Protein AF-A0A151ZHG3-F1 (afdb_monomer_lite)

Radius of gyration: 78.9 Å; chains: 1; bounding box: 194×83×197 Å

Organism: Tieghemostelium lacteum (NCBI:txid361077)

pLDDT: mean 72.51, std 23.06, range [22.98, 97.56]

InterPro domains:
  IPR000742 EGF-like domain [PS00022] (960-971)
  IPR000742 EGF-like domain [PS50026] (939-972)
  IPR000742 EGF-like domain [SM00181] (391-419)
  IPR000742 EGF-like domain [SM00181] (942-972)
  IPR002049 Laminin-type EGF domain [cd00055] (942-973)
  IPR002909 IPT domain [PF01833] (423-484)
  IPR002909 IPT domain [PF01833] (854-936)
  IPR002909 IPT domain [SM00429] (594-681)
  IPR002909 IPT domain [SM00429] (853-940)
  IPR013783 Immunoglobulin-like fold [G3DSA:2.60.40.10] (420-499)
  IPR013783 Immunoglobulin-like fold [G3DSA:2.60.40.10] (840-936)
  IPR014756 Immunoglobulin E-set [SSF81296] (421-482)
  IPR014756 Immunoglobulin E-set [SSF81296] (851-918)
  IPR041161 Tenascin, EGF-like domain [PF18720] (391-419)
  IPR052014 Dictyostelium Tiger [PTHR31341] (378-1003)

Structure (mmCIF, N/CA/C/O backbone):
data_AF-A0A151ZHG3-F1
#
_entry.id   AF-A0A151ZHG3-F1
#
loop_
_atom_site.group_PDB
_atom_site.id
_atom_site.type_symbol
_atom_site.label_atom_id
_atom_site.label_alt_id
_atom_site.label_comp_id
_atom_site.label_asym_id
_atom_site.label_entity_id
_atom_site.label_seq_id
_atom_site.pdbx_PDB_ins_code
_atom_site.Cartn_x
_atom_site.Cartn_y
_atom_site.Cartn_z
_atom_site.occupancy
_atom_site.B_iso_or_equiv
_atom_site.auth_seq_id
_atom_site.auth_comp_id
_atom_site.auth_asym_id
_atom_site.auth_atom_id
_atom_site.pdbx_PDB_model_num
ATOM 1 N N . MET A 1 1 ? -11.875 -30.733 -8.586 1.00 32.72 1 MET A N 1
ATOM 2 C CA . MET A 1 1 ? -11.616 -31.790 -9.596 1.00 32.72 1 MET A CA 1
ATOM 3 C C . MET A 1 1 ? -10.429 -31.286 -10.433 1.00 32.72 1 MET A C 1
ATOM 5 O O . MET A 1 1 ? -10.622 -30.297 -11.114 1.00 32.72 1 MET A O 1
ATOM 9 N N . LYS A 1 2 ? -9.149 -31.556 -10.094 1.00 28.02 2 LYS A N 1
ATOM 10 C CA . LYS A 1 2 ? -8.271 -32.693 -10.511 1.00 28.02 2 LYS A CA 1
ATOM 11 C C . LYS A 1 2 ? -8.383 -32.994 -12.033 1.00 28.02 2 LYS A C 1
ATOM 13 O O . LYS A 1 2 ? -9.510 -33.197 -12.449 1.00 28.02 2 LYS A O 1
ATOM 18 N N . PHE A 1 3 ? -7.354 -33.093 -12.898 1.00 29.08 3 PHE A N 1
ATOM 19 C CA . PHE A 1 3 ? -5.898 -33.338 -12.775 1.00 29.08 3 PHE A CA 1
ATOM 20 C C . PHE A 1 3 ? -5.162 -33.107 -14.145 1.00 29.08 3 PHE A C 1
ATOM 22 O O . PHE A 1 3 ? -5.783 -33.302 -15.181 1.00 29.08 3 PHE A O 1
ATOM 29 N N . TYR A 1 4 ? -3.868 -32.730 -14.085 1.00 35.22 4 TYR A N 1
ATOM 30 C CA . TYR A 1 4 ? -2.666 -32.858 -14.972 1.00 35.22 4 TYR A CA 1
ATOM 31 C C . TYR A 1 4 ? -2.671 -33.496 -16.396 1.00 35.22 4 TYR A C 1
ATOM 33 O O . TYR A 1 4 ? -3.367 -34.477 -16.621 1.00 35.22 4 TYR A O 1
ATOM 41 N N . VAL A 1 5 ? -1.723 -33.080 -17.278 1.00 25.66 5 VAL A N 1
ATOM 42 C CA . VAL A 1 5 ? -0.425 -33.768 -17.615 1.00 25.66 5 VAL A CA 1
ATOM 43 C C . VAL A 1 5 ? 0.398 -33.016 -18.710 1.00 25.66 5 VAL A C 1
ATOM 45 O O . VAL A 1 5 ? -0.151 -32.333 -19.564 1.00 25.66 5 VAL A O 1
ATOM 48 N N . PHE A 1 6 ? 1.731 -33.152 -18.613 1.00 24.80 6 PHE A N 1
ATOM 49 C CA . PHE A 1 6 ? 2.894 -32.552 -19.309 1.00 24.80 6 PHE A CA 1
ATOM 50 C C . PHE A 1 6 ? 3.432 -33.425 -20.487 1.00 24.80 6 PHE A C 1
ATOM 52 O O . PHE A 1 6 ? 3.202 -34.631 -20.453 1.00 24.80 6 PHE A O 1
ATOM 59 N N . LEU A 1 7 ? 4.251 -32.865 -21.412 1.00 24.64 7 LEU A N 1
ATOM 60 C CA . LEU A 1 7 ? 5.687 -33.199 -21.704 1.00 24.64 7 LEU A CA 1
ATOM 61 C C . LEU A 1 7 ? 6.189 -33.106 -23.189 1.00 24.64 7 LEU A C 1
ATOM 63 O O . LEU A 1 7 ? 5.473 -33.405 -24.137 1.00 24.64 7 LEU A O 1
ATOM 67 N N . LEU A 1 8 ? 7.472 -32.698 -23.286 1.00 24.86 8 LEU A N 1
ATOM 68 C CA . LEU A 1 8 ? 8.480 -32.424 -24.352 1.00 24.86 8 LEU A CA 1
ATOM 69 C C . LEU A 1 8 ? 8.710 -33.424 -25.525 1.00 24.86 8 LEU A C 1
ATOM 71 O O . LEU A 1 8 ? 8.501 -34.615 -25.333 1.00 24.86 8 LEU A O 1
ATOM 75 N N . PHE A 1 9 ? 9.354 -32.971 -26.634 1.00 23.94 9 PHE A N 1
ATOM 76 C CA . PHE A 1 9 ? 10.766 -33.295 -27.023 1.00 23.94 9 PHE A CA 1
ATOM 77 C C . PHE A 1 9 ? 11.275 -32.603 -28.326 1.00 23.94 9 PHE A C 1
ATOM 79 O O . PHE A 1 9 ? 10.512 -32.372 -29.257 1.00 23.94 9 PHE A O 1
ATOM 86 N N . VAL A 1 10 ? 12.592 -32.326 -28.374 1.00 24.36 10 VAL A N 1
ATOM 87 C CA . VAL A 1 10 ? 13.429 -31.738 -29.458 1.00 24.36 10 VAL A CA 1
ATOM 88 C C . VAL A 1 10 ? 14.488 -32.763 -29.899 1.00 24.36 10 VAL A C 1
ATOM 90 O O . VAL A 1 10 ? 15.020 -33.424 -29.012 1.00 24.36 10 VAL A O 1
ATOM 93 N N . VAL A 1 11 ? 14.879 -32.829 -31.189 1.00 23.81 11 VAL A N 1
ATOM 94 C CA . VAL A 1 11 ? 16.195 -33.353 -31.656 1.00 23.81 11 VAL A CA 1
ATOM 95 C C . VAL A 1 11 ? 16.656 -32.660 -32.961 1.00 23.81 11 VAL A C 1
ATOM 97 O O . VAL A 1 11 ? 15.859 -32.469 -33.875 1.00 23.81 11 VAL A O 1
ATOM 100 N N . ILE A 1 12 ? 17.957 -32.332 -33.028 1.00 25.81 12 ILE A N 1
ATOM 101 C CA . ILE A 1 12 ? 18.757 -31.769 -34.143 1.00 25.81 12 ILE A CA 1
ATOM 102 C C . ILE A 1 12 ? 19.636 -32.873 -34.774 1.00 25.81 12 ILE A C 1
ATOM 104 O O . ILE A 1 12 ? 20.075 -33.769 -34.057 1.00 25.81 12 ILE A O 1
ATOM 108 N N . PHE A 1 13 ? 19.985 -32.760 -36.066 1.00 23.69 13 PHE A N 1
ATOM 109 C CA . PHE A 1 13 ? 21.151 -33.429 -36.677 1.00 23.69 13 PHE A CA 1
ATOM 110 C C . PHE A 1 13 ? 21.885 -32.507 -37.674 1.00 23.69 13 PHE A C 1
ATOM 112 O O . PHE A 1 13 ? 21.244 -31.798 -38.446 1.00 23.69 13 PHE A O 1
ATOM 119 N N . VAL A 1 14 ? 23.225 -32.566 -37.671 1.00 24.27 14 VAL A N 1
ATOM 120 C CA . VAL A 1 14 ? 24.172 -31.926 -38.613 1.00 24.27 14 VAL A CA 1
ATOM 121 C C . VAL A 1 14 ? 25.126 -33.004 -39.153 1.00 24.27 14 VAL A C 1
ATOM 123 O O . VAL A 1 14 ? 25.523 -33.891 -38.397 1.00 24.27 14 VAL A O 1
ATOM 126 N N . VAL A 1 15 ? 25.522 -32.913 -40.431 1.00 24.48 15 VAL A N 1
ATOM 127 C CA . VAL A 1 15 ? 26.600 -33.702 -41.070 1.00 24.48 15 VAL A CA 1
ATOM 128 C C . VAL A 1 15 ? 27.457 -32.779 -41.953 1.00 24.48 15 VAL A C 1
ATOM 130 O O . VAL A 1 15 ? 26.911 -31.943 -42.666 1.00 24.48 15 VAL A O 1
ATOM 133 N N . ILE A 1 16 ? 28.786 -32.957 -41.916 1.00 27.70 16 ILE A N 1
ATOM 134 C CA . ILE A 1 16 ? 29.813 -32.290 -42.747 1.00 27.70 16 ILE A CA 1
ATOM 135 C C . ILE A 1 16 ? 30.636 -33.359 -43.502 1.00 27.70 16 ILE A C 1
ATOM 137 O O . ILE A 1 16 ? 30.966 -34.392 -42.919 1.00 27.70 16 ILE A O 1
ATOM 141 N N . GLY A 1 17 ? 31.055 -33.073 -44.743 1.00 23.31 17 GLY A N 1
ATOM 142 C CA . GLY A 1 17 ? 32.217 -33.667 -45.444 1.00 23.31 17 GLY A CA 1
ATOM 143 C C . GLY A 1 17 ? 32.463 -32.913 -46.768 1.00 23.31 17 GLY A C 1
ATOM 144 O O . GLY A 1 17 ? 31.490 -32.678 -47.470 1.00 23.31 17 GLY A O 1
ATOM 145 N N . LYS A 1 18 ? 33.610 -32.268 -47.054 1.00 25.75 18 LYS A N 1
ATOM 146 C CA . LYS A 1 18 ? 35.032 -32.640 -47.324 1.00 25.75 18 LYS A CA 1
ATOM 147 C C . LYS A 1 18 ? 35.358 -32.607 -48.840 1.00 25.75 18 LYS A C 1
ATOM 149 O O . LYS A 1 18 ? 34.579 -33.108 -49.637 1.00 25.75 18 LYS A O 1
ATOM 154 N N . SER A 1 19 ? 36.492 -31.982 -49.185 1.00 23.53 19 SER A N 1
ATOM 155 C CA . SER A 1 19 ? 36.936 -31.496 -50.508 1.00 23.53 19 SER A CA 1
ATOM 156 C C . SER A 1 19 ? 37.626 -32.528 -51.423 1.00 23.53 19 SER A C 1
ATOM 158 O O . SER A 1 19 ? 38.201 -33.509 -50.948 1.00 23.53 19 SER A O 1
ATOM 160 N N . GLU A 1 20 ? 37.594 -32.261 -52.737 1.00 27.11 20 GLU A N 1
ATOM 161 C CA . GLU A 1 20 ? 38.153 -33.068 -53.839 1.00 27.11 20 GLU A CA 1
ATOM 162 C C . GLU A 1 20 ? 39.524 -32.551 -54.335 1.00 27.11 20 GLU A C 1
ATOM 164 O O . GLU A 1 20 ? 39.814 -31.359 -54.263 1.00 27.11 20 GLU A O 1
ATOM 169 N N . GLY A 1 21 ? 40.365 -33.458 -54.853 1.00 26.03 21 GLY A N 1
ATOM 170 C CA . GLY A 1 21 ? 41.642 -33.167 -55.519 1.00 26.03 21 GLY A CA 1
ATOM 171 C C . GLY A 1 21 ? 41.584 -33.395 -57.038 1.00 26.03 21 GLY A C 1
ATOM 172 O O . GLY A 1 21 ? 40.835 -34.249 -57.512 1.00 26.03 21 GLY A O 1
ATOM 173 N N . PHE A 1 22 ? 42.396 -32.632 -57.781 1.00 30.14 22 PHE A N 1
ATOM 174 C CA . PHE A 1 22 ? 42.469 -32.580 -59.251 1.00 30.14 22 PHE A CA 1
ATOM 175 C C . PHE A 1 22 ? 42.777 -33.934 -59.924 1.00 30.14 22 PHE A C 1
ATOM 177 O O . PHE A 1 22 ? 43.710 -34.643 -59.547 1.00 30.14 22 PHE A O 1
ATOM 184 N N . GLN A 1 23 ? 42.025 -34.248 -60.986 1.00 26.02 23 GLN A N 1
ATOM 185 C CA . GLN A 1 23 ? 42.176 -35.415 -61.864 1.00 26.02 23 GLN A CA 1
ATOM 186 C C . GLN A 1 23 ? 42.426 -34.952 -63.307 1.00 26.02 23 GLN A C 1
ATOM 188 O O . GLN A 1 23 ? 41.683 -34.119 -63.823 1.00 26.02 23 GLN A O 1
ATOM 193 N N . PHE A 1 24 ? 43.431 -35.514 -63.986 1.00 32.88 24 PHE A N 1
ATOM 194 C CA . PHE A 1 24 ? 43.628 -35.314 -65.426 1.00 32.88 24 PHE A CA 1
ATOM 195 C C . PHE A 1 24 ? 42.878 -36.384 -66.231 1.00 32.88 24 PHE A C 1
ATOM 197 O O . PHE A 1 24 ? 42.992 -37.580 -65.963 1.00 32.88 24 PHE A O 1
ATOM 204 N N . GLY A 1 25 ? 42.093 -35.932 -67.212 1.00 26.98 25 GLY A N 1
ATOM 205 C CA . GLY A 1 25 ? 41.219 -36.760 -68.043 1.00 26.98 25 GLY A CA 1
ATOM 206 C C . GLY A 1 25 ? 41.941 -37.582 -69.118 1.00 26.98 25 GLY A C 1
ATOM 207 O O . GLY A 1 25 ? 43.002 -37.217 -69.619 1.00 26.98 25 GLY A O 1
ATOM 208 N N . ASN A 1 26 ? 41.314 -38.706 -69.475 1.00 25.42 26 ASN A N 1
ATOM 209 C CA . ASN A 1 26 ? 41.799 -39.718 -70.415 1.00 25.42 26 ASN A CA 1
ATOM 210 C C . ASN A 1 26 ? 42.131 -39.184 -71.821 1.00 25.42 26 ASN A C 1
ATOM 212 O O . ASN A 1 26 ? 41.357 -38.456 -72.440 1.00 25.42 26 ASN A O 1
ATOM 216 N N . ILE A 1 27 ? 43.249 -39.674 -72.361 1.00 26.95 27 ILE A N 1
ATOM 217 C CA . ILE A 1 27 ? 43.710 -39.449 -73.733 1.00 26.95 27 ILE A CA 1
ATOM 218 C C . ILE A 1 27 ? 42.923 -40.355 -74.690 1.00 26.95 27 ILE A C 1
ATOM 220 O O . ILE A 1 27 ? 43.027 -41.579 -74.626 1.00 26.95 27 ILE A O 1
ATOM 224 N N . THR A 1 28 ? 42.187 -39.767 -75.633 1.00 24.88 28 THR A N 1
ATOM 225 C CA . THR A 1 28 ? 41.669 -40.474 -76.814 1.00 24.88 28 THR A CA 1
ATOM 226 C C . THR A 1 28 ? 42.479 -40.086 -78.043 1.00 24.88 28 THR A C 1
ATOM 228 O O . THR A 1 28 ? 42.341 -38.972 -78.548 1.00 24.88 28 THR A O 1
ATOM 231 N N . SER A 1 29 ? 43.290 -41.004 -78.570 1.00 23.88 29 SER A N 1
ATOM 232 C CA . SER A 1 29 ? 43.828 -40.886 -79.924 1.00 23.88 29 SER A CA 1
ATOM 233 C C . SER A 1 29 ? 42.760 -41.345 -80.925 1.00 23.88 29 SER A C 1
ATOM 235 O O . SER A 1 29 ? 42.322 -42.494 -80.924 1.00 23.88 29 SER A O 1
ATOM 237 N N . ARG A 1 30 ? 42.299 -40.434 -81.789 1.00 23.64 30 ARG A N 1
ATOM 238 C CA . ARG A 1 30 ? 41.543 -40.790 -82.997 1.00 23.64 30 ARG A CA 1
ATOM 239 C C . ARG A 1 30 ? 42.481 -40.679 -84.198 1.00 23.64 30 ARG A C 1
ATOM 241 O O . ARG A 1 30 ? 42.954 -39.575 -84.462 1.00 23.64 30 ARG A O 1
ATOM 248 N N . PRO A 1 31 ? 42.734 -41.757 -84.958 1.00 24.06 31 PRO A N 1
ATOM 249 C CA . PRO A 1 31 ? 43.318 -41.611 -86.279 1.00 24.06 31 PRO A CA 1
ATOM 250 C C . PRO A 1 31 ? 42.263 -40.970 -87.187 1.00 24.06 31 PRO A C 1
ATOM 252 O O . PRO A 1 31 ? 41.190 -41.535 -87.409 1.00 24.06 31 PRO A O 1
ATOM 255 N N . LEU A 1 32 ? 42.548 -39.779 -87.711 1.00 24.03 32 LEU A N 1
ATOM 256 C CA . LEU A 1 32 ? 41.771 -39.195 -88.801 1.00 24.03 32 LEU A CA 1
ATOM 257 C C . LEU A 1 32 ? 42.104 -39.952 -90.096 1.00 24.03 32 LEU A C 1
ATOM 259 O O . LEU A 1 32 ? 42.938 -39.543 -90.894 1.00 24.03 32 LEU A O 1
ATOM 263 N N . GLN A 1 33 ? 41.433 -41.088 -90.302 1.00 30.88 33 GLN A N 1
ATOM 264 C CA . GLN A 1 33 ? 41.176 -41.615 -91.639 1.00 30.88 33 GLN A CA 1
ATOM 265 C C . GLN A 1 33 ? 39.975 -40.865 -92.220 1.00 30.88 33 GLN A C 1
ATOM 267 O O . GLN A 1 33 ? 38.827 -41.219 -91.969 1.00 30.88 33 GLN A O 1
ATOM 272 N N . SER A 1 34 ? 40.230 -39.807 -92.983 1.00 26.52 34 SER A N 1
ATOM 273 C CA . SER A 1 34 ? 39.476 -39.491 -94.205 1.00 26.52 34 SER A CA 1
ATOM 274 C C . SER A 1 34 ? 40.023 -38.217 -94.839 1.00 26.52 34 SER A C 1
ATOM 276 O O . SER A 1 34 ? 40.000 -37.147 -94.248 1.00 26.52 34 SER A O 1
ATOM 278 N N . GLY A 1 35 ? 40.496 -38.364 -96.077 1.00 33.06 35 GLY A N 1
ATOM 279 C CA . GLY A 1 35 ? 40.688 -37.250 -96.999 1.00 33.06 35 GLY A CA 1
ATOM 280 C C . GLY A 1 35 ? 42.008 -36.501 -96.873 1.00 33.06 35 GLY A C 1
ATOM 281 O O . GLY A 1 35 ? 41.970 -35.322 -96.585 1.00 33.06 35 GLY A O 1
ATOM 282 N N . LEU A 1 36 ? 43.142 -37.165 -97.137 1.00 29.58 36 LEU A N 1
ATOM 283 C CA . LEU A 1 36 ? 44.388 -36.559 -97.655 1.00 29.58 36 LEU A CA 1
ATOM 284 C C . LEU A 1 36 ? 45.350 -37.680 -98.120 1.00 29.58 36 LEU A C 1
ATOM 286 O O . LEU A 1 36 ? 46.470 -37.832 -97.651 1.00 29.58 36 LEU A O 1
ATOM 290 N N . ASN A 1 37 ? 44.894 -38.513 -99.063 1.00 27.58 37 ASN A N 1
ATOM 291 C CA . ASN A 1 37 ? 45.688 -39.595 -99.674 1.00 27.58 37 ASN A CA 1
ATOM 292 C C . ASN A 1 37 ? 46.665 -39.107 -100.772 1.00 27.58 37 ASN A C 1
ATOM 294 O O . ASN A 1 37 ? 47.048 -39.890 -101.638 1.00 27.58 37 ASN A O 1
ATOM 298 N N . SER A 1 38 ? 47.073 -37.833 -100.788 1.00 33.28 38 SER A N 1
ATOM 299 C CA . SER A 1 38 ? 47.811 -37.264 -101.932 1.00 33.28 38 SER A CA 1
ATOM 300 C C . SER A 1 38 ? 49.117 -36.532 -101.615 1.00 33.28 38 SER A C 1
ATOM 302 O O . SER A 1 38 ? 49.714 -35.993 -102.538 1.00 33.28 38 SER A O 1
ATOM 304 N N . ILE A 1 39 ? 49.621 -36.543 -100.375 1.00 34.19 39 ILE A N 1
ATOM 305 C CA . ILE A 1 39 ? 50.927 -35.918 -100.047 1.00 34.19 39 ILE A CA 1
ATOM 306 C C . ILE A 1 39 ? 51.812 -36.860 -99.202 1.00 34.19 39 ILE A C 1
ATOM 308 O O . ILE A 1 39 ? 52.592 -36.441 -98.361 1.00 34.19 39 ILE A O 1
ATOM 312 N N . GLY A 1 40 ? 51.685 -38.172 -99.424 1.00 28.14 40 GLY A N 1
ATOM 313 C CA . GLY A 1 40 ? 52.574 -39.199 -98.853 1.00 28.14 40 GLY A CA 1
ATOM 314 C C . GLY A 1 40 ? 53.512 -39.861 -99.870 1.00 28.14 40 GLY A C 1
ATOM 315 O O . GLY A 1 40 ? 54.282 -40.734 -99.500 1.00 28.14 40 GLY A O 1
ATOM 316 N N . ASN A 1 41 ? 53.446 -39.480 -101.152 1.00 31.58 41 ASN A N 1
ATOM 317 C CA . ASN A 1 41 ? 54.189 -40.126 -102.243 1.00 31.58 41 ASN A CA 1
ATOM 318 C C . ASN A 1 41 ? 54.688 -39.108 -103.283 1.00 31.58 41 ASN A C 1
ATOM 320 O O . ASN A 1 41 ? 54.431 -39.257 -104.474 1.00 31.58 41 ASN A O 1
ATOM 324 N N . ILE A 1 42 ? 55.407 -38.067 -102.856 1.00 31.17 42 ILE A N 1
ATOM 325 C CA . ILE A 1 42 ? 56.086 -37.145 -103.788 1.00 31.17 42 ILE A CA 1
ATOM 326 C C . ILE A 1 42 ? 57.606 -37.222 -103.593 1.00 31.17 42 ILE A C 1
ATOM 328 O O . ILE A 1 42 ? 58.290 -36.223 -103.450 1.00 31.17 42 ILE A O 1
ATOM 332 N N . LEU A 1 43 ? 58.140 -38.444 -103.577 1.00 30.92 43 LEU A N 1
ATOM 333 C CA . LEU A 1 43 ? 59.547 -38.735 -103.876 1.00 30.92 43 LEU A CA 1
ATOM 334 C C . LEU A 1 43 ? 59.616 -40.057 -104.654 1.00 30.92 43 LEU A C 1
ATOM 336 O O . LEU A 1 43 ? 60.092 -41.077 -104.167 1.00 30.92 43 LEU A O 1
ATOM 340 N N . ARG A 1 44 ? 59.082 -40.049 -105.875 1.00 32.75 44 ARG A N 1
ATOM 341 C CA . ARG A 1 44 ? 59.429 -41.009 -106.932 1.00 32.75 44 ARG A CA 1
ATOM 342 C C . ARG A 1 44 ? 59.419 -40.265 -108.262 1.00 32.75 44 ARG A C 1
ATOM 344 O O . ARG A 1 44 ? 58.434 -40.304 -108.991 1.00 32.75 44 ARG A O 1
ATOM 351 N N . SER A 1 45 ? 60.499 -39.543 -108.540 1.00 29.28 45 SER A N 1
ATOM 352 C CA . SER A 1 45 ? 60.904 -39.271 -109.918 1.00 29.28 45 SER A CA 1
ATOM 353 C C . SER A 1 45 ? 61.930 -40.326 -110.331 1.00 29.28 45 SER A C 1
ATOM 355 O O . SER A 1 45 ? 62.688 -40.826 -109.496 1.00 29.28 45 SER A O 1
ATOM 357 N N . ASP A 1 46 ? 61.890 -40.711 -111.604 1.00 32.34 46 ASP A N 1
ATOM 358 C CA . ASP A 1 46 ? 62.724 -41.740 -112.220 1.00 32.34 46 ASP A CA 1
ATOM 359 C C . ASP A 1 46 ? 64.220 -41.406 -112.109 1.00 32.34 46 ASP A C 1
ATOM 361 O O . ASP A 1 46 ? 64.811 -40.773 -112.982 1.00 32.34 46 ASP A O 1
ATOM 365 N N . ALA A 1 47 ? 64.856 -41.863 -111.034 1.00 29.34 47 ALA A N 1
ATOM 366 C CA . ALA A 1 47 ? 66.286 -42.118 -111.040 1.00 29.34 47 ALA A CA 1
ATOM 367 C C . ALA A 1 47 ? 66.506 -43.485 -111.701 1.00 29.34 47 ALA A C 1
ATOM 369 O O . ALA A 1 47 ? 65.880 -44.476 -111.313 1.00 29.34 47 ALA A O 1
ATOM 370 N N . SER A 1 48 ? 67.397 -43.555 -112.693 1.00 32.16 48 SER A N 1
ATOM 371 C CA . SER A 1 48 ? 67.920 -44.828 -113.198 1.00 32.16 48 SER A CA 1
ATOM 372 C C . SER A 1 48 ? 68.339 -45.733 -112.030 1.00 32.16 48 SER A C 1
ATOM 374 O O . SER A 1 48 ? 68.832 -45.232 -111.018 1.00 32.16 48 SER A O 1
ATOM 376 N N . GLN A 1 49 ? 68.172 -47.050 -112.186 1.00 33.50 49 GLN A N 1
ATOM 377 C CA . GLN A 1 49 ? 68.347 -48.096 -111.159 1.00 33.50 49 GLN A CA 1
ATOM 378 C C . GLN A 1 49 ? 69.658 -48.075 -110.336 1.00 33.50 49 GLN A C 1
ATOM 380 O O . GLN A 1 49 ? 69.724 -48.781 -109.335 1.00 33.50 49 GLN A O 1
ATOM 385 N N . ASP A 1 50 ? 70.649 -47.245 -110.666 1.00 34.09 50 ASP A N 1
ATOM 386 C CA . ASP A 1 50 ? 71.955 -47.191 -109.995 1.00 34.09 50 ASP A CA 1
ATOM 387 C C . ASP A 1 50 ? 72.091 -46.157 -108.851 1.00 34.09 50 ASP A C 1
ATOM 389 O O . ASP A 1 50 ? 73.151 -46.083 -108.238 1.00 34.09 50 ASP A O 1
ATOM 393 N N . TYR A 1 51 ? 71.052 -45.378 -108.501 1.00 33.34 51 TYR A N 1
ATOM 394 C CA . TYR A 1 51 ? 71.161 -44.309 -107.474 1.00 33.34 51 TYR A CA 1
ATOM 395 C C . TYR A 1 51 ? 70.327 -44.503 -106.186 1.00 33.34 51 TYR A C 1
ATOM 397 O O . TYR A 1 51 ? 70.324 -43.644 -105.306 1.00 33.34 51 TYR A O 1
ATOM 405 N N . GLN A 1 52 ? 69.634 -45.636 -106.023 1.00 31.58 52 GLN A N 1
ATOM 406 C CA . GLN A 1 52 ? 68.735 -45.905 -104.879 1.00 31.58 52 GLN A CA 1
ATOM 407 C C . GLN A 1 52 ? 69.441 -46.241 -103.546 1.00 31.58 52 GLN A C 1
ATOM 409 O O . GLN A 1 52 ? 68.775 -46.338 -102.520 1.00 31.58 52 GLN A O 1
ATOM 414 N N . SER A 1 53 ? 70.766 -46.403 -103.513 1.00 34.25 53 SER A N 1
ATOM 415 C CA . SER A 1 53 ? 71.487 -46.878 -102.320 1.00 34.25 53 SER A CA 1
ATOM 416 C C . SER A 1 53 ? 72.131 -45.785 -101.451 1.00 34.25 53 SER A C 1
ATOM 418 O O . SER A 1 53 ? 72.935 -46.123 -100.587 1.00 34.25 53 SER A O 1
ATOM 420 N N . TYR A 1 54 ? 71.812 -44.497 -101.651 1.00 35.81 54 TYR A N 1
ATOM 421 C CA . TYR A 1 54 ? 72.505 -43.378 -100.978 1.00 35.81 54 TYR A CA 1
ATOM 422 C C . TYR A 1 54 ? 71.591 -42.283 -100.381 1.00 35.81 54 TYR A C 1
ATOM 424 O O . TYR A 1 54 ? 72.006 -41.134 -100.240 1.00 35.81 54 TYR A O 1
ATOM 432 N N . LEU A 1 55 ? 70.353 -42.614 -99.988 1.00 35.94 55 LEU A N 1
ATOM 433 C CA . LEU A 1 55 ? 69.568 -41.749 -99.093 1.00 35.94 55 LEU A CA 1
ATOM 434 C C . LEU A 1 55 ? 69.962 -42.046 -97.642 1.00 35.94 55 LEU A C 1
ATOM 436 O O . LEU A 1 55 ? 69.396 -42.925 -96.994 1.00 35.94 55 LEU A O 1
ATOM 440 N N . ASP A 1 56 ? 70.971 -41.335 -97.151 1.00 40.31 56 ASP A N 1
ATOM 441 C CA . ASP A 1 56 ? 71.382 -41.400 -95.752 1.00 40.31 56 ASP A CA 1
ATOM 442 C C . ASP A 1 56 ? 70.282 -40.756 -94.882 1.00 40.31 56 ASP A C 1
ATOM 444 O O . ASP A 1 56 ? 69.970 -39.571 -95.020 1.00 40.31 56 ASP A O 1
ATOM 448 N N . SER A 1 57 ? 69.657 -41.530 -93.989 1.00 45.03 57 SER A N 1
ATOM 449 C CA . SER A 1 57 ? 68.555 -41.102 -93.104 1.00 45.03 57 SER A CA 1
ATOM 450 C C . SER A 1 57 ? 68.960 -40.045 -92.062 1.00 45.03 57 SER A C 1
ATOM 452 O O . SER A 1 57 ? 68.213 -39.765 -91.128 1.00 45.03 57 SER A O 1
ATOM 454 N N . THR A 1 58 ? 70.164 -39.493 -92.170 1.00 46.22 58 THR A N 1
ATOM 455 C CA . THR A 1 58 ? 70.814 -38.662 -91.155 1.00 46.22 58 THR A CA 1
ATOM 456 C C . THR A 1 58 ? 70.651 -37.154 -91.377 1.00 46.22 58 THR A C 1
ATOM 458 O O . THR A 1 58 ? 70.914 -36.391 -90.445 1.00 46.22 58 THR A O 1
ATOM 461 N N . ASN A 1 59 ? 70.141 -36.715 -92.539 1.00 49.62 59 ASN A N 1
ATOM 462 C CA . ASN A 1 59 ? 69.980 -35.296 -92.898 1.00 49.62 59 ASN A CA 1
ATOM 463 C C . ASN A 1 59 ? 68.523 -34.935 -93.269 1.00 49.62 59 ASN A C 1
ATOM 465 O O . ASN A 1 59 ? 68.203 -34.696 -94.437 1.00 49.62 59 ASN A O 1
ATOM 469 N N . GLN A 1 60 ? 67.640 -34.892 -92.265 1.00 54.97 60 GLN A N 1
ATOM 470 C CA . GLN A 1 60 ? 66.275 -34.360 -92.387 1.00 54.97 60 GLN A CA 1
ATOM 471 C C . GLN A 1 60 ? 66.136 -33.032 -91.629 1.00 54.97 60 GLN A C 1
ATOM 473 O O . GLN A 1 60 ? 66.713 -32.867 -90.552 1.00 54.97 60 GLN A O 1
ATOM 478 N N . PHE A 1 61 ? 65.360 -32.103 -92.187 1.00 56.22 61 PHE A N 1
ATOM 479 C CA . PHE A 1 61 ? 64.965 -30.850 -91.541 1.00 56.22 61 PHE A CA 1
ATOM 480 C C . PHE A 1 61 ? 63.470 -30.865 -91.256 1.00 56.22 61 PHE A C 1
ATOM 482 O O . PHE A 1 61 ? 62.704 -31.222 -92.147 1.00 56.22 61 PHE A O 1
ATOM 489 N N . ASN A 1 62 ? 63.060 -30.427 -90.066 1.00 58.09 62 ASN A N 1
ATOM 490 C CA . ASN A 1 62 ? 61.647 -30.275 -89.723 1.00 58.09 62 ASN A CA 1
ATOM 491 C C . ASN A 1 62 ? 61.346 -28.807 -89.430 1.00 58.09 62 ASN A C 1
ATOM 493 O O . ASN A 1 62 ? 61.995 -28.204 -88.575 1.00 58.09 62 ASN A O 1
ATOM 497 N N . ILE A 1 63 ? 60.351 -28.252 -90.116 1.00 62.53 63 ILE A N 1
ATOM 498 C CA . ILE A 1 63 ? 59.850 -26.891 -89.907 1.00 62.53 63 ILE A CA 1
ATOM 499 C C . ILE A 1 63 ? 58.420 -26.996 -89.391 1.00 62.53 63 ILE A C 1
ATOM 501 O O . ILE A 1 63 ? 57.585 -27.675 -89.990 1.00 62.53 63 ILE A O 1
ATOM 505 N N . LEU A 1 64 ? 58.137 -26.324 -88.279 1.00 58.16 64 LEU A N 1
ATOM 506 C CA . LEU A 1 64 ? 56.792 -26.172 -87.748 1.00 58.16 64 LEU A CA 1
ATOM 507 C C . LEU A 1 64 ? 56.242 -24.807 -88.151 1.00 58.16 64 LEU A C 1
ATOM 509 O O . LEU A 1 64 ? 56.806 -23.783 -87.768 1.00 58.16 64 LEU A O 1
ATOM 513 N N . VAL A 1 65 ? 55.134 -24.788 -88.888 1.00 64.56 65 VAL A N 1
ATOM 514 C CA . VAL A 1 65 ? 54.470 -23.548 -89.309 1.00 64.56 65 VAL A CA 1
ATOM 515 C C . VAL A 1 65 ? 53.021 -23.514 -88.839 1.00 64.56 65 VAL A C 1
ATOM 517 O O . VAL A 1 65 ? 52.314 -24.518 -88.894 1.00 64.56 65 VAL A O 1
ATOM 520 N N . GLN A 1 66 ? 52.567 -22.355 -88.377 1.00 55.16 66 GLN A N 1
ATOM 521 C CA . GLN A 1 66 ? 51.219 -22.119 -87.878 1.00 55.16 66 GLN A CA 1
ATOM 522 C C . GLN A 1 66 ? 50.466 -21.137 -88.779 1.00 55.16 66 GLN A C 1
ATOM 524 O O . GLN A 1 66 ? 50.960 -20.067 -89.112 1.00 55.16 66 GLN A O 1
ATOM 529 N N . THR A 1 67 ? 49.226 -21.488 -89.100 1.00 62.88 67 THR A N 1
ATOM 530 C CA . THR A 1 67 ? 48.183 -20.566 -89.582 1.00 62.88 67 THR A CA 1
ATOM 531 C C . THR A 1 67 ? 47.291 -20.148 -88.417 1.00 62.88 67 THR A C 1
ATOM 533 O O . THR A 1 67 ? 47.359 -20.737 -87.340 1.00 62.88 67 THR A O 1
ATOM 536 N N . GLN A 1 68 ? 46.374 -19.204 -88.631 1.00 53.53 68 GLN A N 1
ATOM 537 C CA . GLN A 1 68 ? 45.401 -18.797 -87.606 1.00 53.53 68 GLN A CA 1
ATOM 538 C C . GLN A 1 68 ? 44.637 -19.975 -86.962 1.00 53.53 68 GLN A C 1
ATOM 540 O O . GLN A 1 68 ? 44.238 -19.876 -85.808 1.00 53.53 68 GLN A O 1
ATOM 545 N N . THR A 1 69 ? 44.454 -21.096 -87.674 1.00 49.22 69 THR A N 1
ATOM 546 C CA . THR A 1 69 ? 43.619 -22.222 -87.212 1.00 49.22 69 THR A CA 1
ATOM 547 C C . THR A 1 69 ? 44.304 -23.591 -87.198 1.00 49.22 69 THR A C 1
ATOM 549 O O . THR A 1 69 ? 43.809 -24.495 -86.531 1.00 49.22 69 THR A O 1
ATOM 552 N N . ASN A 1 70 ? 45.425 -23.776 -87.902 1.00 55.88 70 ASN A N 1
ATOM 553 C CA . ASN A 1 70 ? 46.086 -25.078 -88.070 1.00 55.88 70 ASN A CA 1
ATOM 554 C C . ASN A 1 70 ? 47.611 -24.981 -87.973 1.00 55.88 70 ASN A C 1
ATOM 556 O O . ASN A 1 70 ? 48.193 -23.964 -88.352 1.00 55.88 70 ASN A O 1
ATOM 560 N N . VAL A 1 71 ? 48.255 -26.074 -87.559 1.00 58.78 71 VAL A N 1
ATOM 561 C CA . VAL A 1 71 ? 49.717 -26.227 -87.538 1.00 58.78 71 VAL A CA 1
ATOM 562 C C . VAL A 1 71 ? 50.140 -27.327 -88.495 1.00 58.78 71 VAL A C 1
ATOM 564 O O . VAL A 1 71 ? 49.534 -28.396 -88.527 1.00 58.78 71 VAL A O 1
ATOM 567 N N . TYR A 1 72 ? 51.213 -27.075 -89.233 1.00 63.88 72 TYR A N 1
ATOM 568 C CA . TYR A 1 72 ? 51.792 -27.994 -90.198 1.00 63.88 72 TYR A CA 1
ATOM 569 C C . TYR A 1 72 ? 53.237 -28.318 -89.811 1.00 63.88 72 TYR A C 1
ATOM 571 O O . TYR A 1 72 ? 53.988 -27.441 -89.385 1.00 63.88 72 TYR A O 1
ATOM 579 N N . SER A 1 73 ? 53.623 -29.584 -89.982 1.00 60.84 73 SER A N 1
ATOM 580 C CA . SER A 1 73 ? 55.019 -30.022 -89.952 1.00 60.84 73 SER A CA 1
ATOM 581 C C . SER A 1 73 ? 55.482 -30.264 -91.384 1.00 60.84 73 SER A C 1
ATOM 583 O O . SER A 1 73 ? 54.842 -31.006 -92.130 1.00 60.84 73 SER A O 1
ATOM 585 N N . ILE A 1 74 ? 56.577 -29.622 -91.772 1.00 64.25 74 ILE A N 1
ATOM 586 C CA . ILE A 1 74 ? 57.189 -29.758 -93.090 1.00 64.25 74 ILE A CA 1
ATOM 587 C C . ILE A 1 74 ? 58.533 -30.455 -92.897 1.00 64.25 74 ILE A C 1
ATOM 589 O O . ILE A 1 74 ? 59.414 -29.909 -92.236 1.00 64.25 74 ILE A O 1
ATOM 593 N N . VAL A 1 75 ? 58.682 -31.653 -93.470 1.00 57.53 75 VAL A N 1
ATOM 594 C CA . VAL A 1 75 ? 59.932 -32.427 -93.427 1.00 57.53 75 VAL A CA 1
ATOM 595 C C . VAL A 1 75 ? 60.637 -32.341 -94.768 1.00 57.53 75 VAL A C 1
ATOM 597 O O . VAL A 1 75 ? 60.054 -32.657 -95.804 1.00 57.53 75 VAL A O 1
ATOM 600 N N . LEU A 1 76 ? 61.902 -31.940 -94.751 1.00 58.41 76 LEU A N 1
ATOM 601 C CA . LEU A 1 76 ? 62.729 -31.791 -95.942 1.00 58.41 76 LEU A CA 1
ATOM 602 C C . LEU A 1 76 ? 63.890 -32.782 -95.869 1.00 58.41 76 LEU A C 1
ATOM 604 O O . LEU A 1 76 ? 64.682 -32.751 -94.927 1.00 58.41 76 LEU A O 1
ATOM 608 N N . ALA A 1 77 ? 63.998 -33.665 -96.862 1.00 49.25 77 ALA A N 1
ATOM 609 C CA . ALA A 1 77 ? 65.119 -34.591 -96.995 1.00 49.25 77 ALA A CA 1
ATOM 610 C C . ALA A 1 77 ? 66.209 -33.985 -97.894 1.00 49.25 77 ALA A C 1
ATOM 612 O O . ALA A 1 77 ? 65.919 -33.508 -98.992 1.00 49.25 77 ALA A O 1
ATOM 613 N N . SER A 1 78 ? 67.465 -34.014 -97.442 1.00 48.31 78 SER A N 1
ATOM 614 C CA . SER A 1 78 ? 68.625 -33.646 -98.265 1.00 48.31 78 SER A CA 1
ATOM 615 C C . SER A 1 78 ? 68.863 -34.695 -99.365 1.00 48.31 78 SER A C 1
ATOM 617 O O . SER A 1 78 ? 68.936 -35.889 -99.080 1.00 48.31 78 SER A O 1
ATOM 619 N N . VAL A 1 79 ? 69.014 -34.255 -100.620 1.00 41.97 79 VAL A N 1
ATOM 620 C CA . VAL A 1 79 ? 69.499 -35.090 -101.733 1.00 41.97 79 VAL A CA 1
ATOM 621 C C . VAL A 1 79 ? 71.002 -34.844 -101.881 1.00 41.97 79 VAL A C 1
ATOM 623 O O . VAL A 1 79 ? 71.410 -33.727 -102.185 1.00 41.97 79 VAL A O 1
ATOM 626 N N . VAL A 1 80 ? 71.834 -35.862 -101.648 1.00 41.62 80 VAL A N 1
ATOM 627 C CA . VAL A 1 80 ? 73.298 -35.759 -101.782 1.00 41.62 80 VAL A CA 1
ATOM 628 C C . VAL A 1 80 ? 73.690 -35.930 -103.255 1.00 41.62 80 VAL A C 1
ATOM 630 O O . VAL A 1 80 ? 73.467 -36.990 -103.838 1.00 41.62 80 VAL A O 1
ATOM 633 N N . GLY A 1 81 ? 74.265 -34.892 -103.867 1.00 39.38 81 GLY A N 1
ATOM 634 C CA . GLY A 1 81 ? 74.783 -34.932 -105.239 1.00 39.38 81 GLY A CA 1
ATOM 635 C C . GLY A 1 81 ? 76.163 -35.581 -105.364 1.00 39.38 81 GLY A C 1
ATOM 636 O O . GLY A 1 81 ? 77.006 -35.417 -104.485 1.00 39.38 81 GLY A O 1
ATOM 637 N N . GLY A 1 82 ? 76.393 -36.319 -106.456 1.00 38.53 82 GLY A N 1
ATOM 638 C CA . GLY A 1 82 ? 77.675 -36.962 -106.777 1.00 38.53 82 GLY A CA 1
ATOM 639 C C . GLY A 1 82 ? 78.818 -35.975 -107.061 1.00 38.53 82 GLY A C 1
ATOM 640 O O . GLY A 1 82 ? 78.595 -34.800 -107.330 1.00 38.53 82 GLY A O 1
ATOM 641 N N . THR A 1 83 ? 80.052 -36.481 -107.013 1.00 37.47 83 THR A N 1
ATOM 642 C CA . THR A 1 83 ? 81.347 -35.763 -107.001 1.00 37.47 83 THR A CA 1
ATOM 643 C C . THR A 1 83 ? 81.712 -34.944 -108.244 1.00 37.47 83 THR A C 1
ATOM 645 O O . THR A 1 83 ? 82.789 -34.348 -108.278 1.00 37.47 83 THR A O 1
ATOM 648 N N . ASP A 1 84 ? 80.855 -34.880 -109.255 1.00 37.59 84 ASP A N 1
ATOM 649 C CA . ASP A 1 84 ? 81.155 -34.174 -110.496 1.00 37.59 84 ASP A CA 1
ATOM 650 C C . ASP A 1 84 ? 80.513 -32.799 -110.418 1.00 37.59 84 ASP A C 1
ATOM 652 O O . ASP A 1 84 ? 79.296 -32.698 -110.536 1.00 37.59 84 ASP A O 1
ATOM 656 N N . GLY A 1 85 ? 81.341 -31.775 -110.169 1.00 41.00 85 GLY A N 1
ATOM 657 C CA . GLY A 1 85 ? 81.016 -30.384 -109.821 1.00 41.00 85 GLY A CA 1
ATOM 658 C C . GLY A 1 85 ? 80.054 -29.615 -110.736 1.00 41.00 85 GLY A C 1
ATOM 659 O O . GLY A 1 85 ? 80.351 -28.520 -111.203 1.00 41.00 85 GLY A O 1
ATOM 660 N N . THR A 1 86 ? 78.873 -30.174 -110.944 1.00 35.59 86 THR A N 1
ATOM 661 C CA . THR A 1 86 ? 77.703 -29.596 -111.575 1.00 35.59 86 THR A CA 1
ATOM 662 C C . THR A 1 86 ? 76.692 -29.328 -110.462 1.00 35.59 86 THR A C 1
ATOM 664 O O . THR A 1 86 ? 76.334 -30.251 -109.728 1.00 35.59 86 THR A O 1
ATOM 667 N N . PRO A 1 87 ? 76.255 -28.073 -110.263 1.00 33.88 87 PRO A N 1
ATOM 668 C CA . PRO A 1 87 ? 75.229 -27.775 -109.277 1.00 33.88 87 PRO A CA 1
ATOM 669 C C . PRO A 1 87 ? 73.956 -28.538 -109.649 1.00 33.88 87 PRO A C 1
ATOM 671 O O . PRO A 1 87 ? 73.397 -28.343 -110.730 1.00 33.88 87 PRO A O 1
ATOM 674 N N . ILE A 1 88 ? 73.492 -29.410 -108.755 1.00 35.47 88 ILE A N 1
ATOM 675 C CA . ILE A 1 88 ? 72.180 -30.035 -108.897 1.00 35.47 88 ILE A CA 1
ATOM 676 C C . ILE A 1 88 ? 71.144 -28.947 -108.624 1.00 35.47 88 ILE A C 1
ATOM 678 O O . ILE A 1 88 ? 70.840 -28.615 -107.481 1.00 35.47 88 ILE A O 1
ATOM 682 N N . SER A 1 89 ? 70.612 -28.364 -109.695 1.00 33.28 89 SER A N 1
ATOM 683 C CA . SER A 1 89 ? 69.388 -27.580 -109.626 1.00 33.28 89 SER A CA 1
ATOM 684 C C . SER A 1 89 ? 68.230 -28.550 -109.407 1.00 33.28 89 SER A C 1
ATOM 686 O O . SER A 1 89 ? 67.840 -29.277 -110.319 1.00 33.28 89 SER A O 1
ATOM 688 N N . LEU A 1 90 ? 67.668 -28.574 -108.198 1.00 30.95 90 LEU A N 1
ATOM 689 C CA . LEU A 1 90 ? 66.340 -29.140 -107.956 1.00 30.95 90 LEU A CA 1
ATOM 690 C C . LEU A 1 90 ? 65.291 -28.194 -108.566 1.00 30.95 90 LEU A C 1
ATOM 692 O O . LEU A 1 90 ? 64.557 -27.512 -107.862 1.00 30.95 90 LEU A O 1
ATOM 696 N N . THR A 1 91 ? 65.236 -28.119 -109.895 1.00 34.59 91 THR A N 1
ATOM 697 C CA . THR A 1 91 ? 64.142 -27.476 -110.634 1.00 34.59 91 THR A CA 1
ATOM 698 C C . THR A 1 91 ? 63.103 -28.537 -110.969 1.00 34.59 91 THR A C 1
ATOM 700 O O . THR A 1 91 ? 63.039 -29.091 -112.061 1.00 34.59 91 THR A O 1
ATOM 703 N N . GLY A 1 92 ? 62.289 -28.853 -109.967 1.00 29.59 92 GLY A N 1
ATOM 704 C CA . GLY A 1 92 ? 61.065 -29.625 -110.117 1.00 29.59 92 GLY A CA 1
ATOM 705 C C . GLY A 1 92 ? 59.950 -28.916 -109.364 1.00 29.59 92 GLY A C 1
ATOM 706 O O . GLY A 1 92 ? 60.183 -28.375 -108.288 1.00 29.59 92 GLY A O 1
ATOM 707 N N . THR A 1 93 ? 58.742 -28.921 -109.922 1.00 36.47 93 THR A N 1
ATOM 708 C CA . THR A 1 93 ? 57.476 -28.430 -109.345 1.00 36.47 93 THR A CA 1
ATOM 709 C C . THR A 1 93 ? 57.056 -29.218 -108.090 1.00 36.47 93 THR A C 1
ATOM 711 O O . THR A 1 93 ? 55.957 -29.760 -108.015 1.00 36.47 93 THR A O 1
ATOM 714 N N . LEU A 1 94 ? 57.947 -29.322 -107.104 1.00 34.78 94 LEU A N 1
ATOM 715 C CA . LEU A 1 94 ? 57.813 -30.110 -105.877 1.00 34.78 94 LEU A CA 1
ATOM 716 C C . LEU A 1 94 ? 57.079 -29.359 -104.754 1.00 34.78 94 LEU A C 1
ATOM 718 O O . LEU A 1 94 ? 56.773 -29.953 -103.728 1.00 34.78 94 LEU A O 1
ATOM 722 N N . PHE A 1 95 ? 56.724 -28.089 -104.978 1.00 37.16 95 PHE A N 1
ATOM 723 C CA . PHE A 1 95 ? 55.977 -27.252 -104.032 1.00 37.16 95 PHE A CA 1
ATOM 724 C C . PHE A 1 95 ? 54.612 -26.779 -104.555 1.00 37.16 95 PHE A C 1
ATOM 726 O O . PHE A 1 95 ? 53.946 -25.993 -103.892 1.00 37.16 95 PHE A O 1
ATOM 733 N N . ALA A 1 96 ? 54.133 -27.301 -105.694 1.00 37.47 96 ALA A N 1
ATOM 734 C CA . ALA A 1 96 ? 52.862 -26.906 -106.326 1.00 37.47 96 ALA A CA 1
ATOM 735 C C . ALA A 1 96 ? 51.579 -27.283 -105.534 1.00 37.47 96 ALA A C 1
ATOM 737 O O . ALA A 1 96 ? 50.481 -27.275 -106.084 1.00 37.47 96 ALA A O 1
ATOM 738 N N . GLY A 1 97 ? 51.706 -27.610 -104.246 1.00 40.59 97 GLY A N 1
ATOM 739 C CA . GLY A 1 97 ? 50.600 -27.871 -103.326 1.00 40.59 97 GLY A CA 1
ATOM 740 C C . GLY A 1 97 ? 50.775 -27.261 -101.931 1.00 40.59 97 GLY A C 1
ATOM 741 O O . GLY A 1 97 ? 49.924 -27.507 -101.082 1.00 40.59 97 GLY A O 1
ATOM 742 N N . ILE A 1 98 ? 51.842 -26.489 -101.676 1.00 42.50 98 ILE A N 1
ATOM 743 C CA . ILE A 1 98 ? 51.977 -25.721 -100.430 1.00 42.50 98 ILE A CA 1
ATOM 744 C C . ILE A 1 98 ? 51.430 -24.309 -100.704 1.00 42.50 98 ILE A C 1
ATOM 746 O O . ILE A 1 98 ? 51.947 -23.646 -101.603 1.00 42.50 98 ILE A O 1
ATOM 750 N N . PRO A 1 99 ? 50.364 -23.858 -100.012 1.00 44.06 99 PRO A N 1
ATOM 751 C CA . PRO A 1 99 ? 49.840 -22.503 -100.164 1.00 44.06 99 PRO A CA 1
ATOM 752 C C . PRO A 1 99 ? 50.899 -21.459 -99.799 1.00 44.06 99 PRO A C 1
ATOM 754 O O . PRO A 1 99 ? 51.775 -21.732 -98.983 1.00 44.06 99 PRO A O 1
ATOM 757 N N . ASP A 1 100 ? 50.775 -20.275 -100.395 1.00 48.06 100 ASP A N 1
ATOM 758 C CA . ASP A 1 100 ? 51.620 -19.097 -100.180 1.00 48.06 100 ASP A CA 1
ATOM 759 C C . ASP A 1 100 ? 52.058 -18.939 -98.707 1.00 48.06 100 ASP A C 1
ATOM 761 O O . ASP A 1 100 ? 51.230 -18.714 -97.819 1.00 48.06 100 ASP A O 1
ATOM 765 N N . LEU A 1 101 ? 53.360 -19.117 -98.442 1.00 44.25 101 LEU A N 1
ATOM 766 C CA . LEU A 1 101 ? 53.930 -19.166 -97.089 1.00 44.25 101 LEU A CA 1
ATOM 767 C C . LEU A 1 101 ? 53.936 -17.792 -96.389 1.00 44.25 101 LEU A C 1
ATOM 769 O O . LEU A 1 101 ? 54.211 -17.729 -95.191 1.00 44.25 101 LEU A O 1
ATOM 773 N N . THR A 1 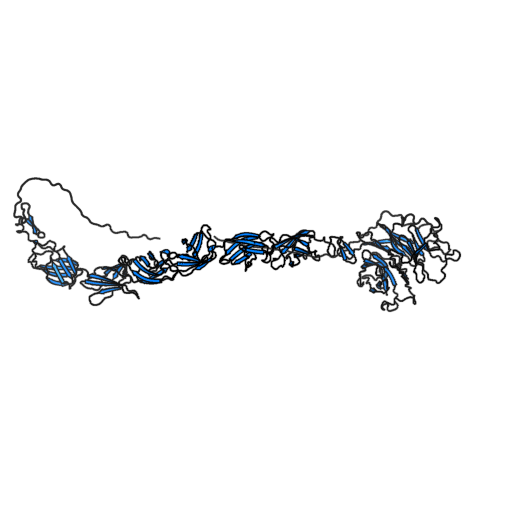102 ? 53.550 -16.721 -97.092 1.00 45.53 102 THR A N 1
ATOM 774 C CA . THR A 1 102 ? 53.421 -15.343 -96.579 1.00 45.53 102 THR A CA 1
ATOM 775 C C . THR A 1 102 ? 52.512 -15.191 -95.353 1.00 45.53 102 THR A C 1
ATOM 777 O O . THR A 1 102 ? 52.657 -14.228 -94.608 1.00 45.53 102 THR A O 1
ATOM 780 N N . ASN A 1 103 ? 51.586 -16.126 -95.107 1.00 47.41 103 ASN A N 1
ATOM 781 C CA . ASN A 1 103 ? 50.605 -16.046 -94.010 1.00 47.41 103 ASN A CA 1
ATOM 782 C C . ASN A 1 103 ? 50.869 -17.008 -92.836 1.00 47.41 103 ASN A C 1
ATOM 784 O O . ASN A 1 103 ? 49.966 -17.263 -92.032 1.00 47.41 103 ASN A O 1
ATOM 788 N N . TYR A 1 104 ? 52.072 -17.577 -92.739 1.00 53.25 104 TYR A N 1
ATOM 789 C CA . TYR A 1 104 ? 52.395 -18.592 -91.738 1.00 53.25 104 TYR A CA 1
ATOM 790 C C . TYR A 1 104 ? 53.408 -18.083 -90.702 1.00 53.25 104 TYR A C 1
ATOM 792 O O . TYR A 1 104 ? 54.492 -17.621 -91.045 1.00 53.25 104 TYR A O 1
ATOM 800 N N . ASN A 1 105 ? 53.096 -18.251 -89.415 1.00 55.69 105 ASN A N 1
ATOM 801 C CA . ASN A 1 105 ? 54.045 -18.037 -88.323 1.00 55.69 105 ASN A CA 1
ATOM 802 C C . ASN A 1 105 ? 54.923 -19.280 -88.158 1.00 55.69 105 ASN A C 1
ATOM 804 O O . ASN A 1 105 ? 54.425 -20.362 -87.844 1.00 55.69 105 ASN A O 1
ATOM 808 N N . ILE A 1 106 ? 56.233 -19.143 -88.353 1.00 56.69 106 ILE A N 1
ATOM 809 C CA . ILE A 1 106 ? 57.178 -20.233 -88.093 1.00 56.69 106 ILE A CA 1
ATOM 810 C C . ILE A 1 106 ? 57.321 -20.386 -86.579 1.00 56.69 106 ILE A C 1
ATOM 812 O O . ILE A 1 106 ? 57.790 -19.479 -85.898 1.00 56.69 106 ILE A O 1
ATOM 816 N N . LEU A 1 107 ? 56.914 -21.539 -86.059 1.00 56.59 107 LEU A N 1
ATOM 817 C CA . LEU A 1 107 ? 56.949 -21.836 -84.631 1.00 56.59 107 LEU A CA 1
ATOM 818 C C . LEU A 1 107 ? 58.281 -22.444 -84.189 1.00 56.59 107 LEU A C 1
ATOM 820 O O . LEU A 1 107 ? 58.705 -22.235 -83.058 1.00 56.59 107 LEU A O 1
ATOM 824 N N . SER A 1 108 ? 58.924 -23.244 -85.046 1.00 62.06 108 SER A N 1
ATOM 825 C CA . SER A 1 108 ? 60.182 -23.928 -84.721 1.00 62.06 108 SER A CA 1
ATOM 826 C C . SER A 1 108 ? 60.852 -24.491 -85.979 1.00 62.06 108 SER A C 1
ATOM 828 O O . SER A 1 108 ? 60.162 -24.884 -86.920 1.00 62.06 108 SER A O 1
ATOM 830 N N . VAL A 1 109 ? 62.185 -24.576 -85.987 1.00 56.81 109 VAL A N 1
ATOM 831 C CA . VAL A 1 109 ? 62.985 -25.217 -87.048 1.00 56.81 109 VAL A CA 1
ATOM 832 C C . VAL A 1 109 ? 64.025 -26.132 -86.404 1.00 56.81 109 VAL A C 1
ATOM 834 O O . VAL A 1 109 ? 64.687 -25.733 -85.449 1.00 56.81 109 VAL A O 1
ATOM 837 N N . SER A 1 110 ? 64.191 -27.344 -86.933 1.00 55.75 110 SER A N 1
ATOM 838 C CA . SER A 1 110 ? 65.175 -28.328 -86.461 1.00 55.75 110 SER A CA 1
ATOM 839 C C . SER A 1 110 ? 65.929 -28.961 -87.647 1.00 55.75 110 SER A C 1
ATOM 841 O O . SER A 1 110 ? 65.359 -29.109 -88.732 1.00 55.75 110 SER A O 1
ATOM 843 N N . CYS A 1 111 ? 67.220 -29.280 -87.488 1.00 54.25 111 CYS A N 1
ATOM 844 C CA . CYS A 1 111 ? 68.135 -29.683 -88.572 1.00 54.25 111 CYS A CA 1
ATOM 845 C C . CYS A 1 111 ? 69.045 -30.865 -88.192 1.00 54.25 111 CYS A C 1
ATOM 847 O O . CYS A 1 111 ? 69.440 -30.988 -87.046 1.00 54.25 111 CYS A O 1
ATOM 849 N N . GLY A 1 112 ? 69.455 -31.714 -89.141 1.00 49.19 112 GLY A N 1
ATOM 850 C CA . GLY A 1 112 ? 70.389 -32.827 -88.881 1.00 49.19 112 GLY A CA 1
ATOM 851 C C . GLY A 1 112 ? 71.892 -32.455 -88.831 1.00 49.19 112 GLY A C 1
ATOM 852 O O . GLY A 1 112 ? 72.365 -31.586 -89.557 1.00 49.19 112 GLY A O 1
ATOM 853 N N . TYR A 1 113 ? 72.657 -33.204 -88.026 1.00 42.62 113 TYR A N 1
ATOM 854 C CA . TYR A 1 113 ? 74.077 -33.054 -87.618 1.00 42.62 113 TYR A CA 1
ATOM 855 C C . TYR A 1 113 ? 75.163 -33.073 -88.722 1.00 42.62 113 TYR A C 1
ATOM 857 O O . TYR A 1 113 ? 76.346 -32.989 -88.400 1.00 42.62 113 TYR A O 1
ATOM 865 N N . ARG A 1 114 ? 74.850 -33.187 -90.019 1.00 40.31 114 ARG A N 1
ATOM 866 C CA . ARG A 1 114 ? 75.886 -33.172 -91.084 1.00 40.31 114 ARG A CA 1
ATOM 867 C C . ARG A 1 114 ? 75.580 -32.293 -92.286 1.00 40.31 114 ARG A C 1
ATOM 869 O O . ARG A 1 114 ? 76.205 -32.428 -93.337 1.00 40.31 114 ARG A O 1
ATOM 876 N N . ALA A 1 115 ? 74.679 -31.341 -92.126 1.00 41.19 115 ALA A N 1
ATOM 877 C CA . ALA A 1 115 ? 74.413 -30.374 -93.165 1.00 41.19 115 ALA A CA 1
ATOM 878 C C . ALA A 1 115 ? 75.451 -29.233 -93.136 1.00 41.19 115 ALA A C 1
ATOM 880 O O . ALA A 1 115 ? 75.291 -28.259 -92.408 1.00 41.19 115 ALA A O 1
ATOM 881 N N . GLN A 1 116 ? 76.461 -29.272 -94.015 1.00 40.09 116 GLN A N 1
ATOM 882 C CA . GLN A 1 116 ? 77.040 -28.040 -94.595 1.00 40.09 116 GLN A CA 1
ATOM 883 C C . GLN A 1 116 ? 76.019 -27.397 -95.557 1.00 40.09 116 GLN A C 1
ATOM 885 O O . GLN A 1 116 ? 76.316 -27.067 -96.702 1.00 40.09 116 GLN A O 1
ATOM 890 N N . THR A 1 117 ? 74.758 -27.350 -95.140 1.00 39.91 117 THR A N 1
ATOM 891 C CA . THR A 1 117 ? 73.601 -27.095 -95.987 1.00 39.91 117 THR A CA 1
ATOM 892 C C . THR A 1 117 ? 72.772 -26.030 -95.294 1.00 39.91 117 THR A C 1
ATOM 894 O O . THR A 1 117 ? 72.261 -26.243 -94.198 1.00 39.91 117 THR A O 1
ATOM 897 N N . ASN A 1 118 ? 72.700 -24.863 -95.918 1.00 39.84 118 ASN A N 1
ATOM 898 C CA . ASN A 1 118 ? 71.993 -23.696 -95.421 1.00 39.84 118 ASN A CA 1
ATOM 899 C C . ASN A 1 118 ? 70.560 -23.699 -95.965 1.00 39.84 118 ASN A C 1
ATOM 901 O O . ASN A 1 118 ? 70.344 -23.997 -97.142 1.00 39.84 118 ASN A O 1
ATOM 905 N N . ILE A 1 119 ? 69.591 -23.353 -95.118 1.00 39.44 119 ILE A N 1
ATOM 906 C CA . ILE A 1 119 ? 68.195 -23.144 -95.516 1.00 39.44 119 ILE A CA 1
ATOM 907 C C . ILE A 1 119 ? 67.945 -21.643 -95.672 1.00 39.44 119 ILE A C 1
ATOM 909 O O . ILE A 1 119 ? 68.261 -20.866 -94.773 1.00 39.44 119 ILE A O 1
ATOM 913 N N . PHE A 1 120 ? 67.341 -21.256 -96.793 1.00 37.34 120 PHE A N 1
ATOM 914 C CA . PHE A 1 120 ? 66.889 -19.902 -97.096 1.00 37.34 120 PHE A CA 1
ATOM 915 C C . PHE A 1 120 ? 65.364 -19.899 -97.156 1.00 37.34 120 PHE A C 1
ATOM 917 O O . PHE A 1 120 ? 64.773 -20.694 -97.889 1.00 37.34 120 PHE A O 1
ATOM 924 N N . MET A 1 121 ? 64.732 -18.985 -96.422 1.00 37.94 121 MET A N 1
ATOM 925 C CA . MET A 1 121 ? 63.311 -18.678 -96.584 1.00 37.94 121 MET A CA 1
ATOM 926 C C . MET A 1 121 ? 63.142 -17.180 -96.827 1.00 37.94 121 MET A C 1
ATOM 928 O O . MET A 1 121 ? 63.754 -16.351 -96.154 1.00 37.94 121 MET A O 1
ATOM 932 N N . THR A 1 122 ? 62.321 -16.847 -97.814 1.00 39.22 122 THR A N 1
ATOM 933 C CA . THR A 1 122 ? 61.795 -15.500 -98.058 1.00 39.22 122 THR A CA 1
ATOM 934 C C . THR A 1 122 ? 60.269 -15.576 -98.071 1.00 39.22 122 THR A C 1
ATOM 936 O O . THR A 1 122 ? 59.723 -16.678 -98.085 1.00 39.22 122 THR A O 1
ATOM 939 N N . GLU A 1 123 ? 59.584 -14.430 -98.088 1.00 33.47 123 GLU A N 1
ATOM 940 C CA . GLU A 1 123 ? 58.116 -14.360 -98.156 1.00 33.47 123 GLU A CA 1
ATOM 941 C C . GLU A 1 123 ? 57.528 -15.211 -99.302 1.00 33.47 123 GLU A C 1
ATOM 943 O O . GLU A 1 123 ? 56.440 -15.751 -99.148 1.00 33.47 123 GLU A O 1
ATOM 948 N N . SER A 1 124 ? 58.252 -15.407 -100.412 1.00 32.91 124 SER A N 1
ATOM 949 C CA . SER A 1 124 ? 57.737 -16.093 -101.604 1.00 32.91 124 SER A CA 1
ATOM 950 C C . SER A 1 124 ? 58.457 -17.386 -102.015 1.00 32.91 124 SER A C 1
ATOM 952 O O . SER A 1 124 ? 57.902 -18.132 -102.821 1.00 32.91 124 SER A O 1
ATOM 954 N N . GLU A 1 125 ? 59.663 -17.694 -101.514 1.00 37.78 125 GLU A N 1
ATOM 955 C CA . GLU A 1 125 ? 60.457 -18.843 -101.995 1.00 37.78 125 GLU A CA 1
ATOM 956 C C . GLU A 1 125 ? 61.317 -19.517 -100.902 1.00 37.78 125 GLU A C 1
ATOM 958 O O . GLU A 1 125 ? 61.860 -18.859 -100.007 1.00 37.78 125 GLU A O 1
ATOM 963 N N . PHE A 1 126 ? 61.467 -20.846 -101.019 1.00 35.84 126 PHE A N 1
ATOM 964 C CA . PHE A 1 126 ? 62.285 -21.725 -100.169 1.00 35.84 126 PHE A CA 1
ATOM 965 C C . PHE A 1 126 ? 63.492 -22.257 -100.966 1.00 35.84 126 PHE A C 1
ATOM 967 O O . PHE A 1 126 ? 63.300 -22.848 -102.030 1.00 35.84 126 PHE A O 1
ATOM 974 N N . ALA A 1 127 ? 64.726 -22.106 -100.467 1.00 37.50 127 ALA A N 1
ATOM 975 C CA . ALA A 1 127 ? 65.924 -22.643 -101.128 1.00 37.50 127 ALA A CA 1
ATOM 976 C C . ALA A 1 127 ? 66.875 -23.357 -100.153 1.00 37.50 127 ALA A C 1
ATOM 978 O O . ALA A 1 127 ? 67.057 -22.941 -99.012 1.00 37.50 127 ALA A O 1
ATOM 979 N N . LEU A 1 128 ? 67.507 -24.436 -100.620 1.00 35.97 128 LEU A N 1
ATOM 980 C CA . LEU A 1 128 ? 68.460 -25.252 -99.861 1.00 35.97 128 LEU A CA 1
ATOM 981 C C . LEU A 1 128 ? 69.823 -25.163 -100.566 1.00 35.97 128 LEU A C 1
ATOM 983 O O . LEU A 1 128 ? 69.923 -25.549 -101.729 1.00 35.97 128 LEU A O 1
ATOM 987 N N . VAL A 1 129 ? 70.862 -24.637 -99.908 1.00 37.66 129 VAL A N 1
ATOM 988 C CA . VAL A 1 129 ? 72.202 -24.488 -100.518 1.00 37.66 129 VAL A CA 1
ATOM 989 C C . VAL A 1 129 ? 73.206 -25.352 -99.782 1.00 37.66 129 VAL A C 1
ATOM 991 O O . VAL A 1 129 ? 73.446 -25.153 -98.594 1.00 37.66 129 VAL A O 1
ATOM 994 N N . GLN A 1 130 ? 73.813 -26.292 -100.500 1.00 37.38 130 GLN A N 1
ATOM 995 C CA . GLN A 1 130 ? 74.918 -27.112 -100.015 1.00 37.38 130 GLN A CA 1
ATOM 996 C C . GLN A 1 130 ? 76.254 -26.436 -100.332 1.00 37.38 130 GLN A C 1
ATOM 998 O O . GLN A 1 130 ? 76.437 -25.938 -101.440 1.00 37.38 130 GLN A O 1
ATOM 1003 N N . ASP A 1 131 ? 77.180 -26.418 -99.375 1.00 38.50 131 ASP A N 1
ATOM 1004 C CA . ASP A 1 131 ? 78.550 -25.952 -99.592 1.00 38.50 131 ASP A CA 1
ATOM 1005 C C . ASP A 1 131 ? 79.293 -26.978 -100.468 1.00 38.50 131 ASP A C 1
ATOM 1007 O O . ASP A 1 131 ? 79.558 -28.104 -100.037 1.00 38.50 131 ASP A O 1
ATOM 1011 N N . ILE A 1 132 ? 79.551 -26.637 -101.736 1.00 36.84 132 ILE A N 1
ATOM 1012 C CA . ILE A 1 132 ? 80.248 -27.507 -102.695 1.00 36.84 132 ILE A CA 1
ATOM 1013 C C . ILE A 1 132 ? 81.642 -26.920 -102.920 1.00 36.84 132 ILE A C 1
ATOM 1015 O O . ILE A 1 132 ? 81.803 -25.946 -103.654 1.00 36.84 132 ILE A O 1
ATOM 1019 N N . GLY A 1 133 ? 82.663 -27.498 -102.288 1.00 41.72 133 GLY A N 1
ATOM 1020 C CA . GLY A 1 133 ? 84.053 -27.104 -102.520 1.00 41.72 133 GLY A CA 1
ATOM 1021 C C . GLY A 1 133 ? 84.462 -27.369 -103.971 1.00 41.72 133 GLY A C 1
ATOM 1022 O O . GLY A 1 133 ? 84.708 -28.518 -104.333 1.00 41.72 133 GLY A O 1
ATOM 1023 N N . LEU A 1 134 ? 84.533 -26.325 -104.806 1.00 32.62 134 LEU A N 1
ATOM 1024 C CA . LEU A 1 134 ? 84.938 -26.425 -106.212 1.00 32.62 134 LEU A CA 1
ATOM 1025 C C . LEU A 1 134 ? 85.861 -25.280 -106.648 1.00 32.62 134 LEU A C 1
ATOM 1027 O O . LEU A 1 134 ? 85.663 -24.108 -106.341 1.00 32.62 134 LEU A O 1
ATOM 1031 N N . SER A 1 135 ? 86.884 -25.677 -107.402 1.00 33.22 135 SER A N 1
ATOM 1032 C CA . SER A 1 135 ? 88.023 -24.905 -107.885 1.00 33.22 135 SER A CA 1
ATOM 1033 C C . SER A 1 135 ? 87.695 -23.933 -109.026 1.00 33.22 135 SER A C 1
ATOM 1035 O O . SER A 1 135 ? 87.108 -24.323 -110.031 1.00 33.22 135 SER A O 1
ATOM 1037 N N . SER A 1 136 ? 88.207 -22.703 -108.906 1.00 36.12 136 SER A N 1
ATOM 1038 C CA . SER A 1 136 ? 88.641 -21.797 -109.985 1.00 36.12 136 SER A CA 1
ATOM 1039 C C . SER A 1 136 ? 87.753 -21.693 -111.242 1.00 36.12 136 SER A C 1
ATOM 1041 O O . SER A 1 136 ? 88.050 -22.331 -112.246 1.00 36.12 136 SER A O 1
ATOM 1043 N N . GLN A 1 137 ? 86.736 -20.818 -111.218 1.00 29.95 137 GLN A N 1
ATOM 1044 C CA . GLN A 1 137 ? 86.421 -19.814 -112.271 1.00 29.95 137 GLN A CA 1
ATOM 1045 C C . GLN A 1 137 ? 85.059 -19.100 -112.108 1.00 29.95 137 GLN A C 1
ATOM 1047 O O . GLN A 1 137 ? 84.650 -18.345 -112.986 1.00 29.95 137 GLN A O 1
ATOM 1052 N N . VAL A 1 138 ? 84.421 -19.183 -110.939 1.00 24.27 138 VAL A N 1
ATOM 1053 C CA . VAL A 1 138 ? 83.416 -18.199 -110.502 1.00 24.27 138 VAL A CA 1
ATOM 1054 C C . VAL A 1 138 ? 83.963 -17.513 -109.254 1.00 24.27 138 VAL A C 1
ATOM 1056 O O . VAL A 1 138 ? 84.028 -18.116 -108.190 1.00 24.27 138 VAL A O 1
ATOM 1059 N N . ARG A 1 139 ? 84.442 -16.268 -109.386 1.00 26.48 139 ARG A N 1
ATOM 1060 C CA . ARG A 1 139 ? 84.914 -15.473 -108.241 1.00 26.48 139 ARG A CA 1
ATOM 1061 C C . ARG A 1 139 ? 83.713 -14.889 -107.493 1.00 26.48 139 ARG A C 1
ATOM 1063 O O . ARG A 1 139 ? 83.351 -13.740 -107.719 1.00 26.48 139 ARG A O 1
ATOM 1070 N N . LEU A 1 140 ? 83.134 -15.667 -106.585 1.00 23.48 140 LEU A N 1
ATOM 1071 C CA . LEU A 1 140 ? 82.742 -15.108 -105.291 1.00 23.48 140 LEU A CA 1
ATOM 1072 C C . LEU A 1 140 ? 84.048 -14.936 -104.511 1.00 23.48 140 LEU A C 1
ATOM 1074 O O . LEU A 1 140 ? 84.897 -15.824 -104.547 1.00 23.48 140 LEU A O 1
ATOM 1078 N N . TYR A 1 141 ? 84.275 -13.767 -103.916 1.00 26.17 141 TYR A N 1
ATOM 1079 C CA . TYR A 1 141 ? 85.493 -13.504 -103.154 1.00 26.17 141 TYR A CA 1
ATOM 1080 C C . TYR A 1 141 ? 85.665 -14.571 -102.063 1.00 26.17 141 TYR A C 1
ATOM 1082 O O . TYR A 1 141 ? 84.951 -14.574 -101.064 1.00 26.17 141 TYR A O 1
ATOM 1090 N N . GLU A 1 142 ? 86.632 -15.469 -102.253 1.00 23.86 142 GLU A N 1
ATOM 1091 C CA . GLU A 1 142 ? 87.203 -16.252 -101.166 1.00 23.86 142 GLU A CA 1
ATOM 1092 C C . GLU A 1 142 ? 87.798 -15.271 -100.152 1.00 23.86 142 GLU A C 1
ATOM 1094 O O . GLU A 1 142 ? 88.800 -14.600 -100.415 1.00 23.86 142 GLU A O 1
ATOM 1099 N N . PHE A 1 143 ? 87.197 -15.201 -98.966 1.00 26.16 143 PHE A N 1
ATOM 1100 C CA . PHE A 1 143 ? 87.867 -14.688 -97.779 1.00 26.16 143 PHE A CA 1
ATOM 1101 C C . PHE A 1 143 ? 88.944 -15.700 -97.360 1.00 26.16 143 PHE A C 1
ATOM 1103 O O . PHE A 1 143 ? 88.749 -16.510 -96.457 1.00 26.16 143 PHE A O 1
ATOM 1110 N N . TYR A 1 144 ? 90.107 -15.669 -98.014 1.00 22.98 144 TYR A N 1
ATOM 1111 C CA . TYR A 1 144 ? 91.295 -16.353 -97.512 1.00 22.98 144 TYR A CA 1
ATOM 1112 C C . TYR A 1 144 ? 91.860 -15.585 -96.305 1.00 22.98 144 TYR A C 1
ATOM 1114 O O . TYR A 1 144 ? 92.726 -14.727 -96.444 1.00 22.98 144 TYR A O 1
ATOM 1122 N N . SER A 1 145 ? 91.393 -15.921 -95.098 1.00 23.41 145 SER A N 1
ATOM 1123 C CA . SER A 1 145 ? 92.296 -16.177 -93.965 1.00 23.41 145 SER A CA 1
ATOM 1124 C C . SER A 1 145 ? 91.620 -17.034 -92.875 1.00 23.41 145 SER A C 1
ATOM 1126 O O . SER A 1 145 ? 90.671 -16.635 -92.207 1.00 23.41 145 SER A O 1
ATOM 1128 N N . SER A 1 146 ? 92.196 -18.226 -92.693 1.00 25.98 146 SER A N 1
ATOM 1129 C CA . SER A 1 146 ? 91.923 -19.293 -91.712 1.00 25.98 146 SER A CA 1
ATOM 1130 C C . SER A 1 146 ? 90.715 -20.234 -91.951 1.00 25.98 146 SER A C 1
ATOM 1132 O O . SER A 1 146 ? 89.602 -19.782 -92.217 1.00 25.98 146 SER A O 1
ATOM 1134 N N . PRO A 1 147 ? 90.914 -21.565 -91.826 1.00 28.61 147 PRO A N 1
ATOM 1135 C CA . PRO A 1 147 ? 89.830 -22.542 -91.816 1.00 28.61 147 PRO A CA 1
ATOM 1136 C C . PRO A 1 147 ? 89.067 -22.427 -90.489 1.00 28.61 147 PRO A C 1
ATOM 1138 O O . PRO A 1 147 ? 89.603 -22.740 -89.428 1.00 28.61 147 PRO A O 1
ATOM 1141 N N . GLY A 1 148 ? 87.824 -21.946 -90.535 1.00 33.03 148 GLY A N 1
ATOM 1142 C CA . GLY A 1 148 ? 86.980 -21.847 -89.336 1.00 33.03 148 GLY A CA 1
ATOM 1143 C C . GLY A 1 148 ? 85.797 -20.881 -89.410 1.00 33.03 148 GLY A C 1
ATOM 1144 O O . GLY A 1 148 ? 85.277 -20.500 -88.357 1.00 33.03 148 GLY A O 1
ATOM 1145 N N . ASN A 1 149 ? 85.382 -20.453 -90.604 1.00 30.36 149 ASN A N 1
ATOM 1146 C CA . ASN A 1 149 ? 84.250 -19.546 -90.783 1.00 30.36 149 ASN A CA 1
ATOM 1147 C C . ASN A 1 149 ? 83.010 -20.342 -91.200 1.00 30.36 149 ASN A C 1
ATOM 1149 O O . ASN A 1 149 ? 82.900 -20.782 -92.338 1.00 30.36 149 ASN A O 1
ATOM 1153 N N . HIS A 1 150 ? 82.089 -20.537 -90.256 1.00 34.12 150 HIS A N 1
ATOM 1154 C CA . HIS A 1 150 ? 80.751 -21.062 -90.516 1.00 34.12 150 HIS A CA 1
ATOM 1155 C C . HIS A 1 150 ? 79.811 -19.876 -90.759 1.00 34.12 150 HIS A C 1
ATOM 1157 O O . HIS A 1 150 ? 79.723 -18.995 -89.905 1.00 34.12 150 HIS A O 1
ATOM 1163 N N . VAL A 1 151 ? 79.129 -19.841 -91.904 1.00 31.86 151 VAL A N 1
ATOM 1164 C CA . VAL A 1 151 ? 78.076 -18.853 -92.194 1.00 31.86 151 VAL A CA 1
ATOM 1165 C C . VAL A 1 151 ? 76.745 -19.417 -91.688 1.00 31.86 151 VAL A C 1
ATOM 1167 O O . VAL A 1 151 ? 76.448 -20.576 -91.968 1.00 31.86 151 VAL A O 1
ATOM 1170 N N . LYS A 1 152 ? 75.968 -18.649 -90.910 1.00 36.12 152 LYS A N 1
ATOM 1171 C CA . LYS A 1 152 ? 74.694 -19.100 -90.306 1.00 36.12 152 LYS A CA 1
ATOM 1172 C C . LYS A 1 152 ? 73.600 -18.032 -90.465 1.00 36.12 152 LYS A C 1
ATOM 1174 O O . LYS A 1 152 ? 73.905 -16.840 -90.429 1.00 36.12 152 LYS A O 1
ATOM 1179 N N . TRP A 1 153 ? 72.344 -18.460 -90.637 1.00 40.50 153 TRP A N 1
ATOM 1180 C CA . TRP A 1 153 ? 71.226 -17.620 -91.110 1.00 40.50 153 TRP A CA 1
ATOM 1181 C C . TRP A 1 153 ? 69.966 -17.794 -90.252 1.00 40.50 153 TRP A C 1
ATOM 1183 O O . TRP A 1 153 ? 69.739 -18.878 -89.715 1.00 40.50 153 TRP A O 1
ATOM 1193 N N . VAL A 1 154 ? 69.131 -16.750 -90.167 1.00 35.94 154 VAL A N 1
ATOM 1194 C CA . VAL A 1 154 ? 67.801 -16.779 -89.519 1.00 35.94 154 VAL A CA 1
ATOM 1195 C C . VAL A 1 154 ? 66.774 -16.029 -90.361 1.00 35.94 154 VAL A C 1
ATOM 1197 O O . VAL A 1 154 ? 67.100 -15.035 -91.014 1.00 35.94 154 VAL A O 1
ATOM 1200 N N . THR A 1 155 ? 65.524 -16.492 -90.312 1.00 32.88 155 THR A N 1
ATOM 1201 C CA . THR A 1 155 ? 64.378 -15.858 -90.968 1.00 32.88 155 THR A CA 1
ATOM 1202 C C . THR A 1 155 ? 63.399 -15.298 -89.938 1.00 32.88 155 THR A C 1
ATOM 1204 O O . THR A 1 155 ? 62.859 -16.036 -89.117 1.00 32.88 155 THR A O 1
ATOM 1207 N N . ASN A 1 156 ? 63.163 -13.990 -89.999 1.00 33.38 156 ASN A N 1
ATOM 1208 C CA . ASN A 1 156 ? 61.954 -13.339 -89.485 1.00 33.38 156 ASN A CA 1
ATOM 1209 C C . ASN A 1 156 ? 60.875 -13.462 -90.586 1.00 33.38 156 ASN A C 1
ATOM 1211 O O . ASN A 1 156 ? 61.283 -13.492 -91.752 1.00 33.38 156 ASN A O 1
ATOM 1215 N N . PRO A 1 157 ? 59.558 -13.522 -90.282 1.00 28.81 157 PRO A N 1
ATOM 1216 C CA . PRO A 1 157 ? 58.495 -13.602 -91.293 1.00 28.81 157 PRO A CA 1
ATOM 1217 C C . PRO A 1 157 ? 58.679 -12.670 -92.504 1.00 28.81 157 PRO A C 1
ATOM 1219 O O . PRO A 1 157 ? 58.279 -13.052 -93.596 1.00 28.81 157 PRO A O 1
ATOM 1222 N N . ASN A 1 158 ? 59.388 -11.536 -92.360 1.00 33.28 158 ASN A N 1
ATOM 1223 C CA . ASN A 1 158 ? 59.605 -10.592 -93.463 1.00 33.28 158 ASN A CA 1
ATOM 1224 C C . ASN A 1 158 ? 61.088 -10.294 -93.820 1.00 33.28 158 ASN A C 1
ATOM 1226 O O . ASN A 1 158 ? 61.344 -9.393 -94.621 1.00 33.28 158 ASN A O 1
ATOM 1230 N N . ARG A 1 159 ? 62.106 -10.951 -93.220 1.00 39.25 159 ARG A N 1
ATOM 1231 C CA . ARG A 1 159 ? 63.542 -10.631 -93.479 1.00 39.25 159 ARG A CA 1
ATOM 1232 C C . ARG A 1 159 ? 64.505 -11.814 -93.295 1.00 39.25 159 ARG A C 1
ATOM 1234 O O . ARG A 1 159 ? 64.444 -12.517 -92.288 1.00 39.25 159 ARG A O 1
ATOM 1241 N N . LEU A 1 160 ? 65.467 -11.940 -94.218 1.00 37.91 160 LEU A N 1
ATOM 1242 C CA . LEU A 1 160 ? 66.643 -12.817 -94.111 1.00 37.91 160 LEU A CA 1
ATOM 1243 C C . LEU A 1 160 ? 67.795 -12.068 -93.422 1.00 37.91 160 LEU A C 1
ATOM 1245 O O . LEU A 1 160 ? 68.203 -11.006 -93.892 1.00 37.91 160 LEU A O 1
ATOM 1249 N N . ILE A 1 161 ? 68.336 -12.624 -92.337 1.00 41.75 161 ILE A N 1
ATOM 1250 C CA . ILE A 1 161 ? 69.481 -12.054 -91.614 1.00 41.75 161 ILE A CA 1
ATOM 1251 C C . ILE A 1 161 ? 70.704 -12.961 -91.790 1.00 41.75 161 ILE A C 1
ATOM 1253 O O . ILE A 1 161 ? 70.644 -14.156 -91.487 1.00 41.75 161 ILE A O 1
ATOM 1257 N N . VAL A 1 162 ? 71.810 -12.383 -92.272 1.00 40.31 162 VAL A N 1
ATOM 1258 C CA . VAL A 1 162 ? 73.090 -13.067 -92.510 1.00 40.31 162 VAL A CA 1
ATOM 1259 C C . VAL A 1 162 ? 74.082 -12.666 -91.436 1.00 40.31 162 VAL A C 1
ATOM 1261 O O . VAL A 1 162 ? 74.302 -11.478 -91.215 1.00 40.31 162 VAL A O 1
ATOM 1264 N N . LEU A 1 163 ? 74.713 -13.641 -90.786 1.00 40.81 163 LEU A N 1
ATOM 1265 C CA . LEU A 1 163 ? 75.743 -13.373 -89.787 1.00 40.81 163 LEU A CA 1
ATOM 1266 C C . LEU A 1 163 ? 77.062 -13.978 -90.259 1.00 40.81 163 LEU A C 1
ATOM 1268 O O . LEU A 1 163 ? 77.215 -15.200 -90.344 1.00 40.81 163 LEU A O 1
ATOM 1272 N N . THR A 1 164 ? 78.023 -13.115 -90.578 1.00 36.78 164 THR A N 1
ATOM 1273 C CA . THR A 1 164 ? 79.382 -13.517 -90.953 1.00 36.78 164 THR A CA 1
ATOM 1274 C C . THR A 1 164 ? 80.329 -13.362 -89.770 1.00 36.78 164 THR A C 1
ATOM 1276 O O . THR A 1 164 ? 80.314 -12.345 -89.079 1.00 36.78 164 THR A O 1
ATOM 1279 N N . LYS A 1 165 ? 81.197 -14.353 -89.546 1.00 35.69 165 LYS A N 1
ATOM 1280 C CA . LYS A 1 165 ? 82.212 -14.321 -88.486 1.00 35.69 165 LYS A CA 1
ATOM 1281 C C . LYS A 1 165 ? 83.301 -13.286 -88.808 1.00 35.69 165 LYS A C 1
ATOM 1283 O O . LYS A 1 165 ? 84.246 -13.589 -89.530 1.00 35.69 165 LYS A O 1
ATOM 1288 N N . GLN A 1 166 ? 83.204 -12.094 -88.221 1.00 37.47 166 GLN A N 1
ATOM 1289 C CA . GLN A 1 166 ? 84.357 -11.230 -87.957 1.00 37.47 166 GLN A CA 1
ATOM 1290 C C . GLN A 1 166 ? 84.501 -11.031 -86.448 1.00 37.47 166 GLN A C 1
ATOM 1292 O O . GLN A 1 166 ? 83.518 -10.948 -85.715 1.00 37.47 166 GLN A O 1
ATOM 1297 N N . SER A 1 167 ? 85.740 -11.024 -85.961 1.00 38.38 167 SER A N 1
ATOM 1298 C CA . SER A 1 167 ? 86.048 -10.737 -84.562 1.00 38.38 167 SER A CA 1
ATOM 1299 C C . SER A 1 167 ? 85.548 -9.328 -84.222 1.00 38.38 167 SER A C 1
ATOM 1301 O O . SER A 1 167 ? 86.165 -8.362 -84.659 1.00 38.38 167 SER A O 1
ATOM 1303 N N . ALA A 1 168 ? 84.457 -9.259 -83.451 1.00 45.78 168 ALA A N 1
ATOM 1304 C CA . ALA A 1 168 ? 83.619 -8.087 -83.161 1.00 45.78 168 ALA A CA 1
ATOM 1305 C C . ALA A 1 168 ? 82.627 -7.727 -84.289 1.00 45.78 168 ALA A C 1
ATOM 1307 O O . ALA A 1 168 ? 82.937 -6.968 -85.200 1.00 45.78 168 ALA A O 1
ATOM 1308 N N . ILE A 1 169 ? 81.409 -8.273 -84.205 1.00 45.91 169 ILE A N 1
ATOM 1309 C CA . ILE A 1 169 ? 80.297 -7.943 -85.106 1.00 45.91 169 ILE A CA 1
ATOM 1310 C C . ILE A 1 169 ? 79.554 -6.738 -84.508 1.00 45.91 169 ILE A C 1
ATOM 1312 O O . ILE A 1 169 ? 78.893 -6.882 -83.483 1.00 45.91 169 ILE A O 1
ATOM 1316 N N . SER A 1 170 ? 79.672 -5.555 -85.117 1.00 37.00 170 SER A N 1
ATOM 1317 C CA . SER A 1 170 ? 78.877 -4.360 -84.766 1.00 37.00 170 SER A CA 1
ATOM 1318 C C . SER A 1 170 ? 77.756 -4.057 -85.767 1.00 37.00 170 SER A C 1
ATOM 1320 O O . SER A 1 170 ? 76.949 -3.158 -85.534 1.00 37.00 170 SER A O 1
ATOM 1322 N N . GLU A 1 171 ? 77.694 -4.792 -86.878 1.00 43.41 171 GLU A N 1
ATOM 1323 C CA . GLU A 1 171 ? 76.779 -4.539 -87.991 1.00 43.41 171 GLU A CA 1
ATOM 1324 C C . GLU A 1 171 ? 76.224 -5.859 -88.544 1.00 43.41 171 GLU A C 1
ATOM 1326 O O . GLU A 1 171 ? 76.943 -6.851 -88.672 1.00 43.41 171 GLU A O 1
ATOM 1331 N N . VAL A 1 172 ? 74.925 -5.872 -88.846 1.00 43.59 172 VAL A N 1
ATOM 1332 C CA . VAL A 1 172 ? 74.204 -6.993 -89.452 1.00 43.59 172 VAL A CA 1
ATOM 1333 C C . VAL A 1 172 ? 73.968 -6.672 -90.922 1.00 43.59 172 VAL A C 1
ATOM 1335 O O . VAL A 1 172 ? 73.262 -5.723 -91.261 1.00 43.59 172 VAL A O 1
ATOM 1338 N N . GLU A 1 173 ? 74.536 -7.470 -91.816 1.00 44.06 173 GLU A N 1
ATOM 1339 C CA . GLU A 1 173 ? 74.412 -7.260 -93.255 1.00 44.06 173 GLU A CA 1
ATOM 1340 C C . GLU A 1 173 ? 73.217 -8.038 -93.830 1.00 44.06 173 GLU A C 1
ATOM 1342 O O . GLU A 1 173 ? 73.151 -9.266 -93.774 1.00 44.06 173 GLU A O 1
ATOM 1347 N N . ILE A 1 174 ? 72.248 -7.319 -94.403 1.00 43.62 174 ILE A N 1
ATOM 1348 C CA . ILE A 1 174 ? 71.075 -7.880 -95.082 1.00 43.62 174 ILE A CA 1
ATOM 1349 C C . ILE A 1 174 ? 71.299 -7.851 -96.589 1.00 43.62 174 ILE A C 1
ATOM 1351 O O . ILE A 1 174 ? 71.384 -6.788 -97.219 1.00 43.62 174 ILE A O 1
ATOM 1355 N N . TYR A 1 175 ? 71.288 -9.037 -97.184 1.00 44.84 175 TYR A N 1
ATOM 1356 C CA . TYR A 1 175 ? 71.374 -9.239 -98.622 1.00 44.84 175 TYR A CA 1
ATOM 1357 C C . TYR A 1 175 ? 69.998 -9.585 -99.189 1.00 44.84 175 TYR A C 1
ATOM 1359 O O . TYR A 1 175 ? 69.322 -10.494 -98.713 1.00 44.84 175 TYR A O 1
ATOM 1367 N N . THR A 1 176 ? 69.590 -8.869 -100.230 1.00 39.22 176 THR A N 1
ATOM 1368 C CA . THR A 1 176 ? 68.383 -9.165 -100.994 1.00 39.22 176 THR A CA 1
ATOM 1369 C C . THR A 1 176 ? 68.794 -10.114 -102.103 1.00 39.22 176 THR A C 1
ATOM 1371 O O . THR A 1 176 ? 69.684 -9.807 -102.901 1.00 39.22 176 THR A O 1
ATOM 1374 N N . LEU A 1 177 ? 68.171 -11.286 -102.129 1.00 38.50 177 LEU A N 1
ATOM 1375 C CA . LEU A 1 177 ? 68.322 -12.233 -103.222 1.00 38.50 177 LEU A CA 1
ATOM 1376 C C . LEU A 1 177 ? 67.504 -11.700 -104.399 1.00 38.50 177 LEU A C 1
ATOM 1378 O O . LEU A 1 177 ? 66.283 -11.606 -104.314 1.00 38.50 177 LEU A O 1
ATOM 1382 N N . ALA A 1 178 ? 68.169 -11.320 -105.487 1.00 40.06 178 ALA A N 1
ATOM 1383 C CA . ALA A 1 178 ? 67.479 -11.018 -106.733 1.00 40.06 178 ALA A CA 1
ATOM 1384 C C . ALA A 1 178 ? 67.416 -12.304 -107.565 1.00 40.06 178 ALA A C 1
ATOM 1386 O O . ALA A 1 178 ? 68.461 -12.877 -107.898 1.00 40.06 178 ALA A O 1
ATOM 1387 N N . SER A 1 179 ? 66.208 -12.765 -107.904 1.00 36.81 179 SER A N 1
ATOM 1388 C CA . SER A 1 179 ? 66.054 -13.822 -108.902 1.00 36.81 179 SER A CA 1
ATOM 1389 C C . SER A 1 179 ? 66.392 -13.233 -110.272 1.00 36.81 179 SER A C 1
ATOM 1391 O O . SER A 1 179 ? 65.773 -12.278 -110.749 1.00 36.81 179 SER A O 1
ATOM 1393 N N . SER A 1 180 ? 67.442 -13.754 -110.907 1.00 43.47 180 SER A N 1
ATOM 1394 C CA . SER A 1 180 ? 67.760 -13.365 -112.277 1.00 43.47 180 SER A CA 1
ATOM 1395 C C . SER A 1 180 ? 66.959 -14.263 -113.214 1.00 43.47 180 SER A C 1
ATOM 1397 O O . SER A 1 180 ? 67.385 -15.363 -113.534 1.00 43.47 180 SER A O 1
ATOM 1399 N N . ALA A 1 181 ? 65.768 -13.801 -113.608 1.00 42.69 181 ALA A N 1
ATOM 1400 C CA . ALA A 1 181 ? 64.829 -14.502 -114.493 1.00 42.69 181 ALA A CA 1
ATOM 1401 C C . ALA A 1 181 ? 64.364 -15.901 -113.990 1.00 42.69 181 ALA A C 1
ATOM 1403 O O . ALA A 1 181 ? 64.977 -16.502 -113.112 1.00 42.69 181 ALA A O 1
ATOM 1404 N N . PRO A 1 182 ? 63.266 -16.469 -114.530 1.00 36.28 182 PRO A N 1
ATOM 1405 C CA . PRO A 1 182 ? 62.588 -17.612 -113.904 1.00 36.28 182 PRO A CA 1
ATOM 1406 C C . PRO A 1 182 ? 63.347 -18.952 -113.857 1.00 36.28 182 PRO A C 1
ATOM 1408 O O . PRO A 1 182 ? 62.738 -19.931 -113.459 1.00 36.28 182 PRO A O 1
ATOM 1411 N N . ASN A 1 183 ? 64.614 -19.061 -114.283 1.00 40.00 183 ASN A N 1
ATOM 1412 C CA . ASN A 1 183 ? 65.296 -20.362 -114.424 1.00 40.00 183 ASN A CA 1
ATOM 1413 C C . ASN A 1 183 ? 66.826 -20.343 -114.211 1.00 40.00 183 ASN A C 1
ATOM 1415 O O . ASN A 1 183 ? 67.490 -21.326 -114.535 1.00 40.00 183 ASN A O 1
ATOM 1419 N N . THR A 1 184 ? 67.420 -19.262 -113.696 1.00 36.00 184 THR A N 1
ATOM 1420 C CA . THR A 1 184 ? 68.893 -19.139 -113.599 1.00 36.00 184 THR A CA 1
ATOM 1421 C C . THR A 1 184 ? 69.384 -18.750 -112.209 1.00 36.00 184 THR A C 1
ATOM 1423 O O . THR A 1 184 ? 70.233 -17.883 -112.073 1.00 36.00 184 THR A O 1
ATOM 1426 N N . GLY A 1 185 ? 68.886 -19.426 -111.170 1.00 40.28 185 GLY A N 1
ATOM 1427 C CA . GLY A 1 185 ? 69.431 -19.339 -109.811 1.00 40.28 185 GLY A CA 1
ATOM 1428 C C . GLY A 1 185 ? 69.391 -17.943 -109.167 1.00 40.28 185 GLY A C 1
ATOM 1429 O O . GLY A 1 185 ? 69.069 -16.925 -109.785 1.00 40.28 185 GLY A O 1
ATOM 1430 N N . PHE A 1 186 ? 69.707 -17.900 -107.875 1.00 36.69 186 PHE A N 1
ATOM 1431 C CA . PHE A 1 186 ? 69.791 -16.647 -107.134 1.00 36.69 186 PHE A CA 1
ATOM 1432 C C . PHE A 1 186 ? 71.190 -16.056 -107.257 1.00 36.69 186 PHE A C 1
ATOM 1434 O O . PHE A 1 186 ? 72.184 -16.723 -106.971 1.00 36.69 186 PHE A O 1
ATOM 1441 N N . THR A 1 187 ? 71.267 -14.783 -107.627 1.00 39.69 187 THR A N 1
ATOM 1442 C CA . THR A 1 187 ? 72.492 -13.995 -107.488 1.00 39.69 187 THR A CA 1
ATOM 1443 C C . THR A 1 187 ? 72.379 -13.137 -106.237 1.00 39.69 187 THR A C 1
ATOM 1445 O O . THR A 1 187 ? 71.497 -12.283 -106.139 1.00 39.69 187 THR A O 1
ATOM 1448 N N . VAL A 1 188 ? 73.271 -13.369 -105.272 1.00 39.84 188 VAL A N 1
ATOM 1449 C CA . VAL A 1 188 ? 73.442 -12.480 -104.119 1.00 39.84 188 VAL A CA 1
ATOM 1450 C C . VAL A 1 188 ? 74.117 -11.204 -104.618 1.00 39.84 188 VAL A C 1
ATOM 1452 O O . VAL A 1 188 ? 75.141 -11.263 -105.296 1.00 39.84 188 VAL A O 1
ATOM 1455 N N . SER A 1 189 ? 73.529 -10.048 -104.316 1.00 45.03 189 SER A N 1
ATOM 1456 C CA . SER A 1 189 ? 74.155 -8.747 -104.571 1.00 45.03 189 SER A CA 1
ATOM 1457 C C . SER A 1 189 ? 75.548 -8.687 -103.925 1.00 45.03 189 SER A C 1
ATOM 1459 O O . SER A 1 189 ? 75.682 -8.995 -102.745 1.00 45.03 189 SER A O 1
ATOM 1461 N N . ASN A 1 190 ? 76.575 -8.250 -104.667 1.00 41.41 190 ASN A N 1
ATOM 1462 C CA . ASN A 1 190 ? 77.957 -8.136 -104.161 1.00 41.41 190 ASN A CA 1
ATOM 1463 C C . ASN A 1 190 ? 78.116 -7.141 -102.994 1.00 41.41 190 ASN A C 1
ATOM 1465 O O . ASN A 1 190 ? 79.164 -7.127 -102.361 1.00 41.41 190 ASN A O 1
ATOM 1469 N N . ASN A 1 191 ? 77.101 -6.318 -102.724 1.00 43.53 191 ASN A N 1
ATOM 1470 C CA . ASN A 1 191 ? 77.020 -5.457 -101.549 1.00 43.53 191 ASN A CA 1
ATOM 1471 C C . ASN A 1 191 ? 75.739 -5.782 -100.765 1.00 43.53 191 ASN A C 1
ATOM 1473 O O . ASN A 1 191 ? 74.706 -6.047 -101.398 1.00 43.53 191 ASN A O 1
ATOM 1477 N N . PRO A 1 192 ? 75.752 -5.714 -99.424 1.00 41.09 192 PRO A N 1
ATOM 1478 C CA . PRO A 1 192 ? 74.531 -5.826 -98.641 1.00 41.09 192 PRO A CA 1
ATOM 1479 C C . PRO A 1 192 ? 73.547 -4.744 -99.084 1.00 41.09 192 PRO A C 1
ATOM 1481 O O . PRO A 1 192 ? 73.876 -3.565 -99.183 1.00 41.09 192 PRO A O 1
ATOM 1484 N N . THR A 1 193 ? 72.317 -5.146 -99.385 1.00 45.50 193 THR A N 1
ATOM 1485 C CA . THR A 1 193 ? 71.228 -4.209 -99.706 1.00 45.50 193 THR A CA 1
ATOM 1486 C C . THR A 1 193 ? 70.865 -3.319 -98.530 1.00 45.50 193 THR A C 1
ATOM 1488 O O . THR A 1 193 ? 70.330 -2.232 -98.738 1.00 45.50 193 THR A O 1
ATOM 1491 N N . LYS A 1 194 ? 71.136 -3.771 -97.301 1.00 45.28 194 LYS A N 1
ATOM 1492 C CA . LYS A 1 194 ? 71.013 -2.951 -96.103 1.00 45.28 194 LYS A CA 1
ATOM 1493 C C . LYS A 1 194 ? 71.976 -3.450 -95.033 1.00 45.28 194 LYS A C 1
ATOM 1495 O O . LYS A 1 194 ? 71.887 -4.603 -94.635 1.00 45.28 194 LYS A O 1
ATOM 1500 N N . THR A 1 195 ? 72.853 -2.590 -94.542 1.00 42.06 195 THR A N 1
ATOM 1501 C CA . THR A 1 195 ? 73.610 -2.849 -93.315 1.00 42.06 195 THR A CA 1
ATOM 1502 C C . THR A 1 195 ? 72.805 -2.255 -92.166 1.00 42.06 195 THR A C 1
ATOM 1504 O O . THR A 1 195 ? 72.558 -1.052 -92.156 1.00 42.06 195 THR A O 1
ATOM 1507 N N . LEU A 1 196 ? 72.299 -3.094 -91.265 1.00 45.09 196 LEU A N 1
ATOM 1508 C CA . LEU A 1 196 ? 71.617 -2.654 -90.051 1.00 45.09 196 LEU A CA 1
ATOM 1509 C C . LEU A 1 196 ? 72.633 -2.581 -88.916 1.00 45.09 196 LEU A C 1
ATOM 1511 O O . LEU A 1 196 ? 73.318 -3.560 -88.617 1.00 45.09 196 LEU A O 1
ATOM 1515 N N . SER A 1 197 ? 72.679 -1.442 -88.235 1.00 45.50 197 SER A N 1
ATOM 1516 C CA . SER A 1 197 ? 73.230 -1.407 -86.882 1.00 45.50 197 SER A CA 1
ATOM 1517 C C . SER A 1 197 ? 72.330 -2.250 -85.974 1.00 45.50 197 SER A C 1
ATOM 1519 O O . SER A 1 197 ? 71.108 -2.235 -86.133 1.00 45.50 197 SER A O 1
ATOM 1521 N N . LEU A 1 198 ? 72.908 -2.974 -85.009 1.00 44.28 198 LEU A N 1
ATOM 1522 C CA . LEU A 1 198 ? 72.145 -3.769 -84.031 1.00 44.28 198 LEU A CA 1
ATOM 1523 C C . LEU A 1 198 ? 71.067 -2.940 -83.298 1.00 44.28 198 LEU A C 1
ATOM 1525 O O . LEU A 1 198 ? 70.039 -3.490 -82.920 1.00 44.28 198 LEU A O 1
ATOM 1529 N N . ASN A 1 199 ? 71.265 -1.619 -83.205 1.00 44.84 199 ASN A N 1
ATOM 1530 C CA . ASN A 1 199 ? 70.331 -0.645 -82.628 1.00 44.84 199 ASN A CA 1
ATOM 1531 C C . ASN A 1 199 ? 69.046 -0.410 -83.439 1.00 44.84 199 ASN A C 1
ATOM 1533 O O . ASN A 1 199 ? 68.140 0.246 -82.940 1.00 44.84 199 ASN A O 1
ATOM 1537 N N . GLU A 1 200 ? 68.958 -0.882 -84.685 1.00 42.31 200 GLU A N 1
ATOM 1538 C CA . GLU A 1 200 ? 67.808 -0.639 -85.572 1.00 42.31 200 GLU A CA 1
ATOM 1539 C C . GLU A 1 200 ? 66.809 -1.817 -85.618 1.00 42.31 200 GLU A C 1
ATOM 1541 O O . GLU A 1 200 ? 65.889 -1.833 -86.442 1.00 42.31 200 GLU A O 1
ATOM 1546 N N . LEU A 1 201 ? 66.986 -2.837 -84.769 1.00 44.47 201 LEU A N 1
ATOM 1547 C CA . LEU A 1 201 ? 66.083 -3.987 -84.653 1.00 44.47 201 LEU A CA 1
ATOM 1548 C C . LEU A 1 201 ? 64.992 -3.716 -83.598 1.00 44.47 201 LEU A C 1
ATOM 1550 O O . LEU A 1 201 ? 65.086 -4.161 -82.463 1.00 44.47 201 LEU A O 1
ATOM 1554 N N . ASP A 1 202 ? 63.915 -3.032 -83.993 1.00 38.56 202 ASP A N 1
ATOM 1555 C CA . ASP A 1 202 ? 62.793 -2.632 -83.112 1.00 38.56 202 ASP A CA 1
ATOM 1556 C C . ASP A 1 202 ? 61.886 -3.786 -82.605 1.00 38.56 202 ASP A C 1
ATOM 1558 O O . ASP A 1 202 ? 60.886 -3.555 -81.921 1.00 38.56 202 ASP A O 1
ATOM 1562 N N . SER A 1 203 ? 62.200 -5.050 -82.907 1.00 39.75 203 SER A N 1
ATOM 1563 C CA . SER A 1 203 ? 61.377 -6.211 -82.534 1.00 39.75 203 SER A CA 1
ATOM 1564 C C . SER A 1 203 ? 62.201 -7.306 -81.863 1.00 39.75 203 SER A C 1
ATOM 1566 O O . SER A 1 203 ? 63.267 -7.663 -82.360 1.00 39.75 203 SER A O 1
ATOM 1568 N N . VAL A 1 204 ? 61.665 -7.879 -80.781 1.00 37.31 204 VAL A N 1
ATOM 1569 C CA . VAL A 1 204 ? 62.231 -9.009 -80.026 1.00 37.31 204 VAL A CA 1
ATOM 1570 C C . VAL A 1 204 ? 62.419 -10.208 -80.957 1.00 37.31 204 VAL A C 1
ATOM 1572 O O . VAL A 1 204 ? 61.476 -10.948 -81.221 1.00 37.31 204 VAL A O 1
ATOM 1575 N N . VAL A 1 205 ? 63.630 -10.416 -81.471 1.00 38.62 205 VAL A N 1
ATOM 1576 C CA . VAL A 1 205 ? 63.984 -11.676 -82.133 1.00 38.62 205 VAL A CA 1
ATOM 1577 C C . VAL A 1 205 ? 64.728 -12.543 -81.121 1.00 38.62 205 VAL A C 1
ATOM 1579 O O . VAL A 1 205 ? 65.952 -12.622 -81.133 1.00 38.62 205 VAL A O 1
ATOM 1582 N N . ASN A 1 206 ? 63.976 -13.206 -80.241 1.00 39.97 206 ASN A N 1
ATOM 1583 C CA . ASN A 1 206 ? 64.517 -14.224 -79.339 1.00 39.97 206 ASN A CA 1
ATOM 1584 C C . ASN A 1 206 ? 64.691 -15.530 -80.117 1.00 39.97 206 ASN A C 1
ATOM 1586 O O . ASN A 1 206 ? 63.882 -16.447 -79.994 1.00 39.97 206 ASN A O 1
ATOM 1590 N N . PHE A 1 207 ? 65.717 -15.616 -80.959 1.00 43.84 207 PHE A N 1
ATOM 1591 C CA . PHE A 1 207 ? 66.100 -16.899 -81.533 1.00 43.84 207 PHE A CA 1
ATOM 1592 C C . PHE A 1 207 ? 67.321 -17.436 -80.808 1.00 43.84 207 PHE A C 1
ATOM 1594 O O . PHE A 1 207 ? 68.240 -16.704 -80.442 1.00 43.84 207 PHE A O 1
ATOM 1601 N N . MET A 1 208 ? 67.324 -18.748 -80.631 1.00 45.72 208 MET A N 1
ATOM 1602 C CA . MET A 1 208 ? 68.471 -19.458 -80.123 1.00 45.72 208 MET A CA 1
ATOM 1603 C C . MET A 1 208 ? 68.669 -20.704 -80.956 1.00 45.72 208 MET A C 1
ATOM 1605 O O . MET A 1 208 ? 67.793 -21.562 -81.038 1.00 45.72 208 MET A O 1
ATOM 1609 N N . TYR A 1 209 ? 69.825 -20.778 -81.599 1.00 45.22 209 TYR A N 1
ATOM 1610 C CA . TYR A 1 209 ? 70.209 -21.930 -82.392 1.00 45.22 209 TYR A CA 1
ATOM 1611 C C . TYR A 1 209 ? 71.440 -22.571 -81.762 1.00 45.22 209 TYR A C 1
ATOM 1613 O O . TYR A 1 209 ? 72.474 -21.916 -81.602 1.00 45.22 209 TYR A O 1
ATOM 1621 N N . TYR A 1 210 ? 71.304 -23.843 -81.392 1.00 44.88 210 TYR A N 1
ATOM 1622 C CA . TYR A 1 210 ? 72.392 -24.667 -80.887 1.00 44.88 210 TYR A CA 1
ATOM 1623 C C . TYR A 1 210 ? 72.742 -25.738 -81.916 1.00 44.88 210 TYR A C 1
ATOM 1625 O O . TYR A 1 210 ? 71.979 -26.672 -82.156 1.00 44.88 210 TYR A O 1
ATOM 1633 N N . ASP A 1 211 ? 73.920 -25.621 -82.519 1.00 44.09 211 ASP A N 1
ATOM 1634 C CA . ASP A 1 211 ? 74.382 -26.557 -83.550 1.00 44.09 211 ASP A CA 1
ATOM 1635 C C . ASP A 1 211 ? 75.188 -27.740 -82.990 1.00 44.09 211 ASP A C 1
ATOM 1637 O O . ASP A 1 211 ? 75.770 -28.505 -83.755 1.00 44.09 211 ASP A O 1
ATOM 1641 N N . GLY A 1 212 ? 75.237 -27.904 -81.665 1.00 46.12 212 GLY A N 1
ATOM 1642 C CA . GLY A 1 212 ? 76.087 -28.899 -81.007 1.00 46.12 212 GLY A CA 1
ATOM 1643 C C . GLY A 1 212 ? 77.462 -28.369 -80.586 1.00 46.12 212 GLY A C 1
ATOM 1644 O O . GLY A 1 212 ? 78.139 -29.030 -79.801 1.00 46.12 212 GLY A O 1
ATOM 1645 N N . ALA A 1 213 ? 77.874 -27.184 -81.048 1.00 43.38 213 ALA A N 1
ATOM 1646 C CA . ALA A 1 213 ? 79.176 -26.596 -80.728 1.00 43.38 213 ALA A CA 1
ATOM 1647 C C . ALA A 1 213 ? 79.130 -25.086 -80.465 1.00 43.38 213 ALA A C 1
ATOM 1649 O O . ALA A 1 213 ? 80.135 -24.503 -80.075 1.00 43.38 213 ALA A O 1
ATOM 1650 N N . SER A 1 214 ? 78.021 -24.391 -80.702 1.00 47.00 214 SER A N 1
ATOM 1651 C CA . SER A 1 214 ? 77.896 -22.961 -80.427 1.00 47.00 214 SER A CA 1
ATOM 1652 C C . SER A 1 214 ? 76.457 -22.553 -80.164 1.00 47.00 214 SER A C 1
ATOM 1654 O O . SER A 1 214 ? 75.539 -23.105 -80.765 1.00 47.00 214 SER A O 1
ATOM 1656 N N . PHE A 1 215 ? 76.278 -21.540 -79.322 1.00 48.22 215 PHE A N 1
ATOM 1657 C CA . PHE A 1 215 ? 75.009 -20.840 -79.161 1.00 48.22 215 PHE A CA 1
ATOM 1658 C C . PHE A 1 215 ? 75.108 -19.438 -79.766 1.00 48.22 215 PHE A C 1
ATOM 1660 O O . PHE A 1 215 ? 76.137 -18.771 -79.628 1.00 48.22 215 PHE A O 1
ATOM 1667 N N . ILE A 1 216 ? 74.041 -18.993 -80.425 1.00 50.84 216 ILE A N 1
ATOM 1668 C CA . ILE A 1 216 ? 73.880 -17.613 -80.897 1.00 50.84 216 ILE A CA 1
ATOM 1669 C C . ILE A 1 216 ? 72.617 -17.048 -80.246 1.00 50.84 216 ILE A C 1
ATOM 1671 O O . ILE A 1 216 ? 71.574 -17.698 -80.316 1.00 50.84 216 ILE A O 1
ATOM 1675 N N . TYR A 1 217 ? 72.729 -15.863 -79.638 1.00 52.34 217 TYR A N 1
ATOM 1676 C CA . TYR A 1 217 ? 71.633 -15.146 -78.981 1.00 52.34 217 TYR A CA 1
ATOM 1677 C C . TYR A 1 217 ? 71.570 -13.693 -79.470 1.00 52.34 217 TYR A C 1
ATOM 1679 O O . TYR A 1 217 ? 72.617 -13.078 -79.691 1.00 52.34 217 TYR A O 1
ATOM 1687 N N . ALA A 1 218 ? 70.362 -13.135 -79.572 1.00 46.50 218 ALA A N 1
ATOM 1688 C CA . ALA A 1 218 ? 70.124 -11.712 -79.814 1.00 46.50 218 ALA A CA 1
ATOM 1689 C C . ALA A 1 218 ? 69.110 -11.170 -78.790 1.00 46.50 218 ALA A C 1
ATOM 1691 O O . ALA A 1 218 ? 68.055 -11.772 -78.602 1.00 46.50 218 ALA A O 1
ATOM 1692 N N . PHE A 1 219 ? 69.428 -10.044 -78.140 1.00 45.06 219 PHE A N 1
ATOM 1693 C CA . PHE A 1 219 ? 68.523 -9.324 -77.233 1.00 45.06 219 PHE A CA 1
ATOM 1694 C C . PHE A 1 219 ? 68.118 -7.966 -77.820 1.00 45.06 219 PHE A C 1
ATOM 1696 O O . PHE A 1 219 ? 68.807 -7.422 -78.683 1.00 45.06 219 PHE A O 1
ATOM 1703 N N . LYS A 1 220 ? 67.001 -7.424 -77.314 1.00 39.78 220 LYS A N 1
ATOM 1704 C CA . LYS A 1 220 ? 66.336 -6.186 -77.763 1.00 39.78 220 LYS A CA 1
ATOM 1705 C C . LYS A 1 220 ? 67.221 -4.923 -77.697 1.00 39.78 220 LYS A C 1
ATOM 1707 O O . LYS A 1 220 ? 66.928 -3.969 -78.403 1.00 39.78 220 LYS A O 1
ATOM 1712 N N . ASP A 1 221 ? 68.327 -4.956 -76.948 1.00 43.31 221 ASP A N 1
ATOM 1713 C CA . ASP A 1 221 ? 69.213 -3.803 -76.711 1.00 43.31 221 ASP A CA 1
ATOM 1714 C C . ASP A 1 221 ? 70.625 -3.977 -77.315 1.00 43.31 221 ASP A C 1
ATOM 1716 O O . ASP A 1 221 ?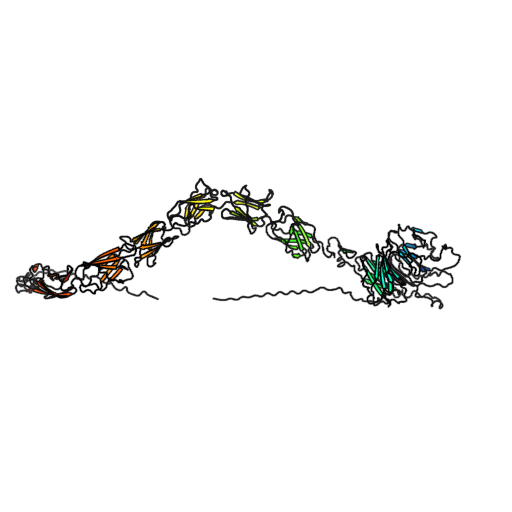 71.634 -3.538 -76.761 1.00 43.31 221 ASP A O 1
ATOM 1720 N N . SER A 1 222 ? 70.694 -4.604 -78.494 1.00 40.22 222 SER A N 1
ATOM 1721 C CA . SER A 1 222 ? 71.818 -4.468 -79.437 1.00 40.22 222 SER A CA 1
ATOM 1722 C C . SER A 1 222 ? 73.130 -5.194 -79.140 1.00 40.22 222 SER A C 1
ATOM 1724 O O . SER A 1 222 ? 74.154 -4.844 -79.734 1.00 40.22 222 SER A O 1
ATOM 1726 N N . ILE A 1 223 ? 73.144 -6.228 -78.295 1.00 43.00 223 ILE A N 1
ATOM 1727 C CA . ILE A 1 223 ? 74.371 -7.007 -78.073 1.00 43.00 223 ILE A CA 1
ATOM 1728 C C . ILE A 1 223 ? 74.232 -8.434 -78.598 1.00 43.00 223 ILE A C 1
ATOM 1730 O O . ILE A 1 223 ? 73.384 -9.215 -78.168 1.00 43.00 223 ILE A O 1
ATOM 1734 N N . PHE A 1 224 ? 75.093 -8.747 -79.565 1.00 41.38 224 PHE A N 1
ATOM 1735 C CA . PHE A 1 224 ? 75.213 -10.050 -80.198 1.00 41.38 224 PHE A CA 1
ATOM 1736 C C . PHE A 1 224 ? 76.310 -10.852 -79.492 1.00 41.38 224 PHE A C 1
ATOM 1738 O O . PHE A 1 224 ? 77.478 -10.462 -79.519 1.00 41.38 224 PHE A O 1
ATOM 1745 N N . TYR A 1 225 ? 75.964 -11.990 -78.888 1.00 46.66 225 TYR A N 1
ATOM 1746 C CA . TYR A 1 225 ? 76.950 -12.889 -78.283 1.00 46.66 225 TYR A CA 1
ATOM 1747 C C . TYR A 1 225 ? 76.915 -14.250 -78.990 1.00 46.66 225 TYR A C 1
ATOM 1749 O O . TYR A 1 225 ? 75.932 -14.988 -78.911 1.00 46.66 225 TYR A O 1
ATOM 1757 N N . GLN A 1 226 ? 78.004 -14.596 -79.685 1.00 44.22 226 GLN A N 1
ATOM 1758 C CA . GLN A 1 226 ? 78.250 -15.951 -80.184 1.00 44.22 226 GLN A CA 1
ATOM 1759 C C . GLN A 1 226 ? 79.142 -16.688 -79.182 1.00 44.22 226 GLN A C 1
ATOM 1761 O O . GLN A 1 226 ? 80.294 -16.309 -78.974 1.00 44.22 226 GLN A O 1
ATOM 1766 N N . TYR A 1 227 ? 78.635 -17.770 -78.599 1.00 45.94 227 TYR A N 1
ATOM 1767 C CA . TYR A 1 227 ? 79.390 -18.603 -77.667 1.00 45.94 227 TYR A CA 1
ATOM 1768 C C . TYR A 1 227 ? 79.810 -19.905 -78.352 1.00 45.94 227 TYR A C 1
ATOM 1770 O O . TYR A 1 227 ? 78.945 -20.697 -78.710 1.00 45.94 227 TYR A O 1
ATOM 1778 N N . ASN A 1 228 ? 81.113 -20.146 -78.543 1.00 42.62 228 ASN A N 1
ATOM 1779 C CA . ASN A 1 228 ? 81.628 -21.414 -79.077 1.00 42.62 228 ASN A CA 1
ATOM 1780 C C . ASN A 1 228 ? 81.881 -22.401 -77.923 1.00 42.62 228 ASN A C 1
ATOM 1782 O O . ASN A 1 228 ? 82.841 -22.253 -77.175 1.00 42.62 228 ASN A O 1
ATOM 1786 N N . VAL A 1 229 ? 81.061 -23.441 -77.815 1.00 44.75 229 VAL A N 1
ATOM 1787 C CA . VAL A 1 229 ? 81.278 -24.618 -76.964 1.00 44.75 229 VAL A CA 1
ATOM 1788 C C . VAL A 1 229 ? 82.044 -25.675 -77.767 1.00 44.75 229 VAL A C 1
ATOM 1790 O O . VAL A 1 229 ? 81.485 -26.668 -78.227 1.00 44.75 229 VAL A O 1
ATOM 1793 N N . GLY A 1 230 ? 83.335 -25.457 -78.011 1.00 40.62 230 GLY A N 1
ATOM 1794 C CA . GLY A 1 230 ? 84.155 -26.487 -78.651 1.00 40.62 230 GLY A CA 1
ATOM 1795 C C . GLY A 1 230 ? 84.348 -27.684 -77.704 1.00 40.62 230 GLY A C 1
ATOM 1796 O O . GLY A 1 230 ? 84.782 -27.461 -76.575 1.00 40.62 230 GLY A O 1
ATOM 1797 N N . PRO A 1 231 ? 84.137 -28.947 -78.129 1.00 40.91 231 PRO A N 1
ATOM 1798 C CA . PRO A 1 231 ? 84.365 -30.121 -77.275 1.00 40.91 231 PRO A CA 1
ATOM 1799 C C . PRO A 1 231 ? 85.851 -30.366 -76.930 1.00 40.91 231 PRO A C 1
ATOM 1801 O O . PRO A 1 231 ? 86.170 -31.314 -76.218 1.00 40.91 231 PRO A O 1
ATOM 1804 N N . SER A 1 232 ? 86.774 -29.527 -77.414 1.00 40.97 232 SER A N 1
ATOM 1805 C CA . SER A 1 232 ? 88.218 -29.667 -77.184 1.00 40.97 232 SER A CA 1
ATOM 1806 C C . SER A 1 232 ? 89.001 -28.344 -77.234 1.00 40.97 232 SER A C 1
ATOM 1808 O O . SER A 1 232 ? 90.192 -28.347 -77.547 1.00 40.97 232 SER A O 1
ATOM 1810 N N . ALA A 1 233 ? 88.367 -27.195 -76.974 1.00 35.50 233 ALA A N 1
ATOM 1811 C CA . ALA A 1 233 ? 89.066 -25.908 -76.991 1.00 35.50 233 ALA A CA 1
ATOM 1812 C C . ALA A 1 233 ? 89.804 -25.671 -75.662 1.00 35.50 233 ALA A C 1
ATOM 1814 O O . ALA A 1 233 ? 89.269 -25.078 -74.736 1.00 35.50 233 ALA A O 1
ATOM 1815 N N . THR A 1 234 ? 91.062 -26.101 -75.574 1.00 35.66 234 THR A N 1
ATOM 1816 C CA . THR A 1 234 ? 91.944 -25.834 -74.425 1.00 35.66 234 THR A CA 1
ATOM 1817 C C . THR A 1 234 ? 92.425 -24.381 -74.319 1.00 35.66 234 THR A C 1
ATOM 1819 O O . THR A 1 234 ? 93.217 -24.101 -73.433 1.00 35.66 234 THR A O 1
ATOM 1822 N N . ASN A 1 235 ? 91.975 -23.446 -75.171 1.00 34.25 235 ASN A N 1
ATOM 1823 C CA . ASN A 1 235 ? 92.369 -22.027 -75.116 1.00 34.25 235 ASN A CA 1
ATOM 1824 C C . ASN A 1 235 ? 91.305 -21.078 -75.711 1.00 34.25 235 ASN A C 1
ATOM 1826 O O . ASN A 1 235 ? 91.554 -20.371 -76.687 1.00 34.25 235 ASN A O 1
ATOM 1830 N N . GLY A 1 236 ? 90.110 -21.045 -75.120 1.00 28.12 236 GLY A N 1
ATOM 1831 C CA . GLY A 1 236 ? 89.087 -20.043 -75.428 1.00 28.12 236 GLY A CA 1
ATOM 1832 C C . GLY A 1 236 ? 88.136 -19.857 -74.251 1.00 28.12 236 GLY A C 1
ATOM 1833 O O . GLY A 1 236 ? 87.259 -20.686 -74.068 1.00 28.12 236 GLY A O 1
ATOM 1834 N N . PHE A 1 237 ? 88.363 -18.798 -73.466 1.00 30.36 237 PHE A N 1
ATOM 1835 C CA . PHE A 1 237 ? 87.515 -18.261 -72.388 1.00 30.36 237 PHE A CA 1
ATOM 1836 C C . PHE A 1 237 ? 86.751 -19.306 -71.542 1.00 30.36 237 PHE A C 1
ATOM 1838 O O . PHE A 1 237 ? 85.597 -19.642 -71.809 1.00 30.36 237 PHE A O 1
ATOM 1845 N N . GLU A 1 238 ? 87.393 -19.779 -70.468 1.00 33.44 238 GLU A N 1
ATOM 1846 C CA . GLU A 1 238 ? 86.684 -20.389 -69.339 1.00 33.44 238 GLU A CA 1
ATOM 1847 C C . GLU A 1 238 ? 85.631 -19.397 -68.814 1.00 33.44 238 GLU A C 1
ATOM 1849 O O . GLU A 1 238 ? 85.910 -18.204 -68.687 1.00 33.44 238 GLU A O 1
ATOM 1854 N N . LEU A 1 239 ? 84.426 -19.879 -68.487 1.00 37.75 239 LEU A N 1
ATOM 1855 C CA . LEU A 1 239 ? 83.469 -19.145 -67.652 1.00 37.75 239 LEU A CA 1
ATOM 1856 C C . LEU A 1 239 ? 84.079 -19.013 -66.248 1.00 37.75 239 LEU A C 1
ATOM 1858 O O . LEU A 1 239 ? 83.748 -19.760 -65.329 1.00 37.75 239 LEU A O 1
ATOM 1862 N N . SER A 1 240 ? 85.033 -18.098 -66.088 1.00 34.16 240 SER A N 1
ATOM 1863 C CA . SER A 1 240 ? 85.677 -17.781 -64.820 1.00 34.16 240 SER A CA 1
ATOM 1864 C C . SER A 1 240 ? 84.685 -17.004 -63.953 1.00 34.16 240 SER A C 1
ATOM 1866 O O . SER A 1 240 ? 84.739 -15.780 -63.865 1.00 34.16 240 SER A O 1
ATOM 1868 N N . GLY A 1 241 ? 83.715 -17.714 -63.380 1.00 35.34 241 GLY A N 1
ATOM 1869 C CA . GLY A 1 241 ? 82.669 -17.110 -62.558 1.00 35.34 241 GLY A CA 1
ATOM 1870 C C . GLY A 1 241 ? 81.750 -18.094 -61.838 1.00 35.34 241 GLY A C 1
ATOM 1871 O O . GLY A 1 241 ? 81.253 -17.753 -60.772 1.00 35.34 241 GLY A O 1
ATOM 1872 N N . SER A 1 242 ? 81.564 -19.324 -62.330 1.00 35.97 242 SER A N 1
ATOM 1873 C CA . SER A 1 242 ? 80.869 -20.360 -61.556 1.00 35.97 242 SER A CA 1
ATOM 1874 C C . SER A 1 242 ? 81.885 -21.209 -60.801 1.00 35.97 242 SER A C 1
ATOM 1876 O O . SER A 1 242 ? 82.701 -21.906 -61.406 1.00 35.97 242 SER A O 1
ATOM 1878 N N . SER A 1 243 ? 81.830 -21.140 -59.476 1.00 35.44 243 SER A N 1
ATOM 1879 C CA . SER A 1 243 ? 82.515 -22.032 -58.546 1.00 35.44 243 SER A CA 1
ATOM 1880 C C . SER A 1 243 ? 82.600 -23.472 -59.066 1.00 35.44 243 SER A C 1
ATOM 1882 O O . SER A 1 243 ? 81.585 -24.138 -59.253 1.00 35.44 243 SER A O 1
ATOM 1884 N N . SER A 1 244 ? 83.831 -23.936 -59.280 1.00 40.28 244 SER A N 1
ATOM 1885 C CA . SER A 1 244 ? 84.317 -25.290 -58.988 1.00 40.28 244 SER A CA 1
ATOM 1886 C C . SER A 1 244 ? 83.244 -26.332 -58.619 1.00 40.28 244 SER A C 1
ATOM 1888 O O . SER A 1 244 ? 83.050 -26.630 -57.441 1.00 40.28 244 SER A O 1
ATOM 1890 N N . ALA A 1 245 ? 82.586 -26.915 -59.623 1.00 40.12 245 ALA A N 1
ATOM 1891 C CA . ALA A 1 245 ? 81.752 -28.111 -59.452 1.00 40.12 245 ALA A CA 1
ATOM 1892 C C . ALA A 1 245 ? 81.772 -29.079 -60.652 1.00 40.12 245 ALA A C 1
ATOM 1894 O O . ALA A 1 245 ? 81.019 -30.045 -60.661 1.00 40.12 245 ALA A O 1
ATOM 1895 N N . ILE A 1 246 ? 82.666 -28.905 -61.635 1.00 44.81 246 ILE A N 1
ATOM 1896 C CA . ILE A 1 246 ? 82.981 -29.978 -62.595 1.00 44.81 246 ILE A CA 1
ATOM 1897 C C . ILE A 1 246 ? 84.324 -30.581 -62.181 1.00 44.81 246 ILE A C 1
ATOM 1899 O O . ILE A 1 246 ? 85.387 -30.270 -62.712 1.00 44.81 246 ILE A O 1
ATOM 1903 N N . VAL A 1 247 ? 84.275 -31.398 -61.129 1.00 38.97 247 VAL A N 1
ATOM 1904 C CA . VAL A 1 247 ? 85.418 -32.175 -60.645 1.00 38.97 247 VAL A CA 1
ATOM 1905 C C . VAL A 1 247 ? 85.605 -33.379 -61.570 1.00 38.97 247 VAL A C 1
ATOM 1907 O O . VAL A 1 247 ? 84.759 -34.263 -61.631 1.00 38.97 247 VAL A O 1
ATOM 1910 N N . GLY A 1 248 ? 86.743 -33.424 -62.264 1.00 44.97 248 GLY A N 1
ATOM 1911 C CA . GLY A 1 248 ? 87.303 -34.649 -62.840 1.00 44.97 248 GLY A CA 1
ATOM 1912 C C . GLY A 1 248 ? 86.735 -35.076 -64.195 1.00 44.97 248 GLY A C 1
ATOM 1913 O O . GLY A 1 248 ? 85.851 -35.921 -64.261 1.00 44.97 248 GLY A O 1
ATOM 1914 N N . GLY A 1 249 ? 87.305 -34.552 -65.286 1.00 49.09 249 GLY A N 1
ATOM 1915 C CA . GLY A 1 249 ? 87.325 -35.202 -66.610 1.00 49.09 249 GLY A CA 1
ATOM 1916 C C . GLY A 1 249 ? 85.983 -35.510 -67.293 1.00 49.09 249 GLY A C 1
ATOM 1917 O O . GLY A 1 249 ? 85.981 -36.202 -68.307 1.00 49.09 249 GLY A O 1
ATOM 1918 N N . SER A 1 250 ? 84.857 -35.029 -66.766 1.00 53.38 250 SER A N 1
ATOM 1919 C CA . SER A 1 250 ? 83.517 -35.286 -67.296 1.00 53.38 250 SER A CA 1
ATOM 1920 C C . SER A 1 250 ? 83.123 -34.230 -68.331 1.00 53.38 250 SER A C 1
ATOM 1922 O O . SER A 1 250 ? 83.242 -33.027 -68.111 1.00 53.38 250 SER A O 1
ATOM 1924 N N . THR A 1 251 ? 82.665 -34.681 -69.496 1.00 59.16 251 THR A N 1
ATOM 1925 C CA . THR A 1 251 ? 82.239 -33.818 -70.603 1.00 59.16 251 THR A CA 1
ATOM 1926 C C . THR A 1 251 ? 80.858 -33.220 -70.311 1.00 59.16 251 THR A C 1
ATOM 1928 O O . THR A 1 251 ? 79.864 -33.947 -70.345 1.00 59.16 251 THR A O 1
ATOM 1931 N N . LEU A 1 252 ? 80.785 -31.912 -70.035 1.00 66.31 252 LEU A N 1
ATOM 1932 C CA . LEU A 1 252 ? 79.532 -31.142 -70.002 1.00 66.31 252 LEU A CA 1
ATOM 1933 C C . LEU A 1 252 ? 78.971 -31.025 -71.427 1.00 66.31 252 LEU A C 1
ATOM 1935 O O . LEU A 1 252 ? 79.655 -30.540 -72.327 1.00 66.31 252 LEU A O 1
ATOM 1939 N N . SER A 1 253 ? 77.719 -31.432 -71.628 1.00 68.31 253 SER A N 1
ATOM 1940 C CA . SER A 1 253 ? 77.002 -31.278 -72.898 1.00 68.31 253 SER A CA 1
ATOM 1941 C C . SER A 1 253 ? 75.739 -30.453 -72.678 1.00 68.31 253 SER A C 1
ATOM 1943 O O . SER A 1 253 ? 74.831 -30.884 -71.982 1.00 68.31 253 SER A O 1
ATOM 1945 N N . ARG A 1 254 ? 75.662 -29.254 -73.255 1.00 72.81 254 ARG A N 1
ATOM 1946 C CA . ARG A 1 254 ? 74.442 -28.429 -73.236 1.00 72.81 254 ARG A CA 1
ATOM 1947 C C . ARG A 1 254 ? 73.585 -28.827 -74.431 1.00 72.81 254 ARG A C 1
ATOM 1949 O O . ARG A 1 254 ? 74.124 -28.895 -75.521 1.00 72.81 254 ARG A O 1
ATOM 1956 N N . GLY A 1 255 ? 72.310 -29.166 -74.242 1.00 67.06 255 GLY A N 1
ATOM 1957 C CA . GLY A 1 255 ? 71.490 -29.763 -75.310 1.00 67.06 255 GLY A CA 1
ATOM 1958 C C . GLY A 1 255 ? 70.407 -28.842 -75.869 1.00 67.06 255 GLY A C 1
ATOM 1959 O O . GLY A 1 255 ? 70.134 -28.878 -77.063 1.00 67.06 255 GLY A O 1
ATOM 1960 N N . ALA A 1 256 ? 69.813 -28.003 -75.022 1.00 77.69 256 ALA A N 1
ATOM 1961 C CA . ALA A 1 256 ? 68.762 -27.066 -75.408 1.00 77.69 256 ALA A CA 1
ATOM 1962 C C . ALA A 1 256 ? 68.807 -25.834 -74.507 1.00 77.69 256 ALA A C 1
ATOM 1964 O O . ALA A 1 256 ? 69.249 -25.929 -73.365 1.00 77.69 256 ALA A O 1
ATOM 1965 N N . ALA A 1 257 ? 68.338 -24.690 -74.987 1.00 78.94 257 ALA A N 1
ATOM 1966 C CA . ALA A 1 257 ? 68.287 -23.473 -74.192 1.00 78.94 257 ALA A CA 1
ATOM 1967 C C . ALA A 1 257 ? 67.185 -22.536 -74.709 1.00 78.94 257 ALA A C 1
ATOM 1969 O O . ALA A 1 257 ? 66.774 -22.630 -75.867 1.00 78.94 257 ALA A O 1
ATOM 1970 N N . VAL A 1 258 ? 66.680 -21.667 -73.835 1.00 78.12 258 VAL A N 1
ATOM 1971 C CA . VAL A 1 258 ? 65.664 -20.661 -74.156 1.00 78.12 258 VAL A CA 1
ATOM 1972 C C . VAL A 1 258 ? 65.918 -19.362 -73.389 1.00 78.12 258 VAL A C 1
ATOM 1974 O O . VAL A 1 258 ? 66.296 -19.382 -72.220 1.00 78.12 258 VAL A O 1
ATOM 1977 N N . ALA A 1 259 ? 65.751 -18.229 -74.070 1.00 73.69 259 ALA A N 1
ATOM 1978 C CA . ALA A 1 259 ? 65.955 -16.903 -73.504 1.00 73.69 259 ALA A CA 1
ATOM 1979 C C . ALA A 1 259 ? 64.610 -16.230 -73.214 1.00 73.69 259 ALA A C 1
ATOM 1981 O O . ALA A 1 259 ? 63.671 -16.310 -74.007 1.00 73.69 259 ALA A O 1
ATOM 1982 N N . THR A 1 260 ? 64.552 -15.549 -72.079 1.00 75.75 260 THR A N 1
ATOM 1983 C CA . THR A 1 260 ? 63.459 -14.660 -71.679 1.00 75.75 260 THR A CA 1
ATOM 1984 C C . THR A 1 260 ? 63.934 -13.210 -71.760 1.00 75.75 260 THR A C 1
ATOM 1986 O O . THR A 1 260 ? 65.067 -12.950 -72.166 1.00 75.75 260 THR A O 1
ATOM 1989 N N . ALA A 1 261 ? 63.089 -12.249 -71.382 1.00 66.81 261 ALA A N 1
ATOM 1990 C CA . ALA A 1 261 ? 63.477 -10.838 -71.386 1.00 66.81 261 ALA A CA 1
ATOM 1991 C C . ALA A 1 261 ? 64.645 -10.526 -70.427 1.00 66.81 261 ALA A C 1
ATOM 1993 O O . ALA A 1 261 ? 65.398 -9.592 -70.681 1.00 66.81 261 ALA A O 1
ATOM 1994 N N . SER A 1 262 ? 64.801 -11.294 -69.343 1.00 72.12 262 SER A N 1
ATOM 1995 C CA . SER A 1 262 ? 65.751 -10.999 -68.261 1.00 72.12 262 SER A CA 1
ATOM 1996 C C . SER A 1 262 ? 66.733 -12.128 -67.955 1.00 72.12 262 SER A C 1
ATOM 1998 O O . SER A 1 262 ? 67.738 -11.882 -67.296 1.00 72.12 262 SER A O 1
ATOM 2000 N N . LEU A 1 263 ? 66.460 -13.357 -68.397 1.00 77.62 263 LEU A N 1
ATOM 2001 C CA . LEU A 1 263 ? 67.214 -14.554 -68.019 1.00 77.62 263 LEU A CA 1
ATOM 2002 C C . LEU A 1 263 ? 67.363 -15.526 -69.189 1.00 77.62 263 LEU A C 1
ATOM 2004 O O . LEU A 1 263 ? 66.457 -15.685 -70.010 1.00 77.62 263 LEU A O 1
ATOM 2008 N N . LEU A 1 264 ? 68.494 -16.222 -69.226 1.00 79.81 264 LEU A N 1
ATOM 2009 C CA . LEU A 1 264 ? 68.770 -17.316 -70.145 1.00 79.81 264 LEU A CA 1
ATOM 2010 C C . LEU A 1 264 ? 68.736 -18.647 -69.385 1.00 79.81 264 LEU A C 1
ATOM 2012 O O . LEU A 1 264 ? 69.504 -18.849 -68.449 1.00 79.81 264 LEU A O 1
ATOM 2016 N N . TYR A 1 265 ? 67.889 -19.574 -69.829 1.00 82.94 265 TYR A N 1
ATOM 2017 C CA . TYR A 1 265 ? 67.792 -20.920 -69.272 1.00 82.94 265 TYR A CA 1
ATOM 2018 C C . TYR A 1 265 ? 68.430 -21.929 -70.223 1.00 82.94 265 TYR A C 1
ATOM 2020 O O . TYR A 1 265 ? 68.129 -21.950 -71.417 1.00 82.94 265 TYR A O 1
ATOM 2028 N N . VAL A 1 266 ? 69.286 -22.801 -69.701 1.00 83.88 266 VAL A N 1
ATOM 2029 C CA . VAL A 1 266 ? 70.013 -23.813 -70.474 1.00 83.88 266 VAL A CA 1
ATOM 2030 C C . VAL A 1 266 ? 69.819 -25.180 -69.834 1.00 83.88 266 VAL A C 1
ATOM 2032 O O . VAL A 1 266 ? 70.113 -25.374 -68.665 1.00 83.88 266 VAL A O 1
ATOM 2035 N N . CYS A 1 267 ? 69.373 -26.152 -70.619 1.00 83.94 267 CYS A N 1
ATOM 2036 C CA . CYS A 1 267 ? 69.309 -27.551 -70.224 1.00 83.94 267 CYS A CA 1
ATOM 2037 C C . CYS A 1 267 ? 70.612 -28.248 -70.624 1.00 83.94 267 CYS A C 1
ATOM 2039 O O . CYS A 1 267 ? 70.965 -28.334 -71.811 1.00 83.94 267 CYS A O 1
ATOM 2041 N N . SER A 1 268 ? 71.339 -28.741 -69.626 1.00 82.62 268 SER A N 1
ATOM 2042 C CA . SER A 1 268 ? 72.657 -29.342 -69.796 1.00 82.62 268 SER A CA 1
ATOM 2043 C C . SER A 1 268 ? 72.781 -30.705 -69.150 1.00 82.62 268 SER A C 1
ATOM 2045 O O . SER A 1 268 ? 71.960 -31.101 -68.338 1.00 82.62 268 SER A O 1
ATOM 2047 N N . GLN A 1 269 ? 73.805 -31.449 -69.547 1.00 77.31 269 GLN A N 1
ATOM 2048 C CA . GLN A 1 269 ? 74.071 -32.805 -69.113 1.00 77.31 269 GLN A CA 1
ATOM 2049 C C . GLN A 1 269 ? 75.506 -32.912 -68.603 1.00 77.31 269 GLN A C 1
ATOM 2051 O O . GLN A 1 269 ? 76.460 -32.676 -69.348 1.00 77.31 269 GLN A O 1
ATOM 2056 N N . VAL A 1 270 ? 75.652 -33.309 -67.340 1.00 77.50 270 VAL A N 1
ATOM 2057 C CA . VAL A 1 270 ? 76.942 -33.557 -66.682 1.00 77.50 270 VAL A CA 1
ATOM 2058 C C . VAL A 1 270 ? 76.904 -34.955 -66.088 1.00 77.50 270 VAL A C 1
ATOM 2060 O O . VAL A 1 270 ? 76.033 -35.260 -65.278 1.00 77.50 270 VAL A O 1
ATOM 2063 N N . SER A 1 271 ? 77.833 -35.823 -66.498 1.00 72.25 271 SER A N 1
ATOM 2064 C CA . SER A 1 271 ? 77.982 -37.178 -65.935 1.00 72.25 271 SER A CA 1
ATOM 2065 C C . SER A 1 271 ? 76.684 -38.007 -65.908 1.00 72.25 271 SER A C 1
ATOM 2067 O O . SER A 1 271 ? 76.456 -38.785 -64.987 1.00 72.25 271 SER A O 1
ATOM 2069 N N . GLY A 1 272 ? 75.821 -37.838 -66.917 1.00 69.62 272 GLY A N 1
ATOM 2070 C CA . GLY A 1 272 ? 74.554 -38.569 -67.043 1.00 69.62 272 GLY A CA 1
ATOM 2071 C C . GLY A 1 272 ? 73.350 -37.948 -66.322 1.00 69.62 272 GLY A C 1
ATOM 2072 O O . GLY A 1 272 ? 72.252 -38.473 -66.469 1.00 69.62 272 GLY A O 1
ATOM 2073 N N . MET A 1 273 ? 73.515 -36.833 -65.602 1.00 75.56 273 MET A N 1
ATOM 2074 C CA . MET A 1 273 ? 72.409 -36.068 -65.011 1.00 75.56 273 MET A CA 1
ATOM 2075 C C . MET A 1 273 ? 72.100 -34.830 -65.845 1.00 75.56 273 MET A C 1
ATOM 2077 O O . MET A 1 273 ? 73.023 -34.182 -66.342 1.00 75.56 273 MET A O 1
ATOM 2081 N N . VAL A 1 274 ? 70.813 -34.504 -65.981 1.00 81.44 274 VAL A N 1
ATOM 2082 C CA . VAL A 1 274 ? 70.359 -33.270 -66.629 1.00 81.44 274 VAL A CA 1
ATOM 2083 C C . VAL A 1 274 ? 70.167 -32.172 -65.587 1.00 81.44 274 VAL A C 1
ATOM 2085 O O . VAL A 1 274 ? 69.558 -32.413 -64.549 1.00 81.44 274 VAL A O 1
ATOM 2088 N N . ASN A 1 275 ? 70.681 -30.978 -65.868 1.00 84.12 275 ASN A N 1
ATOM 2089 C CA . ASN A 1 275 ? 70.575 -29.790 -65.028 1.00 84.12 275 ASN A CA 1
ATOM 2090 C C . ASN A 1 275 ? 69.899 -28.659 -65.810 1.00 84.12 275 ASN A C 1
ATOM 2092 O O . ASN A 1 275 ? 70.078 -28.565 -67.029 1.00 84.12 275 ASN A O 1
ATOM 2096 N N . ILE A 1 276 ? 69.175 -27.782 -65.109 1.00 86.19 276 ILE A N 1
ATOM 2097 C CA . ILE A 1 276 ? 68.852 -26.449 -65.634 1.00 86.19 276 ILE A CA 1
ATOM 2098 C C . ILE A 1 276 ? 69.881 -25.471 -65.082 1.00 86.19 276 ILE A C 1
ATOM 2100 O O . ILE A 1 276 ? 70.045 -25.336 -63.870 1.00 86.19 276 ILE A O 1
ATOM 2104 N N . GLU A 1 277 ? 70.584 -24.810 -65.990 1.00 83.75 277 GLU A N 1
ATOM 2105 C CA . GLU A 1 277 ? 71.460 -23.685 -65.708 1.00 83.75 277 GLU A CA 1
ATOM 2106 C C . GLU A 1 277 ? 70.700 -22.388 -66.008 1.00 83.75 277 GLU A C 1
ATOM 2108 O O . GLU A 1 277 ? 70.113 -22.240 -67.083 1.00 83.75 277 GLU A O 1
ATOM 2113 N N . GLN A 1 278 ? 70.730 -21.442 -65.074 1.00 83.12 278 GLN A N 1
ATOM 2114 C CA . GLN A 1 278 ? 70.176 -20.103 -65.262 1.00 83.12 278 GLN A CA 1
ATOM 2115 C C . GLN A 1 278 ? 71.311 -19.085 -65.353 1.00 83.12 278 GLN A C 1
ATOM 2117 O O . GLN A 1 278 ? 72.210 -19.069 -64.511 1.00 83.12 278 GLN A O 1
ATOM 2122 N N . PHE A 1 279 ? 71.247 -18.213 -66.353 1.00 76.19 279 PHE A N 1
ATOM 2123 C CA . PHE A 1 279 ? 72.227 -17.167 -66.610 1.00 76.19 279 PHE A CA 1
ATOM 2124 C C . PHE A 1 279 ? 71.557 -15.803 -66.669 1.00 76.19 279 PHE A C 1
ATOM 2126 O O . PHE A 1 279 ? 70.498 -15.643 -67.279 1.00 76.19 279 PHE A O 1
ATOM 2133 N N . ASP A 1 280 ? 72.224 -14.806 -66.100 1.00 70.69 280 ASP A N 1
ATOM 2134 C CA . ASP A 1 280 ? 71.962 -13.416 -66.450 1.00 70.69 280 ASP A CA 1
ATOM 2135 C C . ASP A 1 280 ? 72.548 -13.156 -67.853 1.00 70.69 280 ASP A C 1
ATOM 2137 O O . ASP A 1 280 ? 73.751 -13.356 -68.060 1.00 70.69 280 ASP A O 1
ATOM 2141 N N . PRO A 1 281 ? 71.730 -12.744 -68.834 1.00 63.16 281 PRO A N 1
ATOM 2142 C CA . PRO A 1 281 ? 72.172 -12.535 -70.205 1.00 63.16 281 PRO A CA 1
ATOM 2143 C C . PRO A 1 281 ? 73.203 -11.408 -70.343 1.00 63.16 281 PRO A C 1
ATOM 2145 O O . PRO A 1 281 ? 73.975 -11.425 -71.299 1.00 63.16 281 PRO A O 1
ATOM 2148 N N . ASN A 1 282 ? 73.260 -10.466 -69.394 1.00 62.16 282 ASN A N 1
ATOM 2149 C CA . ASN A 1 282 ? 74.195 -9.340 -69.433 1.00 62.16 282 ASN A CA 1
ATOM 2150 C C . ASN A 1 282 ? 75.582 -9.709 -68.897 1.00 62.16 282 ASN A C 1
ATOM 2152 O O . ASN A 1 282 ? 76.596 -9.235 -69.409 1.00 62.16 282 ASN A O 1
ATOM 2156 N N . THR A 1 283 ? 75.643 -10.538 -67.853 1.00 65.12 283 THR A N 1
ATOM 2157 C CA . THR A 1 283 ? 76.906 -10.901 -67.187 1.00 65.12 283 THR A CA 1
ATOM 2158 C C . THR A 1 283 ? 77.418 -12.287 -67.569 1.00 65.12 283 THR A C 1
ATOM 2160 O O . THR A 1 283 ? 78.591 -12.583 -67.344 1.00 65.12 283 THR A O 1
ATOM 2163 N N . LEU A 1 284 ? 76.554 -13.144 -68.132 1.00 60.19 284 LEU A N 1
ATOM 2164 C CA . LEU A 1 284 ? 76.798 -14.562 -68.437 1.00 60.19 284 LEU A CA 1
ATOM 2165 C C . LEU A 1 284 ? 77.330 -15.373 -67.246 1.00 60.19 284 LEU A C 1
ATOM 2167 O O . LEU A 1 284 ? 77.878 -16.465 -67.410 1.00 60.19 284 LEU A O 1
ATOM 2171 N N . SER A 1 285 ? 77.146 -14.854 -66.035 1.00 63.06 285 SER A N 1
ATOM 2172 C CA . SER A 1 285 ? 77.416 -15.586 -64.811 1.00 63.06 285 SER A CA 1
ATOM 2173 C C . SER A 1 285 ? 76.291 -16.595 -64.586 1.00 63.06 285 SER A C 1
ATOM 2175 O O . SER A 1 285 ? 75.108 -16.254 -64.667 1.00 63.06 285 SER A O 1
ATOM 2177 N N . ALA A 1 286 ? 76.652 -17.863 -64.373 1.00 59.59 286 ALA A N 1
ATOM 2178 C CA . ALA A 1 286 ? 75.676 -18.873 -63.989 1.00 59.59 286 ALA A CA 1
ATOM 2179 C C . ALA A 1 286 ? 75.181 -18.523 -62.584 1.00 59.59 286 ALA A C 1
ATOM 2181 O O . ALA A 1 286 ? 75.956 -18.574 -61.628 1.00 59.59 286 ALA A O 1
ATOM 2182 N N . ALA A 1 287 ? 73.912 -18.151 -62.470 1.00 57.84 287 ALA A N 1
ATOM 2183 C CA . ALA A 1 287 ? 73.290 -17.854 -61.190 1.00 57.84 287 ALA A CA 1
ATOM 2184 C C . ALA A 1 287 ? 73.026 -19.146 -60.401 1.00 57.84 287 ALA A C 1
ATOM 2186 O O . ALA A 1 287 ? 73.114 -19.144 -59.176 1.00 57.84 287 ALA A O 1
ATOM 2187 N N . GLN A 1 288 ? 72.730 -20.254 -61.098 1.00 64.69 288 GLN A N 1
ATOM 2188 C CA . GLN A 1 288 ? 72.312 -21.510 -60.471 1.00 64.69 288 GLN A CA 1
ATOM 2189 C C . GLN A 1 288 ? 72.440 -22.707 -61.421 1.00 64.69 288 GLN A C 1
ATOM 2191 O O . GLN A 1 288 ? 72.228 -22.565 -62.627 1.00 64.69 288 GLN A O 1
ATOM 2196 N N . MET A 1 289 ? 72.767 -23.883 -60.876 1.00 72.25 289 MET A N 1
ATOM 2197 C CA . MET A 1 289 ? 72.768 -25.170 -61.578 1.00 72.25 289 MET A CA 1
ATOM 2198 C C . MET A 1 289 ? 72.151 -26.218 -60.653 1.00 72.25 289 MET A C 1
ATOM 2200 O O . MET A 1 289 ? 72.782 -26.628 -59.681 1.00 72.25 289 MET A O 1
ATOM 2204 N N . ASP A 1 290 ? 70.934 -26.648 -60.968 1.00 74.38 290 ASP A N 1
ATOM 2205 C CA . ASP A 1 290 ? 70.192 -27.608 -60.150 1.00 74.38 290 ASP A CA 1
ATOM 2206 C C . ASP A 1 290 ? 69.952 -28.905 -60.944 1.00 74.38 290 ASP A C 1
ATOM 2208 O O . ASP A 1 290 ? 69.442 -28.846 -62.073 1.00 74.38 290 ASP A O 1
ATOM 2212 N N . PRO A 1 291 ? 70.297 -30.083 -60.388 1.00 76.44 291 PRO A N 1
ATOM 2213 C CA . PRO A 1 291 ? 70.038 -31.360 -61.037 1.00 76.44 291 PRO A CA 1
ATOM 2214 C C . PRO A 1 291 ? 68.549 -31.695 -61.010 1.00 76.44 291 PRO A C 1
ATOM 2216 O O . PRO A 1 291 ? 67.883 -31.606 -59.978 1.00 76.44 291 PRO A O 1
ATOM 2219 N N . ILE A 1 292 ? 68.039 -32.158 -62.146 1.00 79.31 292 ILE A N 1
ATOM 2220 C CA . ILE A 1 292 ? 66.661 -32.617 -62.284 1.00 79.31 292 ILE A CA 1
ATOM 2221 C C . ILE A 1 292 ? 66.636 -34.133 -62.133 1.00 79.31 292 ILE A C 1
ATOM 2223 O O . ILE A 1 292 ? 67.296 -34.868 -62.874 1.00 79.31 292 ILE A O 1
ATOM 2227 N N . SER A 1 293 ? 65.822 -34.620 -61.201 1.00 75.62 293 SER A N 1
ATOM 2228 C CA . SER A 1 293 ? 65.520 -36.044 -61.120 1.00 75.62 293 SER A CA 1
ATOM 2229 C C . SER A 1 293 ? 64.500 -36.408 -62.195 1.00 75.62 293 SER A C 1
ATOM 2231 O O . SER A 1 293 ? 63.374 -35.918 -62.188 1.00 75.62 293 SER A O 1
ATOM 2233 N N . GLY A 1 294 ? 64.863 -37.320 -63.096 1.00 66.19 294 GLY A N 1
ATOM 2234 C CA . GLY A 1 294 ? 63.926 -37.891 -64.067 1.00 66.19 294 GLY A CA 1
ATOM 2235 C C . GLY A 1 294 ? 62.868 -38.814 -63.447 1.00 66.19 294 GLY A C 1
ATOM 2236 O O . GLY A 1 294 ? 62.044 -39.375 -64.167 1.00 66.19 294 GLY A O 1
ATOM 2237 N N . GLY A 1 295 ? 62.865 -38.996 -62.122 1.00 78.62 295 GLY A N 1
ATOM 2238 C CA . GLY A 1 295 ? 61.945 -39.898 -61.437 1.00 78.62 295 GLY A CA 1
ATOM 2239 C C . GLY A 1 295 ? 62.157 -41.347 -61.880 1.00 78.62 295 GLY A C 1
ATOM 2240 O O . GLY A 1 295 ? 63.166 -41.956 -61.538 1.00 78.62 295 GLY A O 1
ATOM 2241 N N . LEU A 1 296 ? 61.195 -41.893 -62.633 1.00 70.44 296 LEU A N 1
ATOM 2242 C CA . LEU A 1 296 ? 61.194 -43.284 -63.107 1.00 70.44 296 LEU A CA 1
ATOM 2243 C C . LEU A 1 296 ? 62.170 -43.556 -64.266 1.00 70.44 296 LEU A C 1
ATOM 2245 O O . LEU A 1 296 ? 62.548 -44.709 -64.461 1.00 70.44 296 LEU A O 1
ATOM 2249 N N . TYR A 1 297 ? 62.586 -42.530 -65.016 1.00 77.81 297 TYR A N 1
ATOM 2250 C CA . TYR A 1 297 ? 63.473 -42.676 -66.174 1.00 77.81 297 TYR A CA 1
ATOM 2251 C C . TYR A 1 297 ? 64.764 -41.876 -65.988 1.00 77.81 297 TYR A C 1
ATOM 2253 O O . TYR A 1 297 ? 64.759 -40.763 -65.461 1.00 77.81 297 TYR A O 1
ATOM 2261 N N . THR A 1 298 ? 65.889 -42.413 -66.463 1.00 81.38 298 THR A N 1
ATOM 2262 C CA . THR A 1 298 ? 67.154 -41.667 -66.507 1.00 81.38 298 THR A CA 1
ATOM 2263 C C . THR A 1 298 ? 67.180 -40.794 -67.754 1.00 81.38 298 THR A C 1
ATOM 2265 O O . THR A 1 298 ? 67.127 -41.316 -68.869 1.00 81.38 298 THR A O 1
ATOM 2268 N N . ILE A 1 299 ? 67.263 -39.475 -67.573 1.00 82.94 299 ILE A N 1
ATOM 2269 C CA . ILE A 1 299 ? 67.269 -38.503 -68.671 1.00 82.94 299 ILE A CA 1
ATOM 2270 C C . ILE A 1 299 ? 68.601 -38.612 -69.429 1.00 82.94 299 ILE A C 1
ATOM 2272 O O . ILE A 1 299 ? 69.671 -38.441 -68.850 1.00 82.94 299 ILE A O 1
ATOM 2276 N N . SER A 1 300 ? 68.548 -38.9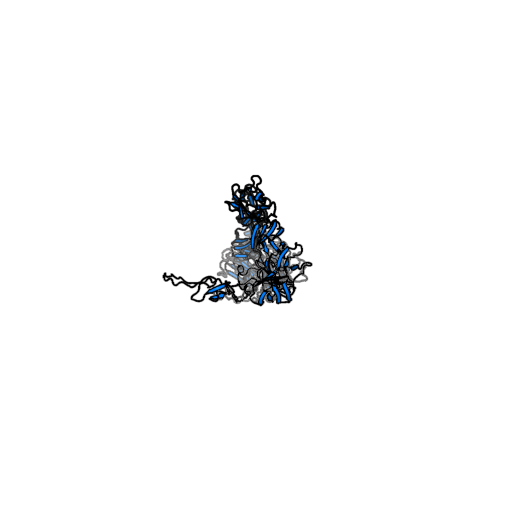02 -70.727 1.00 81.88 300 SER A N 1
ATOM 2277 C CA . SER A 1 300 ? 69.723 -39.061 -71.586 1.00 81.88 300 SER A CA 1
ATOM 2278 C C . SER A 1 300 ? 70.131 -37.795 -72.321 1.00 81.88 300 SER A C 1
ATOM 2280 O O . SER A 1 300 ? 71.302 -37.684 -72.677 1.00 81.88 300 SER A O 1
ATOM 2282 N N . SER A 1 301 ? 69.204 -36.877 -72.615 1.00 80.75 301 SER A N 1
ATOM 2283 C CA . SER A 1 301 ? 69.523 -35.637 -73.338 1.00 80.75 301 SER A CA 1
ATOM 2284 C C . SER A 1 301 ? 68.412 -34.593 -73.306 1.00 80.75 301 SER A C 1
ATOM 2286 O O . SER A 1 301 ? 67.233 -34.936 -73.292 1.00 80.75 301 SER A O 1
ATOM 2288 N N . CYS A 1 302 ? 68.803 -33.320 -73.404 1.00 82.56 302 CYS A N 1
ATOM 2289 C CA . CYS A 1 302 ? 67.911 -32.210 -73.737 1.00 82.56 302 CYS A CA 1
ATOM 2290 C C . CYS A 1 302 ? 67.828 -32.043 -75.257 1.00 82.56 302 CYS A C 1
ATOM 2292 O O . CYS A 1 302 ? 68.862 -32.076 -75.926 1.00 82.56 302 CYS A O 1
ATOM 2294 N N . LEU A 1 303 ? 66.615 -31.888 -75.784 1.00 82.12 303 LEU A N 1
ATOM 2295 C CA . LEU A 1 303 ? 66.339 -31.869 -77.221 1.00 82.12 303 LEU A CA 1
ATOM 2296 C C . LEU A 1 303 ? 65.975 -30.471 -77.732 1.00 82.12 303 LEU A C 1
ATOM 2298 O O . LEU A 1 303 ? 66.526 -30.015 -78.726 1.00 82.12 303 LEU A O 1
ATOM 2302 N N . SER A 1 304 ? 65.042 -29.788 -77.065 1.00 82.38 304 SER A N 1
ATOM 2303 C CA . SER A 1 304 ? 64.532 -28.480 -77.496 1.00 82.38 304 SER A CA 1
ATOM 2304 C C . SER A 1 304 ? 63.994 -27.686 -76.306 1.00 82.38 304 SER A C 1
ATOM 2306 O O . SER A 1 304 ? 63.781 -28.253 -75.235 1.00 82.38 304 SER A O 1
ATOM 2308 N N . ALA A 1 305 ? 63.789 -26.383 -76.468 1.00 83.12 305 ALA A N 1
ATOM 2309 C CA . ALA A 1 305 ? 63.248 -25.511 -75.431 1.00 83.12 305 ALA A CA 1
ATOM 2310 C C . ALA A 1 305 ? 62.365 -24.418 -76.044 1.00 83.12 305 ALA A C 1
ATOM 2312 O O . ALA A 1 305 ? 62.572 -24.045 -77.199 1.00 83.12 305 ALA A O 1
ATOM 2313 N N . GLN A 1 306 ? 61.381 -23.929 -75.288 1.00 84.81 306 GLN A N 1
ATOM 2314 C CA . GLN A 1 306 ? 60.443 -22.871 -75.684 1.00 84.81 306 GLN A CA 1
ATOM 2315 C C . GLN A 1 306 ? 60.038 -22.015 -74.480 1.00 84.81 306 GLN A C 1
ATOM 2317 O O . GLN A 1 306 ? 60.096 -22.479 -73.344 1.00 84.81 306 GLN A O 1
ATOM 2322 N N . TYR A 1 307 ? 59.633 -20.768 -74.730 1.00 82.19 307 TYR A N 1
ATOM 2323 C CA . TYR A 1 307 ? 59.205 -19.821 -73.700 1.00 82.19 307 TYR A CA 1
ATOM 2324 C C . TYR A 1 307 ? 57.889 -19.151 -74.100 1.00 82.19 307 TYR A C 1
ATOM 2326 O O . TYR A 1 307 ? 57.802 -18.533 -75.160 1.00 82.19 307 TYR A O 1
ATOM 2334 N N . ASP A 1 308 ? 56.871 -19.277 -73.251 1.00 80.31 308 ASP A N 1
ATOM 2335 C CA . ASP A 1 308 ? 55.597 -18.578 -73.384 1.00 80.31 308 ASP A CA 1
ATOM 2336 C C . ASP A 1 308 ? 55.667 -17.238 -72.653 1.00 80.31 308 ASP A C 1
ATOM 2338 O O . ASP A 1 308 ? 55.453 -17.152 -71.441 1.00 80.31 308 ASP A O 1
ATOM 2342 N N . GLN A 1 309 ? 55.951 -16.184 -73.416 1.00 71.56 309 GLN A N 1
ATOM 2343 C CA . GLN A 1 309 ? 56.068 -14.820 -72.904 1.00 71.56 309 GLN A CA 1
ATOM 2344 C C . GLN A 1 309 ? 54.773 -14.248 -72.319 1.00 71.56 309 GLN A C 1
ATOM 2346 O O . GLN A 1 309 ? 54.845 -13.315 -71.528 1.00 71.56 309 GLN A O 1
ATOM 2351 N N . PHE A 1 310 ? 53.606 -14.783 -72.693 1.00 71.38 310 PHE A N 1
ATOM 2352 C CA . PHE A 1 310 ? 52.323 -14.277 -72.199 1.00 71.38 310 PHE A CA 1
ATOM 2353 C C . PHE A 1 310 ? 51.976 -14.845 -70.826 1.00 71.38 310 PHE A C 1
ATOM 2355 O O . PHE A 1 310 ? 51.299 -14.185 -70.048 1.00 71.38 310 PHE A O 1
ATOM 2362 N N . LYS A 1 311 ? 52.456 -16.056 -70.519 1.00 73.88 311 LYS A N 1
ATOM 2363 C CA . LYS A 1 311 ? 52.199 -16.735 -69.240 1.00 73.88 311 LYS A CA 1
ATOM 2364 C C . LYS A 1 311 ? 53.415 -16.792 -68.308 1.00 73.88 311 LYS A C 1
ATOM 2366 O O . LYS A 1 311 ? 53.281 -17.273 -67.187 1.00 73.88 311 LYS A O 1
ATOM 2371 N N . GLY A 1 312 ? 54.598 -16.361 -68.759 1.00 77.88 312 GLY A N 1
ATOM 2372 C CA . GLY A 1 312 ? 55.856 -16.531 -68.014 1.00 77.88 312 GLY A CA 1
ATOM 2373 C C . GLY A 1 312 ? 56.327 -17.996 -67.951 1.00 77.88 312 GLY A C 1
ATOM 2374 O O . GLY A 1 312 ? 56.978 -18.400 -67.000 1.00 77.88 312 GLY A O 1
ATOM 2375 N N . ILE A 1 313 ? 55.942 -18.795 -68.951 1.00 83.00 313 ILE A N 1
ATOM 2376 C CA . ILE A 1 313 ? 56.127 -20.243 -69.187 1.00 83.00 313 ILE A CA 1
ATOM 2377 C C . ILE A 1 313 ? 57.467 -20.751 -69.748 1.00 83.00 313 ILE A C 1
ATOM 2379 O O . ILE A 1 313 ? 57.594 -20.694 -70.966 1.00 83.00 313 ILE A O 1
ATOM 2383 N N . VAL A 1 314 ? 58.438 -21.308 -69.015 1.00 85.75 314 VAL A N 1
ATOM 2384 C CA . VAL A 1 314 ? 59.605 -21.970 -69.660 1.00 85.75 314 VAL A CA 1
ATOM 2385 C C . VAL A 1 314 ? 59.357 -23.469 -69.857 1.00 85.75 314 VAL A C 1
ATOM 2387 O O . VAL A 1 314 ? 58.926 -24.140 -68.926 1.00 85.75 314 VAL A O 1
ATOM 2390 N N . PHE A 1 315 ? 59.664 -24.005 -71.046 1.00 87.56 315 PHE A N 1
ATOM 2391 C CA . PHE A 1 315 ? 59.534 -25.422 -71.407 1.00 87.56 315 PHE A CA 1
ATOM 2392 C C . PHE A 1 315 ? 60.843 -26.005 -71.951 1.00 87.56 315 PHE A C 1
ATOM 2394 O O . PHE A 1 315 ? 61.462 -25.423 -72.840 1.00 87.56 315 PHE A O 1
ATOM 2401 N N . PHE A 1 316 ? 61.203 -27.211 -71.508 1.00 88.62 316 PHE A N 1
ATOM 2402 C CA . PHE A 1 316 ? 62.287 -28.021 -72.071 1.00 88.62 316 PHE A CA 1
ATOM 2403 C C . PHE A 1 316 ? 61.779 -29.398 -72.483 1.00 88.62 316 PHE A C 1
ATOM 2405 O O . PHE A 1 316 ? 61.193 -30.104 -71.671 1.00 88.62 316 PHE A O 1
ATOM 2412 N N . LEU A 1 317 ? 62.056 -29.804 -73.720 1.00 87.19 317 LEU A N 1
ATOM 2413 C CA . LEU A 1 317 ? 61.857 -31.161 -74.217 1.00 87.19 317 LEU A CA 1
ATOM 2414 C C . LEU A 1 317 ? 63.113 -31.993 -73.947 1.00 87.19 317 LEU A C 1
ATOM 2416 O O . LEU A 1 317 ? 64.218 -31.617 -74.345 1.00 87.19 317 LEU A O 1
ATOM 2420 N N . ILE A 1 318 ? 62.934 -33.143 -73.310 1.00 88.25 318 ILE A N 1
ATOM 2421 C CA . ILE A 1 318 ? 63.996 -34.066 -72.916 1.00 88.25 318 ILE A CA 1
ATOM 2422 C C . ILE A 1 318 ? 63.692 -35.491 -73.385 1.00 88.25 318 ILE A C 1
ATOM 2424 O O . ILE A 1 318 ? 62.557 -35.842 -73.704 1.00 88.25 318 ILE A O 1
ATOM 2428 N N . GLN A 1 319 ? 64.731 -36.318 -73.428 1.00 86.81 319 GLN A N 1
ATOM 2429 C CA . GLN A 1 319 ? 64.664 -37.729 -73.795 1.00 86.81 319 GLN A CA 1
ATOM 2430 C C . GLN A 1 319 ? 65.284 -38.577 -72.687 1.00 86.81 319 GLN A C 1
ATOM 2432 O O . GLN A 1 319 ? 66.300 -38.186 -72.112 1.00 86.81 319 GLN A O 1
ATOM 2437 N N . ALA A 1 320 ? 64.688 -39.729 -72.400 1.00 86.00 320 ALA A N 1
ATOM 2438 C CA . ALA A 1 320 ? 65.227 -40.758 -71.524 1.00 86.00 320 ALA A CA 1
ATOM 2439 C C . ALA A 1 320 ? 66.182 -41.712 -72.257 1.00 86.00 320 ALA A C 1
ATOM 2441 O O . ALA A 1 320 ? 66.149 -41.857 -73.477 1.00 86.00 320 ALA A O 1
ATOM 2442 N N . THR A 1 321 ? 66.999 -42.428 -71.484 1.00 82.31 321 THR A N 1
ATOM 2443 C CA . THR A 1 321 ? 67.945 -43.448 -71.978 1.00 82.31 321 THR A CA 1
ATOM 2444 C C . THR A 1 321 ? 67.303 -44.583 -72.775 1.00 82.31 321 THR A C 1
ATOM 2446 O O . THR A 1 321 ? 67.989 -45.179 -73.597 1.00 82.31 321 THR A O 1
ATOM 2449 N N . ASP A 1 322 ? 66.015 -44.863 -72.586 1.00 82.69 322 ASP A N 1
ATOM 2450 C CA . ASP A 1 322 ? 65.247 -45.848 -73.361 1.00 82.69 322 ASP A CA 1
ATOM 2451 C C . ASP A 1 322 ? 64.559 -45.257 -74.608 1.00 82.69 322 ASP A C 1
ATOM 2453 O O . ASP A 1 322 ? 63.903 -45.974 -75.364 1.00 82.69 322 ASP A O 1
ATOM 2457 N N . GLY A 1 323 ? 64.727 -43.953 -74.840 1.00 80.19 323 GLY A N 1
ATOM 2458 C CA . GLY A 1 323 ? 64.120 -43.209 -75.934 1.00 80.19 323 GLY A CA 1
ATOM 2459 C C . GLY A 1 323 ? 62.805 -42.506 -75.586 1.00 80.19 323 GLY A C 1
ATOM 2460 O O . GLY A 1 323 ? 62.319 -41.754 -76.429 1.00 80.19 323 GLY A O 1
ATOM 2461 N N . THR A 1 324 ? 62.235 -42.685 -74.390 1.00 84.62 324 THR 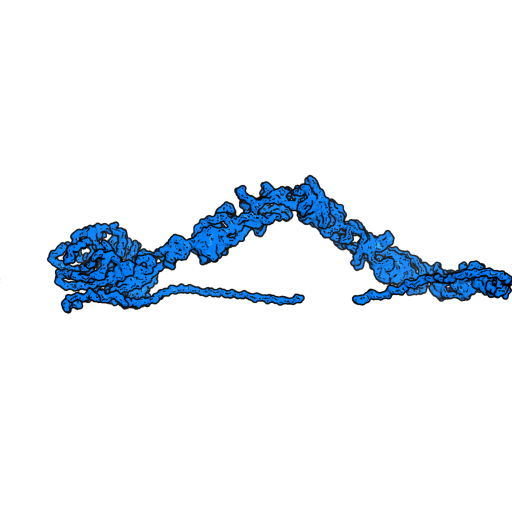A N 1
ATOM 2462 C CA . THR A 1 324 ? 60.975 -42.028 -73.989 1.00 84.62 324 THR A CA 1
ATOM 2463 C C . THR A 1 324 ? 61.128 -40.503 -73.978 1.00 84.62 324 THR A C 1
ATOM 2465 O O . THR A 1 324 ? 62.098 -39.982 -73.425 1.00 84.62 324 THR A O 1
ATOM 2468 N N . LEU A 1 325 ? 60.183 -39.762 -74.567 1.00 87.56 325 LEU A N 1
ATOM 2469 C CA . LEU A 1 325 ? 60.175 -38.294 -74.484 1.00 87.56 325 LEU A CA 1
ATOM 2470 C C . LEU A 1 325 ? 59.502 -37.799 -73.201 1.00 87.56 325 LEU A C 1
ATOM 2472 O O . LEU A 1 325 ? 58.557 -38.405 -72.703 1.00 87.56 325 LEU A O 1
ATOM 2476 N N . GLY A 1 326 ? 59.944 -36.656 -72.689 1.00 85.94 326 GLY A N 1
ATOM 2477 C CA . GLY A 1 326 ? 59.295 -35.947 -71.590 1.00 85.94 326 GLY A CA 1
ATOM 2478 C C . GLY A 1 326 ? 59.552 -34.451 -71.677 1.00 85.94 326 GLY A C 1
ATOM 2479 O O . GLY A 1 326 ? 60.412 -34.015 -72.438 1.00 85.94 326 GLY A O 1
ATOM 2480 N N . PHE A 1 327 ? 58.823 -33.651 -70.909 1.00 88.62 327 PHE A N 1
ATOM 2481 C CA . PHE A 1 327 ? 59.099 -32.221 -70.808 1.00 88.62 327 PHE A CA 1
ATOM 2482 C C . PHE A 1 327 ? 59.154 -31.738 -69.364 1.00 88.62 327 PHE A C 1
ATOM 2484 O O . PHE A 1 327 ? 58.540 -32.307 -68.461 1.00 88.62 327 PHE A O 1
ATOM 2491 N N . ILE A 1 328 ? 59.911 -30.668 -69.168 1.00 88.00 328 ILE A N 1
ATOM 2492 C CA . ILE A 1 328 ? 60.030 -29.919 -67.919 1.00 88.00 328 ILE A CA 1
ATOM 2493 C C . ILE A 1 328 ? 59.415 -28.546 -68.167 1.00 88.00 328 ILE A C 1
ATOM 2495 O O . ILE A 1 328 ? 59.687 -27.944 -69.207 1.00 88.00 328 ILE A O 1
ATOM 2499 N N . SER A 1 329 ? 58.604 -28.055 -67.232 1.00 88.25 329 SER A N 1
ATOM 2500 C CA . SER A 1 329 ? 58.015 -26.716 -67.307 1.00 88.25 329 SER A CA 1
ATOM 2501 C C . SER A 1 329 ? 58.032 -26.005 -65.959 1.00 88.25 329 SER A C 1
ATOM 2503 O O . SER A 1 329 ? 57.797 -26.652 -64.939 1.00 88.25 329 SER A O 1
ATOM 2505 N N . PHE A 1 330 ? 58.284 -24.695 -65.951 1.00 87.44 330 PHE A N 1
ATOM 2506 C CA . PHE A 1 330 ? 58.310 -23.872 -64.734 1.00 87.44 330 PHE A CA 1
ATOM 2507 C C . PHE A 1 330 ? 58.110 -22.375 -65.046 1.00 87.44 330 PHE A C 1
ATOM 2509 O O . PHE A 1 330 ? 58.494 -21.938 -66.136 1.00 87.44 330 PHE A O 1
ATOM 2516 N N . PRO A 1 331 ? 57.521 -21.576 -64.128 1.00 84.81 331 PRO A N 1
ATOM 2517 C CA . PRO A 1 331 ? 57.377 -20.135 -64.323 1.00 84.81 331 PRO A CA 1
ATOM 2518 C C . PRO A 1 331 ? 58.732 -19.415 -64.231 1.00 84.81 331 PRO A C 1
ATOM 2520 O O . PRO A 1 331 ? 59.625 -19.864 -63.511 1.00 84.81 331 PRO A O 1
ATOM 2523 N N . THR A 1 332 ? 58.892 -18.274 -64.901 1.00 81.06 332 THR A N 1
ATOM 2524 C CA . THR A 1 332 ? 60.123 -17.453 -64.879 1.00 81.06 332 THR A CA 1
ATOM 2525 C C . THR A 1 332 ? 60.504 -16.944 -63.494 1.00 81.06 332 THR A C 1
ATOM 2527 O O . THR A 1 332 ? 61.686 -16.737 -63.227 1.00 81.06 332 THR A O 1
ATOM 2530 N N . SER A 1 333 ? 59.529 -16.818 -62.591 1.00 78.88 333 SER A N 1
ATOM 2531 C CA . SER A 1 333 ? 59.736 -16.481 -61.179 1.00 78.88 333 SER A CA 1
ATOM 2532 C C . SER A 1 333 ? 60.349 -17.621 -60.349 1.00 78.88 333 SER A C 1
ATOM 2534 O O . SER A 1 333 ? 60.668 -17.424 -59.177 1.00 78.88 333 SER A O 1
ATOM 2536 N N . THR A 1 334 ? 60.540 -18.815 -60.927 1.00 80.38 334 THR A N 1
ATOM 2537 C CA . THR A 1 334 ? 61.156 -19.957 -60.236 1.00 80.38 334 THR A CA 1
ATOM 2538 C C . THR A 1 334 ? 62.615 -19.662 -59.908 1.00 80.38 334 THR A C 1
ATOM 2540 O O . THR A 1 334 ? 63.440 -19.492 -60.801 1.00 80.38 334 THR A O 1
ATOM 2543 N N . THR A 1 335 ? 62.937 -19.660 -58.616 1.00 73.56 335 THR A N 1
ATOM 2544 C CA . THR A 1 335 ? 64.293 -19.420 -58.094 1.00 73.56 335 THR A CA 1
ATOM 2545 C C . THR A 1 335 ? 65.007 -20.696 -57.642 1.00 73.56 335 THR A C 1
ATOM 2547 O O . THR A 1 335 ? 66.175 -20.651 -57.281 1.00 73.56 335 THR A O 1
ATOM 2550 N N . THR A 1 336 ? 64.333 -21.852 -57.630 1.00 77.50 336 THR A N 1
ATOM 2551 C CA . THR A 1 336 ? 64.948 -23.159 -57.333 1.00 77.50 336 THR A CA 1
ATOM 2552 C C . THR A 1 336 ? 64.367 -24.231 -58.246 1.00 77.50 336 THR A C 1
ATOM 2554 O O . THR A 1 336 ? 63.150 -24.342 -58.361 1.00 77.50 336 THR A O 1
ATOM 2557 N N . PHE A 1 337 ? 65.221 -25.018 -58.905 1.00 80.25 337 PHE A N 1
ATOM 2558 C CA . PHE A 1 337 ? 64.787 -26.069 -59.840 1.00 80.25 337 PHE A CA 1
ATOM 2559 C C . PHE A 1 337 ? 64.895 -27.480 -59.241 1.00 80.25 337 PHE A C 1
ATOM 2561 O O . PHE A 1 337 ? 64.499 -28.469 -59.866 1.00 80.25 337 PHE A O 1
ATOM 2568 N N . SER A 1 338 ? 65.396 -27.589 -58.008 1.00 71.31 338 SER A N 1
ATOM 2569 C CA . SER A 1 338 ? 65.366 -28.829 -57.234 1.00 71.31 338 SER A CA 1
ATOM 2570 C C . SER A 1 338 ? 63.918 -29.252 -56.964 1.00 71.31 338 SER A C 1
ATOM 2572 O O . SER A 1 338 ? 63.151 -28.521 -56.343 1.00 71.31 338 SER A O 1
ATOM 2574 N N . GLY A 1 339 ? 63.536 -30.440 -57.437 1.00 68.69 339 GLY A N 1
ATOM 2575 C CA . GLY A 1 339 ? 62.185 -30.983 -57.259 1.00 68.69 339 GLY A CA 1
ATOM 2576 C C . GLY A 1 339 ? 61.209 -30.702 -58.404 1.00 68.69 339 GLY A C 1
ATOM 2577 O O . GLY A 1 339 ? 60.047 -31.095 -58.297 1.00 68.69 339 GLY A O 1
ATOM 2578 N N . LEU A 1 340 ? 61.658 -30.094 -59.510 1.00 80.88 340 LEU A N 1
ATOM 2579 C CA . LEU A 1 340 ? 60.841 -30.021 -60.722 1.00 80.88 340 LEU A CA 1
ATOM 2580 C C . LEU A 1 340 ? 60.427 -31.420 -61.186 1.00 80.88 340 LEU A C 1
ATOM 2582 O O . LEU A 1 340 ? 61.252 -32.323 -61.343 1.00 80.88 340 LEU A O 1
ATOM 2586 N N . THR A 1 341 ? 59.134 -31.587 -61.441 1.00 77.19 341 THR A N 1
ATOM 2587 C CA . THR A 1 341 ? 58.577 -32.835 -61.956 1.00 77.19 341 THR A CA 1
ATOM 2588 C C . THR A 1 341 ? 58.743 -32.905 -63.467 1.00 77.19 341 THR A C 1
ATOM 2590 O O . THR A 1 341 ? 58.298 -32.012 -64.190 1.00 77.19 341 THR A O 1
ATOM 2593 N N . VAL A 1 342 ? 59.336 -33.994 -63.955 1.00 82.44 342 VAL A N 1
ATOM 2594 C CA . VAL A 1 342 ? 59.342 -34.310 -65.386 1.00 82.44 342 VAL A CA 1
ATOM 2595 C C . VAL A 1 342 ? 58.006 -34.931 -65.779 1.00 82.44 342 VAL A C 1
ATOM 2597 O O . VAL A 1 342 ? 57.610 -35.965 -65.238 1.00 82.44 342 VAL A O 1
ATOM 2600 N N . ASN A 1 343 ? 57.347 -34.342 -66.773 1.00 85.81 343 ASN A N 1
ATOM 2601 C CA . ASN A 1 343 ? 56.148 -34.901 -67.383 1.00 85.81 343 ASN A CA 1
ATOM 2602 C C . ASN A 1 343 ? 56.552 -35.831 -68.534 1.00 85.81 343 ASN A C 1
ATOM 2604 O O . ASN A 1 343 ? 56.833 -35.383 -69.647 1.00 85.81 343 ASN A O 1
ATOM 2608 N N . TRP A 1 344 ? 56.626 -37.134 -68.257 1.00 87.12 344 TRP A N 1
ATOM 2609 C CA . TRP A 1 344 ? 56.962 -38.154 -69.256 1.00 87.12 344 TRP A CA 1
ATOM 2610 C C . TRP A 1 344 ? 55.790 -38.454 -70.197 1.00 87.12 344 TRP A C 1
ATOM 2612 O O . TRP A 1 344 ? 54.633 -38.466 -69.783 1.00 87.12 344 TRP A O 1
ATOM 2622 N N . ILE A 1 345 ? 56.103 -38.753 -71.460 1.00 84.31 345 ILE A N 1
ATOM 2623 C CA . ILE A 1 345 ? 55.162 -39.103 -72.530 1.00 84.31 345 ILE A CA 1
ATOM 2624 C C . ILE A 1 345 ? 55.359 -40.599 -72.865 1.00 84.31 345 ILE A C 1
ATOM 2626 O O . ILE A 1 345 ? 56.063 -40.941 -73.816 1.00 84.31 345 ILE A O 1
ATOM 2630 N N . PRO A 1 346 ? 54.757 -41.525 -72.093 1.00 68.19 346 PRO A N 1
ATOM 2631 C CA . PRO A 1 346 ? 55.134 -42.947 -72.072 1.00 68.19 346 PRO A CA 1
ATOM 2632 C C . PRO A 1 346 ? 54.817 -43.746 -73.348 1.00 68.19 346 PRO A C 1
ATOM 2634 O O . PRO A 1 346 ? 55.246 -44.887 -73.477 1.00 68.19 346 PRO A O 1
ATOM 2637 N N . LEU A 1 347 ? 54.050 -43.191 -74.291 1.00 67.38 347 LEU A N 1
ATOM 2638 C CA . LEU A 1 347 ? 53.663 -43.874 -75.536 1.00 67.38 347 LEU A CA 1
ATOM 2639 C C . LEU A 1 347 ? 54.539 -43.490 -76.735 1.00 67.38 347 LEU A C 1
ATOM 2641 O O . LEU A 1 347 ? 54.242 -43.885 -77.864 1.00 67.38 347 LEU A O 1
ATOM 2645 N N . LEU A 1 348 ? 55.596 -42.709 -76.510 1.00 67.69 348 LEU A N 1
ATOM 2646 C CA . LEU A 1 348 ? 56.384 -42.118 -77.576 1.00 67.69 348 LEU A CA 1
ATOM 2647 C C . LEU A 1 348 ? 57.880 -42.368 -77.370 1.00 67.69 348 LEU A C 1
ATOM 2649 O O . LEU A 1 348 ? 58.575 -41.599 -76.705 1.00 67.69 348 LEU A O 1
ATOM 2653 N N . ASN A 1 349 ? 58.368 -43.445 -77.986 1.00 66.94 349 ASN A N 1
ATOM 2654 C CA . ASN A 1 349 ? 59.783 -43.796 -77.976 1.00 66.94 349 ASN A CA 1
ATOM 2655 C C . ASN A 1 349 ? 60.457 -43.253 -79.233 1.00 66.94 349 ASN A C 1
ATOM 2657 O O . ASN A 1 349 ? 60.195 -43.693 -80.354 1.00 66.94 349 ASN A O 1
ATOM 2661 N N . ALA A 1 350 ? 61.339 -42.287 -79.031 1.00 63.94 350 ALA A N 1
ATOM 2662 C CA . ALA A 1 350 ? 62.234 -41.775 -80.045 1.00 63.94 350 ALA A CA 1
ATOM 2663 C C . ALA A 1 350 ? 63.367 -42.792 -80.310 1.00 63.94 350 ALA A C 1
ATOM 2665 O O . ALA A 1 350 ? 63.970 -43.284 -79.352 1.00 63.94 350 ALA A O 1
ATOM 2666 N N . PRO A 1 351 ? 63.708 -43.111 -81.576 1.00 63.84 351 PRO A N 1
ATOM 2667 C CA . PRO A 1 351 ? 64.835 -43.992 -81.865 1.00 63.84 351 PRO A CA 1
ATOM 2668 C C . PRO A 1 351 ? 66.126 -43.388 -81.299 1.00 63.84 351 PRO A C 1
ATOM 2670 O O . PRO A 1 351 ? 66.437 -42.236 -81.589 1.00 63.84 351 PRO A O 1
ATOM 2673 N N . MET A 1 352 ? 66.911 -44.157 -80.535 1.00 58.53 352 MET A N 1
ATOM 2674 C CA . MET A 1 352 ? 68.170 -43.667 -79.941 1.00 58.53 352 MET A CA 1
ATOM 2675 C C . MET A 1 352 ? 69.217 -43.227 -80.982 1.00 58.53 352 MET A C 1
ATOM 2677 O O . MET A 1 352 ? 70.141 -42.491 -80.651 1.00 58.53 352 MET A O 1
ATOM 2681 N N . SER A 1 353 ? 69.084 -43.676 -82.236 1.00 54.69 353 SER A N 1
ATOM 2682 C CA . SER A 1 353 ? 69.934 -43.271 -83.363 1.00 54.69 353 SER A CA 1
ATOM 2683 C C . SER A 1 353 ? 69.441 -42.013 -84.086 1.00 54.69 353 SER A C 1
ATOM 2685 O O . SER A 1 353 ? 70.096 -41.563 -85.025 1.00 54.69 353 SER A O 1
ATOM 2687 N N . ALA A 1 354 ? 68.276 -41.474 -83.711 1.00 55.50 354 ALA A N 1
ATOM 2688 C CA . ALA A 1 354 ? 67.753 -40.247 -84.292 1.00 55.50 354 ALA A CA 1
ATOM 2689 C C . ALA A 1 354 ? 68.564 -39.046 -83.800 1.00 55.50 354 ALA A C 1
ATOM 2691 O O . ALA A 1 354 ? 69.008 -38.984 -82.653 1.00 55.50 354 ALA A O 1
ATOM 2692 N N . ASN A 1 355 ? 68.754 -38.075 -84.685 1.00 59.88 355 ASN A N 1
ATOM 2693 C CA . ASN A 1 355 ? 69.502 -36.876 -84.366 1.00 59.88 355 ASN A CA 1
ATOM 2694 C C . ASN A 1 355 ? 68.801 -36.076 -83.258 1.00 59.88 355 ASN A C 1
ATOM 2696 O O . ASN A 1 355 ? 67.602 -35.814 -83.363 1.00 59.88 355 ASN A O 1
ATOM 2700 N N . LYS A 1 356 ? 69.540 -35.644 -82.223 1.00 57.84 356 LYS A N 1
ATOM 2701 C CA . LYS A 1 356 ? 68.988 -34.824 -81.121 1.00 57.84 356 LYS A CA 1
ATOM 2702 C C . LYS A 1 356 ? 68.302 -33.553 -81.641 1.00 57.84 356 LYS A C 1
ATOM 2704 O O . LYS A 1 356 ? 67.349 -33.074 -81.043 1.00 57.84 356 LYS A O 1
ATOM 2709 N N . GLN A 1 357 ? 68.760 -33.064 -82.790 1.00 58.03 357 GLN A N 1
ATOM 2710 C CA . GLN A 1 357 ? 68.294 -31.854 -83.456 1.00 58.03 357 GLN A CA 1
ATOM 2711 C C . GLN A 1 357 ? 67.111 -32.078 -84.420 1.00 58.03 357 GLN A C 1
ATOM 2713 O O . GLN A 1 357 ? 66.841 -31.211 -85.238 1.00 58.03 357 GLN A O 1
ATOM 2718 N N . SER A 1 358 ? 66.412 -33.217 -84.373 1.00 59.34 358 SER A N 1
ATOM 2719 C CA . SER A 1 358 ? 65.227 -33.475 -85.217 1.00 59.34 358 SER A CA 1
ATOM 2720 C C . SER A 1 358 ? 63.888 -33.277 -84.489 1.00 59.34 358 SER A C 1
ATOM 2722 O O . SER A 1 358 ? 62.835 -33.498 -85.089 1.00 59.34 358 SER A O 1
ATOM 2724 N N . TYR A 1 359 ? 63.914 -32.881 -83.211 1.00 72.94 359 TYR A N 1
ATOM 2725 C CA . TYR A 1 359 ? 62.720 -32.645 -82.397 1.00 72.94 359 TYR A CA 1
ATOM 2726 C C . TYR A 1 359 ? 62.499 -31.145 -82.209 1.00 72.94 359 TYR A C 1
ATOM 2728 O O . TYR A 1 359 ? 63.281 -30.474 -81.538 1.00 72.94 359 TYR A O 1
ATOM 2736 N N . SER A 1 360 ? 61.415 -30.627 -82.780 1.00 73.75 360 SER A N 1
ATOM 2737 C CA . SER A 1 360 ? 61.020 -29.223 -82.635 1.00 73.75 360 SER A CA 1
ATOM 2738 C C . SER A 1 360 ? 59.923 -29.092 -81.588 1.00 73.75 360 SER A C 1
ATOM 2740 O O . SER A 1 360 ? 58.900 -29.771 -81.673 1.00 73.75 360 SER A O 1
ATOM 2742 N N . LEU A 1 361 ? 60.120 -28.192 -80.629 1.00 78.00 361 LEU A N 1
ATOM 2743 C CA . LEU A 1 361 ? 59.091 -27.750 -79.695 1.00 78.00 361 LEU A CA 1
ATOM 2744 C C . LEU A 1 361 ? 58.567 -26.386 -80.164 1.00 78.00 361 LEU A C 1
ATOM 2746 O O . LEU A 1 361 ? 59.367 -25.526 -80.525 1.00 78.00 361 LEU A O 1
ATOM 2750 N N . GLY A 1 362 ? 57.251 -26.190 -80.175 1.00 76.69 362 GLY A N 1
ATOM 2751 C CA . GLY A 1 362 ? 56.614 -24.921 -80.536 1.00 76.69 362 GLY A CA 1
ATOM 2752 C C . GLY A 1 362 ? 55.385 -24.642 -79.677 1.00 76.69 362 GLY A C 1
ATOM 2753 O O . GLY A 1 362 ? 54.704 -25.570 -79.240 1.00 76.69 362 GLY A O 1
ATOM 2754 N N . LEU A 1 363 ? 55.095 -23.369 -79.427 1.00 74.31 363 LEU A N 1
ATOM 2755 C CA . LEU A 1 363 ? 53.936 -22.934 -78.648 1.00 74.31 363 LEU A CA 1
ATOM 2756 C C . LEU A 1 363 ? 52.833 -22.448 -79.580 1.00 74.31 363 LEU A C 1
ATOM 2758 O O . LEU A 1 363 ? 53.075 -21.621 -80.454 1.00 74.31 363 LEU A O 1
ATOM 2762 N N . LEU A 1 364 ? 51.621 -22.956 -79.380 1.00 70.75 364 LEU A N 1
ATOM 2763 C CA . LEU A 1 364 ? 50.435 -22.479 -80.069 1.00 70.75 364 LEU A CA 1
ATOM 2764 C C . LEU A 1 364 ? 49.601 -21.656 -79.091 1.00 70.75 364 LEU A C 1
ATOM 2766 O O . LEU A 1 364 ? 48.949 -22.215 -78.204 1.00 70.75 364 LEU A O 1
ATOM 2770 N N . ASN A 1 365 ? 49.620 -20.339 -79.273 1.00 65.12 365 ASN A N 1
ATOM 2771 C CA . ASN A 1 365 ? 48.836 -19.411 -78.466 1.00 65.12 365 ASN A CA 1
ATOM 2772 C C . ASN A 1 365 ? 48.042 -18.474 -79.393 1.00 65.12 365 ASN A C 1
ATOM 2774 O O . ASN A 1 365 ? 48.513 -17.384 -79.710 1.00 65.12 365 ASN A O 1
ATOM 2778 N N . PRO A 1 366 ? 46.906 -18.934 -79.954 1.00 52.19 366 PRO A N 1
ATOM 2779 C CA . PRO A 1 366 ? 46.172 -18.149 -80.941 1.00 52.19 366 PRO A CA 1
ATOM 2780 C C . PRO A 1 366 ? 45.430 -16.949 -80.325 1.00 52.19 366 PRO A C 1
ATOM 2782 O O . PRO A 1 366 ? 45.104 -16.030 -81.067 1.00 52.19 366 PRO A O 1
ATOM 2785 N N . ASP A 1 367 ? 45.184 -16.943 -79.008 1.00 56.25 367 ASP A N 1
ATOM 2786 C CA . ASP A 1 367 ? 44.438 -15.904 -78.282 1.00 56.25 367 ASP A CA 1
ATOM 2787 C C . ASP A 1 367 ? 44.579 -16.140 -76.755 1.00 56.25 367 ASP A C 1
ATOM 2789 O O . ASP A 1 367 ? 44.495 -17.304 -76.350 1.00 56.25 367 ASP A O 1
ATOM 2793 N N . PRO A 1 368 ? 44.756 -15.114 -75.891 1.00 53.53 368 PRO A N 1
ATOM 2794 C CA . PRO A 1 368 ? 44.716 -15.273 -74.428 1.00 53.53 368 PRO A CA 1
ATOM 2795 C C . PRO A 1 368 ? 43.425 -15.924 -73.892 1.00 53.53 368 PRO A C 1
ATOM 2797 O O . PRO A 1 368 ? 43.447 -16.487 -72.801 1.00 53.53 368 PRO A O 1
ATOM 2800 N N . SER A 1 369 ? 42.329 -15.907 -74.657 1.00 48.78 369 SER A N 1
ATOM 2801 C CA . SER A 1 369 ? 41.057 -16.564 -74.319 1.00 48.78 369 SER A CA 1
ATOM 2802 C C . SER A 1 369 ? 40.972 -18.055 -74.695 1.00 48.78 369 SER A C 1
ATOM 2804 O O . SER A 1 369 ? 40.014 -18.733 -74.317 1.00 48.78 369 SER A O 1
ATOM 2806 N N . ILE A 1 370 ? 41.951 -18.605 -75.430 1.00 58.59 370 ILE A N 1
ATOM 2807 C CA . ILE A 1 370 ? 41.969 -20.013 -75.862 1.00 58.59 370 ILE A CA 1
ATOM 2808 C C . ILE A 1 370 ? 43.013 -20.799 -75.056 1.00 58.59 370 ILE A C 1
ATOM 2810 O O . ILE A 1 370 ? 44.114 -20.331 -74.781 1.00 58.59 370 ILE A O 1
ATOM 2814 N N . GLN A 1 371 ? 42.689 -22.047 -74.700 1.00 63.38 371 GLN A N 1
ATOM 2815 C CA . GLN A 1 371 ? 43.590 -22.938 -73.965 1.00 63.38 371 GLN A CA 1
ATOM 2816 C C . GLN A 1 371 ? 44.922 -23.133 -74.719 1.00 63.38 371 GLN A C 1
ATOM 2818 O O . GLN A 1 371 ? 44.958 -23.779 -75.771 1.00 63.38 371 GLN A O 1
ATOM 2823 N N . ALA A 1 372 ? 46.006 -22.579 -74.169 1.00 71.62 372 ALA A N 1
ATOM 2824 C CA . ALA A 1 372 ? 47.349 -22.635 -74.744 1.00 71.62 372 ALA A CA 1
ATOM 2825 C C . ALA A 1 372 ? 47.835 -24.086 -74.922 1.00 71.62 372 ALA A C 1
ATOM 2827 O O . ALA A 1 372 ? 47.571 -24.953 -74.078 1.00 71.62 372 ALA A O 1
ATOM 2828 N N . ARG A 1 373 ? 48.530 -24.366 -76.037 1.00 79.94 373 ARG A N 1
ATOM 2829 C CA . ARG A 1 373 ? 48.999 -25.721 -76.379 1.00 79.94 373 ARG A CA 1
ATOM 2830 C C . ARG A 1 373 ? 50.490 -25.762 -76.688 1.00 79.94 373 ARG A C 1
ATOM 2832 O O . ARG A 1 373 ? 50.982 -25.023 -77.536 1.00 79.94 373 ARG A O 1
ATOM 2839 N N . LEU A 1 374 ? 51.192 -26.704 -76.070 1.00 83.00 374 LEU A N 1
ATOM 2840 C CA . LEU A 1 374 ? 52.571 -27.058 -76.391 1.00 83.00 374 LEU A CA 1
ATOM 2841 C C . LEU A 1 374 ? 52.580 -28.107 -77.508 1.00 83.00 374 LEU A C 1
ATOM 2843 O O . LEU A 1 374 ? 51.890 -29.119 -77.405 1.00 83.00 374 LEU A O 1
ATOM 2847 N N . SER A 1 375 ? 53.344 -27.878 -78.573 1.00 80.31 375 SER A N 1
ATOM 2848 C CA . SER A 1 375 ? 53.380 -28.731 -79.765 1.00 80.31 375 SER A CA 1
ATOM 2849 C C . SER A 1 375 ? 54.766 -29.339 -79.975 1.00 80.31 375 SER A C 1
ATOM 2851 O O . SER A 1 375 ? 55.757 -28.614 -79.989 1.00 80.31 375 SER A O 1
ATOM 2853 N N . ILE A 1 376 ? 54.841 -30.657 -80.169 1.00 82.50 376 ILE A N 1
ATOM 2854 C CA . ILE A 1 376 ? 56.085 -31.397 -80.427 1.00 82.50 376 ILE A CA 1
ATOM 2855 C C . ILE A 1 376 ? 56.039 -31.992 -81.832 1.00 82.50 376 ILE A C 1
ATOM 2857 O O . ILE A 1 376 ? 55.082 -32.685 -82.179 1.00 82.50 376 ILE A O 1
ATOM 2861 N N . VAL A 1 377 ? 57.098 -31.769 -82.608 1.00 77.25 377 VAL A N 1
ATOM 2862 C CA . VAL A 1 377 ? 57.333 -32.417 -83.902 1.00 77.25 377 VAL A CA 1
ATOM 2863 C C . VAL A 1 377 ? 58.335 -33.543 -83.735 1.00 77.25 377 VAL A C 1
ATOM 2865 O O . VAL A 1 377 ? 59.440 -33.328 -83.237 1.00 77.25 377 VAL A O 1
ATOM 2868 N N . LEU A 1 378 ? 57.965 -34.731 -84.195 1.00 77.88 378 LEU A N 1
ATOM 2869 C CA . LEU A 1 378 ? 58.856 -35.883 -84.256 1.00 77.88 378 LEU A CA 1
ATOM 2870 C C . LEU A 1 378 ? 59.586 -35.963 -85.606 1.00 77.88 378 LEU A C 1
ATOM 2872 O O . LEU A 1 378 ? 59.069 -35.462 -86.605 1.00 77.88 378 LEU A O 1
ATOM 2876 N N . PRO A 1 379 ? 60.726 -36.680 -85.686 1.00 67.31 379 PRO A N 1
ATOM 2877 C CA . PRO A 1 379 ? 61.489 -36.850 -86.925 1.00 67.31 379 PRO A CA 1
ATOM 2878 C C . PRO A 1 379 ? 60.675 -37.402 -88.102 1.00 67.31 379 PRO A C 1
ATOM 2880 O O . PRO A 1 379 ? 60.991 -37.142 -89.252 1.00 67.31 379 PRO A O 1
ATOM 2883 N N . ASN A 1 380 ? 59.606 -38.150 -87.824 1.00 70.12 380 ASN A N 1
ATOM 2884 C CA . ASN A 1 380 ? 58.709 -38.718 -88.830 1.00 70.12 380 ASN A CA 1
ATOM 2885 C C . ASN A 1 380 ? 57.558 -37.774 -89.248 1.00 70.12 380 ASN A C 1
ATOM 2887 O O . ASN A 1 380 ? 56.543 -38.266 -89.737 1.00 70.12 380 ASN A O 1
ATOM 2891 N N . ALA A 1 381 ? 57.676 -36.462 -89.017 1.00 65.50 381 ALA A N 1
ATOM 2892 C CA . ALA A 1 381 ? 56.636 -35.450 -89.258 1.00 65.50 381 ALA A CA 1
ATOM 2893 C C . ALA A 1 381 ? 55.397 -35.521 -88.346 1.00 65.50 381 ALA A C 1
ATOM 2895 O O . ALA A 1 381 ? 54.425 -34.800 -88.575 1.00 65.50 381 ALA A O 1
ATOM 2896 N N . THR A 1 382 ? 55.376 -36.385 -87.325 1.00 74.50 382 THR A N 1
ATOM 2897 C CA . THR A 1 382 ? 54.206 -36.474 -86.436 1.00 74.50 382 THR A CA 1
ATOM 2898 C C . THR A 1 382 ? 54.161 -35.264 -85.512 1.00 74.50 382 THR A C 1
ATOM 2900 O O . THR A 1 382 ? 55.146 -34.964 -84.837 1.00 74.50 382 THR A O 1
ATOM 2903 N N . LEU A 1 383 ? 53.003 -34.608 -85.460 1.00 76.31 383 LEU A N 1
ATOM 2904 C CA . LEU A 1 383 ? 52.728 -33.475 -84.587 1.00 76.31 383 LEU A CA 1
ATOM 2905 C C . LEU A 1 383 ? 51.875 -33.907 -83.390 1.00 76.31 383 LEU A C 1
ATOM 2907 O O . LEU A 1 383 ? 50.845 -34.558 -83.565 1.00 76.31 383 LEU A O 1
ATOM 2911 N N . ILE A 1 384 ? 52.286 -33.532 -82.179 1.00 80.25 384 ILE A N 1
ATOM 2912 C CA . ILE A 1 384 ? 51.578 -33.847 -80.929 1.00 80.25 384 ILE A CA 1
ATOM 2913 C C . ILE A 1 384 ? 51.326 -32.559 -80.151 1.00 80.25 384 ILE A C 1
ATOM 2915 O O . ILE A 1 384 ? 52.239 -31.751 -80.024 1.00 80.25 384 ILE A O 1
ATOM 2919 N N . HIS A 1 385 ? 50.119 -32.390 -79.600 1.00 80.62 385 HIS A N 1
ATOM 2920 C CA . HIS A 1 385 ? 49.726 -31.211 -78.823 1.00 80.62 385 HIS A CA 1
ATOM 2921 C C . HIS A 1 385 ? 49.373 -31.562 -77.371 1.00 80.62 385 HIS A C 1
ATOM 2923 O O . HIS A 1 385 ? 48.654 -32.532 -77.132 1.00 80.62 385 HIS A O 1
ATOM 2929 N N . PHE A 1 386 ? 49.794 -30.720 -76.425 1.00 82.00 386 PHE A N 1
ATOM 2930 C CA . PHE A 1 386 ? 49.477 -30.818 -74.997 1.00 82.00 386 PHE A CA 1
ATOM 2931 C C . PHE A 1 386 ? 48.857 -29.502 -74.505 1.00 82.00 386 PHE A C 1
ATOM 2933 O O . PHE A 1 386 ? 49.510 -28.464 -74.629 1.00 82.00 386 PHE A O 1
ATOM 2940 N N . PRO A 1 387 ? 47.621 -29.494 -73.971 1.00 77.62 387 PRO A N 1
ATOM 2941 C CA . PRO A 1 387 ? 47.066 -28.302 -73.335 1.00 77.62 387 PRO A CA 1
ATOM 2942 C C . PRO A 1 387 ? 47.750 -28.032 -71.986 1.00 77.62 387 PRO A C 1
ATOM 2944 O O . PRO A 1 387 ? 48.068 -28.976 -71.262 1.00 77.62 387 PRO A O 1
ATOM 2947 N N . TYR A 1 388 ? 47.936 -26.759 -71.627 1.00 76.44 388 TYR A N 1
ATOM 2948 C CA . TYR A 1 388 ? 48.422 -26.355 -70.300 1.00 76.44 388 TYR A CA 1
ATOM 2949 C C . TYR A 1 388 ? 47.699 -25.097 -69.779 1.00 76.44 388 TYR A C 1
ATOM 2951 O O . TYR A 1 388 ? 47.267 -24.241 -70.555 1.00 76.44 388 TYR A O 1
ATOM 2959 N N . THR A 1 389 ? 47.537 -24.999 -68.456 1.00 68.25 389 THR A N 1
ATOM 2960 C CA . THR A 1 389 ? 46.882 -23.877 -67.751 1.00 68.25 389 THR A CA 1
ATOM 2961 C C . THR A 1 389 ? 47.910 -22.919 -67.140 1.00 68.25 389 THR A C 1
ATOM 2963 O O . THR A 1 389 ? 49.094 -23.250 -67.061 1.00 68.25 389 THR A O 1
ATOM 2966 N N . SER A 1 390 ? 47.476 -21.710 -66.765 1.00 67.88 390 SER A N 1
ATOM 2967 C CA . SER A 1 390 ? 48.314 -20.758 -66.022 1.00 67.88 390 SER A CA 1
ATOM 2968 C C . SER A 1 390 ? 48.543 -21.236 -64.575 1.00 67.88 390 SER A C 1
ATOM 2970 O O . SER A 1 390 ? 47.916 -22.199 -64.127 1.00 67.88 390 SER A O 1
ATOM 2972 N N . TYR A 1 391 ? 49.453 -20.584 -63.847 1.00 73.12 391 TYR A N 1
ATOM 2973 C CA . TYR A 1 391 ? 49.710 -20.862 -62.428 1.00 73.12 391 TYR A CA 1
ATOM 2974 C C . TYR A 1 391 ? 48.881 -19.971 -61.469 1.00 73.12 391 TYR A C 1
ATOM 2976 O O . TYR A 1 391 ? 49.139 -19.999 -60.269 1.00 73.12 391 TYR A O 1
ATOM 2984 N N . CYS A 1 392 ? 47.920 -19.172 -61.958 1.00 77.00 392 CYS A N 1
ATOM 2985 C CA . CYS A 1 392 ? 47.094 -18.308 -61.102 1.00 77.00 392 CYS A CA 1
ATOM 2986 C C . CYS A 1 392 ? 45.909 -19.049 -60.455 1.00 77.00 392 CYS A C 1
ATOM 2988 O O . CYS A 1 392 ? 45.374 -19.987 -61.059 1.00 77.00 392 CYS A O 1
ATOM 2990 N N . PRO A 1 393 ? 45.445 -18.612 -59.266 1.00 70.50 393 PRO A N 1
ATOM 2991 C CA . PRO A 1 393 ? 44.220 -19.120 -58.648 1.00 70.50 393 PRO A CA 1
ATOM 2992 C C . PRO A 1 393 ? 43.025 -18.991 -59.603 1.00 70.50 393 PRO A C 1
ATOM 2994 O O . PRO A 1 393 ? 42.765 -17.912 -60.130 1.00 70.50 393 PRO A O 1
ATOM 2997 N N . ASN A 1 394 ? 42.341 -20.109 -59.873 1.00 72.25 394 ASN A N 1
ATOM 2998 C CA . ASN A 1 394 ? 41.167 -20.207 -60.757 1.00 72.25 394 ASN A CA 1
ATOM 2999 C C . ASN A 1 394 ? 41.306 -19.535 -62.140 1.00 72.25 394 ASN A C 1
ATOM 3001 O O . ASN A 1 394 ? 40.300 -19.188 -62.749 1.00 72.25 394 ASN A O 1
ATOM 3005 N N . ASP A 1 395 ? 42.532 -19.357 -62.646 1.00 75.94 395 ASP A N 1
ATOM 3006 C CA . ASP A 1 395 ? 42.806 -18.605 -63.883 1.00 75.94 395 ASP A CA 1
ATOM 3007 C C . ASP A 1 395 ? 42.156 -17.204 -63.884 1.00 75.94 395 ASP A C 1
ATOM 3009 O O . ASP A 1 395 ? 41.582 -16.759 -64.877 1.00 75.94 395 ASP A O 1
ATOM 3013 N N . CYS A 1 396 ? 42.194 -16.535 -62.725 1.00 81.69 396 CYS A N 1
ATOM 3014 C CA . CYS A 1 396 ? 41.555 -15.237 -62.487 1.00 81.69 396 CYS A CA 1
ATOM 3015 C C . CYS A 1 396 ? 40.050 -15.231 -62.770 1.00 81.69 396 CYS A C 1
ATOM 3017 O O . CYS A 1 396 ? 39.490 -14.204 -63.148 1.00 81.69 396 CYS A O 1
ATOM 3019 N N . SER A 1 397 ? 39.407 -16.398 -62.646 1.00 81.44 397 SER A N 1
ATOM 3020 C CA . SER A 1 397 ? 37.970 -16.623 -62.833 1.00 81.44 397 SER A CA 1
ATOM 3021 C C . SER A 1 397 ? 37.405 -16.100 -64.161 1.00 81.44 397 SER A C 1
ATOM 3023 O O . SER A 1 397 ? 36.195 -15.945 -64.298 1.00 81.44 397 SER A O 1
ATOM 3025 N N . GLY A 1 398 ? 38.263 -15.839 -65.155 1.00 78.06 398 GLY A N 1
ATOM 3026 C CA . GLY A 1 398 ? 37.887 -15.197 -66.418 1.00 78.06 398 GLY A CA 1
ATOM 3027 C C . GLY A 1 398 ? 37.600 -13.690 -66.334 1.00 78.06 398 GLY A C 1
ATOM 3028 O O . GLY A 1 398 ? 37.129 -13.131 -67.321 1.00 78.06 398 GLY A O 1
ATOM 3029 N N . HIS A 1 399 ? 37.890 -13.050 -65.198 1.00 82.38 399 HIS A N 1
ATOM 3030 C CA . HIS A 1 399 ? 37.661 -11.626 -64.915 1.00 82.38 399 HIS A CA 1
ATOM 3031 C C . HIS A 1 399 ? 38.961 -10.897 -64.548 1.00 82.38 399 HIS A C 1
ATOM 3033 O O . HIS A 1 399 ? 38.984 -10.001 -63.705 1.00 82.38 399 HIS A O 1
ATOM 3039 N N . GLY A 1 400 ? 40.077 -11.325 -65.134 1.00 80.56 400 GLY A N 1
ATOM 3040 C CA . GLY A 1 400 ? 41.372 -10.706 -64.911 1.00 80.56 400 GLY A CA 1
ATOM 3041 C C . GLY A 1 400 ? 42.478 -11.313 -65.761 1.00 80.56 400 GLY A C 1
ATOM 3042 O O . GLY A 1 400 ? 42.293 -12.304 -66.471 1.00 80.56 400 GLY A O 1
ATOM 3043 N N . ILE A 1 401 ? 43.661 -10.712 -65.673 1.00 80.00 401 ILE A N 1
ATOM 3044 C CA . ILE A 1 401 ? 44.863 -11.146 -66.384 1.00 80.00 401 ILE A CA 1
ATOM 3045 C C . ILE A 1 401 ? 45.797 -11.846 -65.395 1.00 80.00 401 ILE A C 1
ATOM 3047 O O . ILE A 1 401 ? 46.233 -11.248 -64.410 1.00 80.00 401 ILE A O 1
ATOM 3051 N N . CYS A 1 402 ? 46.125 -13.108 -65.685 1.00 75.94 402 CYS A N 1
ATOM 3052 C CA . CYS A 1 402 ? 47.106 -13.879 -64.928 1.00 75.94 402 CYS A CA 1
ATOM 3053 C C . CYS A 1 402 ? 48.534 -13.554 -65.380 1.00 75.94 402 CYS A C 1
ATOM 3055 O O . CYS A 1 402 ? 48.896 -13.810 -66.531 1.00 75.94 402 CYS A O 1
ATOM 3057 N N . PHE A 1 403 ? 49.372 -13.077 -64.460 1.00 73.75 403 PHE A N 1
ATOM 3058 C CA . PHE A 1 403 ? 50.801 -12.878 -64.693 1.00 73.75 403 PHE A CA 1
ATOM 3059 C C . PHE A 1 403 ? 51.610 -13.355 -63.483 1.00 73.75 403 PHE A C 1
ATOM 3061 O O . PHE A 1 403 ? 51.336 -12.956 -62.356 1.00 73.75 403 PHE A O 1
ATOM 3068 N N . GLU A 1 404 ? 52.595 -14.234 -63.707 1.00 68.38 404 GLU A N 1
ATOM 3069 C CA . GLU A 1 404 ? 53.514 -14.737 -62.668 1.00 68.38 404 GLU A CA 1
ATOM 3070 C C . GLU A 1 404 ? 52.823 -15.182 -61.361 1.00 68.38 404 GLU A C 1
ATOM 3072 O O . GLU A 1 404 ? 53.320 -14.910 -60.273 1.00 68.38 404 GLU A O 1
ATOM 3077 N N . THR A 1 405 ? 51.701 -15.910 -61.471 1.00 75.44 405 THR A N 1
ATOM 3078 C CA . THR A 1 405 ? 50.849 -16.431 -60.368 1.00 75.44 405 THR A CA 1
ATOM 3079 C C . THR A 1 405 ? 49.875 -15.442 -59.717 1.00 75.44 405 THR A C 1
ATOM 3081 O O . THR A 1 405 ? 49.064 -15.863 -58.896 1.00 75.44 405 THR A O 1
ATOM 3084 N N . THR A 1 406 ? 49.874 -14.175 -60.135 1.00 76.94 406 THR A N 1
ATOM 3085 C CA . THR A 1 406 ? 48.999 -13.126 -59.589 1.00 76.94 406 THR A CA 1
ATOM 3086 C C . THR A 1 406 ? 47.909 -12.732 -60.583 1.00 76.94 406 THR A C 1
ATOM 3088 O O . THR A 1 406 ? 48.179 -12.567 -61.777 1.00 76.94 406 THR A O 1
ATOM 3091 N N . CYS A 1 407 ? 46.686 -12.532 -60.087 1.00 79.50 407 CYS A N 1
ATOM 3092 C CA . CYS A 1 407 ? 45.577 -12.003 -60.872 1.00 79.50 407 CYS A CA 1
ATOM 3093 C C . CYS A 1 407 ? 45.487 -10.484 -60.767 1.00 79.50 407 CYS A C 1
ATOM 3095 O O . CYS A 1 407 ? 45.450 -9.923 -59.676 1.00 79.50 407 CYS A O 1
ATOM 3097 N N . THR A 1 408 ? 45.440 -9.817 -61.917 1.00 84.56 408 THR A N 1
ATOM 3098 C CA . THR A 1 408 ? 45.035 -8.410 -62.008 1.00 84.56 408 THR A CA 1
ATOM 3099 C C . THR A 1 408 ? 43.597 -8.373 -62.500 1.00 84.56 408 THR A C 1
ATOM 3101 O O . THR A 1 408 ? 43.357 -8.731 -63.652 1.00 84.56 408 THR A O 1
ATOM 3104 N N . CYS A 1 409 ? 42.655 -8.000 -61.635 1.00 82.75 409 CYS A N 1
ATOM 3105 C CA . CYS A 1 409 ? 41.229 -8.063 -61.947 1.00 82.75 409 CYS A CA 1
ATOM 3106 C C . CYS A 1 409 ? 40.774 -6.971 -62.915 1.00 82.75 409 CYS A C 1
ATOM 3108 O O . CYS A 1 409 ? 41.323 -5.867 -62.938 1.00 82.75 409 CYS A O 1
ATOM 3110 N N . ASP A 1 410 ? 39.761 -7.306 -63.712 1.00 81.81 410 ASP A N 1
ATOM 3111 C CA . ASP A 1 410 ? 39.007 -6.357 -64.518 1.00 81.81 410 ASP A CA 1
ATOM 3112 C C . ASP A 1 410 ? 38.300 -5.340 -63.612 1.00 81.81 410 ASP A C 1
ATOM 3114 O O . ASP A 1 410 ? 38.063 -5.588 -62.427 1.00 81.81 410 ASP A O 1
ATOM 3118 N N . ALA A 1 411 ? 37.946 -4.183 -64.178 1.00 72.75 411 ALA A N 1
ATOM 3119 C CA . ALA A 1 411 ? 37.162 -3.184 -63.460 1.00 72.75 411 ALA A CA 1
ATOM 3120 C C . ALA A 1 411 ? 35.885 -3.826 -62.892 1.00 72.75 411 ALA A C 1
ATOM 3122 O O . ALA A 1 411 ? 35.225 -4.604 -63.582 1.00 72.75 411 ALA A O 1
ATOM 3123 N N . ASP A 1 412 ? 35.572 -3.496 -61.640 1.00 79.06 412 ASP A N 1
ATOM 3124 C CA . ASP A 1 412 ? 34.464 -4.036 -60.850 1.00 79.06 412 ASP A CA 1
ATOM 3125 C C . ASP A 1 412 ? 34.662 -5.463 -60.303 1.00 79.06 412 ASP A C 1
ATOM 3127 O O . ASP A 1 412 ? 33.745 -5.959 -59.661 1.00 79.06 412 ASP A O 1
ATOM 3131 N N . TYR A 1 413 ? 35.810 -6.130 -60.491 1.00 81.50 413 TYR A N 1
ATOM 3132 C CA . TYR A 1 413 ? 36.092 -7.439 -59.876 1.00 81.50 413 TYR A CA 1
ATOM 3133 C C . TYR A 1 413 ? 37.213 -7.365 -58.836 1.00 81.50 413 TYR A C 1
ATOM 3135 O O . TYR A 1 413 ? 38.205 -6.658 -59.005 1.00 81.50 413 TYR A O 1
ATOM 3143 N N . VAL A 1 414 ? 37.058 -8.116 -57.746 1.00 78.12 414 VAL A N 1
ATOM 3144 C CA . VAL A 1 414 ? 37.947 -8.103 -56.575 1.00 78.12 414 VAL A CA 1
ATOM 3145 C C . VAL A 1 414 ? 38.286 -9.525 -56.103 1.00 78.12 414 VAL A C 1
ATOM 3147 O O . VAL A 1 414 ? 37.744 -10.504 -56.619 1.00 78.12 414 VAL A O 1
ATOM 3150 N N . LEU A 1 415 ? 39.160 -9.619 -55.091 1.00 78.69 415 LEU A N 1
ATOM 3151 C CA . LEU A 1 415 ? 39.823 -10.825 -54.558 1.00 78.69 415 LEU A CA 1
ATOM 3152 C C . LEU A 1 415 ? 40.985 -11.367 -55.403 1.00 78.69 415 LEU A C 1
ATOM 3154 O O . LEU A 1 415 ? 41.169 -11.011 -56.563 1.00 78.69 415 LEU A O 1
ATOM 3158 N N . ASP A 1 416 ? 41.761 -12.268 -54.793 1.00 76.44 416 ASP A N 1
ATOM 3159 C CA . ASP A 1 416 ? 42.986 -12.863 -55.348 1.00 76.44 416 ASP A CA 1
ATOM 3160 C C . ASP A 1 416 ? 42.767 -13.656 -56.651 1.00 76.44 416 ASP A C 1
ATOM 3162 O O . ASP A 1 416 ? 43.725 -13.925 -57.377 1.00 76.44 416 ASP A O 1
ATOM 3166 N N . ASP A 1 417 ? 41.525 -14.046 -56.948 1.00 81.69 417 ASP A N 1
ATOM 3167 C CA . ASP A 1 417 ? 41.130 -14.789 -58.146 1.00 81.69 417 ASP A CA 1
ATOM 3168 C C . ASP A 1 417 ? 40.072 -14.071 -59.000 1.00 81.69 417 ASP A C 1
ATOM 3170 O O . ASP A 1 417 ? 39.530 -14.684 -59.921 1.00 81.69 417 ASP A O 1
ATOM 3174 N N . CYS A 1 418 ? 39.770 -12.800 -58.706 1.00 83.69 418 CYS A N 1
ATOM 3175 C CA . CYS A 1 418 ? 38.798 -11.969 -59.427 1.00 83.69 418 CYS A CA 1
ATOM 3176 C C . CYS A 1 418 ? 37.389 -12.573 -59.532 1.00 83.69 418 CYS A C 1
ATOM 3178 O O . CYS A 1 418 ? 36.653 -12.308 -60.480 1.00 83.69 418 CYS A O 1
ATOM 3180 N N . SER A 1 419 ? 36.999 -13.424 -58.583 1.00 81.31 419 SER A N 1
ATOM 3181 C CA . SER A 1 419 ? 35.728 -14.152 -58.649 1.00 81.31 419 SER A CA 1
ATOM 3182 C C . SER A 1 419 ? 34.501 -13.319 -58.264 1.00 81.31 419 SER A C 1
ATOM 3184 O O . SER A 1 419 ? 33.372 -13.779 -58.460 1.00 81.31 419 SER A O 1
ATOM 3186 N N . ILE A 1 420 ? 34.684 -12.116 -57.708 1.00 78.19 420 ILE A N 1
ATOM 3187 C CA . ILE A 1 420 ? 33.609 -11.374 -57.038 1.00 78.19 420 ILE A CA 1
ATOM 3188 C C . ILE A 1 420 ? 33.484 -9.958 -57.579 1.00 78.19 420 ILE A C 1
ATOM 3190 O O . ILE A 1 420 ? 34.479 -9.255 -57.699 1.00 78.19 420 ILE A O 1
ATOM 3194 N N . LEU A 1 421 ? 32.243 -9.543 -57.848 1.00 81.25 421 LEU A N 1
ATOM 3195 C CA . LEU A 1 421 ? 31.906 -8.166 -58.198 1.00 81.25 421 LEU A CA 1
ATOM 3196 C C . LEU A 1 421 ? 32.058 -7.251 -56.972 1.00 81.25 421 LEU A C 1
ATOM 3198 O O . LEU A 1 421 ? 31.556 -7.582 -55.898 1.00 81.25 421 LEU A O 1
ATOM 3202 N N . GLU A 1 422 ? 32.693 -6.097 -57.136 1.00 83.12 422 GLU A N 1
ATOM 3203 C CA . GLU A 1 422 ? 32.906 -5.110 -56.084 1.00 83.12 422 GLU A CA 1
ATOM 3204 C C . GLU A 1 422 ? 31.568 -4.689 -55.436 1.00 83.12 422 GLU A C 1
ATOM 3206 O O . GLU A 1 422 ? 30.650 -4.234 -56.133 1.00 83.12 422 GLU A O 1
ATOM 3211 N N . PRO A 1 423 ? 31.404 -4.860 -54.110 1.00 86.25 423 PRO A N 1
ATOM 3212 C CA . PRO A 1 423 ? 30.159 -4.529 -53.435 1.00 86.25 423 PRO A CA 1
ATOM 3213 C C . PRO A 1 423 ? 29.966 -3.011 -53.345 1.00 86.25 423 PRO A C 1
ATOM 3215 O O . PRO A 1 423 ? 30.872 -2.275 -52.965 1.00 86.25 423 PRO A O 1
ATOM 3218 N N . THR A 1 424 ? 28.747 -2.531 -53.605 1.00 87.38 424 THR A N 1
ATOM 3219 C CA . THR A 1 424 ? 28.400 -1.107 -53.456 1.00 87.38 424 THR A CA 1
ATOM 3220 C C . THR A 1 424 ? 27.389 -0.905 -52.336 1.00 87.38 424 THR A C 1
ATOM 3222 O O . THR A 1 424 ? 26.381 -1.606 -52.258 1.00 87.38 424 THR A O 1
ATOM 3225 N N . ILE A 1 425 ? 27.636 0.067 -51.456 1.00 89.94 425 ILE A N 1
ATOM 3226 C CA . ILE A 1 425 ? 26.712 0.440 -50.378 1.00 89.94 425 ILE A CA 1
ATOM 3227 C C . ILE A 1 425 ? 25.812 1.569 -50.886 1.00 89.94 425 ILE A C 1
ATOM 3229 O O . ILE A 1 425 ? 26.289 2.619 -51.306 1.00 89.94 425 ILE A O 1
ATOM 3233 N N . THR A 1 426 ? 24.499 1.360 -50.838 1.00 87.12 426 THR A N 1
ATOM 3234 C CA . THR A 1 426 ? 23.489 2.341 -51.280 1.00 87.12 426 THR A CA 1
ATOM 3235 C C . THR A 1 426 ? 22.798 3.047 -50.119 1.00 87.12 426 THR A C 1
ATOM 3237 O O . THR A 1 426 ? 22.238 4.127 -50.305 1.00 87.12 426 THR A O 1
ATOM 3240 N N . GLY A 1 427 ? 22.831 2.468 -48.918 1.00 85.94 427 GLY A N 1
ATOM 3241 C CA . GLY A 1 427 ? 22.272 3.103 -47.736 1.00 85.94 427 GLY A CA 1
ATOM 3242 C C . GLY A 1 427 ? 22.183 2.181 -46.530 1.00 85.94 427 GLY A C 1
ATOM 3243 O O . GLY A 1 427 ? 22.659 1.049 -46.527 1.00 85.94 427 GLY A O 1
ATOM 3244 N N . ILE A 1 428 ? 21.546 2.700 -45.490 1.00 90.62 428 ILE A N 1
ATOM 3245 C CA . ILE A 1 428 ? 21.412 2.076 -44.178 1.00 90.62 428 ILE A CA 1
ATOM 3246 C C . ILE A 1 428 ? 20.071 2.499 -43.576 1.00 90.62 428 ILE A C 1
ATOM 3248 O O . ILE A 1 428 ? 19.622 3.635 -43.761 1.00 90.62 428 ILE A O 1
ATOM 3252 N N . THR A 1 429 ? 19.396 1.596 -42.870 1.00 90.12 429 THR A N 1
ATOM 3253 C CA . THR A 1 429 ? 18.190 1.958 -42.111 1.00 90.12 429 THR A CA 1
ATOM 3254 C C . THR A 1 429 ? 18.534 2.903 -40.965 1.00 90.12 429 THR A C 1
ATOM 3256 O O . THR A 1 429 ? 19.613 2.809 -40.387 1.00 90.12 429 THR A O 1
ATOM 3259 N N . ARG A 1 430 ? 17.603 3.788 -40.587 1.00 86.75 430 ARG A N 1
ATOM 3260 C CA . ARG A 1 430 ? 17.832 4.692 -39.453 1.00 86.75 430 ARG A CA 1
ATOM 3261 C C . ARG A 1 430 ? 18.125 3.926 -38.162 1.00 86.75 430 ARG A C 1
ATOM 3263 O O . ARG A 1 430 ? 17.537 2.872 -37.927 1.00 86.75 430 ARG A O 1
ATOM 3270 N N . VAL A 1 431 ? 18.995 4.492 -37.333 1.00 88.62 431 VAL A N 1
ATOM 3271 C CA . VAL A 1 431 ? 19.500 3.890 -36.093 1.00 88.62 431 VAL A CA 1
ATOM 3272 C C . VAL A 1 431 ? 19.109 4.731 -34.879 1.00 88.62 431 VAL A C 1
ATOM 3274 O O . VAL A 1 431 ? 19.101 5.962 -34.954 1.00 88.62 431 VAL A O 1
ATOM 3277 N N . SER A 1 432 ? 18.796 4.073 -33.761 1.00 87.69 432 SER A N 1
ATOM 3278 C CA . SER A 1 432 ? 18.612 4.752 -32.474 1.00 87.69 432 SER A CA 1
ATOM 3279 C C . SER A 1 432 ? 19.953 5.237 -31.943 1.00 87.69 432 SER A C 1
ATOM 3281 O O . SER A 1 432 ? 20.953 4.524 -32.014 1.00 87.69 432 SER A O 1
ATOM 3283 N N . TYR A 1 433 ? 19.968 6.445 -31.381 1.00 87.62 433 TYR A N 1
ATOM 3284 C CA . TYR A 1 433 ? 21.159 7.012 -30.751 1.00 87.62 433 TYR A CA 1
ATOM 3285 C C . TYR A 1 433 ? 21.420 6.409 -29.359 1.00 87.62 433 TYR A C 1
ATOM 3287 O O . TYR A 1 433 ? 22.564 6.172 -28.982 1.00 87.62 433 TYR A O 1
ATOM 3295 N N . SER A 1 434 ? 20.365 6.155 -28.580 1.00 82.44 434 SER A N 1
ATOM 3296 C CA . SER A 1 434 ? 20.461 5.781 -27.160 1.00 82.44 434 SER A CA 1
ATOM 3297 C C . SER A 1 434 ? 20.209 4.307 -26.870 1.00 82.44 434 SER A C 1
ATOM 3299 O O . SER A 1 434 ? 20.170 3.916 -25.706 1.00 82.44 434 SER A O 1
ATOM 3301 N N . SER A 1 435 ? 19.984 3.485 -27.893 1.00 82.88 435 SER A N 1
ATOM 3302 C CA . SER A 1 435 ? 19.742 2.058 -27.705 1.00 82.88 435 SER A CA 1
ATOM 3303 C C . SER A 1 435 ? 20.301 1.224 -28.855 1.00 82.88 435 SER A C 1
ATOM 3305 O O . SER A 1 435 ? 20.286 1.678 -30.004 1.00 82.88 435 SER A O 1
ATOM 3307 N N . PRO A 1 436 ? 20.725 -0.023 -28.578 1.00 85.44 436 PRO A N 1
ATOM 3308 C CA . PRO A 1 436 ? 21.100 -0.961 -29.622 1.00 85.44 436 PRO A CA 1
ATOM 3309 C C . PRO A 1 436 ? 19.986 -1.105 -30.659 1.00 85.44 436 PRO A C 1
ATOM 3311 O O . PRO A 1 436 ? 18.807 -1.214 -30.307 1.00 85.44 436 PRO A O 1
ATOM 3314 N N . SER A 1 437 ? 20.359 -1.085 -31.935 1.00 84.56 437 SER A N 1
ATOM 3315 C CA . SER A 1 437 ? 19.419 -1.144 -33.054 1.00 84.56 437 SER A CA 1
ATOM 3316 C C . SER A 1 437 ? 19.769 -2.295 -33.980 1.00 84.56 437 SER A C 1
ATOM 3318 O O . SER A 1 437 ? 20.940 -2.540 -34.262 1.00 84.56 437 SER A O 1
ATOM 3320 N N . ASN A 1 438 ? 18.742 -2.980 -34.484 1.00 90.25 438 ASN A N 1
ATOM 3321 C CA . ASN A 1 438 ? 18.902 -3.872 -35.625 1.00 90.25 438 ASN A CA 1
ATOM 3322 C C . ASN A 1 438 ? 18.947 -3.009 -36.880 1.00 90.25 438 ASN A C 1
ATOM 3324 O O . ASN A 1 438 ? 18.025 -2.232 -37.134 1.00 90.25 438 ASN A O 1
ATOM 3328 N N . VAL A 1 439 ? 20.018 -3.150 -37.642 1.00 90.38 439 VAL A N 1
ATOM 3329 C CA . VAL A 1 439 ? 20.326 -2.302 -38.781 1.00 90.38 439 VAL A CA 1
ATOM 3330 C C . VAL A 1 439 ? 20.411 -3.156 -40.032 1.00 90.38 439 VAL A C 1
ATOM 3332 O O . VAL A 1 439 ? 21.043 -4.213 -40.036 1.00 90.38 439 VAL A O 1
ATOM 3335 N N . THR A 1 440 ? 19.791 -2.673 -41.102 1.00 93.06 440 THR A N 1
ATOM 3336 C CA . THR A 1 440 ? 19.915 -3.249 -42.437 1.00 93.06 440 THR A CA 1
ATOM 3337 C C . THR A 1 440 ? 20.797 -2.338 -43.283 1.00 93.06 440 THR A C 1
ATOM 3339 O O . THR A 1 440 ? 20.465 -1.170 -43.504 1.00 93.06 440 THR A O 1
ATOM 3342 N N . ILE A 1 441 ? 21.919 -2.880 -43.756 1.00 92.62 441 ILE A N 1
ATOM 3343 C CA . ILE A 1 441 ? 22.771 -2.265 -44.774 1.00 92.62 441 ILE A CA 1
ATOM 3344 C C . ILE A 1 441 ? 22.226 -2.663 -46.142 1.00 92.62 441 ILE A C 1
ATOM 3346 O O . ILE A 1 441 ? 22.016 -3.848 -46.409 1.00 92.62 441 ILE A O 1
ATOM 3350 N N . LEU A 1 442 ? 22.004 -1.670 -46.998 1.00 91.81 442 LEU A N 1
ATOM 3351 C CA . LEU A 1 442 ? 21.461 -1.825 -48.342 1.00 91.81 442 LEU A CA 1
ATOM 3352 C C . LEU A 1 442 ? 22.564 -1.593 -49.369 1.00 91.81 442 LEU A C 1
ATOM 3354 O O . LEU A 1 442 ? 23.320 -0.625 -49.275 1.00 91.81 442 LEU A O 1
ATOM 3358 N N . GLY A 1 443 ? 22.629 -2.433 -50.393 1.00 91.12 443 GLY A N 1
ATOM 3359 C CA . GLY A 1 443 ? 23.672 -2.352 -51.406 1.00 91.12 443 GLY A CA 1
ATOM 3360 C C . GLY A 1 443 ? 23.445 -3.265 -52.598 1.00 91.12 443 GLY A C 1
ATOM 3361 O O . GLY A 1 443 ? 22.333 -3.732 -52.841 1.00 91.12 443 GLY A O 1
ATOM 3362 N N . THR A 1 444 ? 24.512 -3.519 -53.341 1.00 88.31 444 THR A N 1
ATOM 3363 C CA . THR A 1 444 ? 24.593 -4.553 -54.378 1.00 88.31 444 THR A CA 1
ATOM 3364 C C . THR A 1 444 ? 25.944 -5.260 -54.284 1.00 88.31 444 THR A C 1
ATOM 3366 O O . THR A 1 444 ? 26.880 -4.734 -53.688 1.00 88.31 444 THR A O 1
ATOM 3369 N N . GLY A 1 445 ? 26.055 -6.461 -54.856 1.00 84.56 445 GLY A N 1
ATOM 3370 C CA . GLY A 1 445 ? 27.322 -7.202 -54.892 1.00 84.56 445 GLY A CA 1
ATOM 3371 C C . GLY A 1 445 ? 27.735 -7.828 -53.555 1.00 84.56 445 GLY A C 1
ATOM 3372 O O . GLY A 1 445 ? 28.857 -8.301 -53.431 1.00 84.56 445 GLY A O 1
ATOM 3373 N N . PHE A 1 446 ? 26.851 -7.877 -52.550 1.00 89.88 446 PHE A N 1
ATOM 3374 C CA . PHE A 1 446 ? 27.174 -8.552 -51.293 1.00 89.88 446 PHE A CA 1
ATOM 3375 C C . PHE A 1 446 ? 27.285 -10.067 -51.483 1.00 89.88 446 PHE A C 1
ATOM 3377 O O . PHE A 1 446 ? 26.510 -10.696 -52.212 1.00 89.88 446 PHE A O 1
ATOM 3384 N N . ILE A 1 447 ? 28.216 -10.663 -50.751 1.00 85.75 447 ILE A N 1
ATOM 3385 C CA . ILE A 1 447 ? 28.522 -12.091 -50.790 1.00 85.75 447 ILE A CA 1
ATOM 3386 C C . ILE A 1 447 ? 28.409 -12.698 -49.395 1.00 85.75 447 ILE A C 1
ATOM 3388 O O . ILE A 1 447 ? 28.543 -12.008 -48.382 1.00 85.75 447 ILE A O 1
ATOM 3392 N N . ASN A 1 448 ? 28.194 -14.010 -49.342 1.00 88.62 448 ASN A N 1
ATOM 3393 C CA . ASN A 1 448 ? 28.235 -14.762 -48.094 1.00 88.62 448 ASN A CA 1
ATOM 3394 C C . ASN A 1 448 ? 29.696 -15.012 -47.673 1.00 88.62 448 ASN A C 1
ATOM 3396 O O . ASN A 1 448 ? 30.220 -16.108 -47.873 1.00 88.62 448 ASN A O 1
ATOM 3400 N N . ALA A 1 449 ? 30.347 -13.962 -47.170 1.00 84.75 449 ALA A N 1
ATOM 3401 C CA . ALA A 1 449 ? 31.729 -13.975 -46.697 1.00 84.75 449 ALA A CA 1
ATOM 3402 C C . ALA A 1 449 ? 31.877 -14.735 -45.368 1.00 84.75 449 ALA A C 1
ATOM 3404 O O . ALA A 1 449 ? 30.931 -14.843 -44.582 1.00 84.75 449 ALA A O 1
ATOM 3405 N N . THR A 1 450 ? 33.079 -15.238 -45.088 1.00 85.50 450 THR A N 1
ATOM 3406 C CA . THR A 1 450 ? 33.389 -15.881 -43.799 1.00 85.50 450 THR A CA 1
ATOM 3407 C C . THR A 1 450 ? 33.534 -14.871 -42.665 1.00 85.50 450 THR A C 1
ATOM 3409 O O . THR A 1 450 ? 33.162 -15.172 -41.529 1.00 85.50 450 THR A O 1
ATOM 3412 N N . THR A 1 451 ? 34.019 -13.666 -42.972 1.00 87.12 451 THR A N 1
ATOM 3413 C CA . THR A 1 451 ? 34.090 -12.535 -42.042 1.00 87.12 451 THR A CA 1
ATOM 3414 C C . THR A 1 451 ? 33.408 -11.311 -42.644 1.00 87.12 451 THR A C 1
ATOM 3416 O O . THR A 1 451 ? 33.789 -10.861 -43.724 1.00 87.12 451 THR A O 1
ATOM 3419 N N . ILE A 1 452 ? 32.419 -10.766 -41.929 1.00 91.44 452 ILE A N 1
ATOM 3420 C CA . ILE A 1 452 ? 31.726 -9.519 -42.271 1.00 91.44 452 ILE A CA 1
ATOM 3421 C C . ILE A 1 452 ? 31.965 -8.531 -41.127 1.00 91.44 452 ILE A C 1
ATOM 3423 O O . ILE A 1 452 ? 31.445 -8.721 -40.028 1.00 91.44 452 ILE A O 1
ATOM 3427 N N . GLU A 1 453 ? 32.743 -7.484 -41.385 1.00 92.06 453 GLU A N 1
ATOM 3428 C CA . GLU A 1 453 ? 33.020 -6.402 -40.435 1.00 92.06 453 GLU A CA 1
ATOM 3429 C C . GLU A 1 453 ? 32.438 -5.098 -40.996 1.00 92.06 453 GLU A C 1
ATOM 3431 O O . GLU A 1 453 ? 32.679 -4.739 -42.149 1.00 92.06 453 GLU A O 1
ATOM 3436 N N . ILE A 1 454 ? 31.630 -4.395 -40.199 1.00 92.38 454 ILE A N 1
ATOM 3437 C CA . ILE A 1 454 ? 31.000 -3.126 -40.588 1.00 92.38 454 ILE A CA 1
ATOM 3438 C C . ILE A 1 454 ? 31.347 -2.082 -39.534 1.00 92.38 454 ILE A C 1
ATOM 3440 O O . ILE A 1 454 ? 31.087 -2.298 -38.350 1.00 92.38 454 ILE A O 1
ATOM 3444 N N . SER A 1 455 ? 31.879 -0.939 -39.962 1.00 90.06 455 SER A N 1
ATOM 3445 C CA . SER A 1 455 ? 32.205 0.188 -39.084 1.00 90.06 455 SER A CA 1
ATOM 3446 C C . SER A 1 455 ? 31.489 1.461 -39.529 1.00 90.06 455 SER A C 1
ATOM 3448 O O . SER A 1 455 ? 31.517 1.822 -40.705 1.00 90.06 455 SER A O 1
ATOM 3450 N N . ILE A 1 456 ? 30.850 2.148 -38.580 1.00 89.69 456 ILE A N 1
ATOM 3451 C CA . ILE A 1 456 ? 30.188 3.442 -38.770 1.00 89.69 456 ILE A CA 1
ATOM 3452 C C . ILE A 1 456 ? 31.131 4.541 -38.277 1.00 89.69 456 ILE A C 1
ATOM 3454 O O . ILE A 1 456 ? 31.523 4.584 -37.105 1.00 89.69 456 ILE A O 1
ATOM 3458 N N . SER A 1 457 ? 31.503 5.429 -39.196 1.00 87.12 457 SER A N 1
ATOM 3459 C CA . SER A 1 457 ? 32.417 6.559 -39.011 1.00 87.12 457 SER A CA 1
ATOM 3460 C C . SER A 1 457 ? 33.775 6.179 -38.407 1.00 87.12 457 SER A C 1
ATOM 3462 O O . SER A 1 457 ? 34.444 7.021 -37.815 1.00 87.12 457 SER A O 1
ATOM 3464 N N . GLY A 1 458 ? 34.181 4.908 -38.526 1.00 82.81 458 GLY A N 1
ATOM 3465 C CA . GLY A 1 458 ? 35.409 4.373 -37.932 1.00 82.81 458 GLY A CA 1
ATOM 3466 C C . GLY A 1 458 ? 35.397 4.289 -36.400 1.00 82.81 458 GLY A C 1
ATOM 3467 O O . GLY A 1 458 ? 36.439 4.023 -35.807 1.00 82.81 458 GLY A O 1
ATOM 3468 N N . ILE A 1 459 ? 34.256 4.553 -35.751 1.00 83.75 459 ILE A N 1
ATOM 3469 C CA . ILE A 1 459 ? 34.137 4.629 -34.284 1.00 83.75 459 ILE A CA 1
ATOM 3470 C C . ILE A 1 459 ? 33.263 3.503 -33.740 1.00 83.75 459 ILE A C 1
ATOM 3472 O O . ILE A 1 459 ? 33.599 2.914 -32.716 1.00 83.75 459 ILE A O 1
ATOM 3476 N N . VAL A 1 460 ? 32.136 3.215 -34.396 1.00 85.94 460 VAL A N 1
ATOM 3477 C CA . VAL A 1 460 ? 31.155 2.246 -33.895 1.00 85.94 460 VAL A CA 1
ATOM 3478 C C . VAL A 1 460 ? 31.125 1.030 -34.802 1.00 85.94 460 VAL A C 1
ATOM 3480 O O . VAL A 1 460 ? 30.755 1.124 -35.969 1.00 85.94 460 VAL A O 1
ATOM 3483 N N . GLU A 1 461 ? 31.483 -0.123 -34.251 1.00 88.75 461 GLU A N 1
ATOM 3484 C CA . GLU A 1 461 ? 31.409 -1.398 -34.959 1.00 88.75 461 GLU A CA 1
ATOM 3485 C C . GLU A 1 461 ? 30.001 -1.996 -34.870 1.00 88.75 461 GLU A C 1
ATOM 3487 O O . GLU A 1 461 ? 29.368 -2.012 -33.808 1.00 88.75 461 GLU A O 1
ATOM 3492 N N . CYS A 1 462 ? 29.511 -2.517 -35.995 1.00 90.56 462 CYS A N 1
ATOM 3493 C CA . CYS A 1 462 ? 28.291 -3.305 -36.029 1.00 90.56 462 CYS A CA 1
ATOM 3494 C C . CYS A 1 462 ? 28.615 -4.762 -35.688 1.00 90.56 462 CYS A C 1
ATOM 3496 O O . CYS A 1 462 ? 29.431 -5.409 -36.341 1.00 90.56 462 CYS A O 1
ATOM 3498 N N . THR A 1 463 ? 27.952 -5.295 -34.670 1.00 91.00 463 THR A N 1
ATOM 3499 C CA . THR A 1 463 ? 28.134 -6.675 -34.212 1.00 91.00 463 THR A CA 1
ATOM 3500 C C . THR A 1 463 ? 27.130 -7.609 -34.887 1.00 91.00 463 THR A C 1
ATOM 3502 O O . THR A 1 463 ? 26.113 -7.163 -35.416 1.00 91.00 463 THR A O 1
ATOM 3505 N N . ASN A 1 464 ? 27.399 -8.918 -34.871 1.00 91.00 464 ASN A N 1
ATOM 3506 C CA . ASN A 1 464 ? 26.502 -9.949 -35.415 1.00 91.00 464 ASN A CA 1
ATOM 3507 C C . ASN A 1 464 ? 26.081 -9.695 -36.872 1.00 91.00 464 ASN A C 1
ATOM 3509 O O . ASN A 1 464 ? 24.908 -9.841 -37.214 1.00 91.00 464 ASN A O 1
ATOM 3513 N N . ALA A 1 465 ? 27.024 -9.284 -37.720 1.00 92.19 465 ALA A N 1
ATOM 3514 C CA . ALA A 1 465 ? 26.746 -9.078 -39.131 1.00 92.19 465 ALA A CA 1
ATOM 3515 C C . ALA A 1 465 ? 26.420 -10.416 -39.823 1.00 92.19 465 ALA A C 1
ATOM 3517 O O . ALA A 1 465 ? 27.173 -11.384 -39.729 1.00 92.19 465 ALA A O 1
ATOM 3518 N N . VAL A 1 466 ? 25.277 -10.470 -40.503 1.00 92.69 466 VAL A N 1
ATOM 3519 C CA . VAL A 1 466 ? 24.743 -11.646 -41.192 1.00 92.69 466 VAL A CA 1
ATOM 3520 C C . VAL A 1 466 ? 24.380 -11.262 -42.618 1.00 92.69 466 VAL A C 1
ATOM 3522 O O . VAL A 1 466 ? 23.573 -10.359 -42.852 1.00 92.69 466 VAL A O 1
ATOM 3525 N N . TYR A 1 467 ? 24.947 -11.991 -43.574 1.00 93.81 467 TYR A N 1
ATOM 3526 C CA . TYR A 1 467 ? 24.554 -11.917 -44.974 1.00 93.81 467 TYR A CA 1
ATOM 3527 C C . TYR A 1 467 ? 23.115 -12.418 -45.162 1.00 93.81 467 TYR A C 1
ATOM 3529 O O . TYR A 1 467 ? 22.790 -13.538 -44.763 1.00 93.81 467 TYR A O 1
ATOM 3537 N N . ILE A 1 468 ? 22.262 -11.605 -45.790 1.00 94.25 468 ILE A N 1
ATOM 3538 C CA . ILE A 1 468 ? 20.874 -11.976 -46.104 1.00 94.25 468 ILE A CA 1
ATOM 3539 C C . ILE A 1 468 ? 20.728 -12.274 -47.593 1.00 94.25 468 ILE A C 1
ATOM 3541 O O . ILE A 1 468 ? 20.172 -13.302 -47.981 1.00 94.25 468 ILE A O 1
ATOM 3545 N N . SER A 1 469 ? 21.215 -11.362 -48.430 1.00 92.44 469 SER A N 1
ATOM 3546 C CA . SER A 1 469 ? 21.154 -11.474 -49.883 1.00 92.44 469 SER A CA 1
ATOM 3547 C C . SER A 1 469 ? 22.227 -10.603 -50.528 1.00 92.44 469 SER A C 1
ATOM 3549 O O . SER A 1 469 ? 22.890 -9.815 -49.856 1.00 92.44 469 SER A O 1
ATOM 3551 N N . SER A 1 470 ? 22.360 -10.676 -51.853 1.00 88.19 470 SER A N 1
ATOM 3552 C CA . SER A 1 470 ? 23.298 -9.840 -52.613 1.00 88.19 470 SER A CA 1
ATOM 3553 C C . SER A 1 470 ? 23.039 -8.333 -52.510 1.00 88.19 470 SER A C 1
ATOM 3555 O O . SER A 1 470 ? 23.816 -7.554 -53.057 1.00 88.19 470 SER A O 1
ATOM 3557 N N . THR A 1 471 ? 21.955 -7.920 -51.851 1.00 91.44 471 THR A N 1
ATOM 3558 C CA . THR A 1 471 ? 21.588 -6.518 -51.642 1.00 91.44 471 THR A CA 1
ATOM 3559 C C . THR A 1 471 ? 21.418 -6.127 -50.176 1.00 91.44 471 THR A C 1
ATOM 3561 O O . THR A 1 471 ? 21.205 -4.950 -49.895 1.00 91.44 471 THR A O 1
ATOM 3564 N N . GLU A 1 472 ? 21.483 -7.079 -49.239 1.00 93.44 472 GLU A N 1
ATOM 3565 C CA . GLU A 1 472 ? 21.162 -6.834 -47.829 1.00 93.44 472 GLU A CA 1
ATOM 3566 C C . GLU A 1 472 ? 22.105 -7.565 -46.863 1.00 93.44 472 GLU A C 1
ATOM 3568 O O . GLU A 1 472 ? 22.314 -8.780 -46.963 1.00 93.44 472 GLU A O 1
ATOM 3573 N N . ILE A 1 473 ? 22.606 -6.823 -45.871 1.00 93.88 473 ILE A N 1
ATOM 3574 C CA . ILE A 1 473 ? 23.318 -7.351 -44.699 1.00 93.88 473 ILE A CA 1
ATOM 3575 C C . ILE A 1 473 ? 22.620 -6.835 -43.441 1.00 93.88 473 ILE A C 1
ATOM 3577 O O . ILE A 1 473 ? 22.305 -5.649 -43.338 1.00 93.88 473 ILE A O 1
ATOM 3581 N N . HIS A 1 474 ? 22.376 -7.716 -42.475 1.00 94.19 474 HIS A N 1
ATOM 3582 C CA . HIS A 1 474 ? 21.812 -7.352 -41.175 1.00 94.19 474 HIS A CA 1
ATOM 3583 C C . HIS A 1 474 ? 22.897 -7.336 -40.114 1.00 94.19 474 HIS A C 1
ATOM 3585 O O . HIS A 1 474 ? 23.702 -8.255 -40.062 1.00 94.19 474 HIS A O 1
ATOM 3591 N N . CYS A 1 475 ? 22.904 -6.335 -39.245 1.00 93.56 475 CYS A N 1
ATOM 3592 C CA . CYS A 1 475 ? 23.817 -6.283 -38.110 1.00 93.56 475 CYS A CA 1
ATOM 3593 C C . CYS A 1 475 ? 23.184 -5.523 -36.936 1.00 93.56 475 CYS A C 1
ATOM 3595 O O . CYS A 1 475 ? 22.109 -4.934 -37.067 1.00 93.56 475 CYS A O 1
ATOM 3597 N N . THR A 1 476 ? 23.822 -5.560 -35.770 1.00 91.56 476 THR A N 1
ATOM 3598 C CA . THR A 1 476 ? 23.360 -4.874 -34.560 1.00 91.56 476 THR A CA 1
ATOM 3599 C C . THR A 1 476 ? 24.372 -3.838 -34.097 1.00 91.56 476 THR A C 1
ATOM 3601 O O . THR A 1 476 ? 25.520 -4.179 -33.809 1.00 91.56 476 THR A O 1
ATOM 3604 N N . THR A 1 477 ? 23.960 -2.576 -33.992 1.00 89.62 477 THR A N 1
ATOM 3605 C CA . THR A 1 477 ? 24.803 -1.521 -33.410 1.00 89.62 477 THR A CA 1
ATOM 3606 C C . THR A 1 477 ? 24.647 -1.502 -31.895 1.00 89.62 477 THR A C 1
ATOM 3608 O O . THR A 1 477 ? 23.578 -1.826 -31.376 1.00 89.62 477 THR A O 1
ATOM 3611 N N . ASN A 1 478 ? 25.691 -1.078 -31.186 1.00 85.00 478 ASN A N 1
ATOM 3612 C CA . ASN A 1 478 ? 25.566 -0.665 -29.786 1.00 85.00 478 ASN A CA 1
ATOM 3613 C C . ASN A 1 478 ? 24.904 0.725 -29.699 1.00 85.00 478 ASN A C 1
ATOM 3615 O O . ASN A 1 478 ? 24.591 1.327 -30.731 1.00 85.00 478 ASN A O 1
ATOM 3619 N N . ASP A 1 479 ? 24.664 1.228 -28.485 1.00 81.81 479 ASP A N 1
ATOM 3620 C CA . ASP A 1 479 ? 24.280 2.632 -28.326 1.00 81.81 479 ASP A CA 1
ATOM 3621 C C . ASP A 1 479 ? 25.438 3.578 -28.706 1.00 81.81 479 ASP A C 1
ATOM 3623 O O . ASP A 1 479 ? 26.611 3.201 -28.726 1.00 81.81 479 ASP A O 1
ATOM 3627 N N . PHE A 1 480 ? 25.087 4.817 -29.046 1.00 85.88 480 PHE A N 1
ATOM 3628 C CA . PHE A 1 480 ? 26.017 5.859 -29.479 1.00 85.88 480 PHE A CA 1
ATOM 3629 C C . PHE A 1 480 ? 26.299 6.871 -28.359 1.00 85.88 480 PHE A C 1
ATOM 3631 O O . PHE A 1 480 ? 26.861 7.940 -28.613 1.00 85.88 480 PHE A O 1
ATOM 3638 N N . THR A 1 481 ? 25.912 6.565 -27.115 1.00 76.38 481 THR A N 1
ATOM 3639 C CA . THR A 1 481 ? 25.982 7.524 -26.002 1.00 76.38 481 THR A CA 1
ATOM 3640 C C . THR A 1 481 ? 27.402 7.824 -25.541 1.00 76.38 481 THR A C 1
ATOM 3642 O O . THR A 1 481 ? 27.674 8.964 -25.165 1.00 76.38 481 THR A O 1
ATOM 3645 N N . ASP A 1 482 ? 28.312 6.859 -25.679 1.00 71.50 482 ASP A N 1
ATOM 3646 C CA . ASP A 1 482 ? 29.747 7.023 -25.407 1.00 71.50 482 ASP A CA 1
ATOM 3647 C C . ASP A 1 482 ? 30.548 7.474 -26.644 1.00 71.50 482 ASP A C 1
ATOM 3649 O O . ASP A 1 482 ? 31.768 7.654 -26.584 1.00 71.50 482 ASP A O 1
ATOM 3653 N N . SER A 1 483 ? 29.880 7.671 -27.786 1.00 70.00 483 SER A N 1
ATOM 3654 C CA . SER A 1 483 ? 30.529 8.102 -29.024 1.00 70.00 483 SER A CA 1
ATOM 3655 C C . SER A 1 483 ? 30.648 9.629 -29.099 1.00 70.00 483 SER A C 1
ATOM 3657 O O . SER A 1 483 ? 29.784 10.373 -28.637 1.00 70.00 483 SER A O 1
ATOM 3659 N N . SER A 1 484 ? 31.708 10.124 -29.741 1.00 77.69 484 SER A N 1
ATOM 3660 C CA . SER A 1 484 ? 31.864 11.546 -30.081 1.00 77.69 484 SER A CA 1
ATOM 3661 C C . SER A 1 484 ? 31.050 11.965 -31.316 1.00 77.69 484 SER A C 1
ATOM 3663 O O . SER A 1 484 ? 31.214 13.084 -31.811 1.00 77.69 484 SER A O 1
ATOM 3665 N N . LEU A 1 485 ? 30.196 11.078 -31.841 1.00 85.75 485 LEU A N 1
ATOM 3666 C CA . LEU A 1 485 ? 29.469 11.296 -33.084 1.00 85.75 485 LEU A CA 1
ATOM 3667 C C . LEU A 1 485 ? 28.322 12.283 -32.879 1.00 85.75 485 LEU A C 1
ATOM 3669 O O . LEU A 1 485 ? 27.475 12.121 -32.004 1.00 85.75 485 LEU A O 1
ATOM 3673 N N . SER A 1 486 ? 28.274 13.313 -33.723 1.00 87.75 486 SER A N 1
ATOM 3674 C CA . SER A 1 486 ? 27.172 14.268 -33.700 1.00 87.75 486 SER A CA 1
ATOM 3675 C C . SER A 1 486 ? 25.957 13.711 -34.450 1.00 87.75 486 SER A C 1
ATOM 3677 O O . SER A 1 486 ? 26.089 13.376 -35.630 1.00 87.75 486 SER A O 1
ATOM 3679 N N . PRO A 1 487 ? 24.750 13.719 -33.850 1.00 88.31 487 PRO A N 1
ATOM 3680 C CA . PRO A 1 487 ? 23.529 13.314 -34.542 1.00 88.31 487 PRO A CA 1
ATOM 3681 C C . PRO A 1 487 ? 23.100 14.293 -35.648 1.00 88.31 487 PRO A C 1
ATOM 3683 O O . PRO A 1 487 ? 22.163 14.015 -36.392 1.00 88.31 487 PRO A O 1
ATOM 3686 N N . PHE A 1 488 ? 23.773 15.444 -35.760 1.00 87.44 488 PHE A N 1
ATOM 3687 C CA . PHE A 1 488 ? 23.499 16.492 -36.745 1.00 87.44 488 PHE A CA 1
ATOM 3688 C C . PHE A 1 488 ? 24.485 16.488 -37.922 1.00 87.44 488 PHE A C 1
ATOM 3690 O O . PHE A 1 488 ? 24.442 17.395 -38.753 1.00 87.44 488 PHE A O 1
ATOM 3697 N N . GLN A 1 489 ? 25.390 15.507 -37.987 1.00 87.31 489 GLN A N 1
ATOM 3698 C CA . GLN A 1 489 ? 26.389 15.380 -39.049 1.00 87.31 489 GLN A CA 1
ATOM 3699 C C . GLN A 1 489 ? 26.216 14.078 -39.830 1.00 87.31 489 GLN A C 1
ATOM 3701 O O . GLN 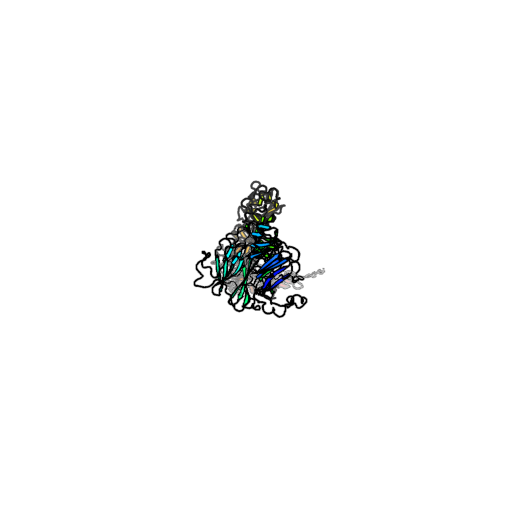A 1 489 ? 25.828 13.053 -39.265 1.00 87.31 489 GLN A O 1
ATOM 3706 N N . ASN A 1 490 ? 26.531 14.132 -41.127 1.00 87.94 490 ASN A N 1
ATOM 3707 C CA . ASN A 1 490 ? 26.602 12.950 -41.980 1.00 87.94 490 ASN A CA 1
ATOM 3708 C C . ASN A 1 490 ? 27.602 11.936 -41.415 1.00 87.94 490 ASN A C 1
ATOM 3710 O O . ASN A 1 490 ? 28.650 12.320 -40.891 1.00 87.94 490 ASN A O 1
ATOM 3714 N N . GLN A 1 491 ? 27.267 10.655 -41.535 1.00 89.19 491 GLN A N 1
ATOM 3715 C CA . GLN A 1 491 ? 28.111 9.546 -41.100 1.00 89.19 491 GLN A CA 1
ATOM 3716 C C . GLN A 1 491 ? 28.699 8.825 -42.312 1.00 89.19 491 GLN A C 1
ATOM 3718 O O . GLN A 1 491 ? 28.120 8.862 -43.398 1.00 89.19 491 GLN A O 1
ATOM 3723 N N . THR A 1 492 ? 29.831 8.152 -42.124 1.00 90.88 492 THR A N 1
ATOM 3724 C CA . THR A 1 492 ? 30.412 7.277 -43.150 1.00 90.88 492 THR A CA 1
ATOM 3725 C C . THR A 1 492 ? 30.290 5.810 -42.749 1.00 90.88 492 THR A C 1
ATOM 3727 O O . THR A 1 492 ? 30.112 5.496 -41.574 1.00 90.88 492 THR A O 1
ATOM 3730 N N . LEU A 1 493 ? 30.358 4.894 -43.713 1.00 92.25 493 LEU A N 1
ATOM 3731 C CA . LEU A 1 493 ? 30.319 3.452 -43.479 1.00 92.25 493 LEU A CA 1
ATOM 3732 C C . LEU A 1 493 ? 31.440 2.753 -44.238 1.00 92.25 493 LEU A C 1
ATOM 3734 O O . LEU A 1 493 ? 31.620 2.990 -45.429 1.00 92.25 493 LEU A O 1
ATOM 3738 N N . THR A 1 494 ? 32.144 1.864 -43.548 1.00 91.81 494 THR A N 1
ATOM 3739 C CA . THR A 1 494 ? 33.160 0.980 -44.125 1.00 91.81 494 THR A CA 1
ATOM 3740 C C . THR A 1 494 ? 32.697 -0.465 -43.975 1.00 91.81 494 THR A C 1
ATOM 3742 O O . THR A 1 494 ? 32.281 -0.870 -42.885 1.00 91.81 494 THR A O 1
ATOM 3745 N N . LEU A 1 495 ? 32.748 -1.232 -45.066 1.00 92.56 495 LEU A N 1
ATOM 3746 C CA . LEU A 1 495 ? 32.384 -2.645 -45.121 1.00 92.56 495 LEU A CA 1
ATOM 3747 C C . LEU A 1 495 ? 33.612 -3.473 -45.486 1.00 92.56 495 LEU A C 1
ATOM 3749 O O . LEU A 1 495 ? 34.253 -3.225 -46.504 1.00 92.56 495 LEU A O 1
ATOM 3753 N N . LYS A 1 496 ? 33.888 -4.506 -44.697 1.00 90.31 496 LYS A N 1
ATOM 3754 C CA . LYS A 1 496 ? 34.949 -5.467 -44.968 1.00 90.31 496 LYS A CA 1
ATOM 3755 C C . LYS A 1 496 ? 34.377 -6.879 -45.061 1.00 90.31 496 LYS A C 1
ATOM 3757 O O . LYS A 1 496 ? 33.697 -7.347 -44.146 1.00 90.31 496 LYS A O 1
ATOM 3762 N N . LEU A 1 497 ? 34.622 -7.524 -46.201 1.00 89.12 497 LEU A N 1
ATOM 3763 C CA . LEU A 1 497 ? 34.161 -8.865 -46.563 1.00 89.12 497 LEU A CA 1
ATOM 3764 C C . LEU A 1 497 ? 35.391 -9.731 -46.851 1.00 89.12 497 LEU A C 1
ATOM 3766 O O . LEU A 1 497 ? 36.046 -9.555 -47.874 1.00 89.12 497 LEU A O 1
ATOM 3770 N N . ASP A 1 498 ? 35.711 -10.660 -45.953 1.00 84.94 498 ASP A N 1
ATOM 3771 C CA . ASP A 1 498 ? 36.944 -11.461 -46.016 1.00 84.94 498 ASP A CA 1
ATOM 3772 C C . ASP A 1 498 ? 38.211 -10.584 -46.176 1.00 84.94 498 ASP A C 1
ATOM 3774 O O . ASP A 1 498 ? 38.581 -9.867 -45.242 1.00 84.94 498 ASP A O 1
ATOM 3778 N N . SER A 1 499 ? 38.886 -10.631 -47.334 1.00 78.69 499 SER A N 1
ATOM 3779 C CA . SER A 1 499 ? 40.068 -9.808 -47.648 1.00 78.69 499 SER A CA 1
ATOM 3780 C C . SER A 1 499 ? 39.753 -8.493 -48.375 1.00 78.69 499 SER A C 1
ATOM 3782 O O . SER A 1 499 ? 40.664 -7.694 -48.583 1.00 78.69 499 SER A O 1
ATOM 3784 N N . TYR A 1 500 ? 38.492 -8.248 -48.746 1.00 83.50 500 TYR A N 1
ATOM 3785 C CA . TYR A 1 500 ? 38.049 -6.996 -49.360 1.00 83.50 500 TYR A CA 1
ATOM 3786 C C . TYR A 1 500 ? 37.648 -5.969 -48.293 1.00 83.50 500 TYR A C 1
ATOM 3788 O O . TYR A 1 500 ? 36.900 -6.299 -47.375 1.00 83.50 500 TYR A O 1
ATOM 3796 N N . GLU A 1 501 ? 38.078 -4.717 -48.451 1.00 86.94 501 GLU A N 1
ATOM 3797 C CA . GLU A 1 501 ? 37.687 -3.570 -47.624 1.00 86.94 501 GLU A CA 1
ATOM 3798 C C . GLU A 1 501 ? 37.227 -2.428 -48.539 1.00 86.94 501 GLU A C 1
ATOM 3800 O O . GLU A 1 501 ? 37.946 -2.050 -49.463 1.00 86.94 501 GLU A O 1
ATOM 3805 N N . SER A 1 502 ? 36.019 -1.907 -48.306 1.00 87.38 502 SER A N 1
ATOM 3806 C CA . SER A 1 502 ? 35.461 -0.804 -49.090 1.00 87.38 502 SER A CA 1
ATOM 3807 C C . SER A 1 502 ? 36.060 0.538 -48.676 1.00 87.38 502 SER A C 1
ATOM 3809 O O . SER A 1 502 ? 36.359 0.763 -47.500 1.00 87.38 502 SER A O 1
ATOM 3811 N N . ASP A 1 503 ? 36.094 1.500 -49.598 1.00 85.75 503 ASP A N 1
ATOM 3812 C CA . ASP A 1 503 ? 36.283 2.901 -49.217 1.00 85.75 503 ASP A CA 1
ATOM 3813 C C . ASP A 1 503 ? 35.136 3.378 -48.293 1.00 85.75 503 ASP A C 1
ATOM 3815 O O . ASP A 1 503 ? 34.012 2.863 -48.380 1.00 85.75 503 ASP A O 1
ATOM 3819 N N . PRO A 1 504 ? 35.372 4.359 -47.397 1.00 88.50 504 PRO A N 1
ATOM 3820 C CA . PRO A 1 504 ? 34.314 4.930 -46.565 1.00 88.50 504 PRO A CA 1
ATOM 3821 C C . PRO A 1 504 ? 33.215 5.608 -47.404 1.00 88.50 504 PRO A C 1
ATOM 3823 O O . PRO A 1 504 ? 33.470 6.587 -48.106 1.00 88.50 504 PRO A O 1
ATOM 3826 N N . VAL A 1 505 ? 31.973 5.134 -47.282 1.00 89.69 505 VAL A N 1
ATOM 3827 C CA . VAL A 1 505 ? 30.803 5.643 -48.023 1.00 89.69 505 VAL A CA 1
ATOM 3828 C C . VAL A 1 505 ? 29.988 6.608 -47.159 1.00 89.69 505 VAL A C 1
ATOM 3830 O O . VAL A 1 505 ? 29.603 6.247 -46.051 1.00 89.69 505 VAL A O 1
ATOM 3833 N N . ASP A 1 506 ? 29.686 7.818 -47.646 1.00 88.88 506 ASP A N 1
ATOM 3834 C CA . ASP A 1 506 ? 28.772 8.756 -46.962 1.00 88.88 506 ASP A CA 1
ATOM 3835 C C . ASP A 1 506 ? 27.327 8.231 -47.015 1.00 88.88 506 ASP A C 1
ATOM 3837 O O . ASP A 1 506 ? 26.751 8.043 -48.088 1.00 88.88 506 ASP A O 1
ATOM 3841 N N . ILE A 1 507 ? 26.746 7.998 -45.839 1.00 86.44 507 ILE A N 1
ATOM 3842 C CA . ILE A 1 507 ? 25.394 7.457 -45.639 1.00 86.44 507 ILE A CA 1
ATOM 3843 C C . ILE A 1 507 ? 24.419 8.502 -45.073 1.00 86.44 507 ILE A C 1
ATOM 3845 O O . ILE A 1 507 ? 23.272 8.183 -44.755 1.00 86.44 507 ILE A O 1
ATOM 3849 N N . GLY A 1 508 ? 24.838 9.767 -44.978 1.00 86.12 508 GLY A N 1
ATOM 3850 C CA . GLY A 1 508 ? 23.994 10.874 -44.542 1.00 86.12 508 GLY A CA 1
ATOM 3851 C C . GLY A 1 508 ? 23.621 10.835 -43.055 1.00 86.12 508 GLY A C 1
ATOM 3852 O O . GLY A 1 508 ? 24.329 10.269 -42.219 1.00 86.12 508 GLY A O 1
ATOM 3853 N N . LEU A 1 509 ? 22.504 11.488 -42.710 1.00 83.25 509 LEU A N 1
ATOM 3854 C CA . LEU A 1 509 ? 21.951 11.513 -41.351 1.00 83.25 509 LEU A CA 1
ATOM 3855 C C . LEU A 1 509 ? 21.136 10.248 -41.078 1.00 83.25 509 LEU A C 1
ATOM 3857 O O . LEU A 1 509 ? 20.022 10.085 -41.584 1.00 83.25 509 LEU A O 1
ATOM 3861 N N . ILE A 1 510 ? 21.681 9.381 -40.231 1.00 85.44 510 ILE A N 1
ATOM 3862 C CA . ILE A 1 510 ? 21.099 8.065 -39.950 1.00 85.44 510 ILE A CA 1
ATOM 3863 C C . ILE A 1 510 ? 20.321 8.000 -38.634 1.00 85.44 510 ILE A C 1
ATOM 3865 O O . ILE A 1 510 ? 19.549 7.066 -38.440 1.00 85.44 510 ILE A O 1
ATOM 3869 N N . PHE A 1 511 ? 20.480 8.971 -37.735 1.00 90.19 511 PHE A N 1
ATOM 3870 C CA . PHE A 1 511 ? 19.864 8.911 -36.410 1.00 90.19 511 PHE A CA 1
ATOM 3871 C C . PHE A 1 511 ? 18.371 9.258 -36.439 1.00 90.19 511 PHE A C 1
ATOM 3873 O O . PHE A 1 511 ? 17.930 10.192 -37.117 1.00 90.19 511 PHE A O 1
ATOM 3880 N N . THR A 1 512 ? 17.574 8.491 -35.700 1.00 89.44 512 THR A N 1
ATOM 3881 C CA . THR A 1 512 ? 16.162 8.788 -35.429 1.00 89.44 512 THR A CA 1
ATOM 3882 C C . THR A 1 512 ? 16.025 10.027 -34.541 1.00 89.44 512 THR A C 1
ATOM 3884 O O . THR A 1 512 ? 16.812 10.243 -33.625 1.00 89.44 512 THR A O 1
ATOM 3887 N N . SER A 1 513 ? 15.021 10.868 -34.813 1.00 87.38 513 SER A N 1
ATOM 3888 C CA . SER A 1 513 ? 14.769 12.061 -33.995 1.00 87.38 513 SER A CA 1
ATOM 3889 C C . SER A 1 513 ? 14.152 11.688 -32.638 1.00 87.38 513 SER A C 1
ATOM 3891 O O . SER A 1 513 ? 13.239 10.856 -32.625 1.00 87.38 513 SER A O 1
ATOM 3893 N N . PRO A 1 514 ? 14.562 12.343 -31.534 1.00 91.44 514 PRO A N 1
ATOM 3894 C CA . PRO A 1 514 ? 14.016 12.097 -30.207 1.00 91.44 514 PRO A CA 1
ATOM 3895 C C . PRO A 1 514 ? 12.503 12.268 -30.153 1.00 91.44 514 PRO A C 1
ATOM 3897 O O . PRO A 1 514 ? 11.948 13.211 -30.728 1.00 91.44 514 PRO A O 1
ATOM 3900 N N . LYS A 1 515 ? 11.832 11.397 -29.399 1.00 90.69 515 LYS A N 1
ATOM 3901 C CA . LYS A 1 515 ? 10.383 11.459 -29.204 1.00 90.69 515 LYS A CA 1
ATOM 3902 C C . LYS A 1 515 ? 10.021 11.328 -27.734 1.00 90.69 515 LYS A C 1
ATOM 3904 O O . LYS A 1 515 ? 10.224 10.278 -27.139 1.00 90.69 515 LYS A O 1
ATOM 3909 N N . VAL A 1 516 ? 9.392 12.359 -27.174 1.00 92.44 516 VAL A N 1
ATOM 3910 C CA . VAL A 1 516 ? 8.830 12.318 -25.815 1.00 92.44 516 VAL A CA 1
ATOM 3911 C C . VAL A 1 516 ? 7.482 11.590 -25.832 1.00 92.44 516 VAL A C 1
ATOM 3913 O O . VAL A 1 516 ? 6.602 11.918 -26.629 1.00 92.44 516 VAL A O 1
ATOM 3916 N N . THR A 1 517 ? 7.316 10.598 -24.959 1.00 92.25 517 THR A N 1
ATOM 3917 C CA . THR A 1 517 ? 6.098 9.781 -24.834 1.00 92.25 517 THR A CA 1
ATOM 3918 C C . THR A 1 517 ? 5.302 10.076 -23.570 1.00 92.25 517 THR A C 1
ATOM 3920 O O . THR A 1 517 ? 4.076 10.032 -23.619 1.00 92.25 517 THR A O 1
ATOM 3923 N N . SER A 1 518 ? 5.967 10.364 -22.449 1.00 92.31 518 SER A N 1
ATOM 3924 C CA . SER A 1 518 ? 5.304 10.754 -21.199 1.00 92.31 518 SER A CA 1
ATOM 3925 C C . SER A 1 518 ? 6.154 11.735 -20.405 1.00 92.31 518 SER A C 1
ATOM 3927 O O . SER A 1 518 ? 7.381 11.770 -20.529 1.00 92.31 518 SER A O 1
ATOM 3929 N N . ILE A 1 519 ? 5.474 12.538 -19.592 1.00 91.31 519 ILE A N 1
ATOM 3930 C CA . ILE A 1 519 ? 6.078 13.400 -18.584 1.00 91.31 519 ILE A CA 1
ATOM 3931 C C . ILE A 1 519 ? 5.350 13.124 -17.284 1.00 91.31 519 ILE A C 1
ATOM 3933 O O . ILE A 1 519 ? 4.137 13.301 -17.209 1.00 91.31 519 ILE A O 1
ATOM 3937 N N . ASP A 1 520 ? 6.107 12.707 -16.282 1.00 90.62 520 ASP A N 1
ATOM 3938 C CA . ASP A 1 520 ? 5.583 12.277 -14.995 1.00 90.62 520 ASP A CA 1
ATOM 3939 C C . ASP A 1 520 ? 6.276 13.068 -13.883 1.00 90.62 520 ASP A C 1
ATOM 3941 O O . ASP A 1 520 ? 7.488 13.289 -13.934 1.00 90.62 520 ASP A O 1
ATOM 3945 N N . GLN A 1 521 ? 5.526 13.495 -12.866 1.00 88.94 521 GLN A N 1
ATOM 3946 C CA . GLN A 1 521 ? 6.083 14.137 -11.677 1.00 88.94 521 GLN A CA 1
ATOM 3947 C C . GLN A 1 521 ? 5.974 13.192 -10.479 1.00 88.94 521 GLN A C 1
ATOM 3949 O O . GLN A 1 521 ? 4.893 12.712 -10.158 1.00 88.94 521 GLN A O 1
ATOM 3954 N N . ASN A 1 522 ? 7.081 12.967 -9.772 1.00 85.12 522 ASN A N 1
ATOM 3955 C CA . ASN A 1 522 ? 7.086 12.252 -8.500 1.00 85.12 522 ASN A CA 1
ATOM 3956 C C . ASN A 1 522 ? 7.995 12.959 -7.488 1.00 85.12 522 ASN A C 1
ATOM 3958 O O . ASN A 1 522 ? 9.157 13.216 -7.774 1.00 85.12 522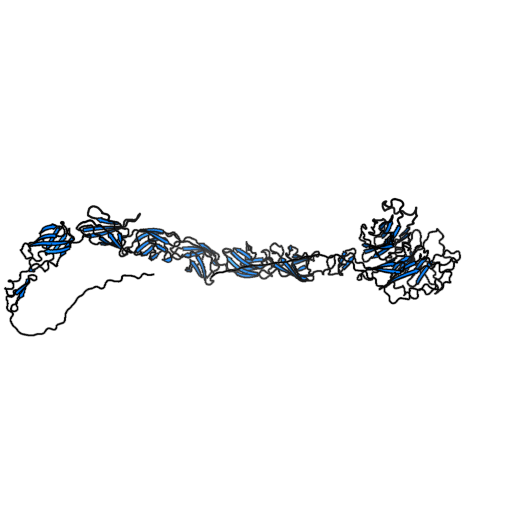 ASN A O 1
ATOM 3962 N N . GLU A 1 523 ? 7.474 13.304 -6.311 1.00 78.31 523 GLU A N 1
ATOM 3963 C CA . GLU A 1 523 ? 8.223 13.975 -5.228 1.00 78.31 523 GLU A CA 1
ATOM 3964 C C . GLU A 1 523 ? 8.972 15.267 -5.625 1.00 78.31 523 GLU A C 1
ATOM 3966 O O . GLU A 1 523 ? 9.988 15.648 -5.042 1.00 78.31 523 GLU A O 1
ATOM 3971 N N . GLY A 1 524 ? 8.446 15.983 -6.626 1.00 79.31 524 GLY A N 1
ATOM 3972 C CA . GLY A 1 524 ? 9.084 17.171 -7.200 1.00 79.31 524 GLY A CA 1
ATOM 3973 C C . GLY A 1 524 ? 10.206 16.862 -8.198 1.00 79.31 524 GLY A C 1
ATOM 3974 O O . GLY A 1 524 ? 10.869 17.788 -8.653 1.00 79.31 524 GLY A O 1
ATOM 3975 N N . ILE A 1 525 ? 10.412 15.594 -8.554 1.00 86.44 525 ILE A N 1
ATOM 3976 C CA . ILE A 1 525 ? 11.234 15.155 -9.682 1.00 86.44 525 ILE A CA 1
ATOM 3977 C C . ILE A 1 525 ? 10.326 15.022 -10.899 1.00 86.44 525 ILE A C 1
ATOM 3979 O O . ILE A 1 525 ? 9.350 14.277 -10.866 1.00 86.44 525 ILE A O 1
ATOM 3983 N N . VAL A 1 526 ? 10.650 15.723 -11.980 1.00 89.88 526 VAL A N 1
ATOM 3984 C CA . VAL A 1 526 ? 9.988 15.539 -13.273 1.00 89.88 526 VAL A CA 1
ATOM 3985 C C . VAL A 1 526 ? 10.824 14.601 -14.109 1.00 89.88 526 VAL A C 1
ATOM 3987 O O . VAL A 1 526 ? 12.020 14.816 -14.294 1.00 89.88 526 VAL A O 1
ATOM 3990 N N . THR A 1 527 ? 10.174 13.561 -14.609 1.00 92.31 527 THR A N 1
ATOM 3991 C CA . THR A 1 527 ? 10.759 12.563 -15.489 1.00 92.31 527 THR A CA 1
ATOM 3992 C C . THR A 1 527 ? 10.166 12.730 -16.877 1.00 92.31 527 THR A C 1
ATOM 3994 O O . THR A 1 527 ? 8.956 12.632 -17.053 1.00 92.31 527 THR A O 1
ATOM 3997 N N . VAL A 1 528 ? 11.022 12.968 -17.864 1.00 93.12 528 VAL A N 1
ATOM 3998 C CA . VAL A 1 528 ? 10.674 12.999 -19.285 1.00 93.12 528 VAL A CA 1
ATOM 3999 C C . VAL A 1 528 ? 11.071 11.653 -19.875 1.00 93.12 528 VAL A C 1
ATOM 4001 O O . VAL A 1 528 ? 12.259 11.335 -19.913 1.00 93.12 528 VAL A O 1
ATOM 4004 N N . ARG A 1 529 ? 10.094 10.858 -20.320 1.00 93.81 529 ARG A N 1
ATOM 4005 C CA . ARG A 1 529 ? 10.315 9.548 -20.951 1.00 93.81 529 ARG A CA 1
ATOM 4006 C C . ARG A 1 529 ? 10.017 9.593 -22.438 1.00 93.81 529 ARG A C 1
ATOM 4008 O O . ARG A 1 529 ? 9.189 10.382 -22.897 1.00 93.81 529 ARG A O 1
ATOM 4015 N N . GLY A 1 530 ? 10.682 8.728 -23.186 1.00 91.38 530 GLY A N 1
ATOM 4016 C CA . GLY A 1 530 ? 10.639 8.741 -24.634 1.00 91.38 530 GLY A CA 1
ATOM 4017 C C . GLY A 1 530 ? 11.521 7.679 -25.272 1.00 91.38 530 GLY A C 1
ATOM 4018 O O . GLY A 1 530 ? 11.978 6.745 -24.615 1.00 91.38 530 GLY A O 1
ATOM 4019 N N . SER A 1 531 ? 11.747 7.837 -26.570 1.00 89.00 531 SER A N 1
ATOM 4020 C CA . SER A 1 531 ? 12.676 7.024 -27.351 1.00 89.00 531 SER A CA 1
ATOM 4021 C C . SER A 1 531 ? 13.665 7.908 -28.105 1.00 89.00 531 SER A C 1
ATOM 4023 O O . SER A 1 531 ? 13.396 9.090 -28.346 1.00 89.00 531 SER A O 1
ATOM 4025 N N . ASP A 1 532 ? 14.800 7.310 -28.478 1.00 88.31 532 ASP A N 1
ATOM 4026 C CA . ASP A 1 532 ? 15.802 7.907 -29.369 1.00 88.31 532 ASP A CA 1
ATOM 4027 C C . ASP A 1 532 ? 16.379 9.233 -28.850 1.00 88.31 532 ASP A C 1
ATOM 4029 O O . ASP A 1 532 ? 16.683 10.145 -29.617 1.00 88.31 532 ASP A O 1
ATOM 4033 N N . PHE A 1 533 ? 16.498 9.381 -27.529 1.00 90.19 533 PHE A N 1
ATOM 4034 C CA . PHE A 1 533 ? 17.042 10.600 -26.952 1.00 90.19 533 PHE A CA 1
ATOM 4035 C C . PHE A 1 533 ? 18.535 10.747 -27.257 1.00 90.19 533 PHE A C 1
ATOM 4037 O O . PHE A 1 533 ? 19.321 9.821 -27.085 1.00 90.19 533 PHE A O 1
ATOM 4044 N N . TYR A 1 534 ? 18.954 11.945 -27.657 1.00 90.25 534 TYR A N 1
ATOM 4045 C CA . TYR A 1 534 ? 20.377 12.262 -27.765 1.00 90.25 534 TYR A CA 1
ATOM 4046 C C . TYR A 1 534 ? 20.956 12.596 -26.393 1.00 90.25 534 TYR A C 1
ATOM 4048 O O . TYR A 1 534 ? 20.230 13.035 -25.502 1.00 90.25 534 TYR A O 1
ATOM 4056 N N . THR A 1 535 ? 22.275 12.465 -26.236 1.00 87.69 535 THR A N 1
ATOM 4057 C CA . THR A 1 535 ? 22.962 12.910 -25.015 1.00 87.69 535 THR A CA 1
ATOM 4058 C C . THR A 1 535 ? 22.731 14.403 -24.764 1.00 87.69 535 THR A C 1
ATOM 4060 O O . THR A 1 535 ? 22.495 15.187 -25.688 1.00 87.69 535 THR A O 1
ATOM 4063 N N . LEU A 1 536 ? 22.860 14.828 -23.503 1.00 86.69 536 LEU A N 1
ATOM 4064 C CA . LEU A 1 536 ? 22.670 16.231 -23.100 1.00 86.69 536 LEU A CA 1
ATOM 4065 C C . LEU A 1 536 ? 23.703 17.199 -23.714 1.00 86.69 536 LEU A C 1
ATOM 4067 O O . LEU A 1 536 ? 23.584 18.413 -23.582 1.00 86.69 536 LEU A O 1
ATOM 4071 N N . THR A 1 537 ? 24.712 16.677 -24.415 1.00 87.31 537 THR A N 1
ATOM 4072 C CA . THR A 1 537 ? 25.613 17.458 -25.272 1.00 87.31 537 THR A CA 1
ATOM 4073 C C . THR A 1 537 ? 24.904 17.987 -26.523 1.00 87.31 537 THR A C 1
ATOM 4075 O O . THR A 1 537 ? 25.228 19.070 -27.003 1.00 87.31 537 THR A O 1
ATOM 4078 N N . PHE A 1 538 ? 23.931 17.239 -27.050 1.00 89.56 538 PHE A N 1
ATOM 4079 C CA . PHE A 1 538 ? 23.221 17.538 -28.298 1.00 89.56 538 PHE A CA 1
ATOM 4080 C C . PHE A 1 538 ? 21.743 17.887 -28.089 1.00 89.56 538 PHE A C 1
ATOM 4082 O O . PHE A 1 538 ? 21.095 18.393 -29.007 1.00 89.56 538 PHE A O 1
ATOM 4089 N N . MET A 1 539 ? 21.208 17.656 -26.891 1.00 90.38 539 MET A N 1
ATOM 4090 C CA . MET A 1 539 ? 19.826 17.953 -26.524 1.00 90.38 539 MET A CA 1
ATOM 4091 C C . MET A 1 539 ? 19.749 18.721 -25.202 1.00 90.38 539 MET A C 1
ATOM 4093 O O . MET A 1 539 ? 20.520 18.476 -24.282 1.00 90.38 539 MET A O 1
ATOM 4097 N N . GLU A 1 540 ? 18.796 19.643 -25.099 1.00 90.50 540 GLU A N 1
ATOM 4098 C CA . GLU A 1 540 ? 18.557 20.460 -23.912 1.00 90.50 540 GLU A CA 1
ATOM 4099 C C . GLU A 1 540 ? 17.079 20.401 -23.518 1.00 90.50 540 GLU A C 1
ATOM 4101 O O . GLU A 1 540 ? 16.191 20.451 -24.374 1.00 90.50 540 GLU A O 1
ATOM 4106 N N . ILE A 1 541 ? 16.824 20.316 -22.211 1.00 91.06 541 ILE A N 1
ATOM 4107 C CA . ILE A 1 541 ? 15.480 20.363 -21.632 1.00 91.06 541 ILE A CA 1
ATOM 4108 C C . ILE A 1 541 ? 15.325 21.689 -20.882 1.00 91.06 541 ILE A C 1
ATOM 4110 O O . ILE A 1 541 ? 16.157 22.035 -20.038 1.00 91.06 541 ILE A O 1
ATOM 4114 N N . LYS A 1 542 ? 14.269 22.441 -21.202 1.00 88.50 542 LYS A N 1
ATOM 4115 C CA . LYS A 1 542 ? 13.959 23.754 -20.620 1.00 88.50 542 LYS A CA 1
ATOM 4116 C C . LYS A 1 542 ? 12.594 23.765 -19.967 1.00 88.50 542 LYS A C 1
ATOM 4118 O O . LYS A 1 542 ? 11.645 23.215 -20.515 1.00 88.50 542 LYS A O 1
ATOM 4123 N N . LEU A 1 543 ? 12.488 24.482 -18.853 1.00 87.00 543 LEU A N 1
ATOM 4124 C CA . LEU A 1 543 ? 11.217 24.883 -18.264 1.00 87.00 543 LEU A CA 1
ATOM 4125 C C . LEU A 1 543 ? 11.106 26.411 -18.334 1.00 87.00 543 LEU A C 1
ATOM 4127 O O . LEU A 1 543 ? 11.827 27.144 -17.655 1.00 87.00 543 LEU A O 1
ATOM 4131 N N . GLY A 1 544 ? 10.230 26.900 -19.208 1.00 85.12 544 GLY A N 1
ATOM 4132 C CA . GLY A 1 544 ? 10.168 28.304 -19.596 1.00 85.12 544 GLY A CA 1
ATOM 4133 C C . GLY A 1 544 ? 11.448 28.718 -20.325 1.00 85.12 544 GLY A C 1
ATOM 4134 O O . GLY A 1 544 ? 11.857 28.096 -21.301 1.00 85.12 544 GLY A O 1
ATOM 4135 N N . SER A 1 545 ? 12.105 29.774 -19.846 1.00 82.81 545 SER A N 1
ATOM 4136 C CA . SER A 1 545 ? 13.387 30.237 -20.395 1.00 82.81 545 SER A CA 1
ATOM 4137 C C . SER A 1 545 ? 14.613 29.587 -19.748 1.00 82.81 545 SER A C 1
ATOM 4139 O O . SER A 1 545 ? 15.732 29.877 -20.166 1.00 82.81 545 SER A O 1
ATOM 4141 N N . GLN A 1 546 ? 14.429 28.773 -18.704 1.00 84.56 546 GLN A N 1
ATOM 4142 C CA . GLN A 1 546 ? 15.522 28.226 -17.907 1.00 84.56 546 GLN A CA 1
ATOM 4143 C C . GLN A 1 546 ? 15.838 26.789 -18.321 1.00 84.56 546 GLN A C 1
ATOM 4145 O O . GLN A 1 546 ? 14.955 25.933 -18.362 1.00 84.56 546 GLN A O 1
ATOM 4150 N N . SER A 1 547 ? 17.113 26.524 -18.584 1.00 85.00 547 SER A N 1
ATOM 4151 C CA . SER A 1 547 ? 17.636 25.176 -18.801 1.00 85.00 547 SER A CA 1
ATOM 4152 C C . SER A 1 547 ? 17.685 24.402 -17.489 1.00 85.00 547 SER A C 1
ATOM 4154 O O . SER A 1 547 ? 18.038 24.958 -16.448 1.00 85.00 547 SER A O 1
ATOM 4156 N N . TRP A 1 548 ? 17.318 23.124 -17.526 1.00 84.88 548 TRP A N 1
ATOM 4157 C CA . TRP A 1 548 ? 17.435 22.261 -16.357 1.00 84.88 548 TRP A CA 1
ATOM 4158 C C . TRP A 1 548 ? 18.903 22.021 -15.993 1.00 84.88 548 TRP A C 1
ATOM 4160 O O . TRP A 1 548 ? 19.723 21.660 -16.835 1.00 84.88 548 TRP A O 1
ATOM 4170 N N . GLU A 1 549 ? 19.219 22.200 -14.714 1.00 77.50 549 GLU A N 1
ATOM 4171 C CA . GLU A 1 549 ? 20.522 21.888 -14.128 1.00 77.50 549 GLU A CA 1
ATOM 4172 C C . GLU A 1 549 ? 20.422 20.569 -13.347 1.00 77.50 549 GLU A C 1
ATOM 4174 O O . GLU A 1 549 ? 19.373 20.260 -12.788 1.00 77.50 549 GLU A O 1
ATOM 4179 N N . ASN A 1 550 ? 21.514 19.799 -13.262 1.00 78.31 550 ASN A N 1
ATOM 4180 C CA . ASN A 1 550 ? 21.566 18.504 -12.556 1.00 78.31 550 ASN A CA 1
ATOM 4181 C C . ASN A 1 550 ? 20.576 17.448 -13.091 1.00 78.31 550 ASN A C 1
ATOM 4183 O O . ASN A 1 550 ? 19.912 16.749 -12.327 1.00 78.31 550 ASN A O 1
ATOM 4187 N N . ILE A 1 551 ? 20.478 17.330 -14.415 1.00 85.81 551 ILE A N 1
ATOM 4188 C CA . ILE A 1 551 ? 19.671 16.295 -15.065 1.00 85.81 551 ILE A CA 1
ATOM 4189 C C . ILE A 1 551 ? 20.337 14.925 -14.873 1.00 85.81 551 ILE A C 1
ATOM 4191 O O . ILE A 1 551 ? 21.528 14.758 -15.136 1.00 85.81 551 ILE A O 1
ATOM 4195 N N . HIS A 1 552 ? 19.550 13.933 -14.466 1.00 86.44 552 HIS A N 1
ATOM 4196 C CA . HIS A 1 552 ? 19.968 12.542 -14.347 1.00 86.44 552 HIS A CA 1
ATOM 4197 C C . HIS A 1 552 ? 19.369 11.711 -15.483 1.00 86.44 552 HIS A C 1
ATOM 4199 O O . HIS A 1 552 ? 18.160 11.745 -15.707 1.00 86.44 552 HIS A O 1
ATOM 4205 N N . THR A 1 553 ? 20.193 10.937 -16.185 1.00 87.06 553 THR A N 1
ATOM 4206 C CA . THR A 1 553 ? 19.705 9.929 -17.136 1.00 87.06 553 THR A CA 1
ATOM 4207 C C . THR A 1 553 ? 19.084 8.766 -16.367 1.00 87.06 553 THR A C 1
ATOM 4209 O O . THR A 1 553 ? 19.635 8.319 -15.358 1.00 87.06 553 THR A O 1
ATOM 4212 N N . LEU A 1 554 ? 17.936 8.269 -16.825 1.00 86.38 554 LEU A N 1
ATOM 4213 C CA . LEU A 1 554 ? 17.324 7.073 -16.250 1.00 86.38 554 LEU A CA 1
ATOM 4214 C C . LEU A 1 554 ? 18.208 5.845 -16.501 1.00 86.38 554 LEU A C 1
ATOM 4216 O O . LEU A 1 554 ? 18.836 5.725 -17.550 1.00 86.38 554 LEU A O 1
ATOM 4220 N N . SER A 1 555 ? 18.228 4.901 -15.558 1.00 81.44 555 SER A N 1
ATOM 4221 C CA . SER A 1 555 ? 19.060 3.689 -15.650 1.00 81.44 555 SER A CA 1
ATOM 4222 C C . SER A 1 555 ? 18.702 2.775 -16.826 1.00 81.44 555 SER A C 1
ATOM 4224 O O . SER A 1 555 ? 19.503 1.932 -17.207 1.00 81.44 555 SER A O 1
ATOM 4226 N N . ASP A 1 556 ? 17.489 2.911 -17.364 1.00 78.06 556 ASP A N 1
ATOM 4227 C CA . ASP A 1 556 ? 16.991 2.180 -18.532 1.00 78.06 556 ASP A CA 1
ATOM 4228 C C . ASP A 1 556 ? 17.257 2.917 -19.862 1.00 78.06 556 ASP A C 1
ATOM 4230 O O . ASP A 1 556 ? 16.857 2.430 -20.916 1.00 78.06 556 ASP A O 1
ATOM 4234 N N . GLY A 1 557 ? 17.887 4.100 -19.823 1.00 76.88 557 GLY A N 1
ATOM 4235 C CA . GLY A 1 557 ? 18.151 4.937 -20.998 1.00 76.88 557 GLY A CA 1
ATOM 4236 C C . GLY A 1 557 ? 16.901 5.549 -21.645 1.00 76.88 557 GLY A C 1
ATOM 4237 O O . GLY A 1 557 ? 17.007 6.230 -22.660 1.00 76.88 557 GLY A O 1
ATOM 4238 N N . SER A 1 558 ? 15.711 5.350 -21.068 1.00 86.44 558 SER A N 1
ATOM 4239 C CA . SER A 1 558 ? 14.433 5.761 -21.669 1.00 86.44 558 SER A CA 1
ATOM 4240 C C . SER A 1 558 ? 14.098 7.242 -21.484 1.00 86.44 558 SER A C 1
ATOM 4242 O O . SER A 1 558 ? 13.014 7.687 -21.866 1.00 86.44 558 SER A O 1
ATOM 4244 N N . GLY A 1 559 ? 14.981 8.021 -20.856 1.00 89.81 559 GLY A N 1
ATOM 4245 C CA . GLY A 1 559 ? 14.686 9.411 -20.552 1.00 89.81 559 GLY A CA 1
ATOM 4246 C C . GLY A 1 559 ? 15.584 10.070 -19.523 1.00 89.81 559 GLY A C 1
ATOM 4247 O O . GLY A 1 559 ? 16.647 9.565 -19.153 1.00 89.81 559 GLY A O 1
ATOM 4248 N N . TYR A 1 560 ? 15.103 11.216 -19.050 1.00 91.25 560 TYR A N 1
ATOM 4249 C CA . TYR A 1 560 ? 15.810 12.116 -18.149 1.00 91.25 560 TYR A CA 1
ATOM 4250 C C . TYR A 1 560 ? 14.924 12.531 -16.981 1.00 91.25 560 TYR A C 1
ATOM 4252 O O . TYR A 1 560 ? 13.723 12.732 -17.144 1.00 91.25 560 TYR A O 1
ATOM 4260 N N . ALA A 1 561 ? 15.530 12.707 -15.814 1.00 91.06 561 ALA A N 1
ATOM 4261 C CA . ALA A 1 561 ? 14.876 13.173 -14.603 1.00 91.06 561 ALA A CA 1
ATOM 4262 C C . ALA A 1 561 ? 15.576 14.419 -14.049 1.00 91.06 561 ALA A C 1
ATOM 4264 O O . ALA A 1 561 ? 16.804 14.499 -14.044 1.00 91.06 561 ALA A O 1
ATOM 4265 N N . CYS A 1 562 ? 14.803 15.385 -13.558 1.00 89.06 562 CYS A N 1
ATOM 4266 C CA . CYS A 1 562 ? 15.322 16.599 -12.931 1.00 89.06 562 CYS A CA 1
ATOM 4267 C C . CYS A 1 562 ? 14.462 17.005 -11.734 1.00 89.06 562 CYS A C 1
ATOM 4269 O O . CYS A 1 562 ? 13.241 16.856 -11.750 1.00 89.06 562 CYS A O 1
ATOM 4271 N N . VAL A 1 563 ? 15.092 17.564 -10.701 1.00 85.25 563 VAL A N 1
ATOM 4272 C CA . VAL A 1 563 ? 14.386 18.150 -9.556 1.00 85.25 563 VAL A CA 1
ATOM 4273 C C . VAL A 1 563 ? 13.845 19.524 -9.954 1.00 85.25 563 VAL A C 1
ATOM 4275 O O . VAL A 1 563 ? 14.598 20.385 -10.408 1.00 85.25 563 VAL A O 1
ATOM 4278 N N . LEU A 1 564 ? 12.546 19.754 -9.767 1.00 83.19 564 LEU A N 1
ATOM 4279 C CA . LEU A 1 564 ? 11.940 21.068 -9.962 1.00 83.19 564 LEU A CA 1
ATOM 4280 C C . LEU A 1 564 ? 12.386 22.050 -8.865 1.00 83.19 564 LEU A C 1
ATOM 4282 O O . LEU A 1 564 ? 12.402 21.689 -7.681 1.00 83.19 564 LEU A O 1
ATOM 4286 N N . PRO A 1 565 ? 12.655 23.322 -9.212 1.00 78.62 565 PRO A N 1
ATOM 4287 C CA . PRO A 1 565 ? 12.797 24.390 -8.227 1.00 78.62 565 PRO A CA 1
ATOM 4288 C C . PRO A 1 565 ? 11.561 24.470 -7.321 1.00 78.62 565 PRO A C 1
ATOM 4290 O O . PRO A 1 565 ? 10.437 24.362 -7.799 1.00 78.62 565 PRO A O 1
ATOM 4293 N N . ASN A 1 566 ? 11.737 24.713 -6.018 1.00 71.50 566 ASN A N 1
ATOM 4294 C CA . ASN A 1 566 ? 10.632 24.697 -5.037 1.00 71.50 566 ASN A CA 1
ATOM 4295 C C . ASN A 1 566 ? 9.488 25.691 -5.336 1.00 71.50 566 ASN A C 1
ATOM 4297 O O . ASN A 1 566 ? 8.395 25.559 -4.791 1.00 71.50 566 ASN A O 1
ATOM 4301 N N . ASN A 1 567 ? 9.758 26.693 -6.168 1.00 70.44 567 ASN A N 1
ATOM 4302 C CA . ASN A 1 567 ? 8.865 27.762 -6.596 1.00 70.44 567 ASN A CA 1
ATOM 4303 C C . ASN A 1 567 ? 8.551 27.708 -8.102 1.00 70.44 567 ASN A C 1
ATOM 4305 O O . ASN A 1 567 ? 8.179 28.736 -8.668 1.00 70.44 567 ASN A O 1
ATOM 4309 N N . ALA A 1 568 ? 8.736 26.554 -8.754 1.00 77.00 568 ALA A N 1
ATOM 4310 C CA . ALA A 1 568 ? 8.392 26.383 -10.161 1.00 77.00 568 ALA A CA 1
ATOM 4311 C C . ALA A 1 568 ? 6.918 26.750 -10.395 1.00 77.00 568 ALA A C 1
ATOM 4313 O O . ALA A 1 568 ? 6.030 26.249 -9.705 1.00 77.00 568 ALA A O 1
ATOM 4314 N N . ASP A 1 569 ? 6.687 27.660 -11.340 1.00 79.50 569 ASP A N 1
ATOM 4315 C CA . ASP A 1 569 ? 5.351 28.083 -11.757 1.00 79.50 569 ASP A CA 1
ATOM 4316 C C . ASP A 1 569 ? 4.886 27.275 -12.981 1.00 79.50 569 ASP A C 1
ATOM 4318 O O . ASP A 1 569 ? 5.676 26.526 -13.568 1.00 79.50 569 ASP A O 1
ATOM 4322 N N . LYS A 1 570 ? 3.630 27.449 -13.408 1.00 84.69 570 LYS A N 1
ATOM 4323 C CA . LYS A 1 570 ? 3.165 26.962 -14.710 1.00 84.69 570 LYS A CA 1
ATOM 4324 C C . LYS A 1 570 ? 4.049 27.558 -15.808 1.00 84.69 570 LYS A C 1
ATOM 4326 O O . LYS A 1 570 ? 4.065 28.769 -16.022 1.00 84.69 570 LYS A O 1
ATOM 4331 N N . GLN A 1 571 ? 4.768 26.697 -16.515 1.00 87.31 571 GLN A N 1
ATOM 4332 C CA . GLN A 1 571 ? 5.729 27.082 -17.544 1.00 87.31 571 GLN A CA 1
ATOM 4333 C C . GLN A 1 571 ? 5.690 26.082 -18.695 1.00 87.31 571 GLN A C 1
ATOM 4335 O O . GLN A 1 571 ? 5.211 24.961 -18.551 1.00 87.31 571 GLN A O 1
ATOM 4340 N N . ASN A 1 572 ? 6.211 26.477 -19.848 1.00 90.06 572 ASN A N 1
ATOM 4341 C CA . ASN A 1 572 ? 6.330 25.576 -20.985 1.00 90.06 572 ASN A CA 1
ATOM 4342 C C . ASN A 1 572 ? 7.519 24.621 -20.792 1.00 90.06 572 ASN A C 1
ATOM 4344 O O . ASN A 1 572 ? 8.633 25.086 -20.560 1.00 90.06 572 ASN A O 1
ATOM 4348 N N . LEU A 1 573 ? 7.299 23.309 -20.874 1.00 91.62 573 LEU A N 1
ATOM 4349 C CA . LEU A 1 573 ? 8.368 22.314 -20.894 1.00 91.62 573 LEU A CA 1
ATOM 4350 C C . LEU A 1 573 ? 8.759 22.033 -22.345 1.00 91.62 573 LEU A C 1
ATOM 4352 O O . LEU A 1 573 ? 7.954 21.536 -23.138 1.00 91.62 573 LEU A O 1
ATOM 4356 N N . THR A 1 574 ? 10.008 22.339 -22.683 1.00 92.38 574 THR A N 1
ATOM 4357 C CA . THR A 1 574 ? 10.538 22.230 -24.041 1.00 92.38 574 THR A CA 1
ATOM 4358 C C . THR A 1 574 ? 11.741 21.289 -24.080 1.00 92.38 574 THR A C 1
ATOM 4360 O O . THR A 1 574 ? 12.654 21.418 -23.269 1.00 92.38 574 THR A O 1
ATOM 4363 N N . VAL A 1 575 ? 11.774 20.370 -25.044 1.00 92.50 575 VAL A N 1
ATOM 4364 C CA . VAL A 1 575 ? 12.935 19.517 -25.352 1.00 92.50 575 VAL A CA 1
ATOM 4365 C C . VAL A 1 575 ? 13.408 19.880 -26.755 1.00 92.50 575 VAL A C 1
ATOM 4367 O O . VAL A 1 575 ? 12.628 19.776 -27.699 1.00 92.50 575 VAL A O 1
ATOM 4370 N N . LEU A 1 576 ? 14.649 20.344 -26.908 1.00 92.75 576 LEU A N 1
ATOM 4371 C CA . LEU A 1 576 ? 15.165 20.857 -28.185 1.00 92.75 576 LEU A CA 1
ATOM 4372 C C . LEU A 1 576 ? 16.635 20.490 -28.433 1.00 92.75 576 LEU A C 1
ATOM 4374 O O . LEU A 1 576 ? 17.352 20.077 -27.525 1.00 92.75 576 LEU A O 1
ATOM 4378 N N . ALA A 1 577 ? 17.087 20.663 -29.674 1.00 90.94 577 ALA A N 1
ATOM 4379 C CA . ALA A 1 577 ? 18.479 20.466 -30.070 1.00 90.94 577 ALA A CA 1
ATOM 4380 C C . ALA A 1 577 ? 19.391 21.607 -29.578 1.00 90.94 577 ALA A C 1
ATOM 4382 O O . ALA A 1 577 ? 19.090 22.789 -29.769 1.00 90.94 577 ALA A O 1
ATOM 4383 N N . VAL A 1 578 ? 20.542 21.267 -28.992 1.00 88.25 578 VAL A N 1
ATOM 4384 C CA . VAL A 1 578 ? 21.529 22.251 -28.511 1.00 88.25 578 VAL A CA 1
ATOM 4385 C C . VAL A 1 578 ? 22.176 22.967 -29.693 1.00 88.25 578 VAL A C 1
ATOM 4387 O O . VAL A 1 578 ? 22.705 22.338 -30.606 1.00 88.25 578 VAL A O 1
ATOM 4390 N N . GLY A 1 579 ? 22.168 24.303 -29.670 1.00 81.81 579 GLY A N 1
ATOM 4391 C CA . GLY A 1 579 ? 22.880 25.126 -30.656 1.00 81.81 579 GLY A CA 1
ATOM 4392 C C . GLY A 1 579 ? 22.316 25.074 -32.082 1.00 81.81 579 GLY A C 1
ATOM 4393 O O . GLY A 1 579 ? 22.930 25.639 -32.984 1.00 81.81 579 GLY A O 1
ATOM 4394 N N . GLN A 1 580 ? 21.155 24.443 -32.291 1.00 83.38 580 GLN A N 1
ATOM 4395 C CA . GLN A 1 580 ? 20.501 24.305 -33.596 1.00 83.38 580 GLN A CA 1
ATOM 4396 C C . GLN A 1 580 ? 19.130 25.007 -33.602 1.00 83.38 580 GLN A C 1
ATOM 4398 O O . GLN A 1 580 ? 18.094 24.348 -33.571 1.00 83.38 580 GLN A O 1
ATOM 4403 N N . PRO A 1 581 ? 19.082 26.352 -33.665 1.00 73.62 581 PRO A N 1
ATOM 4404 C CA . PRO A 1 581 ? 17.833 27.118 -33.564 1.00 73.62 581 PRO A CA 1
ATOM 4405 C C . PRO A 1 581 ? 16.884 26.946 -34.763 1.00 73.62 581 PRO A C 1
ATOM 4407 O O . PRO A 1 581 ? 15.784 27.485 -34.741 1.00 73.62 581 PRO A O 1
ATOM 4410 N N . GLN A 1 582 ? 17.321 26.260 -35.823 1.00 82.69 582 GLN A N 1
ATOM 4411 C CA . GLN A 1 582 ? 16.511 25.955 -37.007 1.00 82.69 582 GLN A CA 1
ATOM 4412 C C . GLN A 1 582 ? 15.752 24.622 -36.886 1.00 82.69 582 GLN A C 1
ATOM 4414 O O . GLN A 1 582 ? 14.917 24.331 -37.737 1.00 82.69 582 GLN A O 1
ATOM 4419 N N . ILE A 1 583 ? 16.059 23.800 -35.874 1.00 85.25 583 ILE A N 1
ATOM 4420 C CA . ILE A 1 583 ? 15.363 22.536 -35.614 1.00 85.25 583 ILE A CA 1
ATOM 4421 C C . ILE A 1 583 ? 14.196 22.829 -34.671 1.00 85.25 583 ILE A C 1
ATOM 4423 O O . ILE A 1 583 ? 14.398 23.375 -33.584 1.00 85.25 583 ILE A O 1
ATOM 4427 N N . ASP A 1 584 ? 12.982 22.461 -35.085 1.00 87.94 584 ASP A N 1
ATOM 4428 C CA . ASP A 1 584 ? 11.802 22.568 -34.229 1.00 87.94 584 ASP A CA 1
ATOM 4429 C C . ASP A 1 584 ? 11.989 21.746 -32.939 1.00 87.94 584 ASP A C 1
ATOM 4431 O O . ASP A 1 584 ? 12.602 20.674 -32.970 1.00 87.94 584 ASP A O 1
ATOM 4435 N N . PRO A 1 585 ? 11.460 22.202 -31.790 1.00 90.38 585 PRO A N 1
ATOM 4436 C CA . PRO A 1 585 ? 11.532 21.433 -30.556 1.00 90.38 585 PRO A CA 1
ATOM 4437 C C . PRO A 1 585 ? 10.927 20.033 -30.714 1.00 90.38 585 PRO A C 1
ATOM 4439 O O . PRO A 1 585 ? 9.816 19.879 -31.222 1.00 90.38 585 PRO A O 1
ATOM 4442 N N . TYR A 1 586 ? 11.620 19.021 -30.193 1.00 92.12 586 TYR A N 1
ATOM 4443 C CA . TYR A 1 586 ? 11.132 17.640 -30.124 1.00 92.12 586 TYR A CA 1
ATOM 4444 C C . TYR A 1 586 ? 9.899 17.507 -29.220 1.00 92.12 586 TYR A C 1
ATOM 4446 O O . TYR A 1 586 ? 9.074 16.612 -29.399 1.00 92.12 586 TYR A O 1
ATOM 4454 N N . TYR A 1 587 ? 9.766 18.404 -28.240 1.00 93.94 587 TYR A N 1
ATOM 4455 C CA . TYR A 1 587 ? 8.596 18.525 -27.379 1.00 93.94 587 TYR A CA 1
ATOM 4456 C C . TYR A 1 587 ? 8.417 19.976 -26.931 1.00 93.94 587 TYR A C 1
ATOM 4458 O O . TYR A 1 587 ? 9.404 20.652 -26.646 1.00 93.94 587 TYR A O 1
ATOM 4466 N N . ASN A 1 588 ? 7.174 20.455 -26.877 1.00 93.00 588 ASN A N 1
ATOM 4467 C CA . ASN A 1 588 ? 6.834 21.826 -26.491 1.00 93.00 588 ASN A CA 1
ATOM 4468 C C . ASN A 1 588 ? 5.369 21.887 -26.027 1.00 93.00 588 ASN A C 1
ATOM 4470 O O . ASN A 1 588 ? 4.463 21.996 -26.855 1.00 93.00 588 ASN A O 1
ATOM 4474 N N . GLN A 1 589 ? 5.127 21.760 -24.721 1.00 91.56 589 GLN A N 1
ATOM 4475 C CA . GLN A 1 589 ? 3.785 21.875 -24.134 1.00 91.56 589 GLN A CA 1
ATOM 4476 C C . GLN A 1 589 ? 3.833 22.531 -22.750 1.00 91.56 589 GLN A C 1
ATOM 4478 O O . GLN A 1 589 ? 4.850 22.485 -22.058 1.00 91.56 589 GLN A O 1
ATOM 4483 N N . ASP A 1 590 ? 2.706 23.105 -22.324 1.00 89.31 590 ASP A N 1
ATOM 4484 C CA . ASP A 1 590 ? 2.530 23.610 -20.961 1.00 89.31 590 ASP A CA 1
ATOM 4485 C C . ASP A 1 590 ? 2.717 22.479 -19.937 1.00 89.31 590 ASP A C 1
ATOM 4487 O O . ASP A 1 590 ? 2.043 21.451 -19.998 1.00 89.31 590 ASP A O 1
ATOM 4491 N N . PHE A 1 591 ? 3.589 22.702 -18.958 1.00 89.19 591 PHE A N 1
ATOM 4492 C CA . PHE A 1 591 ? 3.776 21.840 -17.802 1.00 89.19 591 PHE A CA 1
ATOM 4493 C C . PHE A 1 591 ? 3.255 22.547 -16.548 1.00 89.19 591 PHE A C 1
ATOM 4495 O O . PHE A 1 591 ? 3.631 23.683 -16.239 1.00 89.19 591 PHE A O 1
ATOM 4502 N N . ILE A 1 592 ? 2.355 21.875 -15.833 1.00 88.44 592 ILE A N 1
ATOM 4503 C CA . ILE A 1 592 ? 1.738 22.374 -14.605 1.00 88.44 592 ILE A CA 1
ATOM 4504 C C . ILE A 1 592 ? 2.233 21.483 -13.461 1.00 88.44 592 ILE A C 1
ATOM 4506 O O . ILE A 1 592 ? 1.827 20.323 -13.408 1.00 88.44 592 ILE A O 1
ATOM 4510 N N . PRO A 1 593 ? 3.098 21.987 -12.559 1.00 88.44 593 PRO A N 1
ATOM 4511 C CA . PRO A 1 593 ? 3.597 21.186 -11.449 1.00 88.44 593 PRO A CA 1
ATOM 4512 C C . PRO A 1 593 ? 2.468 20.699 -10.532 1.00 88.44 593 PRO A C 1
ATOM 4514 O O . PRO A 1 593 ? 1.635 21.492 -10.084 1.00 88.44 593 PRO A O 1
ATOM 4517 N N . GLU A 1 594 ? 2.443 19.407 -10.210 1.00 88.50 594 GLU A N 1
ATOM 4518 C CA . GLU A 1 594 ? 1.460 18.847 -9.274 1.00 88.50 594 GLU A CA 1
ATOM 4519 C C . GLU A 1 594 ? 1.748 19.324 -7.842 1.00 88.50 594 GLU A C 1
ATOM 4521 O O . GLU A 1 594 ? 2.922 19.407 -7.461 1.00 88.50 594 GLU A O 1
ATOM 4526 N N . PRO A 1 595 ? 0.727 19.629 -7.017 1.00 89.25 595 PRO A N 1
ATOM 4527 C CA . PRO A 1 595 ? 0.953 20.034 -5.632 1.00 89.25 595 PRO A CA 1
ATOM 4528 C C . PRO A 1 595 ? 1.633 18.904 -4.849 1.00 89.25 595 PRO A C 1
ATOM 4530 O O . PRO A 1 595 ? 1.190 17.760 -4.888 1.00 89.25 595 PRO A O 1
ATOM 4533 N N . TYR A 1 596 ? 2.682 19.221 -4.091 1.00 89.69 596 TYR A N 1
ATOM 4534 C CA . TYR A 1 596 ? 3.438 18.218 -3.333 1.00 89.69 596 TYR A CA 1
ATOM 4535 C C . TYR A 1 596 ? 3.552 18.603 -1.861 1.00 89.69 596 TYR A C 1
ATOM 4537 O O . TYR A 1 596 ? 4.026 19.689 -1.542 1.00 89.69 596 TYR A O 1
ATOM 4545 N N . LEU A 1 597 ? 3.138 17.721 -0.958 1.00 91.38 597 LEU A N 1
ATOM 4546 C CA . LEU A 1 597 ? 3.210 17.894 0.488 1.00 91.38 597 LEU A CA 1
ATOM 4547 C C . LEU A 1 597 ? 4.551 17.373 1.009 1.00 91.38 597 LEU A C 1
ATOM 4549 O O . LEU A 1 597 ? 4.945 16.245 0.714 1.00 91.38 597 LEU A O 1
ATOM 4553 N N . THR A 1 598 ? 5.241 18.184 1.807 1.00 90.12 598 THR A N 1
ATOM 4554 C CA . THR A 1 598 ? 6.574 17.873 2.341 1.00 90.12 598 THR A CA 1
ATOM 4555 C C . THR A 1 598 ? 6.545 17.457 3.806 1.00 90.12 598 THR A C 1
ATOM 4557 O O . THR A 1 598 ? 7.287 16.559 4.192 1.00 90.12 598 THR A O 1
ATOM 4560 N N . SER A 1 599 ? 5.722 18.099 4.638 1.00 92.12 599 SER A N 1
ATOM 4561 C CA . SER A 1 599 ? 5.608 17.765 6.062 1.00 92.12 599 SER A CA 1
ATOM 4562 C C . SER A 1 599 ? 4.346 18.339 6.700 1.00 92.12 599 SER A C 1
ATOM 4564 O O . SER A 1 599 ? 3.767 19.305 6.203 1.00 92.12 599 SER A O 1
ATOM 4566 N N . LEU A 1 600 ? 3.948 17.778 7.842 1.00 93.81 600 LEU A N 1
ATOM 4567 C CA . LEU A 1 600 ? 2.981 18.391 8.751 1.00 93.81 600 LEU A CA 1
ATOM 4568 C C . LEU A 1 600 ? 3.744 19.057 9.904 1.00 93.81 600 LEU A C 1
ATOM 4570 O O . LEU A 1 600 ? 4.808 18.586 10.306 1.00 93.81 600 LEU A O 1
ATOM 4574 N N . SER A 1 601 ? 3.208 20.141 10.468 1.00 92.75 601 SER A N 1
ATOM 4575 C CA . SER A 1 601 ? 3.776 20.764 11.675 1.00 92.75 601 SER A CA 1
ATOM 4576 C C . SER A 1 601 ? 3.782 19.822 12.879 1.00 92.75 601 SER A C 1
ATOM 4578 O O . SER A 1 601 ? 4.602 19.982 13.777 1.00 92.75 601 SER A O 1
ATOM 4580 N N . GLN A 1 602 ? 2.860 18.860 12.892 1.00 91.75 602 GLN A N 1
ATOM 4581 C CA . GLN A 1 602 ? 2.782 17.774 13.858 1.00 91.75 602 GLN A CA 1
ATOM 4582 C C . GLN A 1 602 ? 2.255 16.518 13.159 1.00 91.75 602 GLN A C 1
ATOM 4584 O O . GLN A 1 602 ? 1.213 16.557 12.505 1.00 91.75 602 GLN A O 1
ATOM 4589 N N . ASN A 1 603 ? 2.992 15.415 13.294 1.00 91.12 603 ASN A N 1
ATOM 4590 C CA . ASN A 1 603 ? 2.607 14.113 12.738 1.00 91.12 603 ASN A CA 1
ATOM 4591 C C . ASN A 1 603 ? 1.850 13.252 13.761 1.00 91.12 603 ASN A C 1
ATOM 4593 O O . ASN A 1 603 ? 1.304 12.222 13.389 1.00 91.12 603 ASN A O 1
ATOM 4597 N N . VAL A 1 604 ? 1.821 13.670 15.031 1.00 92.25 604 VAL A N 1
ATOM 4598 C CA . VAL A 1 604 ? 1.002 13.087 16.098 1.00 92.25 604 VAL A CA 1
ATOM 4599 C C . VAL A 1 604 ? -0.048 14.132 16.461 1.00 92.25 604 VAL A C 1
ATOM 4601 O O . VAL A 1 604 ? 0.325 15.257 16.790 1.00 92.25 604 VAL A O 1
ATOM 4604 N N . ILE A 1 605 ? -1.334 13.800 16.339 1.00 91.94 605 ILE A N 1
ATOM 4605 C CA . ILE A 1 605 ? -2.435 14.742 16.589 1.00 91.94 605 ILE A CA 1
ATOM 4606 C C . ILE A 1 605 ? -3.400 14.221 17.663 1.00 91.94 605 ILE A C 1
ATOM 4608 O O . ILE A 1 605 ? -3.667 13.019 17.715 1.00 91.94 605 ILE A O 1
ATOM 4612 N N . PRO A 1 606 ? -3.979 15.097 18.502 1.00 91.25 606 PRO A N 1
ATOM 4613 C CA . PRO A 1 606 ? -5.091 14.723 19.361 1.00 91.25 606 PRO A CA 1
ATOM 4614 C C . PRO A 1 606 ? -6.324 14.357 18.528 1.00 91.25 606 PRO A C 1
ATOM 4616 O O . PRO A 1 606 ? -6.490 14.778 17.381 1.00 91.25 606 PRO A O 1
ATOM 4619 N N . THR A 1 607 ? -7.226 13.592 19.135 1.00 89.75 607 THR A N 1
ATOM 4620 C CA . THR A 1 607 ? -8.538 13.273 18.534 1.00 89.75 607 THR A CA 1
ATOM 4621 C C . THR A 1 607 ? -9.456 14.494 18.461 1.00 89.75 607 THR A C 1
ATOM 4623 O O . THR A 1 607 ? -10.298 14.591 17.573 1.00 89.75 607 THR A O 1
ATOM 4626 N N . ALA A 1 608 ? -9.281 15.462 19.364 1.00 88.38 608 ALA A N 1
ATOM 4627 C CA . ALA A 1 608 ? -9.967 16.741 19.282 1.00 88.38 608 ALA A CA 1
ATOM 4628 C C . ALA A 1 608 ? -9.416 17.578 18.117 1.00 88.38 608 ALA A C 1
ATOM 4630 O O . ALA A 1 608 ? -8.213 17.577 17.854 1.00 88.38 608 ALA A O 1
ATOM 4631 N N . SER A 1 609 ? -10.289 18.340 17.452 1.00 90.06 609 SER A N 1
ATOM 4632 C CA . SER A 1 609 ? -9.883 19.262 16.385 1.00 90.06 609 SER A CA 1
ATOM 4633 C C . SER A 1 609 ? -8.742 20.177 16.828 1.00 90.06 609 SER A C 1
ATOM 4635 O O . SER A 1 609 ? -8.868 20.929 17.795 1.00 90.06 609 SER A O 1
ATOM 4637 N N . THR A 1 610 ? -7.644 20.145 16.078 1.00 92.12 610 THR A N 1
ATOM 4638 C CA . THR A 1 610 ? -6.443 20.942 16.327 1.00 92.12 610 THR A CA 1
ATOM 4639 C C . THR A 1 610 ? -5.971 21.598 15.036 1.00 92.12 610 THR A C 1
ATOM 4641 O O . THR A 1 610 ? -6.258 21.121 13.939 1.00 92.12 610 THR A O 1
ATOM 4644 N N . VAL A 1 611 ? -5.260 22.715 15.145 1.00 92.44 611 VAL A N 1
ATOM 4645 C CA . VAL A 1 611 ? -4.745 23.437 13.978 1.00 92.44 611 VAL A CA 1
ATOM 4646 C C . VAL A 1 611 ? -3.344 22.932 13.651 1.00 92.44 611 VAL A C 1
ATOM 4648 O O . VAL A 1 611 ? -2.453 22.980 14.496 1.00 92.44 611 VAL A O 1
ATOM 4651 N N . ILE A 1 612 ? -3.146 22.481 12.414 1.00 93.00 612 ILE A N 1
ATOM 4652 C CA . ILE A 1 612 ? -1.853 22.073 11.863 1.00 93.00 612 ILE A CA 1
ATOM 4653 C C . ILE A 1 612 ? -1.482 22.903 10.645 1.00 93.00 612 ILE A C 1
ATOM 4655 O O . ILE A 1 612 ? -2.341 23.404 9.919 1.00 93.00 612 ILE A O 1
ATOM 4659 N N . THR A 1 613 ? -0.183 23.007 10.396 1.00 91.81 613 THR A N 1
ATOM 4660 C CA . THR A 1 613 ? 0.353 23.560 9.155 1.00 91.81 613 THR A CA 1
ATOM 4661 C C . THR A 1 613 ? 0.787 22.410 8.256 1.00 91.81 613 THR A C 1
ATOM 4663 O O . THR A 1 613 ? 1.604 21.584 8.658 1.00 91.81 613 THR A O 1
ATOM 4666 N N . ILE A 1 614 ? 0.252 22.357 7.040 1.00 92.69 614 ILE A N 1
ATOM 4667 C CA . ILE A 1 614 ? 0.667 21.430 5.985 1.00 92.69 614 ILE A CA 1
ATOM 4668 C C . ILE A 1 614 ? 1.665 22.175 5.104 1.00 92.69 614 ILE A C 1
ATOM 4670 O O . ILE A 1 614 ? 1.290 23.124 4.417 1.00 92.69 614 ILE A O 1
ATOM 4674 N N . ASN A 1 615 ? 2.927 21.763 5.128 1.00 90.00 615 ASN A N 1
ATOM 4675 C CA . ASN A 1 615 ? 3.969 22.324 4.279 1.00 90.00 615 ASN A CA 1
ATOM 4676 C C . ASN A 1 615 ? 4.023 21.571 2.950 1.00 90.00 615 ASN A C 1
ATOM 4678 O O . ASN A 1 615 ? 3.797 20.360 2.891 1.00 90.00 615 ASN A O 1
ATOM 4682 N N . GLY A 1 616 ? 4.361 22.280 1.883 1.00 89.19 616 GLY A N 1
ATOM 4683 C CA . GLY A 1 616 ? 4.494 21.707 0.559 1.00 89.19 616 GLY A CA 1
ATOM 4684 C C . GLY A 1 616 ? 5.154 22.639 -0.447 1.00 89.19 616 GLY A C 1
ATOM 4685 O O . GLY A 1 616 ? 5.723 23.676 -0.106 1.00 89.19 616 GLY A O 1
ATOM 4686 N N . LYS A 1 617 ? 5.107 22.221 -1.706 1.00 86.81 617 LYS A N 1
ATOM 4687 C CA . LYS A 1 617 ? 5.674 22.895 -2.872 1.00 86.81 617 LYS A CA 1
ATOM 4688 C C . LYS A 1 617 ? 4.587 23.108 -3.923 1.00 86.81 617 LYS A C 1
ATOM 4690 O O . LYS A 1 617 ? 3.590 22.385 -3.948 1.00 86.81 617 LYS A O 1
ATOM 4695 N N . PHE A 1 618 ? 4.827 24.076 -4.806 1.00 85.44 618 PHE A N 1
ATOM 4696 C CA . PHE A 1 618 ? 3.991 24.374 -5.978 1.00 85.44 618 PHE A CA 1
ATOM 4697 C C . PHE A 1 618 ? 2.576 24.883 -5.660 1.00 85.44 618 PHE A C 1
ATOM 4699 O O . PHE A 1 618 ? 1.683 24.829 -6.504 1.00 85.44 618 PHE A O 1
ATOM 4706 N N . PHE A 1 619 ? 2.339 25.416 -4.456 1.00 84.00 619 PHE A N 1
ATOM 4707 C CA . PHE A 1 619 ? 1.008 25.924 -4.104 1.00 84.00 619 PHE A CA 1
ATOM 4708 C C . PHE A 1 619 ? 0.670 27.250 -4.795 1.00 84.00 619 PHE A C 1
ATOM 4710 O O . PHE A 1 619 ? -0.498 27.567 -5.000 1.00 84.00 619 PHE A O 1
ATOM 4717 N N . ASN A 1 620 ? 1.683 28.012 -5.206 1.00 78.06 620 ASN A N 1
ATOM 4718 C CA . ASN A 1 620 ? 1.526 29.256 -5.959 1.00 78.06 620 ASN A CA 1
ATOM 4719 C C . ASN A 1 620 ? 0.997 29.072 -7.385 1.00 78.06 620 ASN A C 1
ATOM 4721 O O . ASN A 1 620 ? 0.492 30.039 -7.941 1.00 78.06 620 ASN A O 1
ATOM 4725 N N . VAL A 1 621 ? 1.099 27.877 -7.969 1.00 81.50 621 VAL A N 1
ATOM 4726 C CA . VAL A 1 621 ? 0.681 27.628 -9.360 1.00 81.50 621 VAL A CA 1
ATOM 4727 C C . VAL A 1 621 ? -0.835 27.799 -9.522 1.00 81.50 621 VAL A C 1
ATOM 4729 O O . VAL A 1 621 ? -1.321 28.303 -10.532 1.00 81.50 621 VAL A O 1
ATOM 4732 N N . TYR A 1 622 ? -1.603 27.429 -8.497 1.00 82.62 622 TYR A N 1
ATOM 4733 C CA . TYR A 1 622 ? -3.062 27.314 -8.564 1.00 82.62 622 TYR A CA 1
ATOM 4734 C C . TYR A 1 622 ? -3.774 28.528 -7.955 1.00 82.62 622 TYR A C 1
ATOM 4736 O O . TYR A 1 622 ? -4.686 28.401 -7.128 1.00 82.62 622 TYR A O 1
ATOM 4744 N N . THR A 1 623 ? -3.342 29.735 -8.335 1.00 75.44 623 THR A N 1
ATOM 4745 C CA . THR A 1 623 ? -4.012 30.972 -7.904 1.00 75.44 623 THR A CA 1
ATOM 4746 C C . THR A 1 623 ? -5.456 31.010 -8.419 1.00 75.44 623 THR A C 1
ATOM 4748 O O . THR A 1 623 ? -5.716 30.898 -9.612 1.00 75.44 623 THR A O 1
ATOM 4751 N N . GLY A 1 624 ? -6.421 31.154 -7.504 1.00 76.44 624 GLY A N 1
ATOM 4752 C CA . GLY A 1 624 ? -7.853 31.199 -7.832 1.00 76.44 624 GLY A CA 1
ATOM 4753 C C . GLY A 1 624 ? -8.589 29.853 -7.796 1.00 76.44 624 GLY A C 1
ATOM 4754 O O . GLY A 1 624 ? -9.814 29.851 -7.922 1.00 76.44 624 GLY A O 1
ATOM 4755 N N . GLU A 1 625 ? -7.898 28.730 -7.573 1.00 86.88 625 GLU A N 1
ATOM 4756 C CA . GLU A 1 625 ? -8.552 27.435 -7.335 1.00 86.88 625 GLU A CA 1
ATOM 4757 C C . GLU A 1 625 ? -9.019 27.262 -5.884 1.00 86.88 625 GLU A C 1
ATOM 4759 O O . GLU A 1 625 ? -8.514 27.893 -4.951 1.00 86.88 625 GLU A O 1
ATOM 4764 N N . GLN A 1 626 ? -9.997 26.375 -5.689 1.00 88.75 626 GLN A N 1
ATOM 4765 C CA . GLN A 1 626 ? -10.452 25.965 -4.363 1.00 88.75 626 GLN A CA 1
ATOM 4766 C C . GLN A 1 626 ? -9.613 24.793 -3.855 1.00 88.75 626 GLN A C 1
ATOM 4768 O O . GLN A 1 626 ? -9.530 23.751 -4.507 1.00 88.75 626 GLN A O 1
ATOM 4773 N N . TRP A 1 627 ? -9.039 24.957 -2.665 1.00 90.25 627 TRP A N 1
ATOM 4774 C CA . TRP A 1 627 ? -8.178 23.968 -2.027 1.00 90.25 627 TRP A CA 1
ATOM 4775 C C . TRP A 1 627 ? -8.981 23.118 -1.047 1.00 90.25 627 TRP A C 1
ATOM 4777 O O . TRP A 1 627 ? -9.596 23.644 -0.123 1.00 90.25 627 TRP A O 1
ATOM 4787 N N . TYR A 1 628 ? -8.964 21.801 -1.221 1.00 92.62 628 TYR A N 1
ATOM 4788 C CA . TYR A 1 628 ? -9.576 20.859 -0.291 1.00 92.62 628 TYR A CA 1
ATOM 4789 C C . TYR A 1 628 ? -8.494 20.023 0.372 1.00 92.62 628 TYR A C 1
ATOM 4791 O O . TYR A 1 628 ? -7.808 19.268 -0.307 1.00 92.62 628 TYR A O 1
ATOM 4799 N N . VAL A 1 629 ? -8.372 20.100 1.693 1.00 94.19 629 VAL A N 1
ATOM 4800 C CA . VAL A 1 629 ? -7.592 19.113 2.445 1.00 94.19 629 VAL A CA 1
ATOM 4801 C C . VAL A 1 629 ? -8.468 17.889 2.655 1.00 94.19 629 VAL A C 1
ATOM 4803 O O . VAL A 1 629 ? -9.616 17.996 3.088 1.00 94.19 629 VAL A O 1
ATOM 4806 N N . VAL A 1 630 ? -7.929 16.726 2.318 1.00 94.00 630 VAL A N 1
ATOM 4807 C CA . VAL A 1 630 ? -8.571 15.429 2.483 1.00 94.00 630 VAL A CA 1
ATOM 4808 C C . VAL A 1 630 ? -7.884 14.707 3.636 1.00 94.00 630 VAL A C 1
ATOM 4810 O O . VAL A 1 630 ? -6.745 14.274 3.483 1.00 94.00 630 VAL A O 1
ATOM 4813 N N . GLN A 1 631 ? -8.563 14.588 4.778 1.00 93.12 631 GLN A N 1
ATOM 4814 C CA . GLN A 1 631 ? -8.119 13.785 5.922 1.00 93.12 631 GLN A CA 1
ATOM 4815 C C . GLN A 1 631 ? -8.920 12.480 5.924 1.00 93.12 631 GLN A C 1
ATOM 4817 O O . GLN A 1 631 ? -10.129 12.470 6.182 1.00 93.12 631 GLN A O 1
ATOM 4822 N N . GLY A 1 632 ? -8.265 11.379 5.561 1.00 84.50 632 GLY A N 1
ATOM 4823 C CA . GLY A 1 632 ? -8.924 10.106 5.286 1.00 84.50 632 GLY A CA 1
ATOM 4824 C C . GLY A 1 632 ? -9.969 10.222 4.172 1.00 84.50 632 GLY A C 1
ATOM 4825 O O . GLY A 1 632 ? -9.617 10.355 3.005 1.00 84.50 632 GLY A O 1
ATOM 4826 N N . ASN A 1 633 ? -11.257 10.183 4.527 1.00 84.38 633 ASN A N 1
ATOM 4827 C CA . ASN A 1 633 ? -12.370 10.279 3.567 1.00 84.38 633 ASN A CA 1
ATOM 4828 C C . ASN A 1 633 ? -13.074 11.646 3.577 1.00 84.38 633 ASN A C 1
ATOM 4830 O O . ASN A 1 633 ? -13.996 11.874 2.791 1.00 84.38 633 ASN A O 1
ATOM 4834 N N . ILE A 1 634 ? -12.673 12.552 4.470 1.00 90.19 634 ILE A N 1
ATOM 4835 C CA . ILE A 1 634 ? -13.358 13.826 4.688 1.00 90.19 634 ILE A CA 1
ATOM 4836 C C . ILE A 1 634 ? -12.616 14.923 3.937 1.00 90.19 634 ILE A C 1
ATOM 4838 O O . ILE A 1 634 ? -11.413 15.097 4.112 1.00 90.19 634 ILE A O 1
ATOM 4842 N N . LYS A 1 635 ? -13.348 15.667 3.100 1.00 92.00 635 LYS A N 1
ATOM 4843 C CA . LYS A 1 635 ? -12.821 16.794 2.324 1.00 92.00 635 LYS A CA 1
ATOM 4844 C C . LYS A 1 635 ? -13.249 18.112 2.960 1.00 92.00 635 LYS A C 1
ATOM 4846 O O . LYS A 1 635 ? -14.441 18.411 3.004 1.00 92.00 635 LYS A O 1
ATOM 4851 N N . THR A 1 636 ? -12.283 18.921 3.369 1.00 93.06 636 THR A N 1
ATOM 4852 C CA . THR A 1 636 ? -12.508 20.228 3.993 1.00 93.06 636 THR A CA 1
ATOM 4853 C C . THR A 1 636 ? -11.944 21.325 3.105 1.00 93.06 636 THR A C 1
ATOM 4855 O O . THR A 1 636 ? -10.775 21.280 2.731 1.00 93.06 636 THR A O 1
ATOM 4858 N N . LEU A 1 637 ? -12.767 22.321 2.777 1.00 90.81 637 LEU A N 1
ATOM 4859 C CA . LEU A 1 637 ? -12.315 23.507 2.054 1.00 90.81 637 LEU A CA 1
ATOM 4860 C C . LEU A 1 637 ? -11.375 24.329 2.951 1.00 90.81 637 LEU A C 1
ATOM 4862 O O . LEU A 1 637 ? -11.742 24.676 4.073 1.00 90.81 637 LEU A O 1
ATOM 4866 N N . VAL A 1 638 ? -10.191 24.658 2.446 1.00 87.62 638 VAL A N 1
ATOM 4867 C CA . VAL A 1 638 ? -9.200 25.518 3.103 1.00 87.62 638 VAL A CA 1
ATOM 4868 C C . VAL A 1 638 ? -8.833 26.692 2.204 1.00 87.62 638 VAL A C 1
ATOM 4870 O O . VAL A 1 638 ? -8.873 26.600 0.978 1.00 87.62 638 VAL A O 1
ATOM 4873 N N . THR A 1 639 ? -8.451 27.806 2.823 1.00 72.94 639 THR A N 1
ATOM 4874 C CA . THR A 1 639 ? -7.938 28.980 2.113 1.00 72.94 639 THR A CA 1
ATOM 4875 C C . THR A 1 639 ? -6.420 29.030 2.292 1.00 72.94 639 THR A C 1
ATOM 4877 O O . THR A 1 639 ? -5.963 29.048 3.439 1.00 72.94 639 THR A O 1
ATOM 4880 N N . PRO A 1 640 ? -5.622 29.058 1.210 1.00 66.62 640 PRO A N 1
ATOM 4881 C CA . PRO A 1 640 ? -4.174 29.223 1.308 1.00 66.62 640 PRO A CA 1
ATOM 4882 C C . PRO A 1 640 ? -3.801 30.511 2.051 1.00 66.62 640 PRO A C 1
ATOM 4884 O O . PRO A 1 640 ? -4.464 31.540 1.900 1.00 66.62 640 PRO A O 1
ATOM 4887 N N . ILE A 1 641 ? -2.728 30.478 2.845 1.00 65.81 641 ILE A N 1
ATOM 4888 C CA . ILE A 1 641 ? -2.242 31.674 3.543 1.00 65.81 641 ILE A CA 1
ATOM 4889 C C . ILE A 1 641 ? -1.592 32.597 2.508 1.00 65.81 641 ILE A C 1
ATOM 4891 O O . ILE A 1 641 ? -0.623 32.222 1.855 1.00 65.81 641 ILE A O 1
ATOM 4895 N N . ALA A 1 642 ? -2.087 33.828 2.393 1.00 52.00 642 ALA A N 1
ATOM 4896 C CA . ALA A 1 642 ? -1.694 34.787 1.357 1.00 52.00 642 ALA A CA 1
ATOM 4897 C C . ALA A 1 642 ? -0.217 35.257 1.389 1.00 52.00 642 ALA A C 1
ATOM 4899 O O . ALA A 1 642 ? 0.172 36.060 0.547 1.00 52.00 642 ALA A O 1
ATOM 4900 N N . THR A 1 643 ? 0.607 34.804 2.341 1.00 51.56 643 THR A N 1
ATOM 4901 C CA . THR A 1 643 ? 1.970 35.325 2.563 1.00 51.56 643 THR A CA 1
ATOM 4902 C C . THR A 1 643 ? 3.100 34.304 2.405 1.00 51.56 643 THR A C 1
ATOM 4904 O O . THR A 1 643 ? 4.247 34.728 2.329 1.00 51.56 643 THR A O 1
ATOM 4907 N N . ASN A 1 644 ? 2.815 32.996 2.305 1.00 54.19 644 ASN A N 1
ATOM 4908 C CA . ASN A 1 644 ? 3.826 31.954 2.071 1.00 54.19 644 ASN A CA 1
ATOM 4909 C C . ASN A 1 644 ? 3.296 30.909 1.080 1.00 54.19 644 ASN A C 1
ATOM 4911 O O . ASN A 1 644 ? 2.373 30.159 1.381 1.00 54.19 644 ASN A O 1
ATOM 4915 N N . THR A 1 645 ? 3.922 30.824 -0.092 1.00 65.88 645 THR A N 1
ATOM 4916 C CA . THR A 1 645 ? 3.562 29.947 -1.224 1.00 65.88 645 THR A CA 1
ATOM 4917 C C . THR A 1 645 ? 3.826 28.450 -0.992 1.00 65.88 645 THR A C 1
ATOM 4919 O O . THR A 1 645 ? 3.823 27.665 -1.937 1.00 65.88 645 THR A O 1
ATOM 4922 N N . THR A 1 646 ? 4.081 28.046 0.253 1.00 78.56 646 THR A N 1
ATOM 4923 C CA . THR A 1 646 ? 4.593 26.719 0.628 1.00 78.56 646 THR A CA 1
ATOM 4924 C C . THR A 1 646 ? 3.859 26.089 1.812 1.00 78.56 646 THR A C 1
ATOM 4926 O O . THR A 1 646 ? 4.280 25.038 2.288 1.00 78.56 646 THR A O 1
ATOM 4929 N N . ALA A 1 647 ? 2.784 26.699 2.327 1.00 85.75 647 ALA A N 1
ATOM 4930 C CA . ALA A 1 647 ? 2.075 26.168 3.491 1.00 85.75 647 ALA A CA 1
ATOM 4931 C C . ALA A 1 647 ? 0.560 26.432 3.474 1.00 85.75 647 ALA A C 1
ATOM 4933 O O . ALA A 1 647 ? 0.094 27.470 3.003 1.00 85.75 647 ALA A O 1
ATOM 4934 N N . LEU A 1 648 ? -0.203 25.505 4.056 1.00 87.88 648 LEU A N 1
ATOM 4935 C CA . LEU A 1 648 ? -1.645 25.602 4.294 1.00 87.88 648 LEU A CA 1
ATOM 4936 C C . LEU A 1 648 ? -1.920 25.461 5.796 1.00 87.88 648 LEU A C 1
ATOM 4938 O O . LEU A 1 648 ? -1.359 24.576 6.437 1.00 87.88 648 LEU A O 1
ATOM 4942 N N . ILE A 1 649 ? -2.802 26.292 6.356 1.00 88.75 649 ILE A N 1
ATOM 4943 C CA . ILE A 1 649 ? -3.349 26.065 7.703 1.00 88.75 649 ILE A CA 1
ATOM 4944 C C . ILE A 1 649 ? -4.579 25.172 7.571 1.00 88.75 649 ILE A C 1
ATOM 4946 O O . ILE A 1 649 ? -5.494 25.477 6.806 1.00 88.75 649 ILE A O 1
ATOM 4950 N N . TYR A 1 650 ? -4.608 24.089 8.339 1.00 92.00 650 TYR A N 1
ATOM 4951 C CA . TYR A 1 650 ? -5.697 23.128 8.356 1.00 92.00 650 TYR A CA 1
ATOM 4952 C C . TYR A 1 650 ? -6.123 22.817 9.789 1.00 92.00 650 TYR A C 1
ATOM 4954 O O . TYR A 1 650 ? -5.295 22.477 10.628 1.00 92.00 650 TYR A O 1
ATOM 4962 N N . THR A 1 651 ? -7.421 22.903 10.067 1.00 93.06 651 THR A N 1
ATOM 4963 C CA . THR A 1 651 ? -7.994 22.391 11.316 1.00 93.06 651 THR A CA 1
ATOM 4964 C C . THR A 1 651 ? -8.397 20.941 11.095 1.00 93.06 651 THR A C 1
ATOM 4966 O O . THR A 1 651 ? -9.266 20.672 10.264 1.00 93.06 651 THR A O 1
ATOM 4969 N N . THR A 1 652 ? -7.773 20.021 11.829 1.00 92.12 652 THR A N 1
ATOM 4970 C CA . THR A 1 652 ? -8.062 18.589 11.736 1.00 92.12 652 THR A CA 1
ATOM 4971 C C . THR A 1 652 ? -9.517 18.306 12.081 1.00 92.12 652 THR A C 1
ATOM 4973 O O . THR A 1 652 ? -10.146 18.977 12.913 1.00 92.12 652 THR A O 1
ATOM 4976 N N . VAL A 1 653 ? -10.073 17.294 11.424 1.00 90.69 653 VAL A N 1
ATOM 4977 C CA . VAL A 1 653 ? -11.424 16.832 11.719 1.00 90.69 653 VAL A CA 1
ATOM 4978 C C . VAL A 1 653 ? -11.474 16.293 13.145 1.00 90.69 653 VAL A C 1
ATOM 4980 O O . VAL A 1 653 ? -10.570 15.586 13.583 1.00 90.69 653 VAL A O 1
ATOM 4983 N N . ASN A 1 654 ? -12.548 16.630 13.855 1.00 88.38 654 ASN A N 1
ATOM 4984 C CA . ASN A 1 654 ? -12.814 16.100 15.181 1.00 88.38 654 ASN A CA 1
ATOM 4985 C C . ASN A 1 654 ? -13.071 14.589 15.098 1.00 88.38 654 ASN A C 1
ATOM 4987 O O . ASN A 1 654 ? -13.956 14.165 14.350 1.00 88.38 654 ASN A O 1
ATOM 4991 N N . GLY A 1 655 ? -12.358 13.803 15.900 1.00 84.88 655 GLY A N 1
ATOM 4992 C CA . GLY A 1 655 ? -12.521 12.359 16.007 1.00 84.88 655 GLY A CA 1
ATOM 4993 C C . GLY A 1 655 ? -11.396 11.510 15.435 1.00 84.88 655 GLY A C 1
ATOM 4994 O O . GLY A 1 655 ? -10.431 11.993 14.837 1.00 84.88 655 GLY A O 1
ATOM 4995 N N . LEU A 1 656 ? -11.570 10.200 15.603 1.00 86.88 656 LEU A N 1
ATOM 4996 C CA . LEU A 1 656 ? -10.697 9.173 15.045 1.00 86.88 656 LEU A CA 1
ATOM 4997 C C . LEU A 1 656 ? -11.158 8.807 13.631 1.00 86.88 656 LEU A C 1
ATOM 4999 O O . LEU A 1 656 ? -12.278 8.347 13.422 1.00 86.88 656 LEU A O 1
ATOM 5003 N N . ILE A 1 657 ? -10.272 8.993 12.656 1.00 84.88 657 ILE A N 1
ATOM 5004 C CA . ILE A 1 657 ? -10.489 8.626 11.258 1.00 84.88 657 ILE A CA 1
ATOM 5005 C C . ILE A 1 657 ? -9.586 7.428 10.945 1.00 84.88 657 ILE A C 1
ATOM 5007 O O . ILE A 1 657 ? -8.370 7.548 11.089 1.00 84.88 657 ILE A O 1
ATOM 5011 N N . PRO A 1 658 ? -10.133 6.287 10.482 1.00 80.75 658 PRO A N 1
ATOM 5012 C CA . PRO A 1 658 ? -9.339 5.073 10.267 1.00 80.75 658 PRO A CA 1
ATOM 5013 C C . PRO A 1 658 ? -8.242 5.217 9.205 1.00 80.75 658 PRO A C 1
ATOM 5015 O O . PRO A 1 658 ? -7.219 4.545 9.282 1.00 80.75 658 PRO A O 1
ATOM 5018 N N . ASN A 1 659 ? -8.436 6.086 8.211 1.00 84.38 659 ASN A N 1
ATOM 5019 C CA . ASN A 1 659 ? -7.412 6.381 7.215 1.00 84.38 659 ASN A CA 1
ATOM 5020 C C . ASN A 1 659 ? -6.570 7.582 7.673 1.00 84.38 659 ASN A C 1
ATOM 5022 O O . ASN A 1 659 ? -6.991 8.732 7.530 1.00 84.38 659 ASN A O 1
ATOM 5026 N N . THR A 1 660 ? -5.380 7.308 8.207 1.00 89.00 660 THR A N 1
ATOM 5027 C CA . THR A 1 660 ? -4.495 8.305 8.824 1.00 89.00 660 THR A CA 1
ATOM 5028 C C . THR A 1 660 ? -3.572 9.009 7.823 1.00 89.00 660 THR A C 1
ATOM 5030 O O . THR A 1 660 ? -2.397 9.261 8.093 1.00 89.00 660 THR A O 1
ATOM 5033 N N . HIS A 1 661 ? -4.117 9.349 6.653 1.00 92.88 661 HIS A N 1
ATOM 5034 C CA . HIS A 1 661 ? -3.412 10.090 5.611 1.00 92.88 661 HIS A CA 1
ATOM 5035 C C . HIS A 1 661 ? -4.075 11.440 5.334 1.00 92.88 661 HIS A C 1
ATOM 5037 O O . HIS A 1 661 ? -5.299 11.587 5.407 1.00 92.88 661 HIS A O 1
ATOM 5043 N N . ILE A 1 662 ? -3.247 12.414 4.970 1.00 94.50 662 ILE A N 1
ATOM 5044 C CA . ILE A 1 662 ? -3.640 13.740 4.508 1.00 94.50 662 ILE A CA 1
ATOM 5045 C C . ILE A 1 662 ? -3.171 13.920 3.065 1.00 94.50 662 ILE A C 1
ATOM 5047 O O . ILE A 1 662 ? -2.012 13.664 2.748 1.00 94.50 662 ILE A O 1
ATOM 5051 N N . SER A 1 663 ? -4.068 14.394 2.205 1.00 94.38 663 SER A N 1
ATOM 5052 C CA . SER A 1 663 ? -3.746 14.906 0.867 1.00 94.38 663 SER A CA 1
ATOM 5053 C C . SER A 1 663 ? -4.464 16.225 0.614 1.00 94.38 663 SER A C 1
ATOM 5055 O O . SER A 1 663 ? -5.313 16.656 1.395 1.00 94.38 663 SER A O 1
ATOM 5057 N N . VAL A 1 664 ? -4.132 16.876 -0.490 1.00 92.94 664 VAL A N 1
ATOM 5058 C CA . VAL A 1 664 ? -4.808 18.069 -0.982 1.00 92.94 664 VAL A CA 1
ATOM 5059 C C . VAL A 1 664 ? -5.397 17.768 -2.352 1.00 92.94 664 VAL A C 1
ATOM 5061 O O . VAL A 1 664 ? -4.743 17.166 -3.193 1.00 92.94 664 VAL A O 1
ATOM 5064 N N . THR A 1 665 ? -6.638 18.184 -2.585 1.00 92.31 665 THR A N 1
ATOM 5065 C CA . THR A 1 665 ? -7.311 18.134 -3.886 1.00 92.31 665 THR A CA 1
ATOM 5066 C C . THR A 1 665 ? -7.732 19.536 -4.308 1.00 92.31 665 THR A C 1
ATOM 5068 O O . THR A 1 665 ? -8.287 20.285 -3.504 1.00 92.31 665 THR A O 1
ATOM 5071 N N . LEU A 1 666 ? -7.530 19.872 -5.576 1.00 89.88 666 LEU A N 1
ATOM 5072 C CA . LEU A 1 666 ? -7.850 21.177 -6.148 1.00 89.88 666 LEU A CA 1
ATOM 5073 C C . LEU A 1 666 ? -9.097 21.116 -7.042 1.00 89.88 666 LEU A C 1
ATOM 5075 O O . LEU A 1 666 ? -9.392 20.086 -7.655 1.00 89.88 666 LEU A O 1
ATOM 5079 N N . LYS A 1 667 ? -9.857 22.215 -7.114 1.00 86.75 667 LYS A N 1
ATOM 5080 C CA . LYS A 1 667 ? -10.976 22.381 -8.057 1.00 86.75 667 LYS A CA 1
ATOM 5081 C C . LYS A 1 667 ? -10.900 23.731 -8.785 1.00 86.75 667 LYS A C 1
ATOM 5083 O O . LYS A 1 667 ? -10.723 24.752 -8.114 1.00 86.75 667 LYS A O 1
ATOM 5088 N N . PRO A 1 668 ? -11.167 23.757 -10.111 1.00 84.25 668 PRO A N 1
ATOM 5089 C CA . PRO A 1 668 ? -11.743 22.676 -10.926 1.00 84.25 668 PRO A CA 1
ATOM 5090 C C . PRO A 1 668 ? -10.735 21.693 -11.543 1.00 84.25 668 PRO A C 1
ATOM 5092 O O . PRO A 1 668 ? -11.186 20.730 -12.156 1.00 84.25 668 PRO A O 1
ATOM 5095 N N . SER A 1 669 ? -9.420 21.899 -11.394 1.00 84.94 669 SER A N 1
ATOM 5096 C CA . SER A 1 669 ? -8.398 21.068 -12.058 1.00 84.94 669 SER A CA 1
ATOM 5097 C C . SER A 1 669 ? -8.488 19.576 -11.720 1.00 84.94 669 SER A C 1
ATOM 5099 O O . SER A 1 669 ? -8.148 18.737 -12.548 1.00 84.94 669 SER A O 1
ATOM 5101 N N . GLY A 1 670 ? -8.963 19.234 -10.517 1.00 87.81 670 GLY A N 1
ATOM 5102 C CA . GLY A 1 670 ? -9.029 17.854 -10.039 1.00 87.81 670 GLY A CA 1
ATOM 5103 C C . GLY A 1 670 ? -7.677 17.290 -9.598 1.00 87.81 670 GLY A C 1
ATOM 5104 O O . GLY A 1 670 ? -7.620 16.120 -9.231 1.00 87.81 670 GLY A O 1
ATOM 5105 N N . MET A 1 671 ? -6.616 18.105 -9.600 1.00 88.56 671 MET A N 1
ATOM 5106 C CA . MET A 1 671 ? -5.264 17.706 -9.206 1.00 88.56 671 MET A CA 1
ATOM 5107 C C . MET A 1 671 ? -5.229 17.283 -7.737 1.00 88.56 671 MET A C 1
ATOM 5109 O O . MET A 1 671 ? -5.831 17.937 -6.878 1.00 88.56 671 MET A O 1
ATOM 5113 N N . THR A 1 672 ? -4.501 16.207 -7.441 1.00 90.44 672 THR A N 1
ATOM 5114 C CA . THR A 1 672 ? -4.326 15.672 -6.085 1.00 90.44 672 THR A CA 1
ATOM 5115 C C . THR A 1 672 ? -2.855 15.584 -5.724 1.00 90.44 672 THR A C 1
ATOM 5117 O O . THR A 1 672 ? -2.057 15.143 -6.542 1.00 90.44 672 THR A O 1
ATOM 5120 N N . SER A 1 673 ? -2.499 15.958 -4.499 1.00 92.44 673 SER A N 1
ATOM 5121 C CA . SER A 1 673 ? -1.137 15.793 -3.993 1.00 92.44 673 SER A CA 1
ATOM 5122 C C . SER A 1 673 ? -0.825 14.347 -3.599 1.00 92.44 673 SER A C 1
ATOM 5124 O O . SER A 1 673 ? -1.719 13.510 -3.468 1.00 92.44 673 SER A O 1
ATOM 5126 N N . ASN A 1 674 ? 0.443 14.089 -3.274 1.00 91.81 674 ASN A N 1
ATOM 5127 C CA . ASN A 1 674 ? 0.855 12.916 -2.501 1.00 91.81 674 ASN A CA 1
ATOM 5128 C C . ASN A 1 674 ? 0.189 12.871 -1.109 1.00 91.81 674 ASN A C 1
ATOM 5130 O O . ASN A 1 674 ? -0.423 13.841 -0.643 1.00 91.81 674 ASN A O 1
ATOM 5134 N N . LEU A 1 675 ? 0.346 11.724 -0.443 1.00 93.31 675 LEU A N 1
ATOM 5135 C CA . LEU A 1 675 ? -0.180 11.446 0.891 1.00 93.31 675 LEU A CA 1
ATOM 5136 C C . LEU A 1 675 ? 0.899 11.666 1.960 1.00 93.31 675 LEU A C 1
ATOM 5138 O O . LEU A 1 675 ? 2.002 11.137 1.844 1.00 93.31 675 LEU A O 1
ATOM 5142 N N . LEU A 1 676 ? 0.557 12.378 3.034 1.00 94.06 676 LEU A N 1
ATOM 5143 C CA . LEU A 1 676 ? 1.331 12.402 4.278 1.00 94.06 676 LEU A CA 1
ATOM 5144 C C . LEU A 1 676 ? 0.610 11.600 5.355 1.00 94.06 676 LEU A C 1
ATOM 5146 O O . LEU A 1 676 ? -0.595 11.753 5.534 1.00 94.06 676 LEU A O 1
ATOM 5150 N N . SER A 1 677 ? 1.349 10.765 6.081 1.00 93.06 677 SER A N 1
ATOM 5151 C CA . SER A 1 677 ? 0.805 9.989 7.200 1.00 93.06 677 SER A CA 1
ATOM 5152 C C . SER A 1 677 ? 0.848 10.788 8.502 1.00 93.06 677 SER A C 1
ATOM 5154 O O . SER A 1 677 ? 1.794 11.540 8.743 1.00 93.06 677 SER A O 1
ATOM 5156 N N . PHE A 1 678 ? -0.139 10.573 9.365 1.00 92.38 678 PHE A N 1
ATOM 5157 C CA . PHE A 1 678 ? -0.139 11.016 10.758 1.00 92.38 678 PHE A CA 1
ATOM 5158 C C . PHE A 1 678 ? -0.551 9.857 11.678 1.00 92.38 678 PHE A C 1
ATOM 5160 O O . PHE A 1 678 ? -1.015 8.816 11.216 1.00 92.38 678 PHE A O 1
ATOM 5167 N N . THR A 1 679 ? -0.384 10.026 12.984 1.00 91.44 679 THR A N 1
ATOM 5168 C CA . THR A 1 679 ? -0.908 9.124 14.014 1.00 91.44 679 THR A CA 1
ATOM 5169 C C . THR A 1 679 ? -1.685 9.925 15.050 1.00 91.44 679 THR A C 1
ATOM 5171 O O . THR A 1 679 ? -1.493 11.134 15.191 1.00 91.44 679 THR A O 1
ATOM 5174 N N . TYR A 1 680 ? -2.575 9.261 15.780 1.00 91.19 680 TYR A N 1
ATOM 5175 C CA . TYR A 1 680 ? -3.252 9.882 16.911 1.00 91.19 680 TYR A CA 1
ATOM 5176 C C . TYR A 1 680 ? -2.403 9.773 18.181 1.00 91.19 680 TYR A C 1
ATOM 5178 O O . TYR A 1 680 ? -1.605 8.847 18.327 1.00 91.19 680 TYR A O 1
ATOM 5186 N N . GLU A 1 681 ? -2.555 10.732 19.089 1.00 91.00 681 GLU A N 1
ATOM 5187 C CA . GLU A 1 681 ? -2.072 10.595 20.462 1.00 91.00 681 GLU A CA 1
ATOM 5188 C C . GLU A 1 681 ? -2.760 9.407 21.151 1.00 91.00 681 GLU A C 1
ATOM 5190 O O . GLU A 1 681 ? -3.966 9.210 20.988 1.00 91.00 681 GLU A O 1
ATOM 5195 N N . SER A 1 682 ? -2.009 8.641 21.947 1.00 89.25 682 SER A N 1
ATOM 5196 C CA . SER A 1 682 ? -2.555 7.493 22.674 1.00 89.25 682 SER A CA 1
ATOM 5197 C C . SER A 1 682 ? -3.687 7.906 23.620 1.00 89.25 682 SER A C 1
ATOM 5199 O O . SER A 1 682 ? -3.600 8.915 24.329 1.00 89.25 682 SER A O 1
ATOM 5201 N N . ALA A 1 683 ? -4.746 7.102 23.638 1.00 93.31 683 ALA A N 1
ATOM 5202 C CA . ALA A 1 683 ? -5.866 7.251 24.549 1.00 93.31 683 ALA A CA 1
ATOM 5203 C C . ALA A 1 683 ? -5.419 7.040 26.001 1.00 93.31 683 ALA A C 1
ATOM 5205 O O . ALA A 1 683 ? -4.610 6.162 26.301 1.00 93.31 683 ALA A O 1
ATOM 5206 N N . THR A 1 684 ? -5.968 7.833 26.921 1.00 93.12 684 THR A N 1
ATOM 5207 C CA . THR A 1 684 ? -5.790 7.618 28.361 1.00 93.12 684 THR A CA 1
ATOM 5208 C C . THR A 1 684 ? -7.144 7.583 29.042 1.00 93.12 684 THR A C 1
ATOM 5210 O O . THR A 1 684 ? -8.035 8.355 28.694 1.00 93.12 684 THR A O 1
ATOM 5213 N N . VAL A 1 685 ? -7.309 6.695 30.021 1.00 95.12 685 VAL A N 1
ATOM 5214 C CA . VAL A 1 685 ? -8.527 6.600 30.831 1.00 95.12 685 VAL A CA 1
ATOM 5215 C C . VAL A 1 685 ? -8.188 7.052 32.243 1.00 95.12 685 VAL A C 1
ATOM 5217 O O . VAL A 1 685 ? -7.262 6.541 32.868 1.00 95.12 685 VAL A O 1
ATOM 5220 N N . THR A 1 686 ? -8.929 8.037 32.737 1.00 94.25 686 THR A N 1
ATOM 5221 C CA . THR A 1 686 ? -8.743 8.624 34.066 1.00 94.25 686 THR A CA 1
ATOM 5222 C C . THR A 1 686 ? -9.651 7.983 35.108 1.00 94.25 686 THR A C 1
ATOM 5224 O O . THR A 1 686 ? -9.240 7.844 36.259 1.00 94.25 686 THR A O 1
ATOM 5227 N N . SER A 1 687 ? -10.866 7.568 34.735 1.00 94.19 687 SER A N 1
ATOM 5228 C CA . SER A 1 687 ? -11.784 6.880 35.649 1.00 94.19 687 SER A CA 1
ATOM 5229 C C . SER A 1 687 ? -12.852 6.061 34.927 1.00 94.19 687 SER A C 1
ATOM 5231 O O . SER A 1 687 ? -13.258 6.402 33.819 1.00 94.19 687 SER A O 1
ATOM 5233 N N . ILE A 1 688 ? -13.382 5.052 35.615 1.00 96.00 688 ILE A N 1
ATOM 5234 C CA . ILE A 1 688 ? -14.596 4.308 35.260 1.00 96.00 688 ILE A CA 1
ATOM 5235 C C . ILE A 1 688 ? -15.526 4.289 36.479 1.00 96.00 688 ILE A C 1
ATOM 5237 O O . ILE A 1 688 ? -15.059 4.133 37.608 1.00 96.00 688 ILE A O 1
ATOM 5241 N N . SER A 1 689 ? -16.830 4.479 36.284 1.00 94.75 689 SER A N 1
ATOM 5242 C CA . SER A 1 689 ? -17.805 4.481 37.384 1.00 94.75 689 SER A CA 1
ATOM 5243 C C . SER A 1 689 ? -19.185 4.011 36.937 1.00 94.75 689 SER A C 1
ATOM 5245 O O . SER A 1 689 ? -19.599 4.294 35.816 1.00 94.75 689 SER A O 1
ATOM 5247 N N . GLN A 1 690 ? -19.896 3.309 37.823 1.00 94.88 690 GLN A N 1
ATOM 5248 C CA . GLN A 1 690 ? -21.299 2.938 37.631 1.00 94.88 690 GLN A CA 1
ATOM 5249 C C . GLN A 1 690 ? -22.193 4.170 37.826 1.00 94.88 690 GLN A C 1
ATOM 5251 O O . GLN A 1 690 ? -21.995 4.938 38.773 1.00 94.88 690 GLN A O 1
ATOM 5256 N N . MET A 1 691 ? -23.148 4.378 36.922 1.00 93.19 691 MET A N 1
ATOM 5257 C CA . MET A 1 691 ? -24.053 5.525 36.959 1.00 93.19 691 MET A CA 1
ATOM 5258 C C . MET A 1 691 ? -25.182 5.305 37.979 1.00 93.19 691 MET A C 1
ATOM 5260 O O . MET A 1 691 ? -25.445 4.194 38.437 1.00 93.19 691 MET A O 1
ATOM 5264 N N . SER A 1 692 ? -25.828 6.400 38.382 1.00 87.25 692 SER A N 1
ATOM 5265 C CA . SER A 1 692 ? -26.981 6.405 39.286 1.00 87.25 692 SER A CA 1
ATOM 5266 C C . SER A 1 692 ? -27.989 7.441 38.780 1.00 87.25 692 SER A C 1
ATOM 5268 O O . SER A 1 692 ? -27.569 8.561 38.470 1.00 87.25 692 SER A O 1
ATOM 5270 N N . PRO A 1 693 ? -29.291 7.110 38.674 1.00 84.44 693 PRO A N 1
ATOM 5271 C CA . PRO A 1 693 ? -29.950 5.910 39.211 1.00 84.44 693 PRO A CA 1
ATOM 5272 C C . PRO A 1 693 ? -29.840 4.646 38.336 1.00 84.44 693 PRO A C 1
ATOM 5274 O O . PRO A 1 693 ? -30.155 3.562 38.812 1.00 84.44 693 PRO A O 1
ATOM 5277 N N . GLU A 1 694 ? -29.403 4.762 37.083 1.00 89.06 694 GLU A N 1
ATOM 5278 C CA . GLU A 1 694 ? -29.329 3.647 36.126 1.00 89.06 694 GLU A CA 1
ATOM 5279 C C . GLU A 1 694 ? -28.054 2.820 36.345 1.00 89.06 694 GLU A C 1
ATOM 5281 O O . GLU A 1 694 ? -27.006 3.058 35.746 1.00 89.06 694 GLU A O 1
ATOM 5286 N N . THR A 1 695 ? -28.140 1.840 37.242 1.00 89.12 695 THR A N 1
ATOM 5287 C CA . THR A 1 695 ? -27.009 1.006 37.681 1.00 89.12 695 THR A CA 1
ATOM 5288 C C . THR A 1 695 ? -26.463 0.085 36.581 1.00 89.12 695 THR A C 1
ATOM 5290 O O . THR A 1 695 ? -25.337 -0.401 36.688 1.00 89.12 695 THR A O 1
ATOM 5293 N N . ASN A 1 696 ? -27.204 -0.145 35.495 1.00 94.19 696 ASN A N 1
ATOM 5294 C CA . ASN A 1 696 ? -26.727 -0.882 34.321 1.00 94.19 696 ASN A CA 1
ATOM 5295 C C . ASN A 1 696 ? -25.899 -0.032 33.350 1.00 94.19 696 ASN A C 1
ATOM 5297 O O . ASN A 1 696 ? -25.446 -0.565 32.339 1.00 94.19 696 ASN A O 1
ATOM 5301 N N . LEU A 1 697 ? -25.692 1.255 33.632 1.00 96.25 697 LEU A N 1
ATOM 5302 C CA . LEU A 1 697 ? -24.848 2.125 32.823 1.00 96.25 697 LEU A CA 1
ATOM 5303 C C . LEU A 1 697 ? -23.520 2.416 33.521 1.00 96.25 697 LEU A C 1
ATOM 5305 O O . LEU A 1 697 ? -23.447 2.560 34.744 1.00 96.25 697 LEU A O 1
ATOM 5309 N N . ILE A 1 698 ? -22.457 2.528 32.729 1.00 97.12 698 ILE A N 1
ATOM 5310 C CA . ILE A 1 698 ? -21.134 2.951 33.192 1.00 97.12 698 ILE A CA 1
ATOM 5311 C C . ILE A 1 698 ? -20.649 4.164 32.402 1.00 97.12 698 ILE A C 1
ATOM 5313 O O . ILE A 1 698 ? -20.849 4.250 31.193 1.00 97.12 698 ILE A O 1
ATOM 5317 N N . ASN A 1 699 ? -19.969 5.068 33.103 1.00 96.44 699 ASN A N 1
ATOM 5318 C CA . ASN A 1 699 ? -19.310 6.251 32.561 1.00 96.44 699 ASN A CA 1
ATOM 5319 C C . ASN A 1 699 ? -17.792 6.062 32.647 1.00 96.44 699 ASN A C 1
ATOM 5321 O O . ASN A 1 699 ? -17.247 5.861 33.739 1.00 96.44 699 ASN A O 1
ATOM 5325 N N . ILE A 1 700 ? -17.114 6.143 31.507 1.00 97.31 700 ILE A N 1
ATOM 5326 C CA . ILE A 1 700 ? -15.656 6.083 31.374 1.00 97.31 700 ILE A CA 1
ATOM 5327 C C . ILE A 1 700 ? -15.171 7.475 30.972 1.00 97.31 700 ILE A C 1
ATOM 5329 O O . ILE A 1 700 ? -15.663 8.046 30.003 1.00 97.31 700 ILE A O 1
ATOM 5333 N N . ARG A 1 701 ? -14.195 8.030 31.695 1.00 96.56 701 ARG A N 1
ATOM 5334 C CA . ARG A 1 701 ? -13.608 9.351 31.425 1.00 96.56 701 ARG A CA 1
ATOM 5335 C C . ARG A 1 701 ? -12.141 9.232 31.070 1.00 96.56 701 ARG A C 1
ATOM 5337 O O . ARG A 1 701 ? -11.442 8.368 31.593 1.00 96.56 701 ARG A O 1
ATOM 5344 N N . GLY A 1 702 ? -11.663 10.124 30.212 1.00 94.81 702 GLY A N 1
ATOM 5345 C CA . GLY A 1 702 ? -10.302 10.056 29.698 1.00 94.81 702 GLY A CA 1
ATOM 5346 C C . GLY A 1 702 ? -9.937 11.199 28.763 1.00 94.81 702 GLY A C 1
ATOM 5347 O O . GLY A 1 702 ? -10.592 12.241 28.745 1.00 94.81 702 GLY A O 1
ATOM 5348 N N . THR A 1 703 ? -8.884 10.992 27.983 1.00 92.94 703 THR A N 1
ATOM 5349 C CA . THR A 1 703 ? -8.481 11.857 26.871 1.00 92.94 703 THR A CA 1
ATOM 5350 C C . THR A 1 703 ? -8.201 11.007 25.645 1.00 92.94 703 THR A C 1
ATOM 5352 O O . THR A 1 703 ? -7.785 9.856 25.761 1.00 92.94 703 THR A O 1
ATOM 5355 N N . ASN A 1 704 ? -8.375 11.594 24.464 1.00 92.00 704 ASN A N 1
ATOM 5356 C CA . ASN A 1 704 ? -8.138 10.921 23.190 1.00 92.00 704 ASN A CA 1
ATOM 5357 C C . ASN A 1 704 ? -8.967 9.644 22.978 1.00 92.00 704 ASN A C 1
ATOM 5359 O O . ASN A 1 704 ? -8.542 8.733 22.279 1.00 92.00 704 ASN A O 1
ATOM 5363 N N . LEU A 1 705 ? -10.177 9.602 23.543 1.00 92.00 705 LEU A N 1
ATOM 5364 C CA . LEU A 1 705 ? -11.078 8.449 23.443 1.00 92.00 705 LEU A CA 1
ATOM 5365 C C . LEU A 1 705 ? -11.807 8.351 22.088 1.00 92.00 705 LEU A C 1
ATOM 5367 O O . LEU A 1 705 ? -12.547 7.403 21.870 1.00 92.00 705 LEU A O 1
ATOM 5371 N N . GLY A 1 706 ? -11.616 9.304 21.170 1.00 87.62 706 GLY A N 1
ATOM 5372 C CA . GLY A 1 706 ? -12.347 9.357 19.897 1.00 87.62 706 GLY A CA 1
ATOM 5373 C C . GLY A 1 706 ? -13.750 9.945 20.036 1.00 87.62 706 GLY A C 1
ATOM 5374 O O . GLY A 1 706 ? -14.084 10.521 21.055 1.00 87.62 706 GLY A O 1
ATOM 5375 N N . ASN A 1 707 ? -14.588 9.869 19.003 1.00 86.75 707 ASN A N 1
ATOM 5376 C CA . ASN A 1 707 ? -15.922 10.500 19.006 1.00 86.75 707 ASN A CA 1
ATOM 5377 C C . ASN A 1 707 ? -17.010 9.668 18.309 1.00 86.75 707 ASN A C 1
ATOM 5379 O O . ASN A 1 707 ? -18.059 10.193 17.941 1.00 86.75 707 ASN A O 1
ATOM 5383 N N . SER A 1 708 ? -16.727 8.392 18.059 1.00 84.50 708 SER A N 1
ATOM 5384 C CA . SER A 1 708 ? -17.636 7.467 17.390 1.00 84.50 708 SER A CA 1
ATOM 5385 C C . SER A 1 708 ? -17.455 6.069 17.960 1.00 84.50 708 SER A C 1
ATOM 5387 O O . SER A 1 708 ? -16.348 5.652 18.302 1.00 84.50 708 SER A O 1
ATOM 5389 N N . ASP A 1 709 ? -18.560 5.342 18.002 1.00 81.75 709 ASP A N 1
ATOM 5390 C CA . ASP A 1 709 ? -18.652 3.914 18.295 1.00 81.75 709 ASP A CA 1
ATOM 5391 C C . ASP A 1 709 ? -17.755 3.026 17.418 1.00 81.75 709 ASP A C 1
ATOM 5393 O O . ASP A 1 709 ? -17.261 2.014 17.894 1.00 81.75 709 ASP A O 1
ATOM 5397 N N . PHE A 1 710 ? -17.460 3.407 16.171 1.00 81.38 710 PHE A N 1
ATOM 5398 C CA . PHE A 1 710 ? -16.509 2.669 15.330 1.00 81.38 710 PHE A CA 1
ATOM 5399 C C . PHE A 1 710 ? -15.074 2.703 15.881 1.00 81.38 710 PHE A C 1
ATOM 5401 O O . PHE A 1 710 ? -14.260 1.836 15.573 1.00 81.38 710 PHE A O 1
ATOM 5408 N N . SER A 1 711 ? -14.738 3.730 16.662 1.00 83.00 711 SER A N 1
ATOM 5409 C CA . SER A 1 711 ? -13.360 4.000 17.075 1.00 83.00 711 SER A CA 1
ATOM 5410 C C . SER A 1 711 ? -12.961 3.400 18.420 1.00 83.00 711 SER A C 1
ATOM 5412 O O . SER A 1 711 ? -11.783 3.449 18.781 1.00 83.00 711 SER A O 1
ATOM 5414 N N . VAL A 1 712 ? -13.927 2.823 19.136 1.00 91.38 712 VAL A N 1
ATOM 5415 C CA . VAL A 1 712 ? -13.767 2.309 20.493 1.00 91.38 712 VAL A CA 1
ATOM 5416 C C . VAL A 1 712 ? -14.512 0.990 20.629 1.00 91.38 712 VAL A C 1
ATOM 5418 O O . VAL A 1 712 ? -15.631 0.854 20.153 1.00 91.38 712 VAL A O 1
ATOM 5421 N N . ASN A 1 713 ? -13.928 0.035 21.340 1.00 94.25 713 ASN A N 1
ATOM 5422 C CA . ASN A 1 713 ? -14.614 -1.160 21.803 1.00 94.25 713 ASN A CA 1
ATOM 5423 C C . ASN A 1 713 ? -14.372 -1.315 23.304 1.00 94.25 713 ASN A C 1
ATOM 5425 O O . ASN A 1 713 ? -13.235 -1.224 23.762 1.00 94.25 713 ASN A O 1
ATOM 5429 N N . VAL A 1 714 ? -15.435 -1.533 24.074 1.00 96.88 714 VAL A N 1
ATOM 5430 C CA . VAL A 1 714 ? -15.344 -1.748 25.520 1.00 96.88 714 VAL A CA 1
ATOM 5431 C C . VAL A 1 714 ? -15.834 -3.152 25.812 1.00 96.88 714 VAL A C 1
ATOM 5433 O O . VAL A 1 714 ? -16.972 -3.484 25.481 1.00 96.88 714 VAL A O 1
ATOM 5436 N N . LYS A 1 715 ? -15.000 -3.973 26.449 1.00 97.56 715 LYS A N 1
ATOM 5437 C CA . LYS A 1 715 ? -15.374 -5.324 26.867 1.00 97.56 715 LYS A CA 1
ATOM 5438 C C . LYS A 1 715 ? -15.403 -5.436 28.377 1.00 97.56 715 LYS A C 1
ATOM 5440 O O . LYS A 1 715 ? -14.570 -4.868 29.089 1.00 97.56 715 LYS A O 1
ATOM 5445 N N . ASP A 1 716 ? -16.366 -6.207 28.851 1.00 96.38 716 ASP A N 1
ATOM 5446 C CA . ASP A 1 716 ? -16.494 -6.546 30.259 1.00 96.38 716 ASP A CA 1
ATOM 5447 C C . ASP A 1 716 ? -15.450 -7.596 30.701 1.00 96.38 716 ASP A C 1
ATOM 5449 O O . ASP A 1 716 ? -14.721 -8.142 29.867 1.00 96.38 716 ASP A O 1
ATOM 5453 N N . PRO A 1 717 ? -15.361 -7.925 32.004 1.00 95.94 717 PRO A N 1
ATOM 5454 C CA . PRO A 1 717 ? -14.391 -8.901 32.507 1.00 95.94 717 PRO A CA 1
ATOM 5455 C C . PRO A 1 717 ? -14.565 -10.330 31.971 1.00 95.94 717 PRO A C 1
ATOM 5457 O O . PRO A 1 717 ? -13.694 -11.172 32.184 1.00 95.94 717 PRO A O 1
ATOM 5460 N N . LYS A 1 718 ? -15.682 -10.632 31.298 1.00 93.81 718 LYS A N 1
ATOM 5461 C CA . LYS A 1 718 ? -15.907 -11.907 30.604 1.00 93.81 718 LYS A CA 1
ATOM 5462 C C . LYS A 1 718 ? -15.453 -11.865 29.141 1.00 93.81 718 LYS A C 1
ATOM 5464 O O . LYS A 1 718 ? -15.503 -12.892 28.468 1.00 93.81 718 LYS A O 1
ATOM 5469 N N . GLY A 1 719 ? -15.013 -10.706 28.651 1.00 94.00 719 GLY A N 1
ATOM 5470 C CA . GLY A 1 719 ? -14.634 -10.468 27.262 1.00 94.00 719 GLY A CA 1
ATOM 5471 C C . GLY A 1 719 ? -15.810 -10.119 26.347 1.00 94.00 719 GLY A C 1
ATOM 5472 O O . GLY A 1 719 ? -15.628 -10.086 25.131 1.00 94.00 719 GLY A O 1
ATOM 5473 N N . SER A 1 720 ? -17.003 -9.864 26.896 1.00 94.50 720 SER A N 1
ATOM 5474 C CA . SER A 1 720 ? -18.189 -9.516 26.109 1.00 94.50 720 SER A CA 1
ATOM 5475 C C . SER A 1 720 ? -18.191 -8.035 25.753 1.00 94.50 720 SER A C 1
ATOM 5477 O O . SER A 1 720 ? -18.027 -7.188 26.629 1.00 94.50 720 SER A O 1
ATOM 5479 N N . GLU A 1 721 ? -18.435 -7.717 24.483 1.00 96.19 721 GLU A N 1
ATOM 5480 C CA . GLU A 1 721 ? -18.536 -6.333 24.008 1.00 96.19 721 GLU A CA 1
ATOM 5481 C C . GLU A 1 721 ? -19.789 -5.647 24.565 1.00 96.19 721 GLU A C 1
ATOM 5483 O O . GLU A 1 721 ? -20.916 -6.153 24.455 1.00 96.19 721 GLU A O 1
ATOM 5488 N N . LEU A 1 722 ? -19.584 -4.481 25.172 1.00 96.50 722 LEU A N 1
ATOM 5489 C CA . LEU A 1 722 ? -20.637 -3.636 25.712 1.00 96.50 722 LEU A CA 1
ATOM 5490 C C . LEU A 1 722 ? -21.265 -2.780 24.618 1.00 96.50 722 LEU A C 1
ATOM 5492 O O . LEU A 1 722 ? -20.641 -2.433 23.617 1.00 96.50 722 LEU A O 1
ATOM 5496 N N . LYS A 1 723 ? -22.525 -2.406 24.828 1.00 95.06 723 LYS A N 1
ATOM 5497 C CA . LYS A 1 723 ? -23.209 -1.488 23.922 1.00 95.06 723 LYS A CA 1
ATOM 5498 C C . LYS A 1 723 ? -22.823 -0.057 24.284 1.00 95.06 723 LYS A C 1
ATOM 5500 O O . LYS A 1 723 ? -23.106 0.394 25.391 1.00 95.06 723 LYS A O 1
ATOM 5505 N N . LEU A 1 724 ? -22.204 0.644 23.342 1.00 95.69 724 LEU A N 1
ATOM 5506 C CA . LEU A 1 724 ? -21.852 2.054 23.486 1.00 95.69 724 LEU A CA 1
ATOM 5507 C C . LEU A 1 724 ? -23.106 2.920 23.308 1.00 95.69 724 LEU A C 1
ATOM 5509 O O . LEU A 1 724 ? -23.886 2.711 22.378 1.00 95.69 724 LEU A O 1
ATOM 5513 N N . ILE A 1 725 ? -23.308 3.865 24.221 1.00 94.12 725 ILE A N 1
ATOM 5514 C CA . ILE A 1 725 ? -24.422 4.821 24.216 1.00 94.12 725 ILE A CA 1
ATOM 5515 C C . ILE A 1 725 ? -23.939 6.163 23.677 1.00 94.12 725 ILE A C 1
ATOM 5517 O O . ILE A 1 725 ? -24.542 6.719 22.762 1.00 94.12 725 ILE A O 1
ATOM 5521 N N . GLU A 1 726 ? -22.836 6.662 24.230 1.00 92.56 726 GLU A N 1
ATOM 5522 C CA . GLU A 1 726 ? -22.235 7.937 23.854 1.00 92.56 726 GLU A CA 1
ATOM 5523 C C . GLU A 1 726 ? -20.714 7.788 23.805 1.00 92.56 726 GLU A C 1
ATOM 5525 O O . GLU A 1 726 ? -20.119 7.155 24.675 1.00 92.56 726 GLU A O 1
ATOM 5530 N N . VAL A 1 727 ? -20.081 8.363 22.779 1.00 92.56 727 VAL A N 1
ATOM 5531 C CA . VAL A 1 727 ? -18.621 8.400 22.632 1.00 92.56 727 VAL A CA 1
ATOM 5532 C C . VAL A 1 727 ? -18.204 9.819 22.270 1.00 92.56 727 VAL A C 1
ATOM 5534 O O . VAL A 1 727 ? -18.637 10.379 21.265 1.00 92.56 727 VAL A O 1
ATOM 5537 N N . SER A 1 728 ? -17.330 10.399 23.081 1.00 91.69 728 SER A N 1
ATOM 5538 C CA . SER A 1 728 ? -16.722 11.711 22.879 1.00 91.69 728 SER A CA 1
ATOM 5539 C C . SER A 1 728 ? -15.245 11.663 23.258 1.00 91.69 728 SER A C 1
ATOM 5541 O O . SER A 1 728 ? -14.803 10.739 23.943 1.00 91.69 728 SER A O 1
ATOM 5543 N N . ASN A 1 729 ? -14.478 12.693 22.878 1.00 90.19 729 ASN A N 1
ATOM 5544 C CA . ASN A 1 729 ? -13.016 12.680 23.043 1.00 90.19 729 ASN A CA 1
ATOM 5545 C C . ASN A 1 729 ? -12.565 12.507 24.506 1.00 90.19 729 ASN A C 1
ATOM 5547 O O . ASN A 1 729 ? -11.398 12.196 24.756 1.00 90.19 729 ASN A O 1
ATOM 5551 N N . THR A 1 730 ? -13.470 12.738 25.461 1.00 93.06 730 THR A N 1
ATOM 5552 C CA . THR A 1 730 ? -13.209 12.684 26.901 1.00 93.06 730 THR A CA 1
ATOM 5553 C C . THR A 1 730 ? -14.124 11.744 27.684 1.00 93.06 730 THR A C 1
ATOM 5555 O O . THR A 1 730 ? -13.913 11.580 28.886 1.00 93.06 730 THR A O 1
ATOM 5558 N N . GLN A 1 731 ? -15.143 11.152 27.053 1.00 94.38 731 GLN A N 1
ATOM 5559 C CA . GLN A 1 731 ? -16.156 10.349 27.743 1.00 94.38 731 GLN A CA 1
ATOM 5560 C C . GLN A 1 731 ? -16.721 9.236 26.856 1.00 94.38 731 GLN A C 1
ATOM 5562 O O . GLN A 1 731 ? -17.041 9.490 25.697 1.00 94.38 731 GLN A O 1
ATOM 5567 N N . ILE A 1 732 ? -16.896 8.044 27.429 1.00 96.00 732 ILE A N 1
ATOM 5568 C CA . ILE A 1 732 ? -17.622 6.917 26.835 1.00 96.00 732 ILE A CA 1
ATOM 5569 C C . ILE A 1 732 ? -18.677 6.435 27.836 1.00 96.00 732 ILE A C 1
ATOM 5571 O O . ILE A 1 732 ? -18.332 6.079 28.964 1.00 96.00 732 ILE A O 1
ATOM 5575 N N . ASP A 1 733 ? -19.933 6.363 27.408 1.00 95.88 733 ASP A N 1
ATOM 5576 C CA . ASP A 1 733 ? -21.027 5.775 28.181 1.00 95.88 733 ASP A CA 1
ATOM 5577 C C . ASP A 1 733 ? -21.407 4.420 27.590 1.00 95.88 733 ASP A C 1
ATOM 5579 O O . ASP A 1 733 ? -21.603 4.301 26.379 1.00 95.88 733 ASP A O 1
ATOM 5583 N N . CYS A 1 734 ? -21.495 3.389 28.432 1.00 96.19 734 CYS A N 1
ATOM 5584 C CA . CYS A 1 734 ? -21.798 2.022 28.003 1.00 96.19 734 CYS A CA 1
ATOM 5585 C C . CYS A 1 734 ? -22.941 1.412 28.814 1.00 96.19 734 CYS A C 1
ATOM 5587 O O . CYS A 1 734 ? -23.052 1.640 30.017 1.00 96.19 734 CYS A O 1
ATOM 5589 N N . GLU A 1 735 ? -23.721 0.553 28.166 1.00 96.56 735 GLU A N 1
ATOM 5590 C CA . GLU A 1 735 ? -24.696 -0.331 28.802 1.00 96.56 735 GLU A CA 1
ATOM 5591 C C . GLU A 1 735 ? -24.043 -1.686 29.123 1.00 96.56 735 GLU A C 1
ATOM 5593 O O . GLU A 1 735 ? -23.514 -2.364 28.231 1.00 96.56 735 GLU A O 1
ATOM 5598 N N . LEU A 1 736 ? -24.078 -2.079 30.399 1.00 96.00 736 LEU A N 1
ATOM 5599 C CA . LEU A 1 736 ? -23.604 -3.375 30.886 1.00 96.00 736 LEU A CA 1
ATOM 5600 C C . LEU A 1 736 ? -24.482 -4.514 30.355 1.00 96.00 736 LEU A C 1
ATOM 5602 O O . LEU A 1 736 ? -25.690 -4.357 30.167 1.00 96.00 736 LEU A O 1
ATOM 5606 N N . LYS A 1 737 ? -23.895 -5.699 30.151 1.00 96.00 737 LYS A N 1
ATOM 5607 C CA . LYS A 1 737 ? -24.678 -6.902 29.847 1.00 96.00 737 LYS A CA 1
ATOM 5608 C C . LYS A 1 737 ? -25.356 -7.412 31.114 1.00 96.00 737 LYS A C 1
ATOM 5610 O O . LYS A 1 737 ? -24.858 -7.241 32.226 1.00 96.00 737 LYS A O 1
ATOM 5615 N N . ASN A 1 738 ? -26.469 -8.117 30.926 1.00 94.56 738 ASN A N 1
ATOM 5616 C CA . ASN A 1 738 ? -27.249 -8.673 32.030 1.00 94.56 738 ASN A CA 1
ATOM 5617 C C . ASN A 1 738 ? -26.445 -9.629 32.914 1.00 94.56 738 ASN A C 1
ATOM 5619 O O . ASN A 1 738 ? -26.828 -9.840 34.053 1.00 94.56 738 ASN A O 1
ATOM 5623 N N . ASP A 1 739 ? -25.363 -10.227 32.424 1.00 93.88 739 ASP A N 1
ATOM 5624 C CA . ASP A 1 739 ? -24.527 -11.181 33.149 1.00 93.88 739 ASP A CA 1
ATOM 5625 C C . ASP A 1 739 ? -23.148 -10.614 33.534 1.00 93.88 739 ASP A C 1
ATOM 5627 O O . ASP A 1 739 ? -22.292 -11.368 34.011 1.00 93.88 739 ASP A O 1
ATOM 5631 N N . THR A 1 740 ? -22.912 -9.312 33.339 1.00 95.25 740 THR A N 1
ATOM 5632 C CA . THR A 1 740 ? -21.630 -8.674 33.654 1.00 95.25 740 THR A CA 1
ATOM 5633 C C . THR A 1 740 ? -21.310 -8.788 35.149 1.00 95.25 740 THR A C 1
ATOM 5635 O O . THR A 1 740 ? -22.170 -8.629 36.018 1.00 95.25 740 THR A O 1
ATOM 5638 N N . ILE A 1 741 ? -20.042 -9.064 35.454 1.00 94.19 741 ILE A N 1
ATOM 5639 C CA . ILE A 1 741 ? -19.491 -9.149 36.812 1.00 94.19 741 ILE A CA 1
ATOM 5640 C C . ILE A 1 741 ? -18.492 -8.015 37.056 1.00 94.19 741 ILE A C 1
ATOM 5642 O O . ILE A 1 741 ? -17.982 -7.412 36.115 1.00 94.19 741 ILE A O 1
ATOM 5646 N N . LYS A 1 742 ? -18.173 -7.747 38.326 1.00 94.75 742 LYS A N 1
ATOM 5647 C CA . LYS A 1 742 ? -17.045 -6.876 38.691 1.00 94.75 742 LYS A CA 1
ATOM 5648 C C . LYS A 1 742 ? -15.717 -7.462 38.207 1.00 94.75 742 LYS A C 1
ATOM 5650 O O . LYS A 1 742 ? -15.554 -8.683 38.173 1.00 94.75 742 LYS A O 1
ATOM 5655 N N . GLY A 1 743 ? -14.747 -6.604 37.915 1.00 95.38 743 GLY A N 1
ATOM 5656 C CA . GLY A 1 743 ? -13.426 -7.030 37.458 1.00 95.38 743 GLY A CA 1
ATOM 5657 C C . GLY A 1 743 ? -12.748 -5.974 36.599 1.00 95.38 743 GLY A C 1
ATOM 5658 O O . GLY A 1 743 ? -13.069 -4.791 36.695 1.00 95.38 743 GLY A O 1
ATOM 5659 N N . THR A 1 744 ? -11.808 -6.414 35.768 1.00 96.44 744 THR A N 1
ATOM 5660 C CA . THR A 1 744 ? -11.075 -5.552 34.835 1.00 96.44 744 THR A CA 1
ATOM 5661 C C . THR A 1 744 ? -11.821 -5.449 33.511 1.00 96.44 744 THR A C 1
ATOM 5663 O O . THR A 1 744 ? -12.045 -6.458 32.849 1.00 96.44 744 THR A O 1
ATOM 5666 N N . PHE A 1 745 ? -12.197 -4.231 33.133 1.00 96.88 745 PHE A N 1
ATOM 5667 C CA . PHE A 1 745 ? -12.748 -3.910 31.821 1.00 96.88 745 PHE A CA 1
ATOM 5668 C C . PHE A 1 745 ? -11.601 -3.576 30.869 1.00 96.88 745 PHE A C 1
ATOM 5670 O O . PHE A 1 745 ? -10.594 -3.001 31.290 1.00 96.88 745 PHE A O 1
ATOM 5677 N N . THR A 1 746 ? -11.762 -3.928 29.596 1.00 97.31 746 THR A N 1
ATOM 5678 C CA . THR A 1 746 ? -10.787 -3.607 28.544 1.00 97.31 746 THR A CA 1
ATOM 5679 C C . THR A 1 746 ? -11.391 -2.607 27.574 1.00 97.31 746 THR A C 1
ATOM 5681 O O . THR A 1 746 ? -12.558 -2.722 27.199 1.00 97.31 746 THR A O 1
ATOM 5684 N N . ILE A 1 747 ? -10.610 -1.597 27.208 1.00 96.19 747 ILE A N 1
ATOM 5685 C CA . ILE A 1 747 ? -11.012 -0.528 26.299 1.00 96.19 747 ILE A CA 1
ATOM 5686 C C . ILE A 1 747 ? -9.995 -0.507 25.162 1.00 96.19 747 ILE A C 1
ATOM 5688 O O . ILE A 1 747 ? -8.829 -0.167 25.361 1.00 96.19 747 ILE A O 1
ATOM 5692 N N . ASP A 1 748 ? -10.448 -0.889 23.976 1.00 93.38 748 ASP A N 1
ATOM 5693 C CA . ASP A 1 748 ? -9.666 -0.883 22.748 1.00 93.38 748 ASP A CA 1
ATOM 5694 C C . ASP A 1 748 ? -10.024 0.387 21.962 1.00 93.38 748 ASP A C 1
ATOM 5696 O O . ASP A 1 748 ? -11.141 0.512 21.461 1.00 93.38 748 ASP A O 1
ATOM 5700 N N . VAL A 1 749 ? -9.096 1.342 21.854 1.00 91.88 749 VAL A N 1
ATOM 5701 C CA . VAL A 1 749 ? -9.259 2.559 21.036 1.00 91.88 749 VAL A CA 1
ATOM 5702 C C . VAL A 1 749 ? -8.350 2.452 19.816 1.00 91.88 749 VAL A C 1
ATOM 5704 O O . VAL A 1 749 ? -7.173 2.116 19.953 1.00 91.88 749 VAL A O 1
ATOM 5707 N N . ILE A 1 750 ? -8.864 2.742 18.615 1.00 84.69 750 ILE A N 1
ATOM 5708 C CA . ILE A 1 750 ? -8.070 2.657 17.377 1.00 84.69 750 ILE A CA 1
ATOM 5709 C C . ILE A 1 750 ? -6.779 3.478 17.511 1.00 84.69 750 ILE A C 1
ATOM 5711 O O . ILE A 1 750 ? -6.810 4.672 17.800 1.00 84.69 750 ILE A O 1
ATOM 5715 N N . GLY A 1 751 ? -5.638 2.834 17.249 1.00 77.75 751 GLY A N 1
ATOM 5716 C CA . GLY A 1 751 ? -4.320 3.473 17.302 1.00 77.75 751 GLY A CA 1
ATOM 5717 C C . GLY A 1 751 ? -3.723 3.599 18.707 1.00 77.75 751 GLY A C 1
ATOM 5718 O O . GLY A 1 751 ? -2.693 4.250 18.855 1.00 77.75 751 GLY A O 1
ATOM 5719 N N . SER A 1 752 ? -4.340 2.986 19.721 1.00 86.31 752 SER A N 1
ATOM 5720 C CA . SER A 1 752 ? -3.813 2.884 21.086 1.00 86.31 752 SER A CA 1
ATOM 5721 C C . SER A 1 752 ? -3.671 1.422 21.514 1.00 86.31 752 SER A C 1
ATOM 5723 O O . SER A 1 752 ? -4.327 0.541 20.959 1.00 86.31 752 SER A O 1
ATOM 5725 N N . ASP A 1 753 ? -2.826 1.172 22.513 1.00 89.94 753 ASP A N 1
ATOM 5726 C CA . ASP A 1 753 ? -2.777 -0.124 23.194 1.00 89.94 753 ASP A CA 1
ATOM 5727 C C . ASP A 1 753 ? -4.071 -0.362 23.995 1.00 89.94 753 ASP A C 1
ATOM 5729 O O . ASP A 1 753 ? -4.733 0.592 24.415 1.00 89.94 753 ASP A O 1
ATOM 5733 N N . THR A 1 754 ? -4.429 -1.629 24.228 1.00 94.06 754 THR A N 1
ATOM 5734 C CA . THR A 1 754 ? -5.586 -2.002 25.058 1.00 94.06 754 THR A CA 1
ATOM 5735 C C . THR A 1 754 ? -5.430 -1.448 26.474 1.00 94.06 754 THR A C 1
ATOM 5737 O O . THR A 1 754 ? -4.442 -1.720 27.158 1.00 94.06 754 THR A O 1
ATOM 5740 N N . ILE A 1 755 ? -6.429 -0.692 26.933 1.00 95.94 755 ILE A N 1
ATOM 5741 C CA . ILE A 1 755 ? -6.444 -0.088 28.266 1.00 95.94 755 ILE A CA 1
ATOM 5742 C C . ILE A 1 755 ? -7.237 -0.987 29.212 1.00 95.94 755 ILE A C 1
ATOM 5744 O O . ILE A 1 755 ? -8.412 -1.261 28.980 1.00 95.94 755 ILE A O 1
ATOM 5748 N N . GLU A 1 756 ? -6.608 -1.409 30.305 1.00 95.69 756 GLU A N 1
ATOM 5749 C CA . GLU A 1 756 ? -7.235 -2.198 31.366 1.00 95.69 756 GLU A CA 1
ATOM 5750 C C . GLU A 1 756 ? -7.604 -1.311 32.559 1.00 95.69 756 GLU A C 1
ATOM 5752 O O . GLU A 1 756 ? -6.746 -0.628 33.123 1.00 95.69 756 GLU A O 1
ATOM 5757 N N . ILE A 1 757 ? -8.873 -1.333 32.977 1.00 95.31 757 ILE A N 1
ATOM 5758 C CA . ILE A 1 757 ? -9.340 -0.560 34.132 1.00 95.31 757 ILE A CA 1
ATOM 5759 C C . ILE A 1 757 ? -10.282 -1.381 35.033 1.00 95.31 757 ILE A C 1
ATOM 5761 O O . ILE A 1 757 ? -11.273 -1.935 34.553 1.00 95.31 757 ILE A O 1
ATOM 5765 N N . PRO A 1 758 ? -10.004 -1.501 36.347 1.00 95.94 758 PRO A N 1
ATOM 5766 C CA . PRO A 1 758 ? -10.870 -2.237 37.262 1.00 95.94 758 PRO A CA 1
ATOM 5767 C C . PRO A 1 758 ? -12.117 -1.428 37.635 1.00 95.94 758 PRO A C 1
ATOM 5769 O O . PRO A 1 758 ? -12.019 -0.258 38.000 1.00 95.94 758 PRO A O 1
ATOM 5772 N N . LEU A 1 759 ? -13.281 -2.080 37.631 1.00 95.81 759 LEU A N 1
ATOM 5773 C CA . LEU A 1 759 ? -14.538 -1.525 38.131 1.00 95.81 759 LEU A CA 1
ATOM 5774 C C . LEU A 1 759 ? -15.194 -2.491 39.120 1.00 95.81 759 LEU A C 1
ATOM 5776 O O . LEU A 1 759 ? -15.474 -3.654 38.808 1.00 95.81 759 LEU A O 1
ATOM 5780 N N . ASN A 1 760 ? -15.473 -1.976 40.318 1.00 95.31 760 ASN A N 1
ATOM 5781 C CA . ASN A 1 760 ? -16.322 -2.646 41.291 1.00 95.31 760 ASN A CA 1
ATOM 5782 C C . ASN A 1 760 ? -17.792 -2.280 41.025 1.00 95.31 760 ASN A C 1
ATOM 5784 O O . ASN A 1 760 ? -18.100 -1.106 40.831 1.00 95.31 760 ASN A O 1
ATOM 5788 N N . LEU A 1 761 ? -18.688 -3.267 41.019 1.00 95.62 761 LEU A N 1
ATOM 5789 C CA . LEU A 1 761 ? -20.126 -3.051 40.822 1.00 95.62 761 LEU A CA 1
ATOM 5790 C C . LEU A 1 761 ? -20.819 -2.977 42.182 1.00 95.62 761 LEU A C 1
ATOM 5792 O O . LEU A 1 761 ? -20.531 -3.794 43.063 1.00 95.62 761 LEU A O 1
ATOM 5796 N N . LYS A 1 762 ? -21.702 -1.992 42.370 1.00 94.69 762 LYS A N 1
ATOM 5797 C CA . LYS A 1 762 ? -22.441 -1.831 43.622 1.00 94.69 762 LYS A CA 1
ATOM 5798 C C . LYS A 1 762 ? -23.597 -2.839 43.659 1.00 94.69 762 LYS A C 1
ATOM 5800 O O . LYS A 1 762 ? -24.463 -2.760 42.791 1.00 94.69 762 LYS A O 1
ATOM 5805 N N . PRO A 1 763 ? -23.652 -3.742 44.653 1.00 95.50 763 PRO A N 1
ATOM 5806 C CA . PRO A 1 763 ? -24.807 -4.611 44.817 1.00 95.50 763 PRO A CA 1
ATOM 5807 C C . PRO A 1 763 ? -26.012 -3.790 45.286 1.00 95.50 763 PRO A C 1
ATOM 5809 O O . PRO A 1 763 ? -25.858 -2.859 46.081 1.00 95.50 763 PRO A O 1
ATOM 5812 N N . ASN A 1 764 ? -27.209 -4.155 44.839 1.00 94.56 764 ASN A N 1
ATOM 5813 C CA . ASN A 1 764 ? -28.472 -3.636 45.361 1.00 94.56 764 ASN A CA 1
ATOM 5814 C C . ASN A 1 764 ? -29.349 -4.805 45.820 1.00 94.56 764 ASN A C 1
ATOM 5816 O O . ASN A 1 764 ? -29.374 -5.830 45.150 1.00 94.56 764 ASN A O 1
ATOM 5820 N N . ILE A 1 765 ? -30.040 -4.672 46.953 1.00 95.44 765 ILE A N 1
ATOM 5821 C CA . ILE A 1 765 ? -30.894 -5.734 47.504 1.00 95.44 765 ILE A CA 1
ATOM 5822 C C . ILE A 1 765 ? -32.343 -5.271 47.383 1.00 95.44 765 ILE A C 1
ATOM 5824 O O . ILE A 1 765 ? -32.705 -4.258 47.978 1.00 95.44 765 ILE A O 1
ATOM 5828 N N . ASP A 1 766 ? -33.162 -6.032 46.661 1.00 94.31 766 ASP A N 1
ATOM 5829 C CA . ASP A 1 766 ? -34.589 -5.748 46.497 1.00 94.31 766 ASP A CA 1
ATOM 5830 C C . ASP A 1 766 ? -35.423 -6.481 47.552 1.00 94.31 766 ASP A C 1
ATOM 5832 O O . ASP A 1 766 ? -36.346 -5.913 48.140 1.00 94.31 766 ASP A O 1
ATOM 5836 N N . SER A 1 767 ? -35.108 -7.756 47.808 1.00 95.00 767 SER A N 1
ATOM 5837 C CA . SER A 1 767 ? -35.819 -8.566 48.801 1.00 95.00 767 SER A CA 1
ATOM 5838 C C . SER A 1 767 ? -34.990 -9.732 49.339 1.00 95.00 767 SER A C 1
ATOM 5840 O O . SER A 1 767 ? -34.068 -10.227 48.686 1.00 95.00 767 SER A O 1
ATOM 5842 N N . ILE A 1 768 ? -35.349 -10.186 50.543 1.00 94.81 768 ILE A N 1
ATOM 5843 C CA . ILE A 1 768 ? -34.798 -11.382 51.189 1.00 94.81 768 ILE A CA 1
ATOM 5844 C C . ILE A 1 768 ? -35.958 -12.212 51.742 1.00 94.81 768 ILE A C 1
ATOM 5846 O O . ILE A 1 768 ? -36.805 -11.685 52.464 1.00 94.81 768 ILE A O 1
ATOM 5850 N N . SER A 1 769 ? -36.001 -13.508 51.425 1.00 93.38 769 SER A N 1
ATOM 5851 C CA . SER A 1 769 ? -36.993 -14.424 52.001 1.00 93.38 769 SER A CA 1
ATOM 5852 C C . SER A 1 769 ? -36.778 -14.606 53.506 1.00 93.38 769 SER A C 1
ATOM 5854 O O . SER A 1 769 ? -35.638 -14.748 53.945 1.00 93.38 769 SER A O 1
ATOM 5856 N N . TYR A 1 770 ? -37.859 -14.702 54.278 1.00 90.75 770 TYR A N 1
ATOM 5857 C CA . TYR A 1 770 ? -37.792 -14.901 55.725 1.00 90.75 770 TYR A CA 1
ATOM 5858 C C . TYR A 1 770 ? -37.108 -16.239 56.093 1.00 90.75 770 TYR A C 1
ATOM 5860 O O . TYR A 1 770 ? -37.584 -17.291 55.661 1.00 90.75 770 TYR A O 1
ATOM 5868 N N . PRO A 1 771 ? -36.010 -16.245 56.873 1.00 90.75 771 PRO A N 1
ATOM 5869 C CA . PRO A 1 771 ? -35.439 -17.474 57.423 1.00 90.75 771 PRO A CA 1
ATOM 5870 C C . PRO A 1 771 ? -36.370 -18.110 58.462 1.00 90.75 771 PRO A C 1
ATOM 5872 O O . PRO A 1 771 ? -37.084 -17.407 59.179 1.00 90.75 771 PRO A O 1
ATOM 5875 N N . SER A 1 772 ? -36.332 -19.439 58.579 1.00 89.62 772 SER A N 1
ATOM 5876 C CA . SER A 1 772 ? -37.047 -20.165 59.638 1.00 89.62 772 SER A CA 1
ATOM 5877 C C . SER A 1 772 ? -36.414 -19.896 61.001 1.00 89.62 772 SER A C 1
ATOM 5879 O O . SER A 1 772 ? -35.186 -19.832 61.117 1.00 89.62 772 SER A O 1
ATOM 5881 N N . ILE A 1 773 ? -37.231 -19.803 62.052 1.00 88.62 773 ILE A N 1
ATOM 5882 C CA . ILE A 1 773 ? -36.716 -19.598 63.417 1.00 88.62 773 ILE A CA 1
ATOM 5883 C C . ILE A 1 773 ? -35.909 -20.802 63.930 1.00 88.62 773 ILE A C 1
ATOM 5885 O O . ILE A 1 773 ? -35.068 -20.656 64.817 1.00 88.62 773 ILE A O 1
ATOM 5889 N N . HIS A 1 774 ? -36.138 -21.993 63.363 1.00 85.56 774 HIS A N 1
ATOM 5890 C CA . HIS A 1 774 ? -35.506 -23.249 63.779 1.00 85.56 774 HIS A CA 1
ATOM 5891 C C . HIS A 1 774 ? -34.104 -23.434 63.174 1.00 85.56 774 HIS A C 1
ATOM 5893 O O . HIS A 1 774 ? -33.370 -24.343 63.563 1.00 85.56 774 HIS A O 1
ATOM 5899 N N . GLY A 1 775 ? -33.708 -22.556 62.247 1.00 82.50 775 GLY A N 1
ATOM 5900 C CA . GLY A 1 775 ? -32.449 -22.648 61.518 1.00 82.50 775 GLY A CA 1
ATOM 5901 C C . GLY A 1 775 ? -32.433 -23.763 60.467 1.00 82.50 775 GLY A C 1
ATOM 5902 O O . GLY A 1 775 ? -33.395 -24.503 60.274 1.00 82.50 775 GLY A O 1
ATOM 5903 N N . GLY A 1 776 ? -31.335 -23.855 59.718 1.00 80.81 776 GLY A N 1
ATOM 5904 C CA . GLY A 1 776 ? -31.154 -24.842 58.648 1.00 80.81 776 GLY A CA 1
ATOM 5905 C C . GLY A 1 776 ? -31.921 -24.537 57.354 1.00 80.81 776 GLY A C 1
ATOM 5906 O O . GLY A 1 776 ? -31.705 -25.215 56.352 1.00 80.81 776 GLY A O 1
ATOM 5907 N N . SER A 1 777 ? -32.779 -23.512 57.334 1.00 85.56 777 SER A N 1
ATOM 5908 C CA . SER A 1 777 ? -33.477 -23.071 56.124 1.00 85.56 777 SER A CA 1
ATOM 5909 C C . SER A 1 777 ? -32.536 -22.351 55.159 1.00 85.56 777 SER A C 1
ATOM 5911 O O . SER A 1 777 ? -31.632 -21.625 55.584 1.00 85.56 777 SER A O 1
ATOM 5913 N N . ASN A 1 778 ? -32.801 -22.490 53.861 1.00 91.69 778 ASN A N 1
ATOM 5914 C CA . ASN A 1 778 ? -32.180 -21.654 52.841 1.00 91.69 778 ASN A CA 1
ATOM 5915 C C . ASN A 1 778 ? -32.951 -20.339 52.734 1.00 91.69 778 ASN A C 1
ATOM 5917 O O . ASN A 1 778 ? -34.181 -20.357 52.704 1.00 91.69 778 ASN A O 1
ATOM 5921 N N . ILE A 1 779 ? -32.237 -19.224 52.605 1.00 93.25 779 ILE A N 1
ATOM 5922 C CA . ILE A 1 779 ? -32.840 -17.953 52.193 1.00 93.25 779 ILE A CA 1
ATOM 5923 C C . ILE A 1 779 ? -32.458 -17.623 50.756 1.00 93.25 779 ILE A C 1
ATOM 5925 O O . ILE A 1 779 ? -31.391 -18.002 50.269 1.00 93.25 779 ILE A O 1
ATOM 5929 N N . THR A 1 780 ? -33.345 -16.887 50.102 1.00 94.81 780 THR A N 1
ATOM 5930 C CA . THR A 1 780 ? -33.168 -16.337 48.765 1.00 94.81 780 THR A CA 1
ATOM 5931 C C . THR A 1 780 ? -33.035 -14.824 48.881 1.00 94.81 780 THR A C 1
ATOM 5933 O O . THR A 1 780 ? -33.931 -14.171 49.415 1.00 94.81 780 THR A O 1
ATOM 5936 N N . ILE A 1 781 ? -31.927 -14.275 48.387 1.00 95.69 781 ILE A N 1
ATOM 5937 C CA . ILE A 1 781 ? -31.686 -12.833 48.261 1.00 95.69 781 ILE A CA 1
ATOM 5938 C C . ILE A 1 781 ? -31.851 -12.474 46.785 1.00 95.69 781 ILE A C 1
ATOM 5940 O O . ILE A 1 781 ? -31.178 -13.064 45.939 1.00 95.69 781 ILE A O 1
ATOM 5944 N N . GLN A 1 782 ? -32.727 -11.520 46.474 1.00 96.25 782 GLN A N 1
ATOM 5945 C CA . GLN A 1 782 ? -32.938 -11.000 45.121 1.00 96.25 782 GLN A CA 1
ATOM 5946 C C . GLN A 1 782 ? -32.567 -9.520 45.047 1.00 96.25 782 GLN A C 1
ATOM 5948 O O . GLN A 1 782 ? -32.824 -8.766 45.987 1.00 96.25 782 GLN A O 1
ATOM 5953 N N . GLY A 1 783 ? -31.962 -9.108 43.936 1.00 95.19 783 GLY A N 1
ATOM 5954 C CA . GLY A 1 783 ? -31.548 -7.725 43.705 1.00 95.19 783 GLY A CA 1
ATOM 5955 C C . GLY A 1 783 ? -30.665 -7.579 42.468 1.00 95.19 783 GLY A C 1
ATOM 5956 O O . GLY A 1 783 ? -30.746 -8.396 41.560 1.00 95.19 783 GLY A O 1
ATOM 5957 N N . GLU A 1 784 ? -29.771 -6.595 42.439 1.00 95.31 784 GLU A N 1
ATOM 5958 C CA . GLU A 1 784 ? -28.878 -6.314 41.306 1.00 95.31 784 GLU A CA 1
ATOM 5959 C C . GLU A 1 784 ? -27.408 -6.531 41.692 1.00 95.31 784 GLU A C 1
ATOM 5961 O O . GLU A 1 784 ? -26.991 -6.230 42.811 1.00 95.31 784 GLU A O 1
ATOM 5966 N N . PHE A 1 785 ? -26.602 -7.019 40.747 1.00 95.62 785 PHE A N 1
ATOM 5967 C CA . PHE A 1 785 ? -25.147 -7.168 40.866 1.00 95.62 785 PHE A CA 1
ATOM 5968 C C . PHE A 1 785 ? -24.679 -7.980 42.088 1.00 95.62 785 PHE A C 1
ATOM 5970 O O . PHE A 1 785 ? -23.663 -7.659 42.709 1.00 95.62 785 PHE A O 1
ATOM 5977 N N . LEU A 1 786 ? -25.403 -9.050 42.435 1.00 95.31 786 LEU A N 1
ATOM 5978 C CA . LEU A 1 786 ? -25.101 -9.883 43.606 1.00 95.31 786 LEU A CA 1
ATOM 5979 C C . LEU A 1 786 ? -24.049 -10.972 43.337 1.00 95.31 786 LEU A C 1
ATOM 5981 O O . LEU A 1 786 ? -23.531 -11.564 44.284 1.00 95.31 786 LEU A O 1
ATOM 5985 N N . TRP A 1 787 ? -23.703 -11.274 42.085 1.00 93.88 787 TRP A N 1
ATOM 5986 C CA . TRP A 1 787 ? -22.699 -12.302 41.786 1.00 93.88 787 TRP A CA 1
ATOM 5987 C C . TRP A 1 787 ? -21.308 -11.942 42.332 1.00 93.88 787 TRP A C 1
ATOM 5989 O O . TRP A 1 787 ? -20.872 -10.791 42.284 1.00 93.88 787 TRP A O 1
ATOM 5999 N N . ASN A 1 788 ? -20.575 -12.950 42.821 1.00 91.44 788 ASN A N 1
ATOM 6000 C CA . ASN A 1 788 ? -19.239 -12.814 43.426 1.00 91.44 788 ASN A CA 1
ATOM 6001 C C . ASN A 1 788 ? -19.173 -11.822 44.607 1.00 91.44 788 ASN A C 1
ATOM 6003 O O . ASN A 1 788 ? -18.111 -11.259 44.892 1.00 91.44 788 ASN A O 1
ATOM 6007 N N . THR A 1 789 ? -20.290 -11.576 45.288 1.00 94.00 789 THR A N 1
ATOM 6008 C CA . THR A 1 789 ? -20.339 -10.781 46.520 1.00 94.00 789 THR A CA 1
ATOM 6009 C C . THR A 1 789 ? -20.179 -11.671 47.749 1.00 94.00 789 THR A C 1
ATOM 6011 O O . THR A 1 789 ? -20.370 -12.886 47.688 1.00 94.00 789 THR A O 1
ATOM 6014 N N . THR A 1 790 ? -19.788 -11.073 48.870 1.00 93.31 790 THR A N 1
ATOM 6015 C CA . THR A 1 790 ? -19.807 -11.726 50.178 1.00 93.31 790 THR A CA 1
ATOM 6016 C C . THR A 1 790 ? -21.034 -11.264 50.947 1.00 93.31 790 THR A C 1
ATOM 6018 O O . THR A 1 790 ? -21.355 -10.077 50.965 1.00 93.31 790 THR A O 1
ATOM 6021 N N . VAL A 1 791 ? -21.738 -12.201 51.578 1.00 93.62 791 VAL A N 1
ATOM 6022 C CA . VAL A 1 791 ? -22.909 -11.896 52.403 1.00 93.62 791 VAL A CA 1
ATOM 6023 C C . VAL A 1 791 ? -22.502 -12.013 53.862 1.00 93.62 791 VAL A C 1
ATOM 6025 O O . VAL A 1 791 ? -21.943 -13.026 54.278 1.00 93.62 791 VAL A O 1
ATOM 6028 N N . ALA A 1 792 ? -22.763 -10.969 54.632 1.00 90.38 792 ALA A N 1
ATOM 6029 C CA . ALA A 1 792 ? -22.603 -10.941 56.073 1.00 90.38 792 ALA A CA 1
ATOM 6030 C C . ALA A 1 792 ? -23.972 -10.764 56.729 1.00 90.38 792 ALA A C 1
ATOM 6032 O O . ALA A 1 792 ? -24.849 -10.078 56.202 1.00 90.38 792 ALA A O 1
ATOM 6033 N N . MET A 1 793 ? -24.147 -11.382 57.885 1.00 87.81 793 MET A N 1
ATOM 6034 C CA . MET A 1 793 ? -25.353 -11.295 58.692 1.00 87.81 793 MET A CA 1
ATOM 6035 C C . MET A 1 793 ? -24.980 -10.748 60.062 1.00 87.81 793 MET A C 1
ATOM 6037 O O . MET A 1 793 ? -24.063 -11.255 60.708 1.00 87.81 793 MET A O 1
ATOM 6041 N N . ASN A 1 794 ? -25.686 -9.709 60.501 1.00 80.44 794 ASN A N 1
ATOM 6042 C CA . ASN A 1 794 ? -25.443 -9.084 61.793 1.00 80.44 794 ASN A CA 1
ATOM 6043 C C . ASN A 1 794 ? -26.489 -9.561 62.809 1.00 80.44 794 ASN A C 1
ATOM 6045 O O . ASN A 1 794 ? -27.663 -9.202 62.724 1.00 80.44 794 ASN A O 1
ATOM 6049 N N . THR A 1 795 ? -26.048 -10.369 63.774 1.00 67.50 795 THR A N 1
ATOM 6050 C CA . THR A 1 795 ? -26.868 -10.895 64.883 1.00 67.50 795 THR A CA 1
ATOM 6051 C C . THR A 1 795 ? -26.626 -10.159 66.208 1.00 67.50 795 THR A C 1
ATOM 6053 O O . THR A 1 795 ? -26.989 -10.649 67.275 1.00 67.50 795 THR A O 1
ATOM 6056 N N . GLY A 1 796 ? -26.036 -8.957 66.166 1.00 61.03 796 GLY A N 1
ATOM 6057 C CA . GLY A 1 796 ? -25.944 -8.058 67.320 1.00 61.03 796 GLY A CA 1
ATOM 6058 C C . GLY A 1 796 ? -24.610 -8.053 68.073 1.00 61.03 796 GLY A C 1
ATOM 6059 O O . GLY A 1 796 ? -24.524 -7.398 69.112 1.00 61.03 796 GLY A O 1
ATOM 6060 N N . SER A 1 797 ? -23.551 -8.723 67.596 1.00 54.56 797 SER A N 1
ATOM 6061 C CA . SER A 1 797 ? -22.191 -8.562 68.167 1.00 54.56 797 SER A CA 1
ATOM 6062 C C . SER A 1 797 ? -21.023 -8.866 67.214 1.00 54.56 797 SER A C 1
ATOM 6064 O O . SER A 1 797 ? -19.942 -8.320 67.424 1.00 54.56 797 SER A O 1
ATOM 6066 N N . PHE A 1 798 ? -21.216 -9.673 66.165 1.00 60.62 798 PHE A N 1
ATOM 6067 C CA . PHE A 1 798 ? -20.219 -9.942 65.119 1.00 60.62 798 PHE A CA 1
ATOM 6068 C C . PHE A 1 798 ? -20.911 -10.121 63.759 1.00 60.62 798 PHE A C 1
ATOM 6070 O O . PHE A 1 798 ? -22.075 -10.515 63.710 1.00 60.62 798 PHE A O 1
ATOM 6077 N N . ASP A 1 799 ? -20.201 -9.804 62.672 1.00 71.38 799 ASP A N 1
ATOM 6078 C CA . ASP A 1 799 ? -20.636 -10.140 61.314 1.00 71.38 799 ASP A CA 1
ATOM 6079 C C . ASP A 1 799 ? -20.299 -11.609 61.034 1.00 71.38 799 ASP A C 1
ATOM 6081 O O . ASP A 1 799 ? -19.124 -11.959 60.883 1.00 71.38 799 ASP A O 1
ATOM 6085 N N . ASP A 1 800 ? -21.321 -12.456 60.939 1.00 79.44 800 ASP A N 1
ATOM 6086 C CA . ASP A 1 800 ? -21.156 -13.833 60.481 1.00 79.44 800 ASP A CA 1
ATOM 6087 C C . ASP A 1 800 ? -21.231 -13.864 58.952 1.00 79.44 800 ASP A C 1
ATOM 6089 O O . ASP A 1 800 ? -22.241 -13.494 58.347 1.00 79.44 800 ASP A O 1
ATOM 6093 N N . TYR A 1 801 ? -20.145 -14.295 58.308 1.00 86.88 801 TYR A N 1
ATOM 6094 C CA . TYR A 1 801 ? -20.095 -14.434 56.854 1.00 86.88 801 TYR A CA 1
ATOM 6095 C C . TYR A 1 801 ? -20.789 -15.718 56.411 1.00 86.88 801 TYR A C 1
ATOM 6097 O O . TYR A 1 801 ? -20.437 -16.817 56.841 1.00 86.88 801 TYR A O 1
ATOM 6105 N N . ILE A 1 802 ? -21.740 -15.573 55.494 1.00 88.75 802 ILE A N 1
ATOM 6106 C CA . ILE A 1 802 ? -22.520 -16.672 54.937 1.00 88.75 802 ILE A CA 1
ATOM 6107 C C . ILE A 1 802 ? -22.024 -16.950 53.522 1.00 88.75 802 ILE A C 1
ATOM 6109 O O . ILE A 1 802 ? -21.852 -16.047 52.702 1.00 88.75 802 ILE A O 1
ATOM 6113 N N . THR A 1 803 ? -21.797 -18.228 53.226 1.00 89.00 803 THR A N 1
ATOM 6114 C CA . THR A 1 803 ? -21.494 -18.660 51.860 1.00 89.00 803 THR A CA 1
ATOM 6115 C C . THR A 1 803 ? -22.801 -18.786 51.095 1.00 89.00 803 THR A C 1
ATOM 6117 O O . THR A 1 803 ? -23.635 -19.610 51.455 1.00 89.00 803 THR A O 1
ATOM 6120 N N . CYS A 1 804 ? -22.971 -17.993 50.042 1.00 92.69 804 CYS A N 1
ATOM 6121 C CA . CYS A 1 804 ? -24.148 -18.035 49.184 1.00 92.69 804 CYS A CA 1
ATOM 6122 C C . CYS A 1 804 ? -23.745 -18.384 47.754 1.00 92.69 804 CYS A C 1
ATOM 6124 O O . CYS A 1 804 ? -22.689 -17.965 47.282 1.00 92.69 804 CYS A O 1
ATOM 6126 N N . ASN A 1 805 ? -24.603 -19.123 47.059 1.00 93.19 805 ASN A N 1
ATOM 6127 C CA . ASN A 1 805 ? -24.405 -19.461 45.656 1.00 93.19 805 ASN A CA 1
ATOM 6128 C C . ASN A 1 805 ? -25.308 -18.591 44.789 1.00 93.19 805 ASN A C 1
ATOM 6130 O O . ASN A 1 805 ? -26.498 -18.456 45.069 1.00 93.19 805 ASN A O 1
ATOM 6134 N N . SER A 1 806 ? -24.750 -18.017 43.729 1.00 91.69 806 SER A N 1
ATOM 6135 C CA . SER A 1 806 ? -25.540 -17.333 42.711 1.00 91.69 806 SER A CA 1
ATOM 6136 C C . SER A 1 806 ? -26.338 -18.329 41.878 1.00 91.69 806 SER A C 1
ATOM 6138 O O . SER A 1 806 ? -25.773 -19.305 41.384 1.00 91.69 806 SER A O 1
ATOM 6140 N N . GLU A 1 807 ? -27.619 -18.043 41.666 1.00 89.00 807 GLU A N 1
ATOM 6141 C CA . GLU A 1 807 ? -28.483 -18.776 40.745 1.00 89.00 807 GLU A CA 1
ATOM 6142 C C . GLU A 1 807 ? -28.956 -17.892 39.586 1.00 89.00 807 GLU A C 1
ATOM 6144 O O . GLU A 1 807 ? -29.106 -16.675 39.715 1.00 89.00 807 GLU A O 1
ATOM 6149 N N . GLY A 1 808 ? -29.220 -18.534 38.446 1.00 86.12 808 GLY A N 1
ATOM 6150 C CA . GLY A 1 808 ? -29.690 -17.888 37.223 1.00 86.12 808 GLY A CA 1
ATOM 6151 C C . GLY A 1 808 ? -28.581 -17.571 36.217 1.00 86.12 808 GLY A C 1
ATOM 6152 O O . GLY A 1 808 ? -27.416 -17.916 36.398 1.00 86.12 808 GLY A O 1
ATOM 6153 N N . LEU A 1 809 ? -28.979 -16.933 35.113 1.00 87.75 809 LEU A N 1
ATOM 6154 C CA . LEU A 1 809 ? -28.090 -16.533 34.013 1.00 87.75 809 LEU A CA 1
ATOM 6155 C C . LEU A 1 809 ? -27.832 -15.020 33.978 1.00 87.75 809 LEU A C 1
ATOM 6157 O O . LEU A 1 809 ? -27.094 -14.548 33.118 1.00 87.75 809 LEU A O 1
ATOM 6161 N N . THR A 1 810 ? -28.444 -14.263 34.888 1.00 91.75 810 THR A N 1
ATOM 6162 C CA . THR A 1 810 ? -28.397 -12.801 34.917 1.00 91.75 810 THR A CA 1
ATOM 6163 C C . THR A 1 810 ? -27.972 -12.290 36.288 1.00 91.75 810 THR A C 1
ATOM 6165 O O . THR A 1 810 ? -28.449 -12.757 37.318 1.00 91.75 810 THR A O 1
ATOM 6168 N N . ASN A 1 811 ? -27.091 -11.299 36.277 1.00 94.12 811 ASN A N 1
ATOM 6169 C CA . ASN A 1 811 ? -26.683 -10.472 37.404 1.00 94.12 811 ASN A CA 1
ATOM 6170 C C . ASN A 1 811 ? -27.464 -9.130 37.455 1.00 94.12 811 ASN A C 1
ATOM 6172 O O . ASN A 1 811 ? -27.433 -8.432 38.463 1.00 94.12 811 ASN A O 1
ATOM 6176 N N . TYR A 1 812 ? -28.168 -8.769 36.376 1.00 93.75 812 TYR A N 1
ATOM 6177 C CA . TYR A 1 812 ? -29.066 -7.614 36.237 1.00 93.75 812 TYR A CA 1
ATOM 6178 C C . TYR A 1 812 ? -30.210 -7.960 35.254 1.00 93.75 812 TYR A C 1
ATOM 6180 O O . TYR A 1 812 ? -29.967 -8.706 34.301 1.00 93.75 812 TYR A O 1
ATOM 6188 N N . PRO A 1 813 ? -31.450 -7.455 35.420 1.00 92.19 813 PRO A N 1
ATOM 6189 C CA . PRO A 1 813 ? -31.938 -6.615 36.520 1.00 92.19 813 PRO A CA 1
ATOM 6190 C C . PRO A 1 813 ? -32.272 -7.410 37.784 1.00 92.19 813 PRO A C 1
ATOM 6192 O O . PRO A 1 813 ? -32.434 -6.828 38.842 1.00 92.19 813 PRO A O 1
ATOM 6195 N N . VAL A 1 814 ? -32.367 -8.739 37.687 1.00 93.06 814 VAL A N 1
ATOM 6196 C CA . VAL A 1 814 ? -32.635 -9.609 38.836 1.00 93.06 814 VAL A CA 1
ATOM 6197 C C . VAL A 1 814 ? -31.554 -10.680 38.912 1.00 93.06 814 VAL A C 1
ATOM 6199 O O . VAL A 1 814 ? -31.470 -11.576 38.071 1.00 93.06 814 VAL A O 1
ATOM 6202 N N . SER A 1 815 ? -30.725 -10.561 39.938 1.00 94.88 815 SER A N 1
ATOM 6203 C CA . SER A 1 815 ? -29.745 -11.525 40.414 1.00 94.88 815 SER A CA 1
ATOM 6204 C C . SER A 1 815 ? -30.296 -12.224 41.647 1.00 94.88 815 SER A C 1
ATOM 6206 O O . SER A 1 815 ? -30.908 -11.588 42.503 1.00 94.88 815 SER A O 1
ATOM 6208 N N . THR A 1 816 ? -30.042 -13.525 41.769 1.00 94.88 816 THR A N 1
ATOM 6209 C CA . THR A 1 816 ? -30.488 -14.330 42.912 1.00 94.88 816 THR A CA 1
ATOM 6210 C C . THR A 1 816 ? -29.294 -14.976 43.608 1.00 94.88 816 THR A C 1
ATOM 6212 O O . THR A 1 816 ? -28.449 -15.580 42.948 1.00 94.88 816 THR A O 1
ATOM 6215 N N . LEU A 1 817 ? -29.222 -14.868 44.936 1.00 95.81 817 LEU A N 1
ATOM 6216 C CA . LEU A 1 817 ? -28.326 -15.663 45.778 1.00 95.81 817 LEU A CA 1
ATOM 6217 C C . LEU A 1 817 ? -29.144 -16.613 46.651 1.00 95.81 817 LEU A C 1
ATOM 6219 O O . LEU A 1 817 ? -30.101 -16.190 47.299 1.00 95.81 817 LEU A O 1
ATOM 6223 N N . ILE A 1 818 ? -28.722 -17.873 46.721 1.00 94.62 818 ILE A N 1
ATOM 6224 C CA . ILE A 1 818 ? -29.227 -18.850 47.685 1.00 94.62 818 ILE A CA 1
ATOM 6225 C C . ILE A 1 818 ? -28.182 -19.054 48.772 1.00 94.62 818 ILE A C 1
ATOM 6227 O O . ILE A 1 818 ? -27.070 -19.521 48.511 1.00 94.62 818 ILE A O 1
ATOM 6231 N N . CYS A 1 819 ? -28.559 -18.722 50.001 1.00 93.62 819 CYS A N 1
ATOM 6232 C CA . CYS A 1 819 ? -27.718 -18.853 51.182 1.00 93.62 819 CYS A CA 1
ATOM 6233 C C . CYS A 1 819 ? -28.249 -20.006 52.052 1.00 93.62 819 CYS A C 1
ATOM 6235 O O . CYS A 1 819 ? -29.314 -19.858 52.661 1.00 93.62 819 CYS A O 1
ATOM 6237 N N . PRO A 1 820 ? -27.571 -21.167 52.086 1.00 91.81 820 PRO A N 1
ATOM 6238 C CA . PRO A 1 820 ? -28.006 -22.310 52.876 1.00 91.81 820 PRO A CA 1
ATOM 6239 C C . PRO A 1 820 ? -27.640 -22.193 54.358 1.00 91.81 820 PRO A C 1
ATOM 6241 O O . PRO A 1 820 ? -26.718 -21.469 54.730 1.00 91.81 820 PRO A O 1
ATOM 6244 N N . ASN A 1 821 ? -28.310 -23.006 55.180 1.00 86.81 821 ASN A N 1
ATOM 6245 C CA . ASN A 1 821 ? -27.994 -23.217 56.596 1.00 86.81 821 ASN A CA 1
ATOM 6246 C C . ASN A 1 821 ? -27.999 -21.935 57.442 1.00 86.81 821 ASN A C 1
ATOM 6248 O O . ASN A 1 821 ? -27.087 -21.715 58.241 1.00 86.81 821 ASN A O 1
ATOM 6252 N N . ILE A 1 822 ? -29.027 -21.095 57.289 1.00 89.94 822 ILE A N 1
ATOM 6253 C CA . ILE A 1 822 ? -29.182 -19.931 58.166 1.00 89.94 822 ILE A CA 1
ATOM 6254 C C . ILE A 1 822 ? -29.371 -20.403 59.610 1.00 89.94 822 ILE A C 1
ATOM 6256 O O . ILE A 1 822 ? -30.074 -21.381 59.867 1.00 89.94 822 ILE A O 1
ATOM 6260 N N . VAL A 1 823 ? -28.695 -19.745 60.548 1.00 86.06 823 VAL A N 1
ATOM 6261 C CA . VAL A 1 823 ? -28.767 -20.076 61.975 1.00 86.06 823 VAL A CA 1
ATOM 6262 C C . VAL A 1 823 ? -30.172 -19.830 62.530 1.00 86.06 823 VAL A C 1
ATOM 6264 O O . VAL A 1 823 ? -30.919 -19.002 62.017 1.00 86.06 823 VAL A O 1
ATOM 6267 N N . SER A 1 824 ? -30.539 -20.561 63.580 1.00 87.44 824 SER A N 1
ATOM 6268 C CA . SER A 1 824 ? -31.788 -20.335 64.315 1.00 87.44 824 SER A CA 1
ATOM 6269 C C . SER A 1 824 ? -31.771 -18.978 65.023 1.00 87.44 824 SER A C 1
ATOM 6271 O O . SER A 1 824 ? -30.751 -18.609 65.610 1.00 87.44 824 SER A O 1
ATOM 6273 N N . GLY A 1 825 ? -32.903 -18.278 65.049 1.00 87.06 825 GLY A N 1
ATOM 6274 C CA . GLY A 1 825 ? -33.045 -16.984 65.717 1.00 87.06 825 GLY A CA 1
ATOM 6275 C C . GLY A 1 825 ? -34.484 -16.470 65.703 1.00 87.06 825 GLY A C 1
ATOM 6276 O O . GLY A 1 825 ? -35.384 -17.122 65.181 1.00 87.06 825 GLY A O 1
ATOM 6277 N N . THR A 1 826 ? -34.711 -15.303 66.304 1.00 86.56 826 THR A N 1
ATOM 6278 C CA . THR A 1 826 ? -36.016 -14.624 66.347 1.00 86.56 826 THR A CA 1
ATOM 6279 C C . THR A 1 826 ? -35.838 -13.119 66.130 1.00 86.56 826 THR A C 1
ATOM 6281 O O . THR A 1 826 ? -34.738 -12.586 66.276 1.00 86.56 826 THR A O 1
ATOM 6284 N N . GLY A 1 827 ? -36.916 -12.407 65.789 1.00 86.75 827 GLY A N 1
ATOM 6285 C CA . GLY A 1 827 ? -36.892 -10.947 65.665 1.00 86.75 827 GLY A CA 1
ATOM 6286 C C . GLY A 1 827 ? -36.375 -10.430 64.318 1.00 86.75 827 GLY A C 1
ATOM 6287 O O . GLY A 1 827 ? -36.614 -11.036 63.270 1.00 86.75 827 GLY A O 1
ATOM 6288 N N . THR A 1 828 ? -35.715 -9.269 64.353 1.00 87.38 828 THR A N 1
ATOM 6289 C CA . THR A 1 828 ? -35.147 -8.584 63.178 1.00 87.38 828 THR A CA 1
ATOM 6290 C C . THR A 1 828 ? -33.708 -9.020 62.920 1.00 87.38 828 THR A C 1
ATOM 6292 O O . THR A 1 828 ? -32.970 -9.353 63.846 1.00 87.38 828 THR A O 1
ATOM 6295 N N . ILE A 1 829 ? -33.309 -9.013 61.652 1.00 87.75 829 ILE A N 1
ATOM 6296 C CA . ILE A 1 829 ? -31.969 -9.380 61.210 1.00 87.75 829 ILE A CA 1
ATOM 6297 C C . ILE A 1 829 ? -31.534 -8.501 60.038 1.00 87.75 829 ILE A C 1
ATOM 6299 O O . ILE A 1 829 ? -32.315 -8.239 59.123 1.00 87.75 829 ILE A O 1
ATOM 6303 N N . ASN A 1 830 ? -30.281 -8.048 60.070 1.00 90.75 830 ASN A N 1
ATOM 6304 C CA . ASN A 1 830 ? -29.690 -7.244 59.006 1.00 90.75 830 ASN A CA 1
ATOM 6305 C C . ASN A 1 830 ? -28.745 -8.109 58.168 1.00 90.75 830 ASN A C 1
ATOM 6307 O O . ASN A 1 830 ? -27.823 -8.734 58.702 1.00 90.75 830 ASN A O 1
ATOM 6311 N N . TYR A 1 831 ? -28.962 -8.114 56.856 1.00 92.06 831 TYR A N 1
ATOM 6312 C CA . TYR A 1 831 ? -28.042 -8.705 55.891 1.00 92.06 831 TYR A CA 1
ATOM 6313 C C . TYR A 1 831 ? -27.277 -7.607 55.171 1.00 92.06 831 TYR A C 1
ATOM 6315 O O . TYR A 1 831 ? -27.869 -6.641 54.696 1.00 92.06 831 TYR A O 1
ATOM 6323 N N . ARG A 1 832 ? -25.965 -7.787 55.037 1.00 93.12 832 ARG A N 1
ATOM 6324 C CA . ARG A 1 832 ? -25.074 -6.897 54.299 1.00 93.12 832 ARG A CA 1
ATOM 6325 C C . ARG A 1 832 ? -24.412 -7.662 53.163 1.00 93.12 832 ARG A C 1
ATOM 6327 O O . ARG A 1 832 ? -23.707 -8.638 53.398 1.00 93.12 832 ARG A O 1
ATOM 6334 N N . VAL A 1 833 ? -24.629 -7.216 51.933 1.00 94.81 833 VAL A N 1
ATOM 6335 C CA . VAL A 1 833 ? -23.990 -7.771 50.738 1.00 94.81 833 VAL A CA 1
ATOM 6336 C C . VAL A 1 833 ? -22.849 -6.847 50.340 1.00 94.81 833 VAL A C 1
ATOM 6338 O O . VAL A 1 833 ? -23.075 -5.681 50.019 1.00 94.81 833 VAL A O 1
ATOM 6341 N N . VAL A 1 834 ? -21.621 -7.361 50.370 1.00 93.94 834 VAL A N 1
ATOM 6342 C CA . VAL A 1 834 ? -20.395 -6.603 50.122 1.00 93.94 834 VAL A CA 1
ATOM 6343 C C . VAL A 1 834 ? -19.754 -7.070 48.819 1.00 93.94 834 VAL A C 1
ATOM 6345 O O . VAL A 1 834 ? -19.375 -8.228 48.640 1.00 93.94 834 VAL A O 1
ATOM 6348 N N . SER A 1 835 ? -19.571 -6.140 47.892 1.00 95.38 835 SER A N 1
ATOM 6349 C CA . SER A 1 835 ? -18.758 -6.339 46.707 1.00 95.38 835 SER A CA 1
ATOM 6350 C C . SER A 1 835 ? -17.338 -5.826 46.932 1.00 95.38 835 SER A C 1
ATOM 6352 O O . SER A 1 835 ? -17.099 -4.628 47.093 1.00 95.38 835 SER A O 1
ATOM 6354 N N . GLN A 1 836 ? -16.383 -6.753 46.911 1.00 94.25 836 GLN A N 1
ATOM 6355 C CA . GLN A 1 836 ? -14.953 -6.478 47.065 1.00 94.25 836 GLN A CA 1
ATOM 6356 C C . GLN A 1 836 ? -14.207 -6.699 45.742 1.00 94.25 836 GLN A C 1
ATOM 6358 O O . GLN A 1 836 ? -14.433 -7.715 45.078 1.00 94.25 836 GLN A O 1
ATOM 6363 N N . LEU A 1 837 ? -13.317 -5.776 45.375 1.00 94.88 837 LEU A N 1
ATOM 6364 C CA . LEU A 1 837 ? -12.401 -5.895 44.238 1.00 94.88 837 LEU A CA 1
ATOM 6365 C C . LEU A 1 837 ? -11.039 -5.311 44.639 1.00 94.88 837 LEU A C 1
ATOM 6367 O O . LEU A 1 837 ? -10.976 -4.222 45.206 1.00 94.88 837 LEU A O 1
ATOM 6371 N N . SER A 1 838 ? -9.953 -6.040 44.372 1.00 91.94 838 SER A N 1
ATOM 6372 C CA . SER A 1 838 ? -8.601 -5.632 44.781 1.00 91.94 838 SER A CA 1
ATOM 6373 C C . SER A 1 838 ? -8.240 -4.246 44.233 1.00 91.94 838 SER A C 1
ATOM 6375 O O . SER A 1 838 ? -8.434 -3.976 43.050 1.00 91.94 838 SER A O 1
ATOM 6377 N N . GLY A 1 839 ? -7.721 -3.365 45.092 1.00 88.38 839 GLY A N 1
ATOM 6378 C CA . GLY A 1 839 ? -7.344 -1.996 44.720 1.00 88.38 839 GLY A CA 1
ATOM 6379 C C . GLY A 1 839 ? -8.512 -1.014 44.548 1.00 88.38 839 GLY A C 1
ATOM 6380 O O . GLY A 1 839 ? -8.272 0.135 44.190 1.00 88.38 839 GLY A O 1
ATOM 6381 N N . GLN A 1 840 ? -9.753 -1.431 44.813 1.00 92.56 840 GLN A N 1
ATOM 6382 C CA . GLN A 1 840 ? -10.949 -0.584 44.781 1.00 92.56 840 GLN A CA 1
ATOM 6383 C C . GLN A 1 840 ? -11.608 -0.515 46.166 1.00 92.56 840 GLN A C 1
ATOM 6385 O O . GLN A 1 840 ? -11.375 -1.365 47.026 1.00 92.56 840 GLN A O 1
ATOM 6390 N N . MET A 1 841 ? -12.443 0.503 46.394 1.00 91.25 841 MET A N 1
ATOM 6391 C CA . MET A 1 841 ? -13.252 0.575 47.615 1.00 91.25 841 MET A CA 1
ATOM 6392 C C . MET A 1 841 ? -14.313 -0.529 47.621 1.00 91.25 841 MET A C 1
ATOM 6394 O O . MET A 1 841 ? -14.891 -0.861 46.581 1.00 91.25 841 MET A O 1
ATOM 6398 N N . ASN A 1 842 ? -14.590 -1.077 48.805 1.00 92.81 842 ASN A N 1
ATOM 6399 C CA . ASN A 1 842 ? -15.709 -1.993 48.991 1.00 92.81 842 ASN A CA 1
ATOM 6400 C C . ASN A 1 842 ? -17.020 -1.232 48.791 1.00 92.81 842 ASN A C 1
ATOM 6402 O O . ASN A 1 842 ? -17.196 -0.134 49.318 1.00 92.81 842 ASN A O 1
ATOM 6406 N N . LEU A 1 843 ? -17.929 -1.829 48.030 1.00 94.94 843 LEU A N 1
ATOM 6407 C CA . LEU A 1 843 ? -19.277 -1.318 47.816 1.00 94.94 843 LEU A CA 1
ATOM 6408 C C . LEU A 1 843 ? -20.243 -2.278 48.489 1.00 94.94 843 LEU A C 1
ATOM 6410 O O . LEU A 1 843 ? -20.082 -3.488 48.360 1.00 94.94 843 LEU A O 1
ATOM 6414 N N . GLU A 1 844 ? -21.234 -1.765 49.202 1.00 94.75 844 GLU A N 1
ATOM 6415 C CA . GLU A 1 844 ? -22.156 -2.607 49.957 1.00 94.75 844 GLU A CA 1
ATOM 6416 C C . GLU A 1 844 ? -23.596 -2.106 49.890 1.00 94.75 844 GLU A C 1
ATOM 6418 O O . GLU A 1 844 ? -23.861 -0.931 49.611 1.00 94.75 844 GLU A O 1
ATOM 6423 N N . SER A 1 845 ? -24.514 -3.035 50.136 1.00 94.38 845 SER A N 1
ATOM 6424 C CA . SER A 1 845 ? -25.926 -2.774 50.383 1.00 94.38 845 SER A CA 1
ATOM 6425 C C . SER A 1 845 ? -26.373 -3.576 51.597 1.00 94.38 845 SER A C 1
ATOM 6427 O O . SER A 1 845 ? -25.876 -4.678 51.839 1.00 94.38 845 SER A O 1
ATOM 6429 N N . SER A 1 846 ? -27.277 -3.001 52.381 1.00 94.00 846 SER A N 1
ATOM 6430 C CA . SER A 1 846 ? -27.813 -3.604 53.596 1.00 94.00 846 SER A CA 1
ATOM 6431 C C . SER A 1 846 ? -29.329 -3.685 53.520 1.00 94.00 846 SER A C 1
ATOM 6433 O O . SER A 1 846 ? -29.967 -2.737 53.063 1.00 94.00 846 SER A O 1
ATOM 6435 N N . TYR A 1 847 ? -29.897 -4.777 54.016 1.00 94.62 847 TYR A N 1
ATOM 6436 C CA . TYR A 1 847 ? -31.333 -5.011 54.031 1.00 94.62 847 TYR A CA 1
ATOM 6437 C C . TYR A 1 847 ? -31.761 -5.558 55.390 1.00 94.62 847 TYR A C 1
ATOM 6439 O O . TYR A 1 847 ? -31.258 -6.591 55.839 1.00 94.62 847 TYR A O 1
ATOM 6447 N N . ASP A 1 848 ? -32.700 -4.865 56.029 1.00 91.25 848 ASP A N 1
ATOM 6448 C CA . ASP A 1 848 ? -33.331 -5.315 57.266 1.00 91.25 848 ASP A CA 1
ATOM 6449 C C . ASP A 1 848 ? -34.528 -6.207 56.934 1.00 91.25 848 ASP A C 1
ATOM 6451 O O . ASP A 1 848 ? -35.439 -5.812 56.207 1.00 91.25 848 ASP A O 1
ATOM 6455 N N . THR A 1 849 ? -34.538 -7.416 57.482 1.00 91.19 849 THR A N 1
ATOM 6456 C CA . THR A 1 849 ? -35.666 -8.348 57.397 1.00 91.19 849 THR A CA 1
ATOM 6457 C C . THR A 1 849 ? -35.948 -8.950 58.773 1.00 91.19 849 THR A C 1
ATOM 6459 O O . THR A 1 849 ? -35.370 -8.546 59.784 1.00 91.19 849 THR A O 1
ATOM 6462 N N . THR A 1 850 ? -36.873 -9.896 58.846 1.00 91.19 850 THR A N 1
ATOM 6463 C CA . THR A 1 850 ? -37.203 -10.629 60.070 1.00 91.19 850 THR A CA 1
ATOM 6464 C C . THR A 1 850 ? -37.050 -12.123 59.850 1.00 91.19 850 THR A C 1
ATOM 6466 O O . THR A 1 850 ? -36.997 -12.584 58.714 1.00 91.19 850 THR A O 1
ATOM 6469 N N . TYR A 1 851 ? -37.033 -12.903 60.925 1.00 90.50 851 TYR A N 1
ATOM 6470 C CA . TYR A 1 851 ? -37.357 -14.325 60.813 1.00 90.50 851 TYR A CA 1
ATOM 6471 C C . TYR A 1 851 ? -38.832 -14.517 60.428 1.00 90.50 851 TYR A C 1
ATOM 6473 O O . TYR A 1 851 ? -39.624 -13.564 60.448 1.00 90.50 851 TYR A O 1
ATOM 6481 N N . HIS A 1 852 ? -39.193 -15.742 60.046 1.00 90.44 852 HIS A N 1
ATOM 6482 C CA . HIS A 1 852 ? -40.558 -16.102 59.687 1.00 90.44 852 HIS A CA 1
ATOM 6483 C C . HIS A 1 852 ? -41.538 -15.689 60.800 1.00 90.44 852 HIS A C 1
ATOM 6485 O O . HIS A 1 852 ? -41.319 -16.029 61.965 1.00 90.44 852 HIS A O 1
ATOM 6491 N N . PRO A 1 853 ? -42.620 -14.953 60.476 1.00 90.12 853 PRO A N 1
ATOM 6492 C CA . PRO A 1 853 ? -43.648 -14.657 61.461 1.00 90.12 853 PRO A CA 1
ATOM 6493 C C . PRO A 1 853 ? -44.307 -15.945 61.974 1.00 90.12 853 PRO A C 1
ATOM 6495 O O . PRO A 1 853 ? -44.523 -16.860 61.173 1.00 90.12 853 PRO A O 1
ATOM 6498 N N . PRO A 1 854 ? -44.706 -16.000 63.258 1.00 91.00 854 PRO A N 1
ATOM 6499 C CA . PRO A 1 854 ? -45.424 -17.140 63.819 1.00 91.00 854 PRO A CA 1
ATOM 6500 C C . PRO A 1 854 ? -46.650 -17.541 62.989 1.00 91.00 854 PRO A C 1
ATOM 6502 O O . PRO A 1 854 ? -47.529 -16.722 62.711 1.00 91.00 854 PRO A O 1
ATOM 6505 N N . ILE A 1 855 ? -46.752 -18.813 62.610 1.00 91.69 855 ILE A N 1
ATOM 6506 C CA . ILE A 1 855 ? -47.867 -19.328 61.810 1.00 91.69 855 ILE A CA 1
ATOM 6507 C C . ILE A 1 855 ? -48.857 -20.030 62.731 1.00 91.69 855 ILE A C 1
ATOM 6509 O O . ILE A 1 855 ? -48.639 -21.148 63.189 1.00 91.69 855 ILE A O 1
ATOM 6513 N N . LEU A 1 856 ? -49.987 -19.378 62.973 1.00 92.31 856 LEU A N 1
ATOM 6514 C CA . LEU A 1 856 ? -51.041 -19.847 63.869 1.00 92.31 856 LEU A CA 1
ATOM 6515 C C . LEU A 1 856 ? -52.008 -20.791 63.134 1.00 92.31 856 LEU A C 1
ATOM 6517 O O . LEU A 1 856 ? -52.824 -20.345 62.327 1.00 92.31 856 LEU A O 1
ATOM 6521 N N . SER A 1 857 ? -51.950 -22.092 63.431 1.00 91.06 857 SER A N 1
ATOM 6522 C CA . SER A 1 857 ? -52.749 -23.125 62.751 1.00 91.06 857 SER A CA 1
ATOM 6523 C C . SER A 1 857 ? -54.122 -23.348 63.385 1.00 91.06 857 SER A C 1
ATOM 6525 O O . SER A 1 857 ? -55.116 -23.471 62.668 1.00 91.06 857 SER A O 1
ATOM 6527 N N . SER A 1 858 ? -54.212 -23.400 64.718 1.00 91.12 858 SER A N 1
ATOM 6528 C CA . SER A 1 858 ? -55.495 -23.587 65.406 1.00 91.12 858 SER A CA 1
ATOM 6529 C C . SER A 1 858 ? -55.527 -22.980 66.808 1.00 91.12 858 SER A C 1
ATOM 6531 O O . SER A 1 858 ? -54.487 -22.695 67.403 1.00 91.12 858 SER A O 1
ATOM 6533 N N . ILE A 1 859 ? -56.741 -22.791 67.330 1.00 94.38 859 ILE A N 1
ATOM 6534 C CA . ILE A 1 859 ? -57.008 -22.309 68.686 1.00 94.38 859 ILE A CA 1
ATOM 6535 C C . ILE A 1 859 ? -58.175 -23.088 69.303 1.00 94.38 859 ILE A C 1
ATOM 6537 O O . ILE A 1 859 ? -59.207 -23.293 68.663 1.00 94.38 859 ILE A O 1
ATOM 6541 N N . ASN A 1 860 ? -58.014 -23.531 70.549 1.00 92.69 860 ASN A N 1
ATOM 6542 C CA . ASN A 1 860 ? -59.027 -24.264 71.302 1.00 92.69 860 ASN A CA 1
ATOM 6543 C C . ASN A 1 860 ? -59.167 -23.687 72.724 1.00 92.69 860 ASN A C 1
ATOM 6545 O O . ASN A 1 860 ? -58.148 -23.556 73.399 1.00 92.69 860 ASN A O 1
ATOM 6549 N N . PRO A 1 861 ? -60.382 -23.391 73.223 1.00 93.19 861 PRO A N 1
ATOM 6550 C CA . PRO A 1 861 ? -61.679 -23.513 72.550 1.00 93.19 861 PRO A CA 1
ATOM 6551 C C . PRO A 1 861 ? -61.858 -22.498 71.411 1.00 93.19 861 PRO A C 1
ATOM 6553 O O . PRO A 1 861 ? -61.285 -21.416 71.434 1.00 93.19 861 PRO A O 1
ATOM 6556 N N . THR A 1 862 ? -62.697 -22.825 70.424 1.00 92.00 862 THR A N 1
ATOM 6557 C CA . THR A 1 862 ? -62.987 -21.962 69.257 1.00 92.00 862 THR A CA 1
ATOM 6558 C C . THR A 1 862 ? -63.984 -20.837 69.555 1.00 92.00 862 THR A C 1
ATOM 6560 O O . THR A 1 862 ? -64.347 -20.065 68.668 1.00 92.00 862 THR A O 1
ATOM 6563 N N . SER A 1 863 ? -64.453 -20.710 70.802 1.00 91.31 863 SER A N 1
ATOM 6564 C CA . SER A 1 863 ? -65.307 -19.596 71.215 1.00 91.31 863 SER A CA 1
ATOM 6565 C C . SER A 1 863 ? -65.220 -19.284 72.711 1.00 91.31 863 SER A C 1
ATOM 6567 O O . SER A 1 863 ? -64.836 -20.147 73.500 1.00 91.31 863 SER A O 1
ATOM 6569 N N . TYR A 1 864 ? -65.575 -18.054 73.098 1.00 93.56 864 TYR A N 1
ATOM 6570 C CA . TYR A 1 864 ? -65.435 -17.538 74.468 1.00 93.56 864 TYR A CA 1
ATOM 6571 C C . TYR A 1 864 ? -66.464 -16.437 74.808 1.00 93.56 864 TYR A C 1
ATOM 6573 O O . TYR A 1 864 ? -67.156 -15.956 73.913 1.00 93.56 864 TYR A O 1
ATOM 6581 N N . ARG A 1 865 ? -66.622 -16.073 76.093 1.00 90.06 865 ARG A N 1
ATOM 6582 C CA . ARG A 1 865 ? -67.631 -15.113 76.606 1.00 90.06 865 ARG A CA 1
ATOM 6583 C C . ARG A 1 865 ? -67.017 -14.080 77.553 1.00 90.06 865 ARG A C 1
ATOM 6585 O O . ARG A 1 865 ? -66.049 -14.383 78.245 1.00 90.06 865 ARG A O 1
ATOM 6592 N N . GLN A 1 866 ? -67.647 -12.907 77.649 1.00 91.44 866 GLN A N 1
ATOM 6593 C CA . GLN A 1 866 ? -67.239 -11.836 78.565 1.00 91.44 866 GLN A CA 1
ATOM 6594 C C . GLN A 1 866 ? -67.248 -12.301 80.023 1.00 91.44 866 GLN A C 1
ATOM 6596 O O . GLN A 1 866 ? -68.164 -13.007 80.448 1.00 91.44 866 GLN A O 1
ATOM 6601 N N . GLY A 1 867 ? -66.239 -11.888 80.792 1.00 86.25 867 GLY A N 1
ATOM 6602 C CA . GLY A 1 867 ? -66.137 -12.151 82.229 1.00 86.25 867 GLY A CA 1
ATOM 6603 C C . GLY A 1 867 ? -65.860 -13.610 82.612 1.00 86.25 867 GLY A C 1
ATOM 6604 O O . GLY A 1 867 ? -65.709 -13.901 83.797 1.00 86.25 867 GLY A O 1
ATOM 6605 N N . GLN A 1 868 ? -65.770 -14.530 81.645 1.00 89.75 868 GLN A N 1
ATOM 6606 C CA . GLN A 1 868 ? -65.389 -15.918 81.881 1.00 89.75 868 GLN A CA 1
ATOM 6607 C C . GLN A 1 868 ? -63.880 -16.079 81.689 1.00 89.75 868 GLN A C 1
ATOM 6609 O O . GLN A 1 868 ? -63.360 -15.789 80.618 1.00 89.75 868 GLN A O 1
ATOM 6614 N N . THR A 1 869 ? -63.181 -16.600 82.696 1.00 91.94 869 THR A N 1
ATOM 6615 C CA . THR A 1 869 ? -61.788 -17.031 82.536 1.00 91.94 869 THR A CA 1
ATOM 6616 C C . THR A 1 869 ? -61.727 -18.203 81.557 1.00 91.94 869 THR A C 1
ATOM 6618 O O . THR A 1 869 ? -62.289 -19.268 81.828 1.00 91.94 869 THR A O 1
ATOM 6621 N N . VAL A 1 870 ? -61.055 -18.016 80.421 1.00 94.25 870 VAL A N 1
ATOM 6622 C CA . VAL A 1 870 ? -60.886 -19.046 79.389 1.00 94.25 870 VAL A CA 1
ATOM 6623 C C . VAL A 1 870 ? -59.407 -19.335 79.192 1.00 94.25 870 VAL A C 1
ATOM 6625 O O . VAL A 1 870 ? -58.601 -18.425 79.019 1.00 94.25 870 VAL A O 1
ATOM 6628 N N . LYS A 1 871 ? -59.064 -20.624 79.212 1.00 95.81 871 LYS A N 1
ATOM 6629 C CA . LYS A 1 871 ? -57.735 -21.131 78.878 1.00 95.81 871 LYS A CA 1
ATOM 6630 C C . LYS A 1 871 ? -57.716 -21.505 77.398 1.00 95.81 871 LYS A C 1
ATOM 6632 O O . LYS A 1 871 ? -58.447 -22.413 77.002 1.00 95.81 871 LYS A O 1
ATOM 6637 N N . PHE A 1 872 ? -56.892 -20.822 76.613 1.00 95.12 872 PHE A N 1
ATOM 6638 C CA . PHE A 1 872 ? -56.682 -21.100 75.198 1.00 95.12 872 PHE A CA 1
ATOM 6639 C C . PHE A 1 872 ? -55.422 -21.930 74.996 1.00 95.12 872 PHE A C 1
ATOM 6641 O O . PHE A 1 872 ? -54.382 -21.623 75.569 1.00 95.12 872 PHE A O 1
ATOM 6648 N N . THR A 1 873 ? -55.521 -22.951 74.152 1.00 93.94 873 THR A N 1
ATOM 6649 C CA . THR A 1 873 ? -54.395 -23.671 73.560 1.00 93.94 873 THR A CA 1
ATOM 6650 C C . THR A 1 873 ? -54.308 -23.268 72.095 1.00 93.94 873 THR A C 1
ATOM 6652 O O . THR A 1 873 ? -55.239 -23.513 71.325 1.00 93.94 873 THR A O 1
ATOM 6655 N N . ILE A 1 874 ? -53.206 -22.632 71.726 1.00 94.12 874 ILE A N 1
ATOM 6656 C CA . ILE A 1 874 ? -52.898 -22.131 70.391 1.00 94.12 874 ILE A CA 1
ATOM 6657 C C . ILE A 1 874 ? -51.786 -23.006 69.823 1.00 94.12 874 ILE A C 1
ATOM 6659 O O . ILE A 1 874 ? -50.747 -23.149 70.459 1.00 94.12 874 ILE A O 1
ATOM 6663 N N . THR A 1 875 ? -51.984 -23.583 68.639 1.00 92.88 875 THR A N 1
ATOM 6664 C CA . THR A 1 875 ? -50.978 -24.441 67.988 1.00 92.88 875 THR A CA 1
ATOM 6665 C C . THR A 1 875 ? -50.605 -23.933 66.604 1.00 92.88 875 THR A C 1
ATOM 6667 O O . THR A 1 875 ? -51.403 -23.267 65.936 1.00 92.88 875 THR A O 1
ATOM 6670 N N . GLY A 1 876 ? -49.391 -24.251 66.156 1.00 91.62 876 GLY A N 1
ATOM 6671 C CA . GLY A 1 876 ? -48.872 -23.805 64.870 1.00 91.62 876 GLY A CA 1
ATOM 6672 C C . GLY A 1 876 ? -47.383 -24.085 64.665 1.00 91.62 876 GLY A C 1
ATOM 6673 O O . GLY A 1 876 ? -46.845 -25.010 65.265 1.00 91.62 876 GLY A O 1
ATOM 6674 N N . SER A 1 877 ? -46.739 -23.318 63.787 1.00 90.88 877 SER A N 1
ATOM 6675 C CA . SER A 1 877 ? -45.320 -23.456 63.425 1.00 90.88 877 SER A CA 1
ATOM 6676 C C . SER A 1 877 ? -44.612 -22.100 63.415 1.00 90.88 877 SER A C 1
ATOM 6678 O O . SER A 1 877 ? -45.272 -21.063 63.456 1.00 90.88 877 SER A O 1
ATOM 6680 N N . GLU A 1 878 ? -43.279 -22.092 63.328 1.00 90.94 878 GLU A N 1
ATOM 6681 C CA . GLU A 1 878 ? -42.459 -20.866 63.332 1.00 90.94 878 GLU A CA 1
ATOM 6682 C C . GLU A 1 878 ? -42.593 -20.029 64.628 1.00 90.94 878 GLU A C 1
ATOM 6684 O O . GLU A 1 878 ? -42.483 -18.805 64.621 1.00 90.94 878 GLU A O 1
ATOM 6689 N N . PHE A 1 879 ? -42.839 -20.689 65.768 1.00 89.06 879 PHE A N 1
ATOM 6690 C CA . PHE A 1 879 ? -42.692 -20.112 67.112 1.00 89.06 879 PHE A CA 1
ATOM 6691 C C . PHE A 1 879 ? -42.243 -21.165 68.138 1.00 89.06 879 PHE A C 1
ATOM 6693 O O . PHE A 1 879 ? -42.535 -22.356 68.002 1.00 89.06 879 PHE A O 1
ATOM 6700 N N . ASN A 1 880 ? -41.519 -20.713 69.163 1.00 85.69 880 ASN A N 1
ATOM 6701 C CA . ASN A 1 880 ? -40.909 -21.539 70.208 1.00 85.69 880 ASN A CA 1
ATOM 6702 C C . ASN A 1 880 ? -41.226 -20.999 71.615 1.00 85.69 880 ASN A C 1
ATOM 6704 O O . ASN A 1 880 ? -42.193 -20.267 71.804 1.00 85.69 880 ASN A O 1
ATOM 6708 N N . ASP A 1 881 ? -40.412 -21.342 72.610 1.00 83.81 881 ASP A N 1
ATOM 6709 C CA . ASP A 1 881 ? -40.549 -20.883 73.993 1.00 83.81 881 ASP A CA 1
ATOM 6710 C C . ASP A 1 881 ? -40.207 -19.390 74.213 1.00 83.81 881 ASP A C 1
ATOM 6712 O O . ASP A 1 881 ? -40.331 -18.871 75.324 1.00 83.81 881 ASP A O 1
ATOM 6716 N N . ALA A 1 882 ? -39.851 -18.647 73.161 1.00 83.56 882 ALA A N 1
ATOM 6717 C CA . ALA A 1 882 ? -39.527 -17.222 73.233 1.00 83.56 882 ALA A CA 1
ATOM 6718 C C . ALA A 1 882 ? -40.707 -16.276 72.923 1.00 83.56 882 ALA A C 1
ATOM 6720 O O . ALA A 1 882 ? -40.486 -15.086 72.703 1.00 83.56 882 ALA A O 1
ATOM 6721 N N . VAL A 1 883 ? -41.958 -16.760 72.889 1.00 87.56 883 VAL A N 1
ATOM 6722 C CA . VAL A 1 883 ? -43.143 -15.900 72.667 1.00 87.56 883 VAL A CA 1
ATOM 6723 C C . VAL A 1 883 ? -43.235 -14.797 73.724 1.00 87.56 883 VAL A C 1
ATOM 6725 O O . VAL A 1 883 ? -43.320 -15.081 74.917 1.00 87.56 883 VAL A O 1
ATOM 6728 N N . ASN A 1 884 ? -43.271 -13.538 73.281 1.00 88.31 884 ASN A N 1
ATOM 6729 C CA . ASN A 1 884 ? -43.275 -12.357 74.144 1.00 88.31 884 ASN A CA 1
ATOM 6730 C C . ASN A 1 884 ? -44.667 -12.014 74.672 1.00 88.31 884 ASN A C 1
ATOM 6732 O O . ASN A 1 884 ? -44.807 -11.640 75.833 1.00 88.31 884 ASN A O 1
ATOM 6736 N N . SER A 1 885 ? -45.686 -12.082 73.814 1.00 92.44 885 SER A N 1
ATOM 6737 C CA . SER A 1 885 ? -47.074 -11.804 74.196 1.00 92.44 885 SER A CA 1
ATOM 6738 C C . SER A 1 885 ? -48.055 -12.504 73.262 1.00 92.44 885 SER A C 1
ATOM 6740 O O . SER A 1 885 ? -47.771 -12.730 72.083 1.00 92.44 885 SER A O 1
ATOM 6742 N N . VAL A 1 886 ? -49.227 -12.841 73.795 1.00 94.19 886 VAL A N 1
ATOM 6743 C CA . VAL A 1 886 ? -50.371 -13.315 73.015 1.00 94.19 886 VAL A CA 1
ATOM 6744 C C . VAL A 1 886 ? -51.492 -12.317 73.222 1.00 94.19 886 VAL A C 1
ATOM 6746 O O . VAL A 1 886 ? -51.844 -12.019 74.355 1.00 94.19 886 VAL A O 1
ATOM 6749 N N . SER A 1 887 ? -52.086 -11.829 72.138 1.00 93.50 887 SER A N 1
ATOM 6750 C CA . SER A 1 887 ? -53.255 -10.962 72.216 1.00 93.50 887 SER A CA 1
ATOM 6751 C C . SER A 1 887 ? -54.438 -11.555 71.472 1.00 93.50 887 SER A C 1
ATOM 6753 O O . SER A 1 887 ? -54.311 -12.039 70.347 1.00 93.50 887 SER A O 1
ATOM 6755 N N . ILE A 1 888 ? -55.605 -11.510 72.107 1.00 93.81 888 ILE A N 1
ATOM 6756 C CA . ILE A 1 888 ? -56.878 -11.940 71.537 1.00 93.81 888 ILE A CA 1
ATOM 6757 C C . ILE A 1 888 ? -57.801 -10.728 71.553 1.00 93.81 888 ILE A C 1
ATOM 6759 O O . ILE A 1 888 ? -58.113 -10.198 72.615 1.00 93.81 888 ILE A O 1
ATOM 6763 N N . ASN A 1 889 ? -58.234 -10.276 70.374 1.00 91.69 889 ASN A N 1
ATOM 6764 C CA . ASN A 1 889 ? -59.056 -9.073 70.222 1.00 91.69 889 ASN A CA 1
ATOM 6765 C C . ASN A 1 889 ? -58.454 -7.826 70.919 1.00 91.69 889 ASN A C 1
ATOM 6767 O O . ASN A 1 889 ? -59.168 -7.070 71.570 1.00 91.69 889 ASN A O 1
ATOM 6771 N N . ASN A 1 890 ? -57.137 -7.622 70.796 1.00 89.12 890 ASN A N 1
ATOM 6772 C CA . ASN A 1 890 ? -56.373 -6.551 71.460 1.00 89.12 890 ASN A CA 1
ATOM 6773 C C . ASN A 1 890 ? -56.356 -6.603 73.001 1.00 89.12 890 ASN A C 1
ATOM 6775 O O . ASN A 1 890 ? -55.886 -5.658 73.633 1.00 89.12 890 ASN A O 1
ATOM 6779 N N . GLU A 1 891 ? -56.827 -7.688 73.616 1.00 92.44 891 GLU A N 1
ATOM 6780 C CA . GLU A 1 891 ? -56.641 -7.949 75.043 1.00 92.44 891 GLU A CA 1
ATOM 6781 C C . GLU A 1 891 ? -55.422 -8.852 75.248 1.00 92.44 891 GLU A C 1
ATOM 6783 O O . GLU A 1 891 ? -55.153 -9.721 74.416 1.00 92.44 891 GLU A O 1
ATOM 6788 N N . ASP A 1 892 ? -54.669 -8.627 76.324 1.00 93.56 892 ASP A N 1
ATOM 6789 C CA . ASP A 1 892 ? -53.480 -9.415 76.659 1.00 93.56 892 ASP A CA 1
ATOM 6790 C C . ASP A 1 892 ? -53.891 -10.764 77.268 1.00 93.56 892 ASP A C 1
ATOM 6792 O O . ASP A 1 892 ? -54.665 -10.821 78.227 1.00 93.56 892 ASP A O 1
ATOM 6796 N N . CYS A 1 893 ? -53.413 -11.854 76.676 1.00 94.31 893 CYS A N 1
ATOM 6797 C CA . CYS A 1 893 ? -53.672 -13.215 77.123 1.00 94.31 893 CYS A CA 1
ATOM 6798 C C . CYS A 1 893 ? -52.455 -13.706 77.910 1.00 94.31 893 CYS A C 1
ATOM 6800 O O . CYS A 1 893 ? -51.393 -13.958 77.340 1.00 94.31 893 CYS A O 1
ATOM 6802 N N . GLU A 1 894 ? -52.614 -13.870 79.223 1.00 94.50 894 GLU A N 1
ATOM 6803 C CA . GLU A 1 894 ? -51.525 -14.224 80.134 1.00 94.50 894 GLU A CA 1
ATOM 6804 C C . GLU A 1 894 ? -50.984 -15.623 79.807 1.00 94.50 894 GLU A C 1
ATOM 6806 O O . GLU A 1 894 ? -51.690 -16.627 79.945 1.00 94.50 894 GLU A O 1
ATOM 6811 N N . ILE A 1 895 ? -49.734 -15.699 79.344 1.00 93.94 895 ILE A N 1
ATOM 6812 C CA . ILE A 1 895 ? -49.094 -16.952 78.929 1.00 93.94 895 ILE A CA 1
ATOM 6813 C C . ILE A 1 895 ? -48.829 -17.822 80.164 1.00 93.94 895 ILE A C 1
ATOM 6815 O O . ILE A 1 895 ? -48.090 -17.441 81.066 1.00 93.94 895 ILE A O 1
ATOM 6819 N N . ILE A 1 896 ? -49.410 -19.022 80.186 1.00 92.00 896 ILE A N 1
ATOM 6820 C CA . ILE A 1 896 ? -49.193 -20.023 81.241 1.00 92.00 896 ILE A CA 1
ATOM 6821 C C . ILE A 1 896 ? -48.024 -20.937 80.880 1.00 92.00 896 ILE A C 1
ATOM 6823 O O . ILE A 1 896 ? -47.238 -21.340 81.734 1.00 92.00 896 ILE A O 1
ATOM 6827 N N . HIS A 1 897 ? -47.974 -21.343 79.614 1.00 88.44 897 HIS A N 1
ATOM 6828 C CA . HIS A 1 897 ? -47.012 -22.301 79.100 1.00 88.44 897 HIS A CA 1
ATOM 6829 C C . HIS A 1 897 ? -46.773 -21.991 77.630 1.00 88.44 897 HIS A C 1
ATOM 6831 O O . HIS A 1 897 ? -47.734 -21.813 76.885 1.00 88.44 897 HIS A O 1
ATOM 6837 N N . ASN A 1 898 ? -45.518 -21.937 77.207 1.00 89.50 898 ASN A N 1
ATOM 6838 C CA . ASN A 1 898 ? -45.173 -21.981 75.799 1.00 89.50 898 ASN A CA 1
ATOM 6839 C C . ASN A 1 898 ? -44.115 -23.062 75.587 1.00 89.50 898 ASN A C 1
ATOM 6841 O O . ASN A 1 898 ? -43.263 -23.319 76.435 1.00 89.50 898 ASN A O 1
ATOM 6845 N N . ILE A 1 899 ? -44.242 -23.744 74.467 1.00 87.25 899 ILE A N 1
ATOM 6846 C CA . ILE A 1 899 ? -43.275 -24.691 73.943 1.00 87.25 899 ILE A CA 1
ATOM 6847 C C . ILE A 1 899 ? -43.272 -24.524 72.429 1.00 87.25 899 ILE A C 1
ATOM 6849 O O . ILE A 1 899 ? -44.067 -23.781 71.849 1.00 87.25 899 ILE A O 1
ATOM 6853 N N . GLU A 1 900 ? -42.371 -25.234 71.771 1.00 87.00 900 GLU A N 1
ATOM 6854 C CA . GLU A 1 900 ? -42.352 -25.310 70.320 1.00 87.00 900 GLU A CA 1
ATOM 6855 C C . GLU A 1 900 ? -43.708 -25.757 69.754 1.00 87.00 900 GLU A C 1
ATOM 6857 O O . GLU A 1 900 ? -44.232 -26.815 70.106 1.00 87.00 900 GLU A O 1
ATOM 6862 N N . GLY A 1 901 ? -44.290 -24.912 68.899 1.00 87.31 901 GLY A N 1
ATOM 6863 C CA . GLY A 1 901 ? -45.553 -25.175 68.210 1.00 87.31 901 GLY A CA 1
ATOM 6864 C C . GLY A 1 901 ? -46.825 -25.132 69.066 1.00 87.31 901 GLY A C 1
ATOM 6865 O O . GLY A 1 901 ? -47.914 -25.291 68.509 1.00 87.31 901 GLY A O 1
ATOM 6866 N N . GLU A 1 902 ? -46.740 -24.876 70.379 1.00 92.94 902 GLU A N 1
ATOM 6867 C CA . GLU A 1 902 ? -47.907 -24.727 71.260 1.00 92.94 902 GLU A CA 1
ATOM 6868 C C . GLU A 1 902 ? -47.731 -23.601 72.294 1.00 92.94 902 GLU A C 1
ATOM 6870 O O . GLU A 1 902 ? -46.763 -23.557 73.051 1.00 92.94 902 GLU A O 1
ATOM 6875 N N . VAL A 1 903 ? -48.725 -22.715 72.381 1.00 94.44 903 VAL A N 1
ATOM 6876 C CA . VAL A 1 903 ? -48.836 -21.706 73.440 1.00 94.44 903 VAL A CA 1
ATOM 6877 C C . VAL A 1 903 ? -50.167 -21.843 74.154 1.00 94.44 903 VAL A C 1
ATOM 6879 O O . VAL A 1 903 ? -51.232 -21.879 73.541 1.00 94.44 903 VAL A O 1
ATOM 6882 N N . ILE A 1 904 ? -50.109 -21.874 75.477 1.00 94.06 904 ILE A N 1
ATOM 6883 C CA . ILE A 1 904 ? -51.263 -21.892 76.357 1.00 94.06 904 ILE A CA 1
ATOM 6884 C C . ILE A 1 904 ? -51.324 -20.566 77.104 1.00 94.06 904 ILE A C 1
ATOM 6886 O O . ILE A 1 904 ? -50.408 -20.238 77.860 1.00 94.06 904 ILE A O 1
ATOM 6890 N N . CYS A 1 905 ? -52.427 -19.839 76.961 1.00 95.25 905 CYS A N 1
ATOM 6891 C CA . CYS A 1 905 ? -52.647 -18.574 77.657 1.00 95.25 905 CYS A CA 1
ATOM 6892 C C . CYS A 1 905 ? -54.044 -18.510 78.290 1.00 95.25 905 CYS A C 1
ATOM 6894 O O . CYS A 1 905 ? -54.955 -19.241 77.891 1.00 95.25 905 CYS A O 1
ATOM 6896 N N . THR A 1 906 ? -54.218 -17.667 79.307 1.00 95.75 906 THR A N 1
ATOM 6897 C CA . THR A 1 906 ? -55.515 -17.412 79.946 1.00 95.75 906 THR A CA 1
ATOM 6898 C C . THR A 1 906 ? -55.958 -15.986 79.684 1.00 95.75 906 THR A C 1
ATOM 6900 O O . THR A 1 906 ? -55.193 -15.049 79.885 1.00 95.75 906 THR A O 1
ATOM 6903 N N . LEU A 1 907 ? -57.218 -15.816 79.293 1.00 95.69 907 LEU A N 1
ATOM 6904 C CA . LEU A 1 907 ? -57.841 -14.508 79.130 1.00 95.69 907 LEU A CA 1
ATOM 6905 C C . LEU A 1 907 ? -59.097 -14.413 79.996 1.00 95.69 907 LEU A C 1
ATOM 6907 O O . LEU A 1 907 ? -59.898 -15.351 80.054 1.00 95.69 907 LEU A O 1
ATOM 6911 N N . VAL A 1 908 ? -59.287 -13.257 80.631 1.00 93.50 908 VAL A N 1
ATOM 6912 C CA . VAL A 1 908 ? -60.564 -12.847 81.228 1.00 93.50 908 VAL A CA 1
ATOM 6913 C C . VAL A 1 908 ? -61.098 -11.685 80.393 1.00 93.50 908 VAL A C 1
ATOM 6915 O O . VAL A 1 908 ? -60.664 -10.557 80.608 1.00 93.50 908 VAL A O 1
ATOM 6918 N N . PRO A 1 909 ? -62.004 -11.937 79.433 1.00 91.31 909 PRO A N 1
ATOM 6919 C CA . PRO A 1 909 ? -62.393 -10.922 78.468 1.00 91.31 909 PRO A CA 1
ATOM 6920 C C . PRO A 1 909 ? -63.173 -9.797 79.134 1.00 91.31 909 PRO A C 1
ATOM 6922 O O . PRO A 1 909 ? -64.208 -10.048 79.767 1.00 91.31 909 PRO A O 1
ATOM 6925 N N . VAL A 1 910 ? -62.702 -8.566 78.961 1.00 89.62 910 VAL A N 1
ATOM 6926 C CA . VAL A 1 910 ? -63.350 -7.363 79.504 1.00 89.62 910 VAL A CA 1
ATOM 6927 C C . VAL A 1 910 ? -64.057 -6.539 78.433 1.00 89.62 910 VAL A C 1
ATOM 6929 O O . VAL A 1 910 ? -65.005 -5.824 78.765 1.00 89.62 910 VAL A O 1
ATOM 6932 N N . THR A 1 911 ? -63.666 -6.666 77.159 1.00 89.75 911 THR A N 1
ATOM 6933 C CA . THR A 1 911 ? -64.276 -5.904 76.058 1.00 89.75 911 THR A CA 1
ATOM 6934 C C . THR A 1 911 ? -65.750 -6.257 75.901 1.00 89.75 911 THR A C 1
ATOM 6936 O O . THR A 1 911 ? -66.125 -7.428 75.967 1.00 89.75 911 THR A O 1
ATOM 6939 N N . ASP A 1 912 ? -66.588 -5.243 75.673 1.00 86.25 912 ASP A N 1
ATOM 6940 C CA . ASP A 1 912 ? -68.020 -5.411 75.425 1.00 86.25 912 ASP A CA 1
ATOM 6941 C C . ASP A 1 912 ? -68.254 -6.234 74.137 1.00 86.25 912 ASP A C 1
ATOM 6943 O O . ASP A 1 912 ? -67.856 -5.781 73.055 1.00 86.25 912 ASP A O 1
ATOM 6947 N N . PRO A 1 913 ? -68.935 -7.399 74.205 1.00 84.94 913 PRO A N 1
ATOM 6948 C CA . PRO A 1 913 ? -69.203 -8.261 73.050 1.00 84.94 913 PRO A CA 1
ATOM 6949 C C . PRO A 1 913 ? -69.918 -7.557 71.888 1.00 84.94 913 PRO A C 1
ATOM 6951 O O . PRO A 1 913 ? -69.784 -7.972 70.735 1.00 84.94 913 PRO A O 1
ATOM 6954 N N . SER A 1 914 ? -70.695 -6.502 72.158 1.00 81.31 914 SER A N 1
ATOM 6955 C CA . SER A 1 914 ? -71.396 -5.733 71.123 1.00 81.31 914 SER A CA 1
ATOM 6956 C C . SER A 1 914 ? -70.428 -4.978 70.204 1.00 81.31 914 SER A C 1
ATOM 6958 O O . SER A 1 914 ? -70.695 -4.863 69.008 1.00 81.31 914 SER A O 1
ATOM 6960 N N . THR A 1 915 ? -69.273 -4.561 70.733 1.00 86.50 915 THR A N 1
ATOM 6961 C CA . THR A 1 915 ? -68.234 -3.800 70.014 1.00 86.50 915 THR A CA 1
ATOM 6962 C C . THR A 1 915 ? -67.274 -4.673 69.204 1.00 86.50 915 THR A C 1
ATOM 6964 O O . THR A 1 915 ? -66.532 -4.168 68.364 1.00 86.50 915 THR A O 1
ATOM 6967 N N . VAL A 1 916 ? -67.305 -5.990 69.417 1.00 87.00 916 VAL A N 1
ATOM 6968 C CA . VAL A 1 916 ? -66.389 -6.943 68.785 1.00 87.00 916 VAL A CA 1
ATOM 6969 C C . VAL A 1 916 ? -66.970 -7.469 67.476 1.00 87.00 916 VAL A C 1
ATOM 6971 O O . VAL A 1 916 ? -68.136 -7.863 67.409 1.00 87.00 916 VAL A O 1
ATOM 6974 N N . THR A 1 917 ? -66.159 -7.520 66.422 1.00 88.00 917 THR A N 1
ATOM 6975 C CA . THR A 1 917 ? -66.536 -8.171 65.158 1.00 88.00 917 THR A CA 1
ATOM 6976 C C . THR A 1 917 ? -65.996 -9.598 65.150 1.00 88.00 917 THR A C 1
ATOM 6978 O O . THR A 1 917 ? -64.823 -9.805 65.437 1.00 88.00 917 THR A O 1
ATOM 6981 N N . ASN A 1 918 ? -66.852 -10.577 64.850 1.00 87.38 918 ASN A N 1
ATOM 6982 C CA . ASN A 1 918 ? -66.455 -11.979 64.714 1.00 87.38 918 ASN A CA 1
ATOM 6983 C C . ASN A 1 918 ? -66.096 -12.311 63.254 1.00 87.38 918 ASN A C 1
ATOM 6985 O O . ASN A 1 918 ? -66.775 -11.799 62.359 1.00 87.38 918 ASN A O 1
ATOM 6989 N N . PRO A 1 919 ? -65.135 -13.221 63.003 1.00 90.75 919 PRO A N 1
ATOM 6990 C CA . PRO A 1 919 ? -64.234 -13.852 63.976 1.00 90.75 919 PRO A CA 1
ATOM 6991 C C . PRO A 1 919 ? -63.196 -12.865 64.532 1.00 90.75 919 PRO A C 1
ATOM 6993 O O . PRO A 1 919 ? -62.876 -11.866 63.890 1.00 90.75 919 PRO A O 1
ATOM 6996 N N . VAL A 1 920 ? -62.691 -13.127 65.739 1.00 90.81 920 VAL A N 1
ATOM 6997 C CA . VAL A 1 920 ? -61.735 -12.231 66.402 1.00 90.81 920 VAL A CA 1
ATOM 6998 C C . VAL A 1 920 ? -60.297 -12.504 65.973 1.00 90.81 920 VAL A C 1
ATOM 7000 O O . VAL A 1 920 ? -59.915 -13.641 65.698 1.00 90.81 920 VAL A O 1
ATOM 7003 N N . SER A 1 921 ? -59.488 -11.445 65.963 1.00 91.19 921 SER A N 1
ATOM 7004 C CA . SER A 1 921 ? -58.056 -11.528 65.681 1.00 91.19 921 SER A CA 1
ATOM 7005 C C . SER A 1 921 ? -57.307 -12.133 66.862 1.00 91.19 921 SER A C 1
ATOM 7007 O O . SER A 1 921 ? -57.357 -11.598 67.971 1.00 91.19 921 SER A O 1
ATOM 7009 N N . VAL A 1 922 ? -56.566 -13.205 66.605 1.00 93.31 922 VAL A N 1
ATOM 7010 C CA . VAL A 1 922 ? -55.564 -13.760 67.517 1.00 93.31 922 VAL A CA 1
ATOM 7011 C C . VAL A 1 922 ? -54.199 -13.382 66.973 1.00 93.31 922 VAL A C 1
ATOM 7013 O O . VAL A 1 922 ? -53.918 -13.647 65.806 1.00 93.31 922 VAL A O 1
ATOM 7016 N N . SER A 1 923 ? -53.354 -12.768 67.795 1.00 93.25 923 SER A N 1
ATOM 7017 C CA . SER A 1 923 ? -51.982 -12.438 67.424 1.00 93.25 923 SER A CA 1
ATOM 7018 C C . SER A 1 923 ? -50.983 -12.970 68.434 1.00 93.25 923 SER A C 1
ATOM 7020 O O . SER A 1 923 ? -51.214 -12.870 69.639 1.00 93.25 923 SER A O 1
ATOM 7022 N N . LEU A 1 924 ? -49.860 -13.473 67.941 1.00 93.00 924 LEU A N 1
ATOM 7023 C CA . LEU A 1 924 ? -48.747 -13.962 68.744 1.00 93.00 924 LEU A CA 1
ATOM 7024 C C . LEU A 1 924 ? -47.498 -13.170 68.361 1.00 93.00 924 LEU A C 1
ATOM 7026 O O . LEU A 1 924 ? -47.145 -13.117 67.185 1.00 93.00 924 LEU A O 1
ATOM 7030 N N . ASP A 1 925 ? -46.868 -12.532 69.343 1.00 91.69 925 ASP A N 1
ATOM 7031 C CA . ASP A 1 925 ? -45.657 -11.730 69.169 1.00 91.69 925 ASP A CA 1
ATOM 7032 C C . ASP A 1 925 ? -44.420 -12.542 69.564 1.00 91.69 925 ASP A C 1
ATOM 7034 O O . ASP A 1 925 ? -44.291 -12.967 70.716 1.00 91.69 925 ASP A O 1
ATOM 7038 N N . LEU A 1 926 ? -43.519 -12.749 68.606 1.00 90.19 926 LEU A N 1
ATOM 7039 C CA . LEU A 1 926 ? -42.229 -13.394 68.799 1.00 90.19 926 LEU A CA 1
ATOM 7040 C C . LEU A 1 926 ? -41.113 -12.389 68.497 1.00 90.19 926 LEU A C 1
ATOM 7042 O O . LEU A 1 926 ? -40.765 -12.124 67.348 1.00 90.19 926 LEU A O 1
ATOM 7046 N N . SER A 1 927 ? -40.537 -11.826 69.554 1.00 86.44 927 SER A N 1
ATOM 7047 C CA . SER A 1 927 ? -39.435 -10.858 69.515 1.00 86.44 927 SER A CA 1
ATOM 7048 C C . SER A 1 927 ? -39.709 -9.641 68.614 1.00 86.44 927 SER A C 1
ATOM 7050 O O . SER A 1 927 ? -38.814 -9.159 67.922 1.00 86.44 927 SER A O 1
ATOM 7052 N N . GLY A 1 928 ? -40.949 -9.142 68.612 1.00 85.06 928 GLY A N 1
ATOM 7053 C CA . GLY A 1 928 ? -41.400 -7.997 67.816 1.00 85.06 928 GLY A CA 1
ATOM 7054 C C . GLY A 1 928 ? -42.016 -8.366 66.461 1.00 85.06 928 GLY A C 1
ATOM 7055 O O . GLY A 1 928 ? -42.539 -7.483 65.779 1.00 85.06 928 GLY A O 1
ATOM 7056 N N . VAL A 1 929 ? -41.985 -9.644 66.063 1.00 89.50 929 VAL A N 1
ATOM 7057 C CA . VAL A 1 929 ? -42.586 -10.152 64.819 1.00 89.50 929 VAL A CA 1
ATOM 7058 C C . VAL A 1 929 ? -43.914 -10.830 65.147 1.00 89.50 929 VAL A C 1
ATOM 7060 O O . VAL A 1 929 ? -43.956 -11.792 65.913 1.00 89.50 929 VAL A O 1
ATOM 7063 N N . LYS A 1 930 ? -45.016 -10.340 64.566 1.00 90.88 930 LYS A N 1
ATOM 7064 C CA . LYS A 1 930 ? -46.371 -10.803 64.904 1.00 90.88 930 LYS A CA 1
ATOM 7065 C C . LYS A 1 930 ? -46.950 -11.756 63.865 1.00 90.88 930 LYS A C 1
ATOM 7067 O O . LYS A 1 930 ? -47.053 -11.418 62.688 1.00 90.88 930 LYS A O 1
ATOM 7072 N N . GLY A 1 931 ? -47.390 -12.917 64.334 1.00 90.94 931 GLY A N 1
ATOM 7073 C CA . GLY A 1 931 ? -48.242 -13.851 63.605 1.00 90.94 931 GLY A CA 1
ATOM 7074 C C . GLY A 1 931 ? -49.717 -13.612 63.907 1.00 90.94 931 GLY A C 1
ATOM 7075 O O . GLY A 1 931 ? -50.044 -13.258 65.038 1.00 90.94 931 GLY A O 1
ATOM 7076 N N . TYR A 1 932 ? -50.608 -13.823 62.933 1.00 91.50 932 TYR A N 1
ATOM 7077 C CA . TYR A 1 932 ? -52.052 -13.582 63.084 1.00 91.50 932 TYR A CA 1
ATOM 7078 C C . TYR A 1 932 ? -52.907 -14.764 62.611 1.00 91.50 932 TYR A C 1
ATOM 7080 O O . TYR A 1 932 ? -52.600 -15.405 61.607 1.00 91.50 932 TYR A O 1
ATOM 7088 N N . ASN A 1 933 ? -54.020 -15.016 63.302 1.00 89.56 933 ASN A N 1
ATOM 7089 C CA . ASN A 1 933 ? -55.111 -15.874 62.844 1.00 89.56 933 ASN A CA 1
ATOM 7090 C C . ASN A 1 933 ? -56.449 -15.209 63.174 1.00 89.56 933 ASN A C 1
ATOM 7092 O O . ASN A 1 933 ? -56.829 -15.094 64.337 1.00 89.56 933 ASN A O 1
ATOM 7096 N N . ASN A 1 934 ? -57.166 -14.792 62.131 1.00 84.62 934 ASN A N 1
ATOM 7097 C CA . ASN A 1 934 ? -58.399 -14.008 62.259 1.00 84.62 934 ASN A CA 1
ATOM 7098 C C . ASN A 1 934 ? -59.646 -14.801 61.853 1.00 84.62 934 ASN A C 1
ATOM 7100 O O . ASN A 1 934 ? -60.692 -14.213 61.605 1.00 84.62 934 ASN A O 1
ATOM 7104 N N . ASN A 1 935 ? -59.536 -16.127 61.729 1.00 81.88 935 ASN A N 1
ATOM 7105 C CA . ASN A 1 935 ? -60.567 -16.940 61.079 1.00 81.88 935 ASN A CA 1
ATOM 7106 C C . ASN A 1 935 ? -61.211 -17.979 62.004 1.00 81.88 935 ASN A C 1
ATOM 7108 O O . ASN A 1 935 ? -62.186 -18.613 61.611 1.00 81.88 935 ASN A O 1
ATOM 7112 N N . THR A 1 936 ? -60.669 -18.197 63.204 1.00 81.19 936 THR A N 1
ATOM 7113 C CA . THR A 1 936 ? -60.951 -19.417 63.981 1.00 81.19 936 THR A CA 1
ATOM 7114 C C . THR A 1 936 ? -61.664 -19.192 65.313 1.00 81.19 936 THR A C 1
ATOM 7116 O O . THR A 1 936 ? -62.332 -20.110 65.789 1.00 81.19 936 THR A O 1
ATOM 7119 N N . LEU A 1 937 ? -61.570 -18.000 65.911 1.00 91.88 937 LEU A N 1
ATOM 7120 C CA . LEU A 1 937 ? -62.095 -17.730 67.252 1.00 91.88 937 LEU A CA 1
ATOM 7121 C C . LEU A 1 937 ? -63.348 -16.841 67.215 1.00 91.88 937 LEU A C 1
ATOM 7123 O O . LEU A 1 937 ? -63.362 -15.791 66.577 1.00 91.88 937 LEU A O 1
ATOM 7127 N N . ILE A 1 938 ? -64.395 -17.245 67.938 1.00 91.62 938 ILE A N 1
ATOM 7128 C CA . ILE A 1 938 ? -65.670 -16.520 68.043 1.00 91.62 938 ILE A CA 1
ATOM 7129 C C . ILE A 1 938 ? -65.878 -15.973 69.460 1.00 91.62 938 ILE A C 1
ATOM 7131 O O . ILE A 1 938 ? -65.985 -16.728 70.427 1.00 91.62 938 ILE A O 1
ATOM 7135 N N . TYR A 1 939 ? -66.047 -14.661 69.587 1.00 90.94 939 TYR A N 1
ATOM 7136 C CA . TYR A 1 939 ? -66.567 -14.033 70.797 1.00 90.94 939 TYR A CA 1
ATOM 7137 C C . TYR A 1 939 ? -68.093 -14.194 70.822 1.00 90.94 939 TYR A C 1
ATOM 7139 O O . TYR A 1 939 ? -68.815 -13.570 70.044 1.00 90.94 939 TYR A O 1
ATOM 7147 N N . GLN A 1 940 ? -68.608 -15.039 71.715 1.00 89.88 940 GLN A N 1
ATOM 7148 C CA . GLN A 1 940 ? -70.041 -15.274 71.844 1.00 89.88 940 GLN A CA 1
ATOM 7149 C C . GLN A 1 940 ? -70.760 -14.029 72.372 1.00 89.88 940 GLN A C 1
ATOM 7151 O O . GLN A 1 940 ? -70.455 -13.521 73.455 1.00 89.88 940 GLN A O 1
ATOM 7156 N N . LYS A 1 941 ? -71.755 -13.573 71.614 1.00 88.38 941 LYS A N 1
ATOM 7157 C CA . LYS A 1 941 ? -72.617 -12.447 71.964 1.00 88.38 941 LYS A CA 1
ATOM 7158 C C . LYS A 1 941 ? -73.896 -12.952 72.619 1.00 88.38 941 LYS A C 1
ATOM 7160 O O . LYS A 1 941 ? -74.496 -13.924 72.163 1.00 88.38 941 LYS A O 1
ATOM 7165 N N . SER A 1 942 ? -74.326 -12.279 73.679 1.00 84.75 942 SER A N 1
ATOM 7166 C CA . SER A 1 942 ? -75.626 -12.540 74.299 1.00 84.75 942 SER A CA 1
ATOM 7167 C C . SER A 1 942 ? -76.743 -11.982 73.419 1.00 84.75 942 SER A C 1
ATOM 7169 O O . SER A 1 942 ? -76.685 -10.817 73.036 1.00 84.75 942 SER A O 1
ATOM 7171 N N . CYS A 1 943 ? -77.772 -12.780 73.130 1.00 83.88 943 CYS A N 1
ATOM 7172 C CA . CYS A 1 943 ? -78.974 -12.259 72.484 1.00 83.88 943 CYS A CA 1
ATOM 7173 C C . CYS A 1 943 ? -79.869 -11.517 73.485 1.00 83.88 943 CYS A C 1
ATOM 7175 O O . CYS A 1 943 ? -80.020 -11.985 74.622 1.00 83.88 943 CYS A O 1
ATOM 7177 N N . PRO A 1 944 ? -80.511 -10.410 73.073 1.00 82.62 944 PRO A N 1
ATOM 7178 C CA . PRO A 1 944 ? -81.399 -9.663 73.951 1.00 82.62 944 PRO A CA 1
ATOM 7179 C C . PRO A 1 944 ? -82.572 -10.545 74.415 1.00 82.62 944 PRO A C 1
ATOM 7181 O O . PRO A 1 944 ? -83.179 -11.270 73.624 1.00 82.62 944 PRO A O 1
ATOM 7184 N N . ASP A 1 945 ? -82.808 -10.555 75.732 1.00 83.88 945 ASP A N 1
ATOM 7185 C CA . ASP A 1 945 ? -83.792 -11.372 76.466 1.00 83.88 945 ASP A CA 1
ATOM 7186 C C . ASP A 1 945 ? -83.860 -12.860 76.079 1.00 83.88 945 ASP A C 1
ATOM 7188 O O . ASP A 1 945 ? -84.929 -13.468 76.126 1.00 83.88 945 ASP A O 1
ATOM 7192 N N . GLN A 1 946 ? -82.740 -13.471 75.670 1.00 84.75 946 GLN A N 1
ATOM 7193 C CA . GLN A 1 946 ? -82.712 -14.860 75.175 1.00 84.75 946 GLN A CA 1
ATOM 7194 C C . GLN A 1 946 ? -83.728 -15.108 74.046 1.00 84.75 946 GLN A C 1
ATOM 7196 O O . GLN A 1 946 ? -84.371 -16.159 73.974 1.00 84.75 946 GLN A O 1
ATOM 7201 N N . CYS A 1 947 ? -83.919 -14.111 73.180 1.00 86.25 947 CYS A N 1
ATOM 7202 C CA . CYS A 1 947 ? -84.938 -14.139 72.136 1.00 86.25 947 CYS A CA 1
ATOM 7203 C C . CYS A 1 947 ? -86.350 -14.400 72.680 1.00 86.25 947 CYS A C 1
ATOM 7205 O O . CYS A 1 947 ? -87.165 -15.026 72.004 1.00 86.25 947 CYS A O 1
ATOM 7207 N N . SER A 1 948 ? -86.623 -13.980 73.922 1.00 87.81 948 SER A N 1
ATOM 7208 C CA . SER A 1 948 ? -87.885 -14.156 74.650 1.00 87.81 948 SER A CA 1
ATOM 7209 C C . SER A 1 948 ? -88.386 -15.607 74.700 1.00 87.81 948 SER A C 1
ATOM 7211 O O . SER A 1 948 ? -89.579 -15.842 74.883 1.00 87.81 948 SER A O 1
ATOM 7213 N N . ASN A 1 949 ? -87.504 -16.599 74.506 1.00 87.50 949 ASN A N 1
ATOM 7214 C CA . ASN A 1 949 ? -87.853 -18.004 74.237 1.00 87.50 949 ASN A CA 1
ATOM 7215 C C . ASN A 1 949 ? -88.770 -18.215 73.006 1.00 87.50 949 ASN A C 1
ATOM 7217 O O . ASN A 1 949 ? -89.430 -19.248 72.882 1.00 87.50 949 ASN A O 1
ATOM 7221 N N . LYS A 1 950 ? -88.825 -17.236 72.096 1.00 88.25 950 LYS A N 1
ATOM 7222 C CA . LYS A 1 950 ? -89.643 -17.189 70.870 1.00 88.25 950 LYS A CA 1
ATOM 7223 C C . LYS A 1 950 ? -88.803 -17.061 69.595 1.00 88.25 950 LYS A C 1
ATOM 7225 O O . LYS A 1 950 ? -89.320 -16.755 68.522 1.00 88.25 950 LYS A O 1
ATOM 7230 N N . GLY A 1 951 ? -87.504 -17.315 69.695 1.00 87.00 951 GLY A N 1
ATOM 7231 C CA . GLY A 1 951 ? -86.577 -17.335 68.574 1.00 87.00 951 GLY A CA 1
ATOM 7232 C C . GLY A 1 951 ? -85.336 -18.159 68.886 1.00 87.00 951 GLY A C 1
ATOM 7233 O O . GLY A 1 951 ? -85.113 -18.576 70.022 1.00 87.00 951 GLY A O 1
ATOM 7234 N N . THR A 1 952 ? -84.525 -18.393 67.864 1.00 88.56 952 THR A N 1
ATOM 7235 C CA . THR A 1 952 ? -83.208 -19.016 67.987 1.00 88.56 952 THR A CA 1
ATOM 7236 C C . THR A 1 952 ? -82.151 -17.920 68.050 1.00 88.56 952 THR A C 1
ATOM 7238 O O . THR A 1 952 ? -82.062 -17.089 67.147 1.00 88.56 952 THR A O 1
ATOM 7241 N N . CYS A 1 953 ? -81.365 -17.905 69.124 1.00 85.94 953 CYS A N 1
ATOM 7242 C CA . CYS A 1 953 ? -80.257 -16.970 69.289 1.00 85.94 953 CYS A CA 1
ATOM 7243 C C . CYS A 1 953 ? -79.059 -17.390 68.431 1.00 85.94 953 CYS A C 1
ATOM 7245 O O . CYS A 1 953 ? -78.541 -18.496 68.597 1.00 85.94 953 CYS A O 1
ATOM 7247 N N . ASP A 1 954 ? -78.596 -16.503 67.553 1.00 86.81 954 ASP A N 1
ATOM 7248 C CA . ASP A 1 954 ? -77.298 -16.636 66.903 1.00 86.81 954 ASP A CA 1
ATOM 7249 C C . ASP A 1 954 ? -76.218 -16.005 67.794 1.00 86.81 954 ASP A C 1
ATOM 7251 O O . ASP A 1 954 ? -76.048 -14.786 67.839 1.00 86.81 954 ASP A O 1
ATOM 7255 N N . ASN A 1 955 ? -75.465 -16.852 68.499 1.00 82.12 955 ASN A N 1
ATOM 7256 C CA . ASN A 1 955 ? -74.403 -16.425 69.415 1.00 82.12 955 ASN A CA 1
ATOM 7257 C C . ASN A 1 955 ? -73.187 -15.796 68.699 1.00 82.12 955 ASN A C 1
ATOM 7259 O O . ASN A 1 955 ? -72.315 -15.255 69.375 1.00 82.12 955 ASN A O 1
ATOM 7263 N N . ILE A 1 956 ? -73.091 -15.865 67.365 1.00 83.94 956 ILE A N 1
ATOM 7264 C CA . ILE A 1 956 ? -72.020 -15.224 66.584 1.00 83.94 956 ILE A CA 1
ATOM 7265 C C . ILE A 1 956 ? -72.375 -13.757 66.325 1.00 83.94 956 ILE A C 1
ATOM 7267 O O . ILE A 1 956 ? -71.535 -12.869 66.488 1.00 83.94 956 ILE A O 1
ATOM 7271 N N . THR A 1 957 ? -73.622 -13.491 65.931 1.00 83.06 957 THR A N 1
ATOM 7272 C CA . THR A 1 957 ? -74.091 -12.136 65.596 1.00 83.06 957 THR A CA 1
ATOM 7273 C C . THR A 1 957 ? -74.769 -11.419 66.764 1.00 83.06 957 THR A C 1
ATOM 7275 O O . THR A 1 957 ? -74.883 -10.195 66.731 1.00 83.06 957 THR A O 1
ATOM 7278 N N . GLY A 1 958 ? -75.184 -12.147 67.805 1.00 83.19 958 GLY A N 1
ATOM 7279 C CA . GLY A 1 958 ? -75.992 -11.628 68.914 1.00 83.19 958 GLY A CA 1
ATOM 7280 C C . GLY A 1 958 ? -77.438 -11.320 68.514 1.00 83.19 958 GLY A C 1
ATOM 7281 O O . GLY A 1 958 ? -78.134 -10.621 69.248 1.00 83.19 958 GLY A O 1
ATOM 7282 N N . LYS A 1 959 ? -77.885 -11.799 67.343 1.00 86.00 959 LYS A N 1
ATOM 7283 C CA . LYS A 1 959 ? -79.222 -11.542 66.797 1.00 86.00 959 LYS A CA 1
ATOM 7284 C C . LYS A 1 959 ? -80.151 -12.727 67.016 1.00 86.00 959 LYS A C 1
ATOM 7286 O O . LYS A 1 959 ? -79.754 -13.889 66.934 1.00 86.00 959 LYS A O 1
ATOM 7291 N N . CYS A 1 960 ? -81.420 -12.422 67.235 1.00 86.75 960 CYS A N 1
ATOM 7292 C CA . CYS A 1 960 ? -82.463 -13.425 67.330 1.00 86.75 960 CYS A CA 1
ATOM 7293 C C . CYS A 1 960 ? -83.095 -13.707 65.969 1.00 86.75 960 CYS A C 1
ATOM 7295 O O . CYS A 1 960 ? -83.563 -12.799 65.288 1.00 86.75 960 CYS A O 1
ATOM 7297 N N . THR A 1 961 ? -83.170 -14.984 65.597 1.00 89.75 961 THR A N 1
ATOM 7298 C CA . THR A 1 961 ? -84.020 -15.444 64.496 1.00 89.75 961 THR A CA 1
ATOM 7299 C C . THR A 1 961 ? -85.369 -15.845 65.074 1.00 89.75 961 THR A C 1
ATOM 7301 O O . THR A 1 961 ? -85.498 -16.899 65.696 1.00 89.75 961 THR A O 1
ATOM 7304 N N . CYS A 1 962 ? -86.369 -14.984 64.926 1.00 88.25 962 CYS A N 1
ATOM 7305 C CA . CYS A 1 962 ? -87.681 -15.207 65.526 1.00 88.25 962 CYS A CA 1
ATOM 7306 C C . CYS A 1 962 ? -88.451 -16.347 64.856 1.00 88.25 962 CYS A C 1
ATOM 7308 O O . CYS A 1 962 ? -88.371 -16.546 63.643 1.00 88.25 962 CYS A O 1
ATOM 7310 N N . MET A 1 963 ? -89.223 -17.090 65.655 1.00 88.06 963 MET A N 1
ATOM 7311 C CA . MET A 1 963 ? -90.203 -18.056 65.154 1.00 88.06 963 MET A CA 1
ATOM 7312 C C . MET A 1 963 ? -91.246 -17.338 64.286 1.00 88.06 963 MET A C 1
ATOM 7314 O O . MET A 1 963 ? -91.439 -16.133 64.425 1.00 88.06 963 MET A O 1
ATOM 7318 N N . ALA A 1 964 ? -91.920 -18.069 63.392 1.00 84.12 964 ALA A N 1
ATOM 7319 C CA . ALA A 1 964 ? -92.718 -17.497 62.300 1.00 84.12 964 ALA A CA 1
ATOM 7320 C C . ALA A 1 964 ? -93.692 -16.376 62.719 1.00 84.12 964 ALA A C 1
ATOM 7322 O O . ALA A 1 964 ? -93.844 -15.422 61.958 1.00 84.12 964 ALA A O 1
ATOM 7323 N N . GLU A 1 965 ? -94.271 -16.463 63.919 1.00 84.75 965 GLU A N 1
ATOM 7324 C CA . GLU A 1 965 ? -95.268 -15.532 64.470 1.00 84.75 965 GLU A CA 1
ATOM 7325 C C . GLU A 1 965 ? -94.678 -14.328 65.225 1.00 84.75 965 GLU A C 1
ATOM 7327 O O . GLU A 1 965 ? -95.422 -13.423 65.591 1.00 84.75 965 GLU A O 1
ATOM 7332 N N . TYR A 1 966 ? -93.363 -14.286 65.455 1.00 86.19 966 TYR A N 1
ATOM 7333 C CA . TYR A 1 966 ? -92.703 -13.272 66.279 1.00 86.19 966 TYR A CA 1
ATOM 7334 C C . TYR A 1 966 ? -91.723 -12.398 65.468 1.00 86.19 966 TYR A C 1
ATOM 7336 O O . TYR A 1 966 ? -91.189 -12.818 64.440 1.00 86.19 966 TYR A O 1
ATOM 7344 N N . THR A 1 967 ? -91.498 -11.161 65.913 1.00 86.06 967 THR A N 1
ATOM 7345 C CA . THR A 1 967 ? -90.610 -10.147 65.319 1.00 86.06 967 THR A CA 1
ATOM 7346 C C . THR A 1 967 ? -89.972 -9.264 66.409 1.00 86.06 967 THR A C 1
ATOM 7348 O O . THR A 1 967 ? -90.248 -9.432 67.601 1.00 86.06 967 THR A O 1
ATOM 7351 N N . GLY A 1 968 ? -89.107 -8.331 66.008 1.00 82.25 968 GLY A N 1
ATOM 7352 C CA . GLY A 1 968 ? -88.319 -7.470 66.897 1.00 82.25 968 GLY A CA 1
ATOM 7353 C C . GLY A 1 968 ? -86.994 -8.103 67.340 1.00 82.25 968 GLY A C 1
ATOM 7354 O O . GLY A 1 968 ? -86.816 -9.317 67.252 1.00 82.25 968 GLY A O 1
ATOM 7355 N N . ASP A 1 969 ? -86.064 -7.282 67.837 1.00 81.62 969 ASP A N 1
ATOM 7356 C CA . ASP A 1 969 ? -84.669 -7.682 68.107 1.00 81.62 969 ASP A CA 1
ATOM 7357 C C . ASP A 1 969 ? -84.524 -8.839 69.115 1.00 81.62 969 ASP A C 1
ATOM 7359 O O . ASP A 1 969 ? -83.566 -9.607 69.043 1.00 81.62 969 ASP A O 1
ATOM 7363 N N . ASN A 1 970 ? -85.493 -8.996 70.026 1.00 85.94 970 ASN A N 1
ATOM 7364 C CA . ASN A 1 970 ? -85.566 -10.062 71.033 1.00 85.94 970 ASN A CA 1
ATOM 7365 C C . ASN A 1 970 ? -86.761 -11.021 70.837 1.00 85.94 970 ASN A C 1
ATOM 7367 O O . ASN A 1 970 ? -87.084 -11.773 71.755 1.00 85.94 970 ASN A O 1
ATOM 7371 N N . CYS A 1 971 ? -87.458 -10.981 69.696 1.00 87.88 971 CYS A N 1
ATOM 7372 C CA . CYS A 1 971 ? -88.640 -11.809 69.392 1.00 87.88 971 CYS A CA 1
ATOM 7373 C C . CYS A 1 971 ? -89.821 -11.698 70.371 1.00 87.88 971 CYS A C 1
ATOM 7375 O O . CYS A 1 971 ? -90.623 -12.625 70.486 1.00 87.88 971 CYS A O 1
ATOM 7377 N N . SER A 1 972 ? -89.947 -10.578 71.085 1.00 88.12 972 SER A N 1
ATOM 7378 C CA . SER A 1 972 ? -91.062 -10.351 72.015 1.00 88.12 972 SER A CA 1
ATOM 7379 C C . SER A 1 972 ? -92.357 -9.879 71.337 1.00 88.12 972 SER A C 1
ATOM 7381 O O . SER A 1 972 ? -93.420 -9.938 71.955 1.00 88.12 972 SER A O 1
ATOM 7383 N N . GLN A 1 973 ? -92.304 -9.424 70.079 1.00 84.62 973 GLN A N 1
ATOM 7384 C CA . GLN A 1 973 ? -93.447 -8.837 69.365 1.00 84.62 973 GLN A CA 1
ATOM 7385 C C . GLN A 1 973 ? -94.100 -9.862 68.430 1.00 84.62 973 GLN A C 1
ATOM 7387 O O . GLN A 1 973 ? -93.390 -10.651 67.825 1.00 84.62 973 GLN A O 1
ATOM 7392 N N . LEU A 1 974 ? -95.428 -9.850 68.268 1.00 79.38 974 LEU A N 1
ATOM 7393 C CA . LEU A 1 974 ? -96.134 -10.677 67.274 1.00 79.38 974 LEU A CA 1
ATOM 7394 C C . LEU A 1 974 ? -96.123 -9.984 65.901 1.00 79.38 974 LEU A C 1
ATOM 7396 O O . LEU A 1 974 ? -96.333 -8.773 65.828 1.00 79.38 974 LEU A O 1
ATOM 7400 N N . LYS A 1 975 ? -95.911 -10.733 64.812 1.00 74.38 975 LYS A N 1
ATOM 7401 C CA . LYS A 1 975 ? -96.079 -10.207 63.447 1.00 74.38 975 LYS A CA 1
ATOM 7402 C C . LYS A 1 975 ? -97.553 -9.860 63.227 1.00 74.38 975 LYS A C 1
ATOM 7404 O O . LYS A 1 975 ? -98.408 -10.733 63.327 1.00 74.38 975 LYS A O 1
ATOM 7409 N N . GLN A 1 976 ? -97.857 -8.592 62.958 1.00 68.31 976 GLN A N 1
ATOM 7410 C CA . GLN A 1 976 ? -99.208 -8.177 62.580 1.00 68.31 976 GLN A CA 1
ATOM 7411 C C . GLN A 1 976 ? -99.455 -8.514 61.105 1.00 68.31 976 GLN A C 1
ATOM 7413 O O . GLN A 1 976 ? -98.687 -8.093 60.241 1.00 68.31 976 GLN A O 1
ATOM 7418 N N . ASP A 1 977 ? -100.530 -9.262 60.838 1.00 50.84 977 ASP A N 1
ATOM 7419 C CA . ASP A 1 977 ? -101.090 -9.450 59.499 1.00 50.84 977 ASP A CA 1
ATOM 7420 C C . ASP A 1 977 ? -101.637 -8.110 58.996 1.00 50.84 977 ASP A C 1
ATOM 7422 O O . ASP A 1 977 ? -102.740 -7.688 59.347 1.00 50.84 977 ASP A O 1
ATOM 7426 N N . SER A 1 978 ? -100.860 -7.434 58.157 1.00 46.28 978 SER A N 1
ATOM 7427 C CA . SER A 1 978 ? -101.371 -6.417 57.247 1.00 46.28 978 SER A CA 1
ATOM 7428 C C . SER A 1 978 ? -100.925 -6.773 55.838 1.00 46.28 978 SER A C 1
ATOM 7430 O O . SER A 1 978 ? -99.777 -6.563 55.448 1.00 46.28 978 SER A O 1
ATOM 7432 N N . SER A 1 979 ? -101.875 -7.352 55.112 1.00 45.66 979 SER A N 1
ATOM 7433 C CA . SER A 1 979 ? -101.971 -7.338 53.661 1.00 45.66 979 SER A CA 1
ATOM 7434 C C . SER A 1 979 ? -101.651 -5.954 53.099 1.00 45.66 979 SER A C 1
ATOM 7436 O O . SER A 1 979 ? -102.322 -4.995 53.468 1.00 45.66 979 SER A O 1
ATOM 7438 N N . GLU A 1 980 ? -100.687 -5.873 52.191 1.00 42.81 980 GLU A N 1
ATOM 7439 C CA . GLU A 1 980 ? -100.876 -5.289 50.861 1.00 42.81 980 GLU A CA 1
ATOM 7440 C C . GLU A 1 980 ? -99.621 -5.534 50.017 1.00 42.81 980 GLU A C 1
ATOM 7442 O O . GLU A 1 980 ? -98.484 -5.379 50.467 1.00 42.81 980 GLU A O 1
ATOM 7447 N N . ASP A 1 981 ? -99.882 -6.014 48.807 1.00 37.47 981 ASP A N 1
ATOM 7448 C CA . ASP A 1 981 ? -98.938 -6.276 47.735 1.00 37.47 981 ASP A CA 1
ATOM 7449 C C . ASP A 1 981 ? -98.135 -5.023 47.363 1.00 37.47 981 ASP A C 1
ATOM 7451 O O . ASP A 1 981 ? -98.713 -3.960 47.170 1.00 37.47 981 ASP A O 1
ATOM 7455 N N . GLU A 1 982 ? -96.835 -5.173 47.101 1.00 38.44 982 GLU A N 1
ATOM 7456 C CA . GLU A 1 982 ? -96.299 -4.704 45.822 1.00 38.44 982 GLU A CA 1
ATOM 7457 C C . GLU A 1 982 ? -94.995 -5.414 45.441 1.00 38.44 982 GLU A C 1
ATOM 7459 O O . GLU A 1 982 ? -94.139 -5.760 46.256 1.00 38.44 982 GLU A O 1
ATOM 7464 N N . ILE A 1 983 ? -94.922 -5.696 44.147 1.00 39.09 983 ILE A N 1
ATOM 7465 C CA . ILE A 1 983 ? -94.058 -6.665 43.490 1.00 39.09 983 ILE A CA 1
ATOM 7466 C C . ILE A 1 983 ? -92.682 -6.058 43.208 1.00 39.09 983 ILE A C 1
ATOM 7468 O O . ILE A 1 983 ? -92.542 -4.956 42.682 1.00 39.09 983 ILE A O 1
ATOM 7472 N N . SER A 1 984 ? -91.660 -6.847 43.511 1.00 31.84 984 SER A N 1
ATOM 7473 C CA . SER A 1 984 ? -90.256 -6.648 43.186 1.00 31.84 984 SER A CA 1
ATOM 7474 C C . SER A 1 984 ? -89.959 -6.937 41.710 1.00 31.84 984 SER A C 1
ATOM 7476 O O . SER A 1 984 ? -90.347 -7.972 41.170 1.00 31.84 984 SER A O 1
ATOM 7478 N N . TYR A 1 985 ? -89.175 -6.065 41.070 1.00 37.31 985 TYR A N 1
ATOM 7479 C CA . TYR A 1 985 ? -88.357 -6.460 39.923 1.00 37.31 985 TYR A CA 1
ATOM 7480 C C . TYR A 1 985 ? -86.993 -6.926 40.425 1.00 37.31 985 TYR A C 1
ATOM 7482 O O . TYR A 1 985 ? -86.223 -6.173 41.018 1.00 37.31 985 TYR A O 1
ATOM 7490 N N . SER A 1 986 ? -86.722 -8.202 40.180 1.00 36.31 986 SER A N 1
ATOM 7491 C CA . SER A 1 986 ? -85.436 -8.860 40.347 1.00 36.31 986 SER A CA 1
ATOM 7492 C C . SER A 1 986 ? -84.514 -8.579 39.160 1.00 36.31 986 SER A C 1
ATOM 7494 O O . SER A 1 986 ? -84.919 -8.792 38.018 1.00 36.31 986 SER A O 1
ATOM 7496 N N . THR A 1 987 ? -83.239 -8.300 39.423 1.00 32.75 987 THR A N 1
ATOM 7497 C CA . THR A 1 987 ? -82.146 -8.777 38.563 1.00 32.75 987 THR A CA 1
ATOM 7498 C C . THR A 1 987 ? -81.018 -9.338 39.428 1.00 32.75 987 THR A C 1
ATOM 7500 O O . THR A 1 987 ? -80.419 -8.611 40.216 1.00 32.75 987 THR A O 1
ATOM 7503 N N . LEU A 1 988 ? -80.827 -10.656 39.281 1.00 33.81 988 LEU A N 1
ATOM 7504 C CA . LEU A 1 988 ? -79.612 -11.484 39.396 1.00 33.81 988 LEU A CA 1
ATOM 7505 C C . LEU A 1 988 ? -78.312 -10.736 39.791 1.00 33.81 988 LEU A C 1
ATOM 7507 O O . LEU A 1 988 ? -77.947 -9.757 39.150 1.00 33.81 988 LEU A O 1
ATOM 7511 N N . THR A 1 989 ? -77.587 -11.118 40.857 1.00 30.91 989 THR A N 1
ATOM 7512 C CA . THR A 1 989 ? -76.536 -12.180 40.895 1.00 30.91 989 THR A CA 1
ATOM 7513 C C . THR A 1 989 ? -75.601 -12.141 39.672 1.00 30.91 989 THR A C 1
ATOM 7515 O O . THR A 1 989 ? -76.077 -12.206 38.552 1.00 30.91 989 THR A O 1
ATOM 7518 N N . THR A 1 990 ? -74.269 -12.119 39.718 1.00 30.50 990 THR A N 1
ATOM 7519 C CA . THR A 1 990 ? -73.265 -12.559 40.698 1.00 30.50 990 THR A CA 1
ATOM 7520 C C . THR A 1 990 ? -71.877 -12.360 40.046 1.00 30.50 990 THR A C 1
ATOM 7522 O O . THR A 1 990 ? -71.779 -12.271 38.826 1.00 30.50 990 THR A O 1
ATOM 7525 N N . VAL A 1 991 ? -70.827 -12.460 40.869 1.00 33.19 991 VAL A N 1
ATOM 7526 C CA . VAL A 1 991 ? -69.433 -12.834 40.540 1.00 33.19 991 VAL A CA 1
ATOM 7527 C C . VAL A 1 991 ? -68.473 -11.715 40.108 1.00 33.19 991 VAL A C 1
ATOM 7529 O O . VAL A 1 991 ? -68.250 -11.448 38.932 1.00 33.19 991 VAL A O 1
ATOM 7532 N N . ASN A 1 992 ? -67.766 -11.196 41.115 1.00 33.16 992 ASN A N 1
ATOM 7533 C CA . ASN A 1 992 ? -66.319 -11.011 41.029 1.00 33.16 992 ASN A CA 1
ATOM 7534 C C . ASN A 1 992 ? -65.650 -12.396 40.977 1.00 33.16 992 ASN A C 1
ATOM 7536 O O . ASN A 1 992 ? -65.825 -13.187 41.904 1.00 33.16 992 ASN A O 1
ATOM 7540 N N . PHE A 1 993 ? -64.866 -12.664 39.933 1.00 31.95 993 PHE A N 1
ATOM 7541 C CA . PHE A 1 993 ? -63.756 -13.612 39.990 1.00 31.95 993 PHE A CA 1
ATOM 7542 C C . PHE A 1 993 ? -62.543 -12.942 39.354 1.00 31.95 993 PHE A C 1
ATOM 7544 O O . PHE A 1 993 ? -62.502 -12.643 38.162 1.00 31.95 993 PHE A O 1
ATOM 7551 N N . THR A 1 994 ? -61.581 -12.653 40.210 1.00 31.52 994 THR A N 1
ATOM 7552 C CA . THR A 1 994 ? -60.213 -12.289 39.888 1.00 31.52 994 THR A CA 1
ATOM 7553 C C . THR A 1 994 ? -59.478 -13.475 39.259 1.00 31.52 994 THR A C 1
ATOM 7555 O O . THR A 1 994 ? -59.632 -14.601 39.712 1.00 31.52 994 THR A O 1
ATOM 7558 N N . LEU A 1 995 ? -58.641 -13.150 38.268 1.00 33.75 995 LEU A N 1
ATOM 7559 C CA . LEU A 1 995 ? -57.310 -13.707 37.984 1.00 33.75 995 LEU A CA 1
ATOM 7560 C C . LEU A 1 995 ? -57.124 -15.240 37.871 1.00 33.75 995 LEU A C 1
ATOM 7562 O O . LEU A 1 995 ? -57.325 -15.988 38.816 1.00 33.75 995 LEU A O 1
ATOM 7566 N N . VAL A 1 996 ? -56.566 -15.665 36.731 1.00 31.23 996 VAL A N 1
ATOM 7567 C CA . VAL A 1 996 ? -55.266 -16.365 36.570 1.00 31.23 996 VAL A CA 1
ATOM 7568 C C . VAL A 1 996 ? -55.324 -17.240 35.309 1.00 31.23 996 VAL A C 1
ATOM 7570 O O . VAL A 1 996 ? -55.884 -18.330 35.307 1.00 31.23 996 VAL A O 1
ATOM 7573 N N . ILE A 1 997 ? -54.662 -16.778 34.246 1.00 28.75 997 ILE A N 1
ATOM 7574 C CA . ILE A 1 997 ? -53.880 -17.647 33.361 1.00 28.75 997 ILE A CA 1
ATOM 7575 C C . ILE A 1 997 ? -52.490 -17.021 33.325 1.00 28.75 997 ILE A C 1
ATOM 7577 O O . ILE A 1 997 ? -52.211 -16.096 32.568 1.00 28.75 997 ILE A O 1
ATOM 7581 N N . LEU A 1 998 ? -51.639 -17.513 34.213 1.00 34.75 998 LEU A N 1
ATOM 7582 C CA . LEU A 1 998 ? -50.214 -17.612 33.963 1.00 34.75 998 LEU A CA 1
ATOM 7583 C C . LEU A 1 998 ? -49.914 -19.112 33.870 1.00 34.75 998 LEU A C 1
ATOM 7585 O O . LEU A 1 998 ? -50.651 -19.923 34.428 1.00 34.75 998 LEU A O 1
ATOM 7589 N N . ILE A 1 999 ? -48.780 -19.437 33.255 1.00 31.56 999 ILE A N 1
ATOM 7590 C CA . ILE A 1 999 ? -48.154 -20.763 33.176 1.00 31.56 999 ILE A CA 1
ATOM 7591 C C . ILE A 1 999 ? -48.610 -21.606 31.963 1.00 31.56 999 ILE A C 1
ATOM 7593 O O . ILE A 1 999 ? -49.506 -22.436 32.043 1.00 31.56 999 ILE A O 1
ATOM 7597 N N . LEU A 1 1000 ? -47.948 -21.423 30.817 1.00 35.50 1000 LEU A N 1
ATOM 7598 C CA . LEU A 1 1000 ? -46.808 -22.270 30.418 1.00 35.50 1000 LEU A CA 1
ATOM 7599 C C . LEU A 1 1000 ? -46.321 -21.849 29.018 1.00 35.50 1000 LEU A C 1
ATOM 7601 O O . LEU A 1 1000 ? -46.630 -22.456 27.998 1.00 35.50 1000 LEU A O 1
ATOM 7605 N N . ILE A 1 1001 ? -45.499 -20.798 28.999 1.00 43.00 1001 ILE A N 1
ATOM 7606 C CA . ILE A 1 1001 ? -44.317 -20.765 28.136 1.00 43.00 1001 ILE A CA 1
ATOM 7607 C C . ILE A 1 1001 ? -43.226 -21.459 28.940 1.00 43.00 1001 ILE A C 1
ATOM 7609 O O . ILE A 1 1001 ? -42.556 -20.847 29.759 1.00 43.00 1001 ILE A O 1
ATOM 7613 N N . VAL A 1 1002 ? -43.131 -22.763 28.746 1.00 33.25 1002 VAL A N 1
ATOM 7614 C CA . VAL A 1 1002 ? -41.936 -23.592 28.893 1.00 33.25 1002 VAL A CA 1
ATOM 7615 C C . VAL A 1 1002 ? -42.316 -24.833 28.068 1.00 33.25 1002 VAL A C 1
ATOM 7617 O O . VAL A 1 1002 ? -43.401 -25.367 28.237 1.00 33.25 1002 VAL A O 1
ATOM 7620 N N . ILE A 1 1003 ? -41.571 -25.345 27.104 1.00 34.09 1003 ILE A N 1
ATOM 7621 C CA . ILE A 1 1003 ? -40.136 -25.370 26.870 1.00 34.09 1003 ILE A CA 1
ATOM 7622 C C . ILE A 1 1003 ? -39.973 -25.771 25.386 1.00 34.09 1003 ILE A C 1
ATOM 7624 O O . ILE A 1 1003 ? -40.881 -26.362 24.804 1.00 34.09 1003 ILE A O 1
ATOM 7628 N N . LEU A 1 1004 ? -38.773 -25.570 24.840 1.00 42.16 1004 LEU A N 1
ATOM 7629 C CA . LEU A 1 1004 ? -38.191 -26.324 23.718 1.00 42.16 1004 LEU A CA 1
ATOM 7630 C C . LEU A 1 1004 ? -38.438 -25.765 22.314 1.00 42.16 1004 LEU A C 1
ATOM 7632 O O . LEU A 1 1004 ? -38.855 -26.456 21.390 1.00 42.16 1004 LEU A O 1
ATOM 7636 N N . LEU A 1 1005 ? -37.979 -24.528 22.135 1.00 37.06 1005 LEU A N 1
ATOM 7637 C CA . LEU A 1 1005 ? -37.010 -24.271 21.071 1.00 37.06 1005 LEU A CA 1
ATOM 7638 C C . LEU A 1 1005 ? -35.638 -24.805 21.520 1.00 37.06 1005 LEU A C 1
ATOM 7640 O O . LEU A 1 1005 ? -35.004 -24.223 22.392 1.00 37.06 1005 LEU A O 1
ATOM 7644 N N . CYS A 1 1006 ? -35.251 -25.948 20.959 1.00 31.38 1006 CYS A N 1
ATOM 7645 C CA . CYS A 1 1006 ? -33.883 -26.407 20.676 1.00 31.38 1006 CYS A CA 1
ATOM 7646 C C . CYS A 1 1006 ? -34.055 -27.691 19.843 1.00 31.38 1006 CYS A C 1
ATOM 7648 O O . CYS A 1 1006 ? -34.652 -28.642 20.336 1.00 31.38 1006 CYS A O 1
ATOM 7650 N N . GLN A 1 1007 ? -33.829 -27.632 18.524 1.00 36.94 1007 GLN A N 1
ATOM 7651 C CA . GLN A 1 1007 ? -32.572 -28.022 17.850 1.00 36.94 1007 GLN A CA 1
ATOM 7652 C C . GLN A 1 1007 ? -32.391 -29.553 17.773 1.00 36.94 1007 GLN A C 1
ATOM 7654 O O . GLN A 1 1007 ? -32.894 -30.269 18.638 1.00 36.94 1007 GLN A O 1
ATOM 7659 N N . PRO A 1 1008 ? -31.732 -30.092 16.731 1.00 46.00 1008 PRO A N 1
ATOM 7660 C CA . PRO A 1 1008 ? -30.642 -29.505 15.934 1.00 46.00 1008 PRO A CA 1
ATOM 7661 C C . PRO A 1 1008 ? -31.088 -28.555 14.823 1.00 46.00 1008 PRO A C 1
ATOM 7663 O O . PRO A 1 1008 ? -32.046 -28.900 14.099 1.00 46.00 1008 PRO A O 1
#

Secondary structure (DSSP, 8-state):
-----------------------PPPP-PPP--SS-TTSS--------TTSTT---TT-EEEEEEE-SS-EEEEEEE--PPPSS-------S-TTTTS--GGG-EEEEEE--TT--EEEEE-SS-EEEEE-----SSS------S-S----EEEEETTEEEEE---SS--EEEEPPEEE-TTTS-EEEPSS-SEEEEGGG--S----EEE-SSEEEEE-TTS-EEEEE--TT-TTS---TTS-S---SS---EEEEEEE-SS-EEEEEEETTEEEEEEE-TTT--EEEEEEEP-TTS-EEEEEEEEEETTTTEEEEEEEETTSEEEEEEEETT----TTPPPEEEEEEE--TTS-GGG-EEEEE-S-TTS--EEEEE-TTS-EEEEE---SSGGGGGGSEEEETTEEEEPTTEESTT--EEPPEEEEE--B-SSS-EEEEEEEES----S-EEEEETTTEEEEEEEEEETTEEEEEE--STTS---TTS-EEEEEEETTEEPPPEEEE--BPPPEEEEEEEETTEEEEEEESPPPTTTEEEEETTEEPSS-EE-TTSSEEEEEPPTTPPSEEEEEEETT-TTSPPSEEEEE-PPPEEEEES-SEE-SS--EEEEEEE-GGGGTTPEEEEEETTEEEEE---TT-TTEEEEEPPSS--SS-EEEEEEETT--BPPPEE-EEPPPEEEEEEE-SS-TTEEEEEEES--SSGGGEEEE-TTSPBPEEEEEETTEEEEEPPTT--SEEEEEEETTSPPEEEEEPPPPEEEEEPPPPTTS---EEEEEES-TT-EEEEE-SSSEEEE--EEESS-SSS-EEEEE--PPP--SEEEEEEEE--TTS--EEEEEEEESPPPEEEEEESSEE-TT--EEEEEEEES--TTEEEEEETTEEEEEEEEETTEEEEEE---S-GGGPPSSEEEEEEETTEEEEEEEEEEEPPPPGGGGGGSEEEETTTTEEEE-TTEESTTS-EEPP------PPPP----------------------

Sequence (1008 aa):
MKFYVFLLFVVIFVVIGKSEGFQFGNITSRPLQSGLNSIGNILRSDASQDYQSYLDSTNQFNILVQTQTNVYSIVLASVVGGTDGTPISLTGTLFAGIPDLTNYNILSVSCGYRAQTNIFMTESEFALVQDIGLSSQVRLYEFYSSPGNHVKWVTNPNRLIVLTKQSAISEVEIYTLASSAPNTGFTVSNNPTKTLSLNELDSVVNFMYYDGASFIYAFKDSIFYQYNVGPSATNGFELSGSSSAIVGGSTLSRGAAVATASLLYVCSQVSGMVNIEQFDPNTLSAAQMDPISGGLYTISSCLSAQYDQFKGIVFFLIQATDGTLGFISFPTSTTTFSGLTVNWIPLLNAPMSANKQSYSLGLLNPDPSIQARLSIVLPNATLIHFPYTSYCPNDCSGHGICFETTCTCDADYVLDDCSILEPTITGITRVSYSSPSNVTILGTGFINATTIEISISGIVECTNAVYISSTEIHCTTNDFTDSSLSPFQNQTLTLKLDSYESDPVDIGLIFTSPKVTSIDQNEGIVTVRGSDFYTLTFMEIKLGSQSWENIHTLSDGSGYACVLPNNADKQNLTVLAVGQPQIDPYYNQDFIPEPYLTSLSQNVIPTASTVITINGKFFNVYTGEQWYVVQGNIKTLVTPIATNTTALIYTTVNGLIPNTHISVTLKPSGMTSNLLSFTYESATVTSISQMSPETNLINIRGTNLGNSDFSVNVKDPKGSELKLIEVSNTQIDCELKNDTIKGTFTIDVIGSDTIEIPLNLKPNIDSISYPSIHGGSNITIQGEFLWNTTVAMNTGSFDDYITCNSEGLTNYPVSTLICPNIVSGTGTINYRVVSQLSGQMNLESSYDTTYHPPILSSINPTSYRQGQTVKFTITGSEFNDAVNSVSINNEDCEIIHNIEGEVICTLVPVTDPSTVTNPVSVSLDLSGVKGYNNNTLIYQKSCPDQCSNKGTCDNITGKCTCMAEYTGDNCSQLKQDSSEDEISYSTLTTVNFTLVILILIVILLCQP

Foldseek 3Di:
DDDDDDDDDDDDDDDDDDDDDDDDDDDDDDPPPDDDPDPPDPPDDDDDPPPPPDQDLQWKKWWWKDALPDIFIDIDGDDDDDDDPDDPPPPDPSCVPPPQCLRIDTFWMFTGQDACWAWDDASGDTDIDGDRDDDDDDDPPPPPDDDDWRWHWDDDSHAIWTDTDDPDDQKTFGWDFDPPDDPDDTDTDNGRPDIDGLQPPQDAPADWDDSQFWIWGRANHRDTDIGGRHQDPPDDDDLVADDDDLPDDWGKGWAEWGDDNFKIWTWIDTPQWIWIWIAGPVSRHGPDTATDDQVPFRWRGWQYWDADRQQQKTKTWTAGPQQWIWMWIDHVPDPDPPPTYIGTDRVDGAPPPHGSRQKIWGKDDSDPPDFIWIWIAHNVRDIDIDTDDHLEDCCLVVQAGHYPRFTDGHPQFDDRSSNFGNKAWPAKAADFQQAKDKMKTFTARDDQAPDKWKDKQNWWTWAPWGDDDRTIIITITGHNQPPPDALQFWIWMWIDGHPDIDDTHTRGRRYDDWAFDDWDDDQQKIKTFTTRDHPCVFKFKDWAPDTADPWDQDPVNGTIIGHHDLARAFTWIFMDTPPCPVDDTSDTDTDQDFKEWDDKPAQEAFLAWDKIKTFTGRQVRDPPKWKWKQAQNDTDTFDADPPDSTITIDTDDRFDDLRQWIKMAIPPVRGIYDIDGGAYDAKDWDDKAQDPPRRQKIKIFTASQTWDPVFKWKAAPVRHTWAWDGTHRTMTMTGHDQQGAWAWMWMDGPRYDIDTDGDWRAWDWDDKDAAFLQWQDKMKTKAARLPPWWKWKDPDPDTDTFDWDWDDRGRPPITMTITGGGDHHFFKIKMKIWTDDPPDDIHIDMDIDTHDAWAWDAKPPQEDEAQDKDKIKIFGARDAQQWPFKDKLNHTWAWPDTGGGITITIDRHHDQLQPDAPPIWIWIDHHNGIDIDRHGHAYFAAAPCCLVVQFHQDRRNSATHGDPQADDRSRPHGDDDDDDDDDDDDDDDDDDDDDDDDDDPDDDPDDD